Protein AF-0000000070957950 (afdb_homodimer)

Sequence (858 aa):
MSWVAISLVLAASLSGAARGATPWVSVTVSPLLTTTPKRQLVVSWAHAQPQAGDWVGLFASDPSNAAGGRSLSGLALARVEVAPGEAEGRALSGVEAARDAEEVTQCAAYVRAADAHPRGEERVLAVACARMYPDWMGDLAASIGGLRLKEVLLPGTHDSGAYRRYSPLVPQTIVEKYSITQEEDIGTQLRLGVRYLDIRVGHYPSTSARWWVNHGVVRLHPLQDVVDDVKDFIRNHPNEVVIFDVQEFPVGFGEDLSVHRALVAFLSEELAELAAPKALGWDATLARVWAQRGRVVLAYDRADVIASLPTAPLWPAVRQLWGDVRTLDALRDYLHRVIGSGASSQPSAHAAMAELTPNAWDVVLDQLGGLRKMADAVNAEMTELLRDEWAANTNAFAVDFVRGTDVVRVAVDFNRHRGERARAGRSRAMSWVAISLVLAASLSGAARGATPWVSVTVSPLLTTTPKRQLVVSWAHAQPQAGDWVGLFASDPSNAAGGRSLSGLALARVEVAPGEAEGRALSGVEAARDAEEVTQCAAYVRAADAHPRGEERVLAVACARMYPDWMGDLAASIGGLRLKEVLLPGTHDSGAYRRYSPLVPQTIVEKYSITQEEDIGTQLRLGVRYLDIRVGHYPSTSARWWVNHGVVRLHPLQDVVDDVKDFIRNHPNEVVIFDVQEFPVGFGEDLSVHRALVAFLSEELAELAAPKALGWDATLARVWAQRGRVVLAYDRADVIASLPTAPLWPAVRQLWGDVRTLDALRDYLHRVIGSGASSQPSAHAAMAELTPNAWDVVLDQLGGLRKMADAVNAEMTELLRDEWAANTNAFAVDFVRGTDVVRVAVDFNRHRGERARAGRSRA

InterPro domains:
  IPR000909 Phosphatidylinositol-specific phospholipase C, X domain [SM00148] (143-301)
  IPR017946 PLC-like phosphodiesterase, TIM beta/alpha-barrel domain superfamily [G3DSA:3.20.20.190] (128-416)
  IPR017946 PLC-like phosphodiesterase, TIM beta/alpha-barrel domain superfamily [SSF51695] (133-415)
  IPR051057 Phosphoinositide phospholipase C domain-containing protein [PTHR13593] (124-417)

Foldseek 3Di:
DDDPPPPPPPPLDPPPLPDPDQKDKDKFWALDADPQPGTWIKIKIASDQDDPPKKKFKAQADCQVVPDPDAPVVRGQFIGDDDGPCRIDMDTRSDHQDPPPQARHIKMFIWHAQVVPPVRGIHTRDMDTDHWDLALCVVLCLQQQQPFLLQAEFEAADLQQQEDADDPVDDDDLCNQAWRQAHDHLLVCNRNQGAEYEFEWEADPVDPLRIATGRAVRGDGRVVSNLVSVVVSCVVHVLGAHEAFYDDHRYDCPDDCVVVLVVLVVCCVRCVQQEFAQVCARRHGSNVSSPDRHRYAAEYDDPVNCVVCVPGRYHHGAAEQDQQAADQVSLVVSCVVCLPVQPSVDRHAHEYEFFYHDDPVCSVVVVQVGRSSRLSRHQEVVQVCCLPPRVSRHSYYHGGHPSRHPNSVSSSVVSSVVSNVVVVVVVVD/DDDPPPDPPDPLDPPPLPDPDQKDKDKFWALDADPQPGTWIKIKIASDQDDPPKKKFKAQADCQVVPDPDAPVVRGQFIGDDDGSCRIDMDTRSDHQDPPPQARHIKMFIWHAQVVPPVRGIHTRDMDTDHWDLALCVVLCLQQQQPFLLQAEFEAADLQQQEDADDPVDDDDLCNQAWRQAHDHLLVCNRNQGAEYEFEWEADPVDPLRIATGRAVDGDGRPVSNLVSVVVSCVVHVLGAHEAFYDDHRYDCPDDCVVVLVVLVVCCVSCVQQEFAQVCARRHGSNVSSVDRHRYAAEYDDPVNCVVCVPGRYHHGAAEQDQQAAAQVSLVVSCVVCLPVQPSVDRHAHEYEFFYHDDPVCSVVVVQVGRSSRLSRHQEVVQVCCLPPRVSRHSYYHGGHPSRHPNSVSSSVVSSVVSNVVVVVVVVD

Nearest PDB structures (foldseek):
  4s3g-assembly1_A  TM=7.451E-01  e=1.187E-11  Staphylococcus aureus subsp. aureus str. Newman
  6s2a-assembly3_C  TM=6.944E-01  e=1.636E-10  Bacillus cereus
  2ptd-assembly1_A  TM=6.991E-01  e=1.849E-10  Bacillus cereus
  6ptd-assembly1_A  TM=6.783E-01  e=5.215E-10  Bacillus cereus
  1t6m-assembly1_B  TM=6.825E-01  e=1.020E-09  Bacillus thuringiensis

Secondary structure (DSSP, 8-state):
------------------TTPPPEEEEEE--S--SSSSSEEEEEEES----TT-EEEEESS-GGG--SS--HHHHEEEEEE--TT--SEEEEEEEEPPSS-TT---EEEEEE-GGGSTTS--EEEEEEE----TTHHHHTHHHHTTSBGGGS-EEEETTTT-B----TTSPPPHHHHHH--BSS-HHHHHHHT--EEEEEEEEETTSSSEEEEEETTEEEEEHHHHHHHHHHHHHH-TT--EEEEEEEEEES--SSSHHHHHHHHHHHHHHGGGBPPGGG-TTSBHHHHHTSS--EEEEES-HHHHHH-TTS-PEEPPEEEE---SSHHHHHHHHHHHHHTTGGGSSS-EEEEE-----HHHHHHTTT-HHHHHHHHHHHHHHHHIIIIIGGG-SEEEESSGGGS-HHHHHHHHHHHHHHHHHHHHHH-/------------------TTPPPEEEEEE--S--SSSSSEEEEEEES----TT-EEEEESS-GGG--SS--HHHHEEEEEE--TT--SEEEEEEEEPPSS-TT---EEEEEE-GGGSTTS--EEEEEEE----TTHHHHTHHHHTTSBGGGS-EEEETTTT-B----TTSPPPHHHHHH--BSS-HHHHHHHT--EEEEEEEEETTSSSEEEEEETTEEEEEHHHHHHHHHHHHHH-TT--EEEEEEEEEES--SSSHHHHHHHHHHHHHHGGGBPPGGG-TTSBHHHHHTSS--EEEEES-HHHHHH-TTS-PEEPPEEEE---SSHHHHHHHHHHHHHTTGGGSSS-EEEEE-----HHHHHHTTT-HHHHHHHHHHHHHHHHIIIIIGGG-SEEEESSGGG--HHHHHHHHHHHHHHHHHHHHHH-

Solvent-accessible surface area (backbone atoms only — not comparable to full-atom values): 45524 Å² total; per-residue (Å²): 136,82,82,80,77,79,76,77,81,74,80,77,74,80,72,82,71,69,92,79,60,70,38,48,41,36,50,28,33,44,55,51,86,40,88,81,44,53,39,25,25,29,40,34,40,31,69,38,81,45,43,81,70,16,29,40,31,35,22,68,41,77,64,83,71,64,73,82,79,69,53,68,74,77,57,35,77,26,78,42,81,34,51,64,79,47,29,53,52,74,44,78,50,76,41,57,53,76,73,88,46,80,74,39,49,42,13,18,31,34,34,41,29,19,89,82,30,95,85,58,49,68,41,72,64,28,69,22,57,37,68,60,33,56,49,53,53,48,74,36,35,89,36,35,28,77,38,27,51,51,69,40,42,30,22,23,30,43,48,34,59,22,42,50,70,87,50,94,88,51,83,79,47,66,51,54,38,68,45,41,33,23,49,50,51,58,49,53,39,36,34,48,32,39,30,34,37,31,35,27,44,24,50,38,81,92,46,92,70,28,40,25,22,25,45,66,84,45,76,72,39,52,37,63,59,51,53,49,29,50,51,54,46,42,73,76,27,75,62,40,61,36,37,46,29,38,40,88,49,63,34,67,41,82,93,58,63,63,50,54,53,50,50,50,52,52,50,42,73,74,37,49,80,40,30,27,64,45,85,55,53,48,74,29,27,40,46,61,45,67,72,43,87,12,40,29,43,37,19,36,67,41,70,68,58,48,67,72,38,76,85,54,58,54,30,77,35,63,46,70,50,69,68,75,31,78,45,63,67,54,43,52,53,44,50,54,51,52,43,66,70,44,51,64,74,42,83,53,45,38,27,45,43,63,60,68,42,76,46,36,66,34,59,55,66,47,70,58,63,36,42,41,46,40,29,60,69,35,34,59,60,54,38,50,43,33,65,74,70,41,49,91,47,33,26,22,44,19,29,46,33,58,58,38,35,60,44,40,60,45,24,52,53,49,38,46,53,52,16,47,50,54,48,54,56,58,74,74,104,137,82,83,81,78,77,78,78,82,76,82,80,76,82,70,86,72,69,95,82,59,70,39,46,41,36,49,28,34,45,56,50,86,39,88,81,44,52,38,25,25,27,40,36,40,32,67,38,82,44,43,81,70,16,29,38,30,35,21,69,43,76,65,81,71,65,73,83,80,67,52,69,76,76,57,35,78,25,78,41,79,34,52,63,79,49,28,53,52,73,44,79,49,76,41,58,52,76,73,88,47,79,72,42,47,42,14,16,32,35,33,40,31,20,90,83,29,95,85,58,50,67,40,72,65,28,71,24,59,36,68,60,32,57,50,54,53,48,75,35,36,89,35,36,28,78,38,28,51,53,67,39,43,31,21,22,30,41,48,32,60,21,44,50,69,87,50,95,86,51,82,79,47,66,51,53,38,69,44,42,33,23,48,50,51,58,50,54,39,36,33,47,33,40,30,32,37,32,35,26,44,24,50,38,78,92,44,94,71,29,41,27,21,25,45,65,86,45,78,73,38,53,37,63,59,52,52,50,28,51,51,54,46,43,73,74,28,76,63,40,61,38,38,44,29,38,39,87,48,62,35,66,42,82,91,59,62,64,52,54,53,50,50,50,50,51,49,43,73,7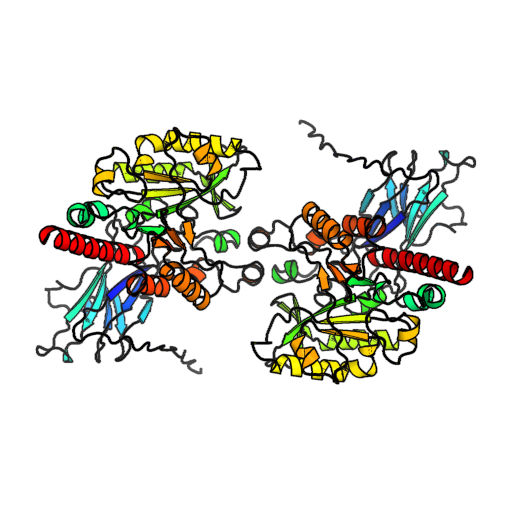4,38,49,79,40,29,26,65,46,87,56,54,47,74,29,27,40,47,60,45,65,71,42,87,12,42,30,42,37,18,37,68,43,70,68,59,49,67,72,38,76,84,54,59,55,29,77,35,61,45,70,51,68,67,76,28,78,44,62,67,55,42,49,54,44,50,54,50,52,44,66,70,44,52,63,74,44,83,53,44,38,27,44,44,62,59,68,42,76,48,34,67,33,58,52,65,46,70,57,63,36,42,39,45,38,28,61,69,35,34,59,62,53,40,50,44,31,65,74,68,40,48,91,47,32,25,24,44,20,28,44,33,58,59,37,35,60,47,40,60,45,24,53,54,48,37,47,52,52,17,48,51,54,50,54,57,58,74,74,104

Organism: NCBI:txid2509291

Structure (mmCIF, N/CA/C/O backbone):
data_AF-0000000070957950-model_v1
#
loop_
_entity.id
_entity.type
_entity.pdbx_description
1 polymer 'Phosphatidylinositol-specific phospholipase C X domain-containing protein'
#
loop_
_atom_site.group_PDB
_atom_site.id
_atom_site.type_symbol
_atom_site.label_atom_id
_atom_site.label_alt_id
_atom_site.label_comp_id
_atom_site.label_asym_id
_atom_site.label_entity_id
_atom_site.label_seq_id
_atom_site.pdbx_PDB_ins_code
_atom_site.Cartn_x
_atom_site.Cartn_y
_atom_site.Cartn_z
_atom_site.occupancy
_atom_site.B_iso_or_equiv
_atom_site.auth_seq_id
_atom_site.auth_comp_id
_atom_site.auth_asym_id
_atom_site.auth_atom_id
_atom_site.pdbx_PDB_model_num
ATOM 1 N N . MET A 1 1 ? -37.969 -15.523 14.062 1 25.08 1 MET A N 1
ATOM 2 C CA . MET A 1 1 ? -36.688 -16.172 13.945 1 25.08 1 MET A CA 1
ATOM 3 C C . MET A 1 1 ? -36.25 -16.234 12.484 1 25.08 1 MET A C 1
ATOM 5 O O . MET A 1 1 ? -36.656 -17.109 11.734 1 25.08 1 MET A O 1
ATOM 9 N N . SER A 1 2 ? -36.281 -15.148 11.602 1 26.06 2 SER A N 1
ATOM 10 C CA . SER A 1 2 ? -36.688 -15.039 10.203 1 26.06 2 SER A CA 1
ATOM 11 C C . SER A 1 2 ? -35.531 -15.422 9.266 1 26.06 2 SER A C 1
ATOM 13 O O . SER A 1 2 ? -34.375 -15.047 9.492 1 26.06 2 SER A O 1
ATOM 15 N N . TRP A 1 3 ? -35.656 -16.547 8.445 1 23.62 3 TRP A N 1
ATOM 16 C CA . TRP A 1 3 ? -34.781 -17.375 7.633 1 23.62 3 TRP A CA 1
ATOM 17 C C . TRP A 1 3 ? -34.188 -16.562 6.484 1 23.62 3 TRP A C 1
ATOM 19 O O . TRP A 1 3 ? -34.906 -15.984 5.68 1 23.62 3 TRP A O 1
ATOM 29 N N . VAL A 1 4 ? -33.094 -15.789 6.699 1 22.92 4 VAL A N 1
ATOM 30 C CA . VAL A 1 4 ? -32.531 -14.953 5.645 1 22.92 4 VAL A CA 1
ATOM 31 C C . VAL A 1 4 ? -31.969 -15.828 4.535 1 22.92 4 VAL A C 1
ATOM 33 O O . VAL A 1 4 ? -31.031 -16.594 4.762 1 22.92 4 VAL A O 1
ATOM 36 N N . ALA A 1 5 ? -32.781 -16.25 3.5 1 22.2 5 ALA A N 1
ATOM 37 C CA . ALA A 1 5 ? -32.5 -17.078 2.332 1 22.2 5 ALA A CA 1
ATOM 38 C C . ALA A 1 5 ? -31.453 -16.406 1.436 1 22.2 5 ALA A C 1
ATOM 40 O O . ALA A 1 5 ? -31.672 -15.289 0.953 1 22.2 5 ALA A O 1
ATOM 41 N N . ILE A 1 6 ? -30.203 -16.609 1.715 1 23.83 6 ILE A N 1
ATOM 42 C CA . ILE A 1 6 ? -29.062 -16.094 0.963 1 23.83 6 ILE A CA 1
ATOM 43 C C . ILE A 1 6 ? -29.141 -16.578 -0.487 1 23.83 6 ILE A C 1
ATOM 45 O O . ILE A 1 6 ? -29.172 -17.781 -0.753 1 23.83 6 ILE A O 1
ATOM 49 N N . SER A 1 7 ? -29.781 -15.836 -1.32 1 23.53 7 SER A N 1
ATOM 50 C CA . SER A 1 7 ? -30.047 -16.141 -2.723 1 23.53 7 SER A CA 1
ATOM 51 C C . SER A 1 7 ? -28.75 -16.312 -3.506 1 23.53 7 SER A C 1
ATOM 53 O O . SER A 1 7 ? -27.906 -15.414 -3.506 1 23.53 7 SER A O 1
ATOM 55 N N . LEU A 1 8 ? -28.297 -17.531 -3.656 1 24.27 8 LEU A N 1
ATOM 56 C CA . LEU A 1 8 ? -27.234 -18.047 -4.527 1 24.27 8 LEU A CA 1
ATOM 57 C C . LEU A 1 8 ? -27.422 -17.531 -5.957 1 24.27 8 LEU A C 1
ATOM 59 O O . LEU A 1 8 ? -28.469 -17.766 -6.57 1 24.27 8 LEU A O 1
ATOM 63 N N . VAL A 1 9 ? -26.984 -16.359 -6.234 1 25.41 9 VAL A N 1
ATOM 64 C CA . VAL A 1 9 ? -27.078 -15.852 -7.598 1 25.41 9 VAL A CA 1
ATOM 65 C C . VAL A 1 9 ? -26.312 -16.75 -8.555 1 25.41 9 VAL A C 1
ATOM 67 O O . VAL A 1 9 ? -25.078 -16.859 -8.461 1 25.41 9 VAL A O 1
ATOM 70 N N . LEU A 1 10 ? -26.938 -17.844 -9.062 1 25.22 10 LEU A N 1
ATOM 71 C CA . LEU A 1 10 ? -26.531 -18.781 -10.094 1 25.22 10 LEU A CA 1
ATOM 72 C C . LEU A 1 10 ? -26.359 -18.094 -11.438 1 25.22 10 LEU A C 1
ATOM 74 O O . LEU A 1 10 ? -27.328 -17.609 -12.023 1 25.22 10 LEU A O 1
ATOM 78 N N . ALA A 1 11 ? -25.312 -17.359 -11.695 1 25.27 11 ALA A N 1
ATOM 79 C CA . ALA A 1 11 ? -25.125 -16.922 -13.078 1 25.27 11 ALA A CA 1
ATOM 80 C C . ALA A 1 11 ? -24.906 -18.109 -14.008 1 25.27 11 ALA A C 1
ATOM 82 O O . ALA A 1 11 ? -23.922 -18.828 -13.875 1 25.27 11 ALA A O 1
ATOM 83 N N . ALA A 1 12 ? -25.969 -18.672 -14.617 1 29.61 12 ALA A N 1
ATOM 84 C CA . ALA A 1 12 ? -26.016 -19.672 -15.672 1 29.61 12 ALA A CA 1
ATOM 85 C C . ALA A 1 12 ? -25.328 -19.172 -16.938 1 29.61 12 ALA A C 1
ATOM 87 O O . ALA A 1 12 ? -25.844 -18.281 -17.625 1 29.61 12 ALA A O 1
ATOM 88 N N . SER A 1 13 ? -24.094 -18.953 -16.969 1 28.12 13 SER A N 1
ATOM 89 C CA . SER A 1 13 ? -23.5 -18.672 -18.266 1 28.12 13 SER A CA 1
ATOM 90 C C . SER A 1 13 ? -23.797 -19.797 -19.25 1 28.12 13 SER A C 1
ATOM 92 O O . SER A 1 13 ? -23.797 -20.984 -18.875 1 28.12 13 SER A O 1
ATOM 94 N N . LEU A 1 14 ? -24.453 -19.547 -20.422 1 28.03 14 LEU A N 1
ATOM 95 C CA . LEU A 1 14 ? -24.984 -20.25 -21.594 1 28.03 14 LEU A CA 1
ATOM 96 C C . LEU A 1 14 ? -23.875 -20.969 -22.344 1 28.03 14 LEU A C 1
ATOM 98 O O . LEU A 1 14 ? -23.438 -20.516 -23.406 1 28.03 14 LEU A O 1
ATOM 102 N N . SER A 1 15 ? -22.734 -21.188 -21.828 1 30.53 15 SER A N 1
ATOM 103 C CA . SER A 1 15 ? -21.859 -21.906 -22.75 1 30.53 15 SER A CA 1
ATOM 104 C C . SER A 1 15 ? -22.453 -23.25 -23.141 1 30.53 15 SER A C 1
ATOM 106 O O . SER A 1 15 ? -22.922 -24.016 -22.281 1 30.53 15 SER A O 1
ATOM 108 N N . GLY A 1 16 ? -23.062 -23.344 -24.359 1 30.86 16 GLY A N 1
ATOM 109 C CA . GLY A 1 16 ? -23.547 -24.562 -25.016 1 30.86 16 GLY A CA 1
ATOM 110 C C . GLY A 1 16 ? -22.625 -25.75 -24.812 1 30.86 16 GLY A C 1
ATOM 111 O O . GLY A 1 16 ? -21.562 -25.844 -25.438 1 30.86 16 GLY A O 1
ATOM 112 N N . ALA A 1 17 ? -22.641 -26.344 -23.703 1 37.12 17 ALA A N 1
ATOM 113 C CA . ALA A 1 17 ? -21.984 -27.625 -23.531 1 37.12 17 ALA A CA 1
ATOM 114 C C . ALA A 1 17 ? -22.484 -28.641 -24.562 1 37.12 17 ALA A C 1
ATOM 116 O O . ALA A 1 17 ? -23.703 -28.875 -24.656 1 37.12 17 ALA A O 1
ATOM 117 N N . ALA A 1 18 ? -21.734 -29.078 -25.578 1 34.97 18 ALA A N 1
ATOM 118 C CA . ALA A 1 18 ? -22.094 -30.203 -26.453 1 34.97 18 ALA A CA 1
ATOM 119 C C . ALA A 1 18 ? -22.641 -31.375 -25.641 1 34.97 18 ALA A C 1
ATOM 121 O O . ALA A 1 18 ? -22.141 -31.672 -24.547 1 34.97 18 ALA A O 1
ATOM 122 N N . ARG A 1 19 ? -23.5 -32.125 -25.938 1 40.59 19 ARG A N 1
ATOM 123 C CA . ARG A 1 19 ? -24.141 -33.375 -25.641 1 40.59 19 ARG A CA 1
ATOM 124 C C . ARG A 1 19 ? -23.141 -34.531 -25.75 1 40.59 19 ARG A C 1
ATOM 126 O O . ARG A 1 19 ? -22.562 -34.75 -26.828 1 40.59 19 ARG A O 1
ATOM 133 N N . GLY A 1 20 ? -22.422 -34.812 -24.578 1 49.22 20 GLY A N 1
ATOM 134 C CA . GLY A 1 20 ? -21.578 -36 -24.422 1 49.22 20 GLY A CA 1
ATOM 135 C C . GLY A 1 20 ? -20.219 -35.688 -23.828 1 49.22 20 GLY A C 1
ATOM 136 O O . GLY A 1 20 ? -19.312 -36.5 -23.844 1 49.22 20 GLY A O 1
ATOM 137 N N . ALA A 1 21 ? -19.922 -34.5 -23.484 1 63.91 21 ALA A N 1
ATOM 138 C CA . ALA A 1 21 ? -18.578 -34.125 -23.109 1 63.91 21 ALA A CA 1
ATOM 139 C C . ALA A 1 21 ? -18.25 -34.562 -21.688 1 63.91 21 ALA A C 1
ATOM 141 O O . ALA A 1 21 ? -19.094 -34.5 -20.797 1 63.91 21 ALA A O 1
ATOM 142 N N . THR A 1 22 ? -17.156 -35.406 -21.438 1 86 22 THR A N 1
ATOM 143 C CA . THR A 1 22 ? -16.609 -35.875 -20.172 1 86 22 THR A CA 1
ATOM 144 C C . THR A 1 22 ? -16.312 -34.688 -19.234 1 86 22 THR A C 1
ATOM 146 O O . THR A 1 22 ? -15.656 -33.719 -19.641 1 86 22 THR A O 1
ATOM 149 N N . PRO A 1 23 ? -17 -34.781 -18 1 94.44 23 PRO A N 1
ATOM 150 C CA . PRO A 1 23 ? -16.734 -33.688 -17.047 1 94.44 23 PRO A CA 1
ATOM 151 C C . PRO A 1 23 ? -15.266 -33.594 -16.672 1 94.44 23 PRO A C 1
ATOM 153 O O . PRO A 1 23 ? -14.523 -34.562 -16.75 1 94.44 23 PRO A O 1
ATOM 156 N N . TRP A 1 24 ? -14.859 -32.406 -16.438 1 95.31 24 TRP A N 1
ATOM 157 C CA . TRP A 1 24 ? -13.547 -32.188 -15.844 1 95.31 24 TRP A CA 1
ATOM 158 C C . TRP A 1 24 ? -13.617 -32.281 -14.32 1 95.31 24 TRP A C 1
ATOM 160 O O . TRP A 1 24 ? -14.453 -31.625 -13.688 1 95.31 24 TRP A O 1
ATOM 170 N N . VAL A 1 25 ? -12.836 -33.156 -13.711 1 96 25 VAL A N 1
ATOM 171 C CA . VAL A 1 25 ? -12.773 -33.281 -12.266 1 96 25 VAL A CA 1
ATOM 172 C C . VAL A 1 25 ? -11.344 -33 -11.789 1 96 25 VAL A C 1
ATOM 174 O O . VAL A 1 25 ? -10.383 -33.25 -12.508 1 96 25 VAL A O 1
ATOM 177 N N . SER A 1 26 ? -11.25 -32.375 -10.617 1 95.38 26 SER A N 1
ATOM 178 C CA . SER A 1 26 ? -9.922 -32.062 -10.102 1 95.38 26 SER A CA 1
ATOM 179 C C . SER A 1 26 ? -9.859 -32.25 -8.586 1 95.38 26 SER A C 1
ATOM 181 O O . SER A 1 26 ? -10.891 -32.219 -7.91 1 95.38 26 SER A O 1
ATOM 183 N N . VAL A 1 27 ? -8.711 -32.531 -8.117 1 94.56 27 VAL A N 1
ATOM 184 C CA . VAL A 1 27 ? -8.398 -32.562 -6.695 1 94.56 27 VAL A CA 1
ATOM 185 C C . VAL A 1 27 ? -7.207 -31.672 -6.402 1 94.56 27 VAL A C 1
ATOM 187 O O . VAL A 1 27 ? -6.148 -31.812 -7.02 1 94.56 27 VAL A O 1
ATOM 190 N N . THR A 1 28 ? -7.359 -30.719 -5.543 1 94.25 28 THR A N 1
ATOM 191 C CA . THR A 1 28 ? -6.316 -29.766 -5.18 1 94.25 28 THR A CA 1
ATOM 192 C C . THR A 1 28 ? -6.219 -29.625 -3.664 1 94.25 28 THR A C 1
ATOM 194 O O . THR A 1 28 ? -7 -30.219 -2.926 1 94.25 28 THR A O 1
ATOM 197 N N . VAL A 1 29 ? -5.223 -28.891 -3.213 1 92.38 29 VAL A N 1
ATOM 198 C CA . VAL A 1 29 ? -5.02 -28.641 -1.79 1 92.38 29 VAL A CA 1
ATOM 199 C C . VAL A 1 29 ? -5.418 -27.203 -1.456 1 92.38 29 VAL A C 1
ATOM 201 O O . VAL A 1 29 ? -4.863 -26.25 -2.016 1 92.38 29 VAL A O 1
ATOM 204 N N . SER A 1 30 ? -6.352 -27.078 -0.54 1 93.38 30 SER A N 1
ATOM 205 C CA . SER A 1 30 ? -6.77 -25.75 -0.133 1 93.38 30 SER A CA 1
ATOM 206 C C . SER A 1 30 ? -5.609 -24.969 0.473 1 93.38 30 SER A C 1
ATOM 208 O O . SER A 1 30 ? -4.887 -25.469 1.328 1 93.38 30 SER A O 1
ATOM 210 N N . PRO A 1 31 ? -5.461 -23.703 0.019 1 93.88 31 PRO A N 1
ATOM 211 C CA . PRO A 1 31 ? -4.41 -22.906 0.666 1 93.88 31 PRO A CA 1
ATOM 212 C C . PRO A 1 31 ? -4.809 -22.422 2.055 1 93.88 31 PRO A C 1
ATOM 214 O O . PRO A 1 31 ? -3.965 -21.922 2.807 1 93.88 31 PRO A O 1
ATOM 217 N N . LEU A 1 32 ? -6.023 -22.516 2.439 1 92.06 32 LEU A N 1
ATOM 218 C CA . LEU A 1 32 ? -6.512 -22 3.713 1 92.06 32 LEU A CA 1
ATOM 219 C C . LEU A 1 32 ? -5.949 -22.812 4.879 1 92.06 32 LEU A C 1
ATOM 221 O O . LEU A 1 32 ? -5.828 -24.031 4.789 1 92.06 32 LEU A O 1
ATOM 225 N N . LEU A 1 33 ? -5.648 -22.047 5.922 1 83.75 33 LEU A N 1
ATOM 226 C CA . LEU A 1 33 ? -5.141 -22.672 7.133 1 83.75 33 LEU A CA 1
ATOM 227 C C . LEU A 1 33 ? -6.285 -23.078 8.062 1 83.75 33 LEU A C 1
ATOM 229 O O . LEU A 1 33 ? -7.113 -22.234 8.422 1 83.75 33 LEU A O 1
ATOM 233 N N . THR A 1 34 ? -6.43 -24.266 8.18 1 78.69 34 THR A N 1
ATOM 234 C CA . THR A 1 34 ? -7.395 -24.812 9.133 1 78.69 34 THR A CA 1
ATOM 235 C C . THR A 1 34 ? -6.699 -25.672 10.18 1 78.69 34 THR A C 1
ATOM 237 O O . THR A 1 34 ? -5.598 -26.172 9.945 1 78.69 34 THR A O 1
ATOM 240 N N . THR A 1 35 ? -7.195 -25.672 11.367 1 72.88 35 THR A N 1
ATOM 241 C CA . THR A 1 35 ? -6.609 -26.469 12.438 1 72.88 35 THR A CA 1
ATOM 242 C C . THR A 1 35 ? -6.793 -27.969 12.164 1 72.88 35 THR A C 1
ATOM 244 O O . THR A 1 35 ? -5.879 -28.75 12.383 1 72.88 35 THR A O 1
ATOM 247 N N . THR A 1 36 ? -7.863 -28.375 11.781 1 73.25 36 THR A N 1
ATOM 248 C CA . THR A 1 36 ? -8.148 -29.766 11.445 1 73.25 36 THR A CA 1
ATOM 249 C C . THR A 1 36 ? -9.203 -29.859 10.344 1 73.25 36 THR A C 1
ATOM 251 O O . THR A 1 36 ? -10.336 -29.406 10.523 1 73.25 36 THR A O 1
ATOM 254 N N . PRO A 1 37 ? -8.695 -30.438 9.211 1 72.44 37 PRO A N 1
ATOM 255 C CA . PRO A 1 37 ? -7.344 -30.797 8.781 1 72.44 37 PRO A CA 1
ATOM 256 C C . PRO A 1 37 ? -6.52 -29.594 8.336 1 72.44 37 PRO A C 1
ATOM 258 O O . PRO A 1 37 ? -7.082 -28.594 7.871 1 72.44 37 PRO A O 1
ATOM 261 N N . LYS A 1 38 ? -5.145 -29.703 8.375 1 76.56 38 LYS A N 1
ATOM 262 C CA . LYS A 1 38 ? -4.223 -28.625 8.047 1 76.56 38 LYS A CA 1
ATOM 263 C C . LYS A 1 38 ? -4.188 -28.359 6.547 1 76.56 38 LYS A C 1
ATOM 265 O O . LYS A 1 38 ? -4.203 -27.203 6.109 1 76.56 38 LYS A O 1
ATOM 270 N N . ARG A 1 39 ? -4.148 -29.359 5.777 1 86.38 39 ARG A N 1
ATOM 271 C CA . ARG A 1 39 ? -4.094 -29.312 4.32 1 86.38 39 ARG A CA 1
ATOM 272 C C . ARG A 1 39 ? -5.266 -30.078 3.703 1 86.38 39 ARG A C 1
ATOM 274 O O . ARG A 1 39 ? -5.109 -31.219 3.252 1 86.38 39 ARG A O 1
ATOM 281 N N . GLN A 1 40 ? -6.285 -29.328 3.549 1 90.56 40 GLN A N 1
ATOM 282 C CA . GLN A 1 40 ? -7.516 -30 3.127 1 90.56 40 GLN A CA 1
ATOM 283 C C . GLN A 1 40 ? -7.586 -30.109 1.606 1 90.56 40 GLN A C 1
ATOM 285 O O . GLN A 1 40 ? -7.238 -29.156 0.894 1 90.56 40 GLN A O 1
ATOM 290 N N . LEU A 1 41 ? -8.023 -31.328 1.23 1 93.12 41 LEU A N 1
ATOM 291 C CA . LEU A 1 41 ? -8.227 -31.531 -0.2 1 93.12 41 LEU A CA 1
ATOM 292 C C . LEU A 1 41 ? -9.539 -30.906 -0.656 1 93.12 41 LEU A C 1
ATOM 294 O O . LEU A 1 41 ? -10.531 -30.922 0.076 1 93.12 41 LEU A O 1
ATOM 298 N N . VAL A 1 42 ? -9.492 -30.391 -1.853 1 95.12 42 VAL A N 1
ATOM 299 C CA . VAL A 1 42 ? -10.664 -29.797 -2.494 1 95.12 42 VAL A CA 1
ATOM 300 C C . VAL A 1 42 ? -10.992 -30.578 -3.768 1 95.12 42 VAL A C 1
ATOM 302 O O . VAL A 1 42 ? -10.109 -30.859 -4.578 1 95.12 42 VAL A O 1
ATOM 305 N N . VAL A 1 43 ? -12.25 -31 -3.91 1 96.56 43 VAL A N 1
ATOM 306 C CA . VAL A 1 43 ? -12.711 -31.609 -5.156 1 96.56 43 VAL A CA 1
ATOM 307 C C . VAL A 1 43 ? -13.508 -30.594 -5.969 1 96.56 43 VAL A C 1
ATOM 309 O O . VAL A 1 43 ? -14.266 -29.781 -5.41 1 96.56 43 VAL A O 1
ATOM 312 N N . SER A 1 44 ? -13.258 -30.609 -7.262 1 96.62 44 SER A N 1
ATOM 313 C CA . SER A 1 44 ? -13.984 -29.703 -8.148 1 96.62 44 SER A CA 1
ATOM 314 C C . SER A 1 44 ? -14.383 -30.391 -9.445 1 96.62 44 SER A C 1
ATOM 316 O O . SER A 1 44 ? -13.812 -31.422 -9.805 1 96.62 44 SER A O 1
ATOM 318 N N . TRP A 1 45 ? -15.5 -29.906 -10.047 1 96.5 45 TRP A N 1
ATOM 319 C CA . TRP A 1 45 ? -15.953 -30.406 -11.344 1 96.5 45 TRP A CA 1
ATOM 320 C C . TRP A 1 45 ? -16.391 -29.266 -12.25 1 96.5 45 TRP A C 1
ATOM 322 O O . TRP A 1 45 ? -16.719 -28.172 -11.773 1 96.5 45 TRP A O 1
ATOM 332 N N . ALA A 1 46 ? -16.281 -29.5 -13.508 1 95.38 46 ALA A N 1
ATOM 333 C CA . ALA A 1 46 ? -16.688 -28.547 -14.523 1 95.38 46 ALA A CA 1
ATOM 334 C C . ALA A 1 46 ? -17.172 -29.25 -15.789 1 95.38 46 ALA A C 1
ATOM 336 O O . ALA A 1 46 ? -16.875 -30.438 -15.992 1 95.38 46 ALA A O 1
ATOM 337 N N . HIS A 1 47 ? -18 -28.547 -16.578 1 94.56 47 HIS A N 1
ATOM 338 C CA . HIS A 1 47 ? -18.531 -29.047 -17.844 1 94.56 47 HIS A CA 1
ATOM 339 C C . HIS A 1 47 ? -19.344 -30.328 -17.641 1 94.56 47 HIS A C 1
ATOM 341 O O . HIS A 1 47 ? -19.281 -31.234 -18.469 1 94.56 47 HIS A O 1
ATOM 347 N N . ALA A 1 48 ? -19.969 -30.438 -16.453 1 94.19 48 ALA A N 1
ATOM 348 C CA . ALA A 1 48 ? -20.781 -31.609 -16.156 1 94.19 48 ALA A CA 1
ATOM 349 C C . ALA A 1 48 ? -22.219 -31.422 -16.656 1 94.19 48 ALA A C 1
ATOM 351 O O . ALA A 1 48 ? -22.656 -30.297 -16.891 1 94.19 48 ALA A O 1
ATOM 352 N N . GLN A 1 49 ? -22.812 -32.469 -16.938 1 93.38 49 GLN A N 1
ATOM 353 C CA . GLN A 1 49 ? -24.25 -32.562 -17.172 1 93.38 49 GLN A CA 1
ATOM 354 C C . GLN A 1 49 ? -24.922 -33.406 -16.109 1 93.38 49 GLN A C 1
ATOM 356 O O . GLN A 1 49 ? -25.344 -34.531 -16.375 1 93.38 49 GLN A O 1
ATOM 361 N N . PRO A 1 50 ? -25.094 -32.781 -15 1 93.62 50 PRO A N 1
ATOM 362 C CA . PRO A 1 50 ? -25.484 -33.562 -13.828 1 93.62 50 PRO A CA 1
ATOM 363 C C . PRO A 1 50 ? -26.906 -34.094 -13.938 1 93.62 50 PRO A C 1
ATOM 365 O O . PRO A 1 50 ? -27.797 -33.438 -14.445 1 93.62 50 PRO A O 1
ATOM 368 N N . GLN A 1 51 ? -27.125 -35.312 -13.531 1 91.81 51 GLN A N 1
ATOM 369 C CA . GLN A 1 51 ? -28.422 -35.938 -13.336 1 91.81 51 GLN A CA 1
ATOM 370 C C . GLN A 1 51 ? -28.703 -36.188 -11.859 1 91.81 51 GLN A C 1
ATOM 372 O O . GLN A 1 51 ? -27.797 -36.031 -11.016 1 91.81 51 GLN A O 1
ATOM 377 N N . ALA A 1 52 ? -29.969 -36.438 -11.617 1 91.88 52 ALA A N 1
ATOM 378 C CA . ALA A 1 52 ? -30.344 -36.688 -10.227 1 91.88 52 ALA A CA 1
ATOM 379 C C . ALA A 1 52 ? -29.547 -37.844 -9.625 1 91.88 52 ALA A C 1
ATOM 381 O O . ALA A 1 52 ? -29.453 -38.906 -10.227 1 91.88 52 ALA A O 1
ATOM 382 N N . GLY A 1 53 ? -28.922 -37.562 -8.531 1 91.75 53 GLY A N 1
ATOM 383 C CA . GLY A 1 53 ? -28.188 -38.594 -7.809 1 91.75 53 GLY A CA 1
ATOM 384 C C . GLY A 1 53 ? -26.703 -38.594 -8.094 1 91.75 53 GLY A C 1
ATOM 385 O O . GLY A 1 53 ? -25.938 -39.281 -7.422 1 91.75 53 GLY A O 1
ATOM 386 N N . ASP A 1 54 ? -26.234 -37.844 -9.062 1 94.56 54 ASP A N 1
ATOM 387 C CA . ASP A 1 54 ? -24.812 -37.75 -9.367 1 94.56 54 ASP A CA 1
ATOM 388 C C . ASP A 1 54 ? -24.047 -37.156 -8.18 1 94.56 54 ASP A C 1
ATOM 390 O O . ASP A 1 54 ? -24.609 -36.469 -7.344 1 94.56 54 ASP A O 1
ATOM 394 N N . TRP A 1 55 ? -22.844 -37.531 -8.07 1 95.62 55 TRP A N 1
ATOM 395 C CA . TRP A 1 55 ? -22 -37 -6.992 1 95.62 55 TRP A CA 1
ATOM 396 C C . TRP A 1 55 ? -20.531 -37.031 -7.383 1 95.62 55 TRP A C 1
ATOM 398 O O . TRP A 1 55 ? -20.156 -37.719 -8.344 1 95.62 55 TRP A O 1
ATOM 408 N N . VAL A 1 56 ? -19.766 -36.281 -6.801 1 97.06 56 VAL A N 1
ATOM 409 C CA . VAL A 1 56 ? -18.312 -36.281 -6.914 1 97.06 56 VAL A CA 1
ATOM 410 C C . VAL A 1 56 ? -17.703 -36.781 -5.613 1 97.06 56 VAL A C 1
ATOM 412 O O . VAL A 1 56 ? -18.094 -36.344 -4.523 1 97.06 56 VAL A O 1
ATOM 415 N N . GLY A 1 57 ? -16.781 -37.719 -5.766 1 96.38 57 GLY A N 1
ATOM 416 C CA . GLY A 1 57 ? -16.172 -38.312 -4.582 1 96.38 57 GLY A CA 1
ATOM 417 C C . GLY A 1 57 ? -14.656 -38.188 -4.566 1 96.38 57 GLY A C 1
ATOM 418 O O . GLY A 1 57 ? -14.031 -38 -5.613 1 96.38 57 GLY A O 1
ATOM 419 N N . LEU A 1 58 ? -14.156 -38.188 -3.359 1 96.12 58 LEU A N 1
ATOM 420 C CA . LEU A 1 58 ? -12.727 -38.375 -3.129 1 96.12 58 LEU A CA 1
ATOM 421 C C . LEU A 1 58 ? -12.422 -39.812 -2.738 1 96.12 58 LEU A C 1
ATOM 423 O O . LEU A 1 58 ? -13.117 -40.375 -1.897 1 96.12 58 LEU A O 1
ATOM 427 N N . PHE A 1 59 ? -11.461 -40.312 -3.342 1 93.62 59 PHE A N 1
ATOM 428 C CA . PHE A 1 59 ? -11.086 -41.719 -3.143 1 93.62 59 PHE A CA 1
ATOM 429 C C . PHE A 1 59 ? -9.602 -41.844 -2.811 1 93.62 59 PHE A C 1
ATOM 431 O O . PHE A 1 59 ? -8.805 -40.969 -3.166 1 93.62 59 PHE A O 1
ATOM 438 N N . ALA A 1 60 ? -9.266 -42.906 -2.168 1 89.44 60 ALA A N 1
ATOM 439 C CA . ALA A 1 60 ? -7.871 -43.156 -1.812 1 89.44 60 ALA A CA 1
ATOM 440 C C . ALA A 1 60 ? -7.043 -43.531 -3.047 1 89.44 60 ALA A C 1
ATOM 442 O O . ALA A 1 60 ? -5.828 -43.312 -3.064 1 89.44 60 ALA A O 1
ATOM 443 N N . SER A 1 61 ? -7.734 -44.062 -4.023 1 89.56 61 SER A N 1
ATOM 444 C CA . SER A 1 61 ? -7.137 -44.406 -5.309 1 89.56 61 SER A CA 1
ATOM 445 C C . SER A 1 61 ? -8.164 -44.344 -6.434 1 89.56 61 SER A C 1
ATOM 447 O O . SER A 1 61 ? -9.344 -44.062 -6.188 1 89.56 61 SER A O 1
ATOM 449 N N . ASP A 1 62 ? -7.707 -44.562 -7.633 1 91.5 62 ASP A N 1
ATOM 450 C CA . ASP A 1 62 ? -8.586 -44.5 -8.797 1 91.5 62 ASP A CA 1
ATOM 451 C C . ASP A 1 62 ? -9.711 -45.531 -8.664 1 91.5 62 ASP A C 1
ATOM 453 O O . ASP A 1 62 ? -9.453 -46.75 -8.641 1 91.5 62 ASP A O 1
ATOM 457 N N . PRO A 1 63 ? -10.906 -45.094 -8.633 1 91.12 63 PRO A N 1
ATOM 458 C CA . PRO A 1 63 ? -12.008 -46.031 -8.406 1 91.12 63 PRO A CA 1
ATOM 459 C C . PRO A 1 63 ? -12.5 -46.688 -9.695 1 91.12 63 PRO A C 1
ATOM 461 O O . PRO A 1 63 ? -13.406 -47.531 -9.656 1 91.12 63 PRO A O 1
ATOM 464 N N . SER A 1 64 ? -12.016 -46.344 -10.836 1 86.5 64 SER A N 1
ATOM 465 C CA . SER A 1 64 ? -12.508 -46.844 -12.117 1 86.5 64 SER A CA 1
ATOM 466 C C . SER A 1 64 ? -12.375 -48.375 -12.203 1 86.5 64 SER A C 1
ATOM 468 O O . SER A 1 64 ? -13.156 -49.031 -12.891 1 86.5 64 SER A O 1
ATOM 470 N N . ASN A 1 65 ? -11.344 -48.938 -11.57 1 74.88 65 ASN A N 1
ATOM 471 C CA . ASN A 1 65 ? -11.141 -50.375 -11.68 1 74.88 65 ASN A CA 1
ATOM 472 C C . ASN A 1 65 ? -11.625 -51.125 -10.43 1 74.88 65 ASN A C 1
ATOM 474 O O . ASN A 1 65 ? -11.18 -52.219 -10.141 1 74.88 65 ASN A O 1
ATOM 478 N N . ALA A 1 66 ? -12.391 -50.406 -9.75 1 68.56 66 ALA A N 1
ATOM 479 C CA . ALA A 1 66 ? -12.805 -51.031 -8.508 1 68.56 66 ALA A CA 1
ATOM 480 C C . ALA A 1 66 ? -13.703 -52.25 -8.789 1 68.56 66 ALA A C 1
ATOM 482 O O . ALA A 1 66 ? -14.75 -52.125 -9.43 1 68.56 66 ALA A O 1
ATOM 483 N N . ALA A 1 67 ? -13.102 -53.406 -9.203 1 57.09 67 ALA A N 1
ATOM 484 C CA . ALA A 1 67 ? -13.727 -54.688 -9.594 1 57.09 67 ALA A CA 1
ATOM 485 C C . ALA A 1 67 ? -14.508 -55.281 -8.438 1 57.09 67 ALA A C 1
ATOM 487 O O . ALA A 1 67 ? -15.398 -56.094 -8.648 1 57.09 67 ALA A O 1
ATOM 488 N N . GLY A 1 68 ? -14.086 -55.094 -7.164 1 53.34 68 GLY A N 1
ATOM 489 C CA . GLY A 1 68 ? -14.281 -56.125 -6.156 1 53.34 68 GLY A CA 1
ATOM 490 C C . GLY A 1 68 ? -15.594 -55.969 -5.402 1 53.34 68 GLY A C 1
ATOM 491 O O . GLY A 1 68 ? -15.719 -56.438 -4.27 1 53.34 68 GLY A O 1
ATOM 492 N N . GLY A 1 69 ? -16.75 -55.594 -5.953 1 61 69 GLY A N 1
ATOM 493 C CA . GLY A 1 69 ? -18.031 -55.75 -5.301 1 61 69 GLY A CA 1
ATOM 494 C C . GLY A 1 69 ? -18.422 -54.594 -4.426 1 61 69 GLY A C 1
ATOM 495 O O . GLY A 1 69 ? -19.547 -54.531 -3.936 1 61 69 GLY A O 1
ATOM 496 N N . ARG A 1 70 ? -17.469 -53.812 -3.99 1 72.62 70 ARG A N 1
ATOM 497 C CA . ARG A 1 70 ? -17.891 -52.688 -3.141 1 72.62 70 ARG A CA 1
ATOM 498 C C . ARG A 1 70 ? -18.438 -51.531 -3.979 1 72.62 70 ARG A C 1
ATOM 500 O O . ARG A 1 70 ? -17.953 -51.281 -5.09 1 72.62 70 ARG A O 1
ATOM 507 N N . SER A 1 71 ? -19.422 -50.969 -3.332 1 82.69 71 SER A N 1
ATOM 508 C CA . SER A 1 71 ? -20.031 -49.812 -3.965 1 82.69 71 SER A CA 1
ATOM 509 C C . SER A 1 71 ? -19.078 -48.625 -3.967 1 82.69 71 SER A C 1
ATOM 511 O O . SER A 1 71 ? -18.203 -48.5 -3.098 1 82.69 71 SER A O 1
ATOM 513 N N . LEU A 1 72 ? -19.094 -47.812 -4.973 1 90.06 72 LEU A N 1
ATOM 514 C CA . LEU A 1 72 ? -18.297 -46.594 -5.051 1 90.06 72 LEU A CA 1
ATOM 515 C C . LEU A 1 72 ? -18.516 -45.719 -3.816 1 90.06 72 LEU A C 1
ATOM 517 O O . LEU A 1 72 ? -17.562 -45.125 -3.305 1 90.06 72 LEU A O 1
ATOM 521 N N . SER A 1 73 ? -19.734 -45.719 -3.371 1 87.88 73 SER A N 1
ATOM 522 C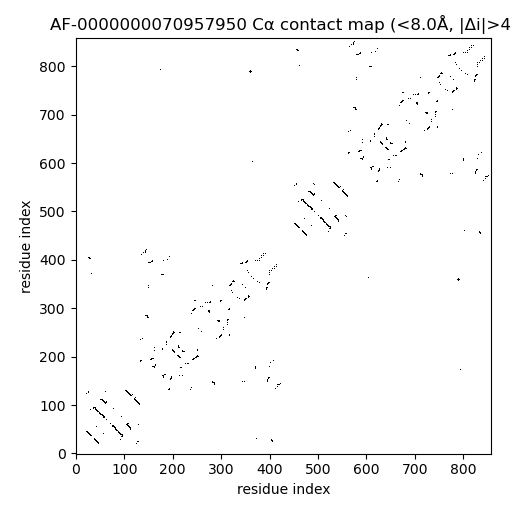 CA . SER A 1 73 ? -20.047 -44.938 -2.172 1 87.88 73 SER A CA 1
ATOM 523 C C . SER A 1 73 ? -19.281 -45.469 -0.958 1 87.88 73 SER A C 1
ATOM 525 O O . SER A 1 73 ? -18.875 -44.719 -0.088 1 87.88 73 SER A O 1
ATOM 527 N N . GLY A 1 74 ? -19.219 -46.688 -0.904 1 88.06 74 GLY A N 1
ATOM 528 C CA . GLY A 1 74 ? -18.5 -47.312 0.203 1 88.06 74 GLY A CA 1
ATOM 529 C C . GLY A 1 74 ? -17 -47.062 0.163 1 88.06 74 GLY A C 1
ATOM 530 O O . GLY A 1 74 ? -16.328 -47.094 1.195 1 88.06 74 GLY A O 1
ATOM 531 N N . LEU A 1 75 ? -16.484 -46.812 -1.031 1 91.75 75 LEU A N 1
ATOM 532 C CA . LEU A 1 75 ? -15.055 -46.625 -1.221 1 91.75 75 LEU A CA 1
ATOM 533 C C . LEU A 1 75 ? -14.688 -45.156 -1.042 1 91.75 75 LEU A C 1
ATOM 535 O O . LEU A 1 75 ? -13.508 -44.812 -0.879 1 91.75 75 LEU A O 1
ATOM 539 N N . ALA A 1 76 ? -15.617 -44.312 -1.081 1 94.38 76 ALA A N 1
ATOM 540 C CA . ALA A 1 76 ? -15.359 -42.875 -1.094 1 94.38 76 ALA A CA 1
ATOM 541 C C . ALA A 1 76 ? -14.93 -42.375 0.286 1 94.38 76 ALA A C 1
ATOM 543 O O . ALA A 1 76 ? -15.516 -42.781 1.3 1 94.38 76 ALA A O 1
ATOM 544 N N . LEU A 1 77 ? -13.875 -41.656 0.332 1 94 77 LEU A N 1
ATOM 545 C CA . LEU A 1 77 ? -13.438 -41 1.554 1 94 77 LEU A CA 1
ATOM 546 C C . LEU A 1 77 ? -14.344 -39.812 1.887 1 94 77 LEU A C 1
ATOM 548 O O . LEU A 1 77 ? -14.508 -39.469 3.059 1 94 77 LEU A O 1
ATOM 552 N N . ALA A 1 78 ? -14.797 -39.156 0.857 1 95.31 78 ALA A N 1
ATOM 553 C CA . ALA A 1 78 ? -15.734 -38.031 0.941 1 95.31 78 ALA A CA 1
ATOM 554 C C . ALA A 1 78 ? -16.641 -37.969 -0.288 1 95.31 78 ALA A C 1
ATOM 556 O O . ALA A 1 78 ? -16.25 -38.406 -1.374 1 95.31 78 ALA A O 1
ATOM 557 N N . ARG A 1 79 ? -17.781 -37.469 -0.082 1 95.19 79 ARG A N 1
ATOM 558 C CA . ARG A 1 79 ? -18.781 -37.438 -1.145 1 95.19 79 ARG A CA 1
ATOM 559 C C . ARG A 1 79 ? -19.5 -36.094 -1.168 1 95.19 79 ARG A C 1
ATOM 561 O O . ARG A 1 79 ? -19.844 -35.562 -0.117 1 95.19 79 ARG A O 1
ATOM 568 N N . VAL A 1 80 ? -19.641 -35.562 -2.359 1 96.19 80 VAL A N 1
ATOM 569 C CA . VAL A 1 80 ? -20.375 -34.312 -2.568 1 96.19 80 VAL A CA 1
ATOM 570 C C . VAL A 1 80 ? -21.484 -34.531 -3.6 1 96.19 80 VAL A C 1
ATOM 572 O O . VAL A 1 80 ? -21.203 -34.906 -4.742 1 96.19 80 VAL A O 1
ATOM 575 N N . GLU A 1 81 ? -22.688 -34.25 -3.205 1 95.5 81 GLU A N 1
ATOM 576 C CA . GLU A 1 81 ? -23.812 -34.375 -4.141 1 95.5 81 GLU A CA 1
ATOM 577 C C . GLU A 1 81 ? -23.797 -33.25 -5.168 1 95.5 81 GLU A C 1
ATOM 579 O O . GLU A 1 81 ? -23.5 -32.094 -4.836 1 95.5 81 GLU A O 1
ATOM 584 N N . VAL A 1 82 ? -24.094 -33.688 -6.391 1 95.94 82 VAL A N 1
ATOM 585 C CA . VAL A 1 82 ? -24.156 -32.688 -7.461 1 95.94 82 VAL A CA 1
ATOM 586 C C . VAL A 1 82 ? -25.609 -32.562 -7.934 1 95.94 82 VAL A C 1
ATOM 588 O O . VAL A 1 82 ? -26.172 -33.5 -8.508 1 95.94 82 VAL A O 1
ATOM 591 N N . ALA A 1 83 ? -26.172 -31.406 -7.676 1 94.62 83 ALA A N 1
ATOM 592 C CA . ALA A 1 83 ? -27.562 -31.172 -8.078 1 94.62 83 ALA A CA 1
ATOM 593 C C . ALA A 1 83 ? -27.672 -30.969 -9.586 1 94.62 83 ALA A C 1
ATOM 595 O O . ALA A 1 83 ? -26.719 -30.5 -10.227 1 94.62 83 ALA A O 1
ATOM 596 N N . PRO A 1 84 ? -28.906 -31.359 -10.047 1 92.06 84 PRO A N 1
ATOM 597 C CA . PRO A 1 84 ? -29.109 -31.047 -11.461 1 92.06 84 PRO A CA 1
ATOM 598 C C . PRO A 1 84 ? -28.938 -29.562 -11.781 1 92.06 84 PRO A C 1
ATOM 600 O O . PRO A 1 84 ? -29.391 -28.719 -11.016 1 92.06 84 PRO A O 1
ATOM 603 N N . GLY A 1 85 ? -28.219 -29.219 -12.727 1 92.12 85 GLY A N 1
ATOM 604 C CA . GLY A 1 85 ? -27.984 -27.828 -13.102 1 92.12 85 GLY A CA 1
ATOM 605 C C . GLY A 1 85 ? -26.641 -27.312 -12.656 1 92.12 85 GLY A C 1
ATOM 606 O O . GLY A 1 85 ? -26.172 -26.266 -13.125 1 92.12 85 GLY A O 1
ATOM 607 N N . GLU A 1 86 ? -25.984 -28 -11.719 1 94.94 86 GLU A N 1
ATOM 608 C CA . GLU A 1 86 ? -24.672 -27.594 -11.211 1 94.94 86 GLU A CA 1
ATOM 609 C C . GLU A 1 86 ? -23.547 -28.141 -12.086 1 94.94 86 GLU A C 1
ATOM 611 O O . GLU A 1 86 ? -22.812 -29.031 -11.664 1 94.94 86 GLU A O 1
ATOM 616 N N . ALA A 1 87 ? -23.453 -27.516 -13.18 1 95.12 87 ALA A N 1
ATOM 617 C CA . ALA A 1 87 ? -22.484 -27.969 -14.172 1 95.12 87 ALA A CA 1
ATOM 618 C C . ALA A 1 87 ? -21.062 -27.797 -13.656 1 95.12 87 ALA A C 1
ATOM 620 O O . ALA A 1 87 ? -20.125 -28.422 -14.18 1 95.12 87 ALA A O 1
ATOM 621 N N . GLU A 1 88 ? -20.875 -26.906 -12.695 1 95.69 88 GLU A N 1
ATOM 622 C CA . GLU A 1 88 ? -19.578 -26.672 -12.078 1 95.69 88 GLU A CA 1
ATOM 623 C C . GLU A 1 88 ? -19.703 -26.5 -10.57 1 95.69 88 GLU A C 1
ATOM 625 O O . GLU A 1 88 ? -20.766 -26.141 -10.062 1 95.69 88 GLU A O 1
ATOM 630 N N . GLY A 1 89 ? -18.672 -26.828 -9.914 1 95.38 89 GLY A N 1
ATOM 631 C CA . GLY A 1 89 ? -18.672 -26.672 -8.469 1 95.38 89 GLY A CA 1
ATOM 632 C C . GLY A 1 89 ? -17.344 -27.016 -7.824 1 95.38 89 GLY A C 1
ATOM 633 O O . GLY A 1 89 ? -16.438 -27.5 -8.5 1 95.38 89 GLY A O 1
ATOM 634 N N . ARG A 1 90 ? -17.219 -26.672 -6.605 1 95.75 90 ARG A N 1
ATOM 635 C CA . ARG A 1 90 ? -16.047 -26.922 -5.762 1 95.75 90 ARG A CA 1
ATOM 636 C C . ARG A 1 90 ? -16.469 -27.172 -4.316 1 95.75 90 ARG A C 1
ATOM 638 O O . ARG A 1 90 ? -17.391 -26.531 -3.812 1 95.75 90 ARG A O 1
ATOM 645 N N . ALA A 1 91 ? -15.781 -28.156 -3.668 1 95.31 91 ALA A N 1
ATOM 646 C CA . ALA A 1 91 ? -16.141 -28.453 -2.283 1 95.31 91 ALA A CA 1
ATOM 647 C C . ALA A 1 91 ? -14.914 -28.922 -1.493 1 95.31 91 ALA A C 1
ATOM 649 O O . ALA A 1 91 ? -14.07 -29.656 -2.012 1 95.31 91 ALA A O 1
ATOM 650 N N . LEU A 1 92 ? -14.875 -28.484 -0.293 1 93.56 92 LEU A N 1
ATOM 651 C CA . LEU A 1 92 ? -13.898 -29.031 0.641 1 93.56 92 LEU A CA 1
ATOM 652 C C . LEU A 1 92 ? -14.242 -30.469 1.005 1 93.56 92 LEU A C 1
ATOM 654 O O . LEU A 1 92 ? -15.406 -30.797 1.249 1 93.56 92 LEU A O 1
ATOM 658 N N . SER A 1 93 ? -13.258 -31.328 1.057 1 91.88 93 SER A N 1
ATOM 659 C CA . SER A 1 93 ? -13.516 -32.75 1.262 1 91.88 93 SER A CA 1
ATOM 660 C C . SER A 1 93 ? -13.492 -33.094 2.744 1 91.88 93 SER A C 1
ATOM 662 O O . SER A 1 93 ? -13.992 -34.156 3.143 1 91.88 93 SER A O 1
ATOM 664 N N . GLY A 1 94 ? -12.789 -32.281 3.52 1 90.88 94 GLY A N 1
ATOM 665 C CA . GLY A 1 94 ? -12.555 -32.625 4.914 1 90.88 94 GLY A CA 1
ATOM 666 C C . GLY A 1 94 ? -11.422 -33.625 5.098 1 90.88 94 GLY A C 1
ATOM 667 O O . GLY A 1 94 ? -11.117 -34 6.227 1 90.88 94 GLY A O 1
ATOM 668 N N . VAL A 1 95 ? -10.883 -34 3.959 1 90.56 95 VAL A N 1
ATOM 669 C CA . VAL A 1 95 ? -9.789 -34.969 3.994 1 90.56 95 VAL A CA 1
ATOM 670 C C . VAL A 1 95 ? -8.453 -34.219 3.846 1 90.56 95 VAL A C 1
ATOM 672 O O . VAL A 1 95 ? -8.32 -33.312 3.021 1 90.56 95 VAL A O 1
ATOM 675 N N . GLU A 1 96 ? -7.473 -34.656 4.715 1 88.62 96 GLU A N 1
ATOM 676 C CA . GLU A 1 96 ? -6.145 -34.031 4.672 1 88.62 96 GLU A CA 1
ATOM 677 C C . GLU A 1 96 ? -5.32 -34.594 3.514 1 88.62 96 GLU A C 1
ATOM 679 O O . GLU A 1 96 ? -5.352 -35.812 3.248 1 88.62 96 GLU A O 1
ATOM 684 N N . ALA A 1 97 ? -4.707 -33.688 2.926 1 86.94 97 ALA A N 1
ATOM 685 C CA . ALA A 1 97 ? -3.809 -34.125 1.856 1 86.94 97 ALA A CA 1
ATOM 686 C C . ALA A 1 97 ? -2.621 -34.906 2.414 1 86.94 97 ALA A C 1
ATOM 688 O O . ALA A 1 97 ? -2.082 -34.562 3.467 1 86.94 97 ALA A O 1
ATOM 689 N N . ALA A 1 98 ? -2.355 -36 1.769 1 74.38 98 ALA A N 1
ATOM 690 C CA . ALA A 1 98 ? -1.188 -36.781 2.166 1 74.38 98 ALA A CA 1
ATOM 691 C C . ALA A 1 98 ? 0.1 -36 1.945 1 74.38 98 ALA A C 1
ATOM 693 O O . ALA A 1 98 ? 0.212 -35.219 0.982 1 74.38 98 ALA A O 1
ATOM 694 N N . ARG A 1 99 ? 0.821 -35.875 3.115 1 62.97 99 ARG A N 1
ATOM 695 C CA . ARG A 1 99 ? 2.078 -35.156 3.041 1 62.97 99 ARG A CA 1
ATOM 696 C C . ARG A 1 99 ? 3.125 -35.938 2.25 1 62.97 99 ARG A C 1
ATOM 698 O O . ARG A 1 99 ? 3.17 -37.156 2.314 1 62.97 99 ARG A O 1
ATOM 705 N N . ASP A 1 100 ? 4.07 -35.312 1.523 1 55.84 100 ASP A N 1
ATOM 706 C CA . ASP A 1 100 ? 5.375 -35.781 1.076 1 55.84 100 ASP A CA 1
ATOM 707 C C . ASP A 1 100 ? 5.227 -36.969 0.12 1 55.84 100 ASP A C 1
ATOM 709 O O . ASP A 1 100 ? 6.195 -37.688 -0.148 1 55.84 100 ASP A O 1
ATOM 713 N N . ALA A 1 101 ? 3.975 -37.406 -0.146 1 51.66 101 ALA A N 1
ATOM 714 C CA . ALA A 1 101 ? 4.047 -38.625 -0.923 1 51.66 101 ALA A CA 1
ATOM 715 C C . ALA A 1 101 ? 4.332 -38.344 -2.393 1 51.66 101 ALA A C 1
ATOM 717 O O . ALA A 1 101 ? 3.678 -37.469 -3 1 51.66 101 ALA A O 1
ATOM 718 N N . GLU A 1 102 ? 5.484 -38.438 -2.725 1 52.78 102 GLU A N 1
ATOM 719 C CA . GLU A 1 102 ? 5.84 -38.531 -4.141 1 52.78 102 GLU A CA 1
ATOM 720 C C . GLU A 1 102 ? 4.742 -39.219 -4.945 1 52.78 102 GLU A C 1
ATOM 722 O O . GLU A 1 102 ? 4.512 -38.875 -6.105 1 52.78 102 GLU A O 1
ATOM 727 N N . GLU A 1 103 ? 4.074 -40.219 -4.262 1 53.56 103 GLU A N 1
ATOM 728 C CA . GLU A 1 103 ? 3.098 -41.062 -4.949 1 53.56 103 GLU A CA 1
ATOM 729 C C . GLU A 1 103 ? 1.688 -40.812 -4.426 1 53.56 103 GLU A C 1
ATOM 731 O O . GLU A 1 103 ? 1.141 -41.625 -3.68 1 53.56 103 GLU A O 1
ATOM 736 N N . VAL A 1 104 ? 1.423 -39.688 -3.857 1 58.19 104 VAL A N 1
ATOM 737 C CA . VAL A 1 104 ? 0.105 -39.625 -3.232 1 58.19 104 VAL A CA 1
ATOM 738 C C . VAL A 1 104 ? -0.978 -39.812 -4.297 1 58.19 104 VAL A C 1
ATOM 740 O O . VAL A 1 104 ? -0.99 -39.094 -5.297 1 58.19 104 VAL A O 1
ATOM 743 N N . THR A 1 105 ? -1.732 -40.969 -4.344 1 68.44 105 THR A N 1
ATOM 744 C CA . THR A 1 105 ? -2.785 -41.438 -5.238 1 68.44 105 THR A CA 1
ATOM 745 C C . THR A 1 105 ? -4.164 -41.188 -4.637 1 68.44 105 THR A C 1
ATOM 747 O O . THR A 1 105 ? -4.613 -41.938 -3.764 1 68.44 105 THR A O 1
ATOM 750 N N . GLN A 1 106 ? -4.57 -39.938 -4.184 1 87.62 106 GLN A N 1
ATOM 751 C CA . GLN A 1 106 ? -5.941 -39.5 -3.914 1 87.62 106 GLN A CA 1
ATOM 752 C C . GLN A 1 106 ? -6.605 -38.969 -5.172 1 87.62 106 GLN A C 1
ATOM 754 O O . GLN A 1 106 ? -6.059 -38.062 -5.828 1 87.62 106 GLN A O 1
ATOM 759 N N . CYS A 1 107 ? -7.719 -39.594 -5.41 1 93.81 107 CYS A N 1
ATOM 760 C CA . CYS A 1 107 ? -8.352 -39.312 -6.691 1 93.81 107 CYS A CA 1
ATOM 761 C C . CYS A 1 107 ? -9.758 -38.75 -6.496 1 93.81 107 CYS A C 1
ATOM 763 O O . CYS A 1 107 ? -10.484 -39.188 -5.609 1 93.81 107 CYS A O 1
ATOM 765 N N . ALA A 1 108 ? -10.078 -37.812 -7.273 1 95.88 108 ALA A N 1
ATOM 766 C CA . ALA A 1 108 ? -11.461 -37.375 -7.402 1 95.88 108 ALA A CA 1
ATOM 767 C C . ALA A 1 108 ? -12.148 -38.031 -8.594 1 95.88 108 ALA A C 1
ATOM 769 O O . ALA A 1 108 ? -11.523 -38.25 -9.633 1 95.88 108 ALA A O 1
ATOM 770 N N . ALA A 1 109 ? -13.406 -38.344 -8.406 1 96.06 109 ALA A N 1
ATOM 771 C CA . ALA A 1 109 ? -14.156 -38.938 -9.508 1 96.06 109 ALA A CA 1
ATOM 772 C C . ALA A 1 109 ? -15.586 -38.406 -9.562 1 96.06 109 ALA A C 1
ATOM 774 O O . ALA A 1 109 ? -16.219 -38.188 -8.523 1 96.06 109 ALA A O 1
ATOM 775 N N . TYR A 1 110 ? -16.016 -38.156 -10.734 1 96.44 110 TYR A N 1
ATOM 776 C CA . TYR A 1 110 ? -17.438 -37.875 -10.961 1 96.44 110 TYR A CA 1
ATOM 777 C C . TYR A 1 110 ? -18.203 -39.188 -11.172 1 96.44 110 TYR A C 1
ATOM 779 O O . TYR A 1 110 ? -17.906 -39.938 -12.086 1 96.44 110 TYR A O 1
ATOM 787 N N . VAL A 1 111 ? -19.25 -39.375 -10.406 1 94.19 111 VAL A N 1
ATOM 788 C CA . VAL A 1 111 ? -19.969 -40.656 -10.43 1 94.19 111 VAL A CA 1
ATOM 789 C C . VAL A 1 111 ? -21.406 -40.406 -10.875 1 94.19 111 VAL A C 1
ATOM 791 O O . VAL A 1 111 ? -22.125 -39.594 -10.281 1 94.19 111 VAL A O 1
ATOM 794 N N . ARG A 1 112 ? -21.766 -41.094 -11.922 1 92.38 112 ARG A N 1
ATOM 795 C CA . ARG A 1 112 ? -23.156 -41.125 -12.367 1 92.38 112 ARG A CA 1
ATOM 796 C C . ARG A 1 112 ? -23.969 -42.094 -11.531 1 92.38 112 ARG A C 1
ATOM 798 O O . ARG A 1 112 ? -23.547 -43.219 -11.273 1 92.38 112 ARG A O 1
ATOM 805 N N . ALA A 1 113 ? -25.094 -41.625 -11.133 1 87.19 113 ALA A N 1
ATOM 806 C CA . ALA A 1 113 ? -25.953 -42.438 -10.297 1 87.19 113 ALA A CA 1
ATOM 807 C C . ALA A 1 113 ? -26.484 -43.656 -11.078 1 87.19 113 ALA A C 1
ATOM 809 O O . ALA A 1 113 ? -26.578 -43.594 -12.305 1 87.19 113 ALA A O 1
ATOM 810 N N . ALA A 1 114 ? -26.812 -44.75 -10.344 1 74.25 114 ALA A N 1
ATOM 811 C CA . ALA A 1 114 ? -27.266 -46.031 -10.883 1 74.25 114 ALA A CA 1
ATOM 812 C C . ALA A 1 114 ? -28.562 -45.875 -11.68 1 74.25 114 ALA A C 1
ATOM 814 O O . ALA A 1 114 ? -28.719 -46.469 -12.742 1 74.25 114 ALA A O 1
ATOM 815 N N . ASP A 1 115 ? -29.562 -45.219 -11.125 1 61.62 115 ASP A N 1
ATOM 816 C CA . ASP A 1 115 ? -30.844 -45.156 -11.805 1 61.62 115 ASP A CA 1
ATOM 817 C C . ASP A 1 115 ? -30.688 -44.562 -13.211 1 61.62 115 ASP A C 1
ATOM 819 O O . ASP A 1 115 ? -31.5 -44.875 -14.102 1 61.62 115 ASP A O 1
ATOM 823 N N . ALA A 1 116 ? -29.609 -43.844 -13.461 1 56.47 116 ALA A N 1
ATOM 824 C CA . ALA A 1 116 ? -29.422 -43.281 -14.789 1 56.47 116 ALA A CA 1
ATOM 825 C C . ALA A 1 116 ? -28.812 -44.281 -15.75 1 56.47 116 ALA A C 1
ATOM 827 O O . ALA A 1 116 ? -28.734 -44.031 -16.953 1 56.47 116 ALA A O 1
ATOM 828 N N . HIS A 1 117 ? -28.359 -45.469 -15.047 1 55.94 117 HIS A N 1
ATOM 829 C CA . HIS A 1 117 ? -27.766 -46.5 -15.891 1 55.94 117 HIS A CA 1
ATOM 830 C C . HIS A 1 117 ? -28.719 -47.688 -16.016 1 55.94 117 HIS A C 1
ATOM 832 O O . HIS A 1 117 ? -29.375 -48.094 -15.055 1 55.94 117 HIS A O 1
ATOM 838 N N . PRO A 1 118 ? -29.031 -48.188 -17.234 1 55.06 118 PRO A N 1
ATOM 839 C CA . PRO A 1 118 ? -29.922 -49.312 -17.469 1 55.06 118 PRO A CA 1
ATOM 840 C C . PRO A 1 118 ? -29.609 -50.5 -16.578 1 55.06 118 PRO A C 1
ATOM 842 O O . PRO A 1 118 ? -30.5 -51.312 -16.266 1 55.06 118 PRO A O 1
ATOM 845 N N . ARG A 1 119 ? -28.438 -50.75 -16.375 1 57.75 119 ARG A N 1
ATOM 846 C CA . ARG A 1 119 ? -28.109 -51.938 -15.617 1 57.75 119 ARG A CA 1
ATOM 847 C C . ARG A 1 119 ? -28.078 -51.656 -14.117 1 57.75 119 ARG A C 1
ATOM 849 O O . ARG A 1 119 ? -27.75 -52.531 -13.32 1 57.75 119 ARG A O 1
ATOM 856 N N . GLY A 1 120 ? -28.438 -50.438 -13.57 1 63.09 120 GLY A N 1
ATOM 857 C CA . GLY A 1 120 ? -28.625 -50.156 -12.156 1 63.09 120 GLY A CA 1
ATOM 858 C C . GLY A 1 120 ? -27.328 -49.969 -11.414 1 63.09 120 GLY A C 1
ATOM 859 O O . GLY A 1 120 ? -27.25 -50.156 -10.195 1 63.09 120 GLY A O 1
ATOM 860 N N . GLU A 1 121 ? -26.078 -49.75 -12.047 1 76.44 121 GLU A N 1
ATOM 861 C CA . GLU A 1 121 ? -24.812 -49.594 -11.328 1 76.44 121 GLU A CA 1
ATOM 862 C C . GLU A 1 121 ? -24.25 -48.188 -11.484 1 76.44 121 GLU A C 1
ATOM 864 O O . GLU A 1 121 ? -24.5 -47.5 -12.484 1 76.44 121 GLU A O 1
ATOM 869 N N . GLU A 1 122 ? -23.656 -47.656 -10.477 1 86 122 GLU A N 1
ATOM 870 C CA . GLU A 1 122 ? -22.922 -46.375 -10.523 1 86 122 GLU A CA 1
ATOM 871 C C . GLU A 1 122 ? -21.75 -46.469 -11.484 1 86 122 GLU A C 1
ATOM 873 O O . GLU A 1 122 ? -21.109 -47.531 -11.609 1 86 122 GLU A O 1
ATOM 878 N N . ARG A 1 123 ? -21.516 -45.406 -12.25 1 87.31 123 ARG A N 1
ATOM 879 C CA . ARG A 1 123 ? -20.422 -45.375 -13.219 1 87.31 123 ARG A CA 1
ATOM 880 C C . ARG A 1 123 ? -19.547 -44.125 -13.023 1 87.31 123 ARG A C 1
ATOM 882 O O . ARG A 1 123 ? -20.062 -43.031 -12.773 1 87.31 123 ARG A O 1
ATOM 889 N N . VAL A 1 124 ? -18.25 -44.406 -13.07 1 93.06 124 VAL A N 1
ATOM 890 C CA . VAL A 1 124 ? -17.312 -43.281 -13.039 1 93.06 124 VAL A CA 1
ATOM 891 C C . VAL A 1 124 ? -17.25 -42.625 -14.414 1 93.06 124 VAL A C 1
ATOM 893 O O . VAL A 1 124 ? -16.969 -43.281 -15.414 1 93.06 124 VAL A O 1
ATOM 896 N N . LEU A 1 125 ? -17.531 -41.344 -14.5 1 93.12 125 LEU A N 1
ATOM 897 C CA . LEU A 1 125 ? -17.5 -40.625 -15.766 1 93.12 125 LEU A CA 1
ATOM 898 C C . LEU A 1 125 ? -16.125 -40 -16 1 93.12 125 LEU A C 1
ATOM 900 O O . LEU A 1 125 ? -15.703 -39.812 -17.141 1 93.12 125 LEU A O 1
ATOM 904 N N . ALA A 1 126 ? -15.492 -39.562 -14.969 1 95.38 126 ALA A N 1
ATOM 905 C CA . ALA A 1 126 ? -14.195 -38.906 -15.031 1 95.38 126 ALA A CA 1
ATOM 906 C C . ALA A 1 126 ? -13.422 -39.094 -13.727 1 95.38 126 ALA A C 1
ATOM 908 O O . ALA A 1 126 ? -14.016 -39.188 -12.656 1 95.38 126 ALA A O 1
ATOM 909 N N . VAL A 1 127 ? -12.188 -39.156 -13.812 1 94.81 127 VAL A N 1
ATOM 910 C CA . VAL A 1 127 ? -11.328 -39.281 -12.648 1 94.81 127 VAL A CA 1
ATOM 911 C C . VAL A 1 127 ? -10.094 -38.406 -12.805 1 94.81 127 VAL A C 1
ATOM 913 O O . VAL A 1 127 ? -9.609 -38.188 -13.914 1 94.81 127 VAL A O 1
ATOM 916 N N . ALA A 1 128 ? -9.688 -37.844 -11.758 1 93.75 128 ALA A N 1
ATOM 917 C CA . ALA A 1 128 ? -8.406 -37.156 -11.664 1 93.75 128 ALA A CA 1
ATOM 918 C C . ALA A 1 128 ? -7.719 -37.438 -10.336 1 93.75 128 ALA A C 1
ATOM 920 O O . ALA A 1 128 ? -8.344 -37.344 -9.273 1 93.75 128 ALA A O 1
ATOM 921 N N . CYS A 1 129 ? -6.535 -37.781 -10.398 1 91.12 129 CYS A N 1
ATOM 922 C CA . CYS A 1 129 ? -5.785 -38.125 -9.195 1 91.12 129 CYS A CA 1
ATOM 923 C C . CYS A 1 129 ? -4.695 -37.094 -8.93 1 91.12 129 CYS A C 1
ATOM 925 O O . CYS A 1 129 ? -4.141 -36.5 -9.867 1 91.12 129 CYS A O 1
ATOM 927 N N . ALA A 1 130 ? -4.484 -36.875 -7.645 1 88.56 130 ALA A N 1
ATOM 928 C CA . ALA A 1 130 ? -3.332 -36.062 -7.266 1 88.56 130 ALA A CA 1
ATOM 929 C C . ALA A 1 130 ? -2.027 -36.75 -7.672 1 88.56 130 ALA A C 1
ATOM 931 O O . ALA A 1 130 ? -1.796 -37.906 -7.344 1 88.56 130 ALA A O 1
ATOM 932 N N . ARG A 1 131 ? -1.291 -36 -8.445 1 87.5 131 ARG A N 1
ATOM 933 C CA . ARG A 1 131 ? -0.015 -36.562 -8.867 1 87.5 131 ARG A CA 1
ATOM 934 C C . ARG A 1 131 ? 1.005 -35.469 -9.148 1 87.5 131 ARG A C 1
ATOM 936 O O . ARG A 1 131 ? 0.646 -34.312 -9.273 1 87.5 131 ARG A O 1
ATOM 943 N N . MET A 1 132 ? 2.275 -35.906 -9.164 1 91.62 132 MET A N 1
ATOM 944 C CA . MET A 1 132 ? 3.371 -35.031 -9.609 1 91.62 132 MET A CA 1
ATOM 945 C C . MET A 1 132 ? 3.627 -35.219 -11.102 1 91.62 132 MET A C 1
ATOM 947 O O . MET A 1 132 ? 3.225 -36.219 -11.695 1 91.62 132 MET A O 1
ATOM 951 N N . TYR A 1 133 ? 4.164 -34.188 -11.68 1 93.69 133 TYR A N 1
ATOM 952 C CA . TYR A 1 133 ? 4.48 -34.188 -13.102 1 93.69 133 TYR A CA 1
ATOM 953 C C . TYR A 1 133 ? 5.938 -33.812 -13.344 1 93.69 133 TYR A C 1
ATOM 955 O O . TYR A 1 133 ? 6.23 -32.938 -14.141 1 93.69 133 TYR A O 1
ATOM 963 N N . PRO A 1 134 ? 6.875 -34.562 -12.766 1 96.31 134 PRO A N 1
ATOM 964 C CA . PRO A 1 134 ? 8.273 -34.156 -12.859 1 96.31 134 PRO A CA 1
ATOM 965 C C . PRO A 1 134 ? 8.844 -34.312 -14.273 1 96.31 134 PRO A C 1
ATOM 967 O O . PRO A 1 134 ? 9.836 -33.656 -14.617 1 96.31 134 PRO A O 1
ATOM 970 N N . ASP A 1 135 ? 8.172 -35.219 -15.156 1 98.06 135 ASP A N 1
ATOM 971 C CA . ASP A 1 135 ? 8.75 -35.5 -16.469 1 98.06 135 ASP A CA 1
ATOM 972 C C . ASP A 1 135 ? 7.734 -35.219 -17.578 1 98.06 135 ASP A C 1
ATOM 974 O O . ASP A 1 135 ? 7.738 -35.906 -18.609 1 98.06 135 ASP A O 1
ATOM 978 N N . TRP A 1 136 ? 6.848 -34.281 -17.359 1 98 136 TRP A N 1
ATOM 979 C CA . TRP A 1 136 ? 5.734 -34.188 -18.297 1 98 136 TRP A CA 1
ATOM 980 C C . TRP A 1 136 ? 6.223 -33.719 -19.672 1 98 136 TRP A C 1
ATOM 982 O O . TRP A 1 136 ? 5.648 -34.094 -20.703 1 98 136 TRP A O 1
ATOM 992 N N . MET A 1 137 ? 7.262 -32.906 -19.812 1 98.5 137 MET A N 1
ATOM 993 C CA . MET A 1 137 ? 7.781 -32.531 -21.125 1 98.5 137 MET A CA 1
ATOM 994 C C . MET A 1 137 ? 8.422 -33.75 -21.812 1 98.5 137 MET A C 1
ATOM 996 O O . MET A 1 137 ? 8.219 -33.938 -23.016 1 98.5 137 MET A O 1
ATOM 1000 N N . GLY A 1 138 ? 9.203 -34.469 -21.047 1 98 138 GLY A N 1
ATOM 1001 C CA . GLY A 1 138 ? 9.773 -35.688 -21.594 1 98 138 GLY A CA 1
ATOM 1002 C C . GLY A 1 138 ? 8.727 -36.688 -22.016 1 98 138 GLY A C 1
ATOM 1003 O O . GLY A 1 138 ? 8.844 -37.312 -23.078 1 98 138 GLY A O 1
ATOM 1004 N N . ASP A 1 139 ? 7.746 -36.875 -21.188 1 97.75 139 ASP A N 1
ATOM 1005 C CA . ASP A 1 139 ? 6.672 -37.812 -21.484 1 97.75 139 ASP A CA 1
ATOM 1006 C C . ASP A 1 139 ? 5.926 -37.438 -22.75 1 97.75 139 ASP A C 1
ATOM 1008 O O . ASP A 1 139 ? 5.43 -38.281 -23.469 1 97.75 139 ASP A O 1
ATOM 1012 N N . LEU A 1 140 ? 5.902 -36.125 -23.047 1 98 140 LEU A N 1
ATOM 1013 C CA . LEU A 1 140 ? 5.16 -35.625 -24.203 1 98 140 LEU A CA 1
ATOM 1014 C C . LEU A 1 140 ? 6.102 -35.281 -25.344 1 98 140 LEU A C 1
ATOM 1016 O O . LEU A 1 140 ? 5.707 -34.594 -26.297 1 98 140 LEU A O 1
ATOM 1020 N N . ALA A 1 141 ? 7.281 -35.656 -25.312 1 97.25 141 ALA A N 1
ATOM 1021 C CA . ALA A 1 141 ? 8.312 -35.219 -26.25 1 97.25 141 ALA A CA 1
ATOM 1022 C C . ALA A 1 141 ? 7.895 -35.469 -27.688 1 97.25 141 ALA A C 1
ATOM 1024 O O . ALA A 1 141 ? 8.086 -34.594 -28.547 1 97.25 141 ALA A O 1
ATOM 1025 N N . ALA A 1 142 ? 7.301 -36.562 -27.969 1 95.88 142 ALA A N 1
ATOM 1026 C CA . ALA A 1 142 ? 6.895 -36.906 -29.328 1 95.88 142 ALA A CA 1
ATOM 1027 C C . ALA A 1 142 ? 5.836 -35.938 -29.844 1 95.88 142 ALA A C 1
ATOM 1029 O O . ALA A 1 142 ? 5.801 -35.625 -31.047 1 95.88 142 ALA A O 1
ATOM 1030 N N . SER A 1 143 ? 5.086 -35.5 -28.938 1 96.12 143 SER A N 1
ATOM 1031 C CA . SER A 1 143 ? 3.979 -34.625 -29.344 1 96.12 143 SER A CA 1
ATOM 1032 C C . SER A 1 143 ? 4.395 -33.156 -29.359 1 96.12 143 SER A C 1
ATOM 1034 O O . SER A 1 143 ? 4 -32.406 -30.25 1 96.12 143 SER A O 1
ATOM 1036 N N . ILE A 1 144 ? 5.258 -32.75 -28.406 1 97.88 144 ILE A N 1
ATOM 1037 C CA . ILE A 1 144 ? 5.406 -31.312 -28.219 1 97.88 144 ILE A CA 1
ATOM 1038 C C . ILE A 1 144 ? 6.781 -30.859 -28.719 1 97.88 144 ILE A C 1
ATOM 1040 O O . ILE A 1 144 ? 7.102 -29.672 -28.688 1 97.88 144 ILE A O 1
ATOM 1044 N N . GLY A 1 145 ? 7.582 -31.688 -29.234 1 96.88 145 GLY A N 1
ATOM 1045 C CA . GLY A 1 145 ? 8.922 -31.359 -29.703 1 96.88 145 GLY A CA 1
ATOM 1046 C C . GLY A 1 145 ? 8.938 -30.312 -30.797 1 96.88 145 GLY A C 1
ATOM 1047 O O . GLY A 1 145 ? 9.898 -29.547 -30.906 1 96.88 145 GLY A O 1
ATOM 1048 N N . GLY A 1 146 ? 7.906 -30.281 -31.547 1 96.38 146 GLY A N 1
ATOM 1049 C CA . GLY A 1 146 ? 7.84 -29.359 -32.656 1 96.38 146 GLY A CA 1
ATOM 1050 C C . GLY A 1 146 ? 7.297 -27.984 -32.281 1 96.38 146 GLY A C 1
ATOM 1051 O O . GLY A 1 146 ? 7.359 -27.047 -33.062 1 96.38 146 GLY A O 1
ATOM 1052 N N . LEU A 1 147 ? 6.805 -27.859 -31.062 1 96.5 147 LEU A N 1
ATOM 1053 C CA . LEU A 1 147 ? 6.293 -26.578 -30.609 1 96.5 147 LEU A CA 1
ATOM 1054 C C . LEU A 1 147 ? 7.441 -25.625 -30.266 1 96.5 147 LEU A C 1
ATOM 1056 O O . LEU A 1 147 ? 8.461 -26.047 -29.734 1 96.5 147 LEU A O 1
ATOM 1060 N N . ARG A 1 148 ? 7.254 -24.344 -30.688 1 94.81 148 ARG A N 1
ATOM 1061 C CA . ARG A 1 148 ? 8.18 -23.312 -30.234 1 94.81 148 ARG A CA 1
ATOM 1062 C C . ARG A 1 148 ? 8.031 -23.078 -28.734 1 94.81 148 ARG A C 1
ATOM 1064 O O . ARG A 1 148 ? 6.945 -23.266 -28.172 1 94.81 148 ARG A O 1
ATOM 1071 N N . LEU A 1 149 ? 9.07 -22.703 -28.109 1 94.06 149 LEU A N 1
ATOM 1072 C CA . LEU A 1 149 ? 9.055 -22.438 -26.672 1 94.06 149 LEU A CA 1
ATOM 1073 C C . LEU A 1 149 ? 7.93 -21.484 -26.297 1 94.06 149 LEU A C 1
ATOM 1075 O O . LEU A 1 149 ? 7.25 -21.672 -25.297 1 94.06 149 LEU A O 1
ATOM 1079 N N . LYS A 1 150 ? 7.695 -20.469 -27.062 1 91.81 150 LYS A N 1
ATOM 1080 C CA . LYS A 1 150 ? 6.684 -19.469 -26.75 1 91.81 150 LYS A CA 1
ATOM 1081 C C . LYS A 1 150 ? 5.277 -20 -27.016 1 91.81 150 LYS A C 1
ATOM 1083 O O . LYS A 1 150 ? 4.285 -19.312 -26.734 1 91.81 150 LYS A O 1
ATOM 1088 N N . GLU A 1 151 ? 5.18 -21.203 -27.609 1 93.44 151 GLU A N 1
ATOM 1089 C CA . GLU A 1 151 ? 3.879 -21.828 -27.875 1 93.44 151 GLU A CA 1
ATOM 1090 C C . GLU A 1 151 ? 3.504 -22.812 -26.766 1 93.44 151 GLU A C 1
ATOM 1092 O O . GLU A 1 151 ? 2.352 -23.234 -26.672 1 93.44 151 GLU A O 1
ATOM 1097 N N . VAL A 1 152 ? 4.453 -23.156 -26.031 1 96.88 152 VAL A N 1
ATOM 1098 C CA . VAL A 1 152 ? 4.211 -24.062 -24.922 1 96.88 152 VAL A CA 1
ATOM 1099 C C . VAL A 1 152 ? 3.594 -23.297 -23.75 1 96.88 152 VAL A C 1
ATOM 1101 O O . VAL A 1 152 ? 4.051 -22.203 -23.406 1 96.88 152 VAL A O 1
ATOM 1104 N N . LEU A 1 153 ? 2.486 -23.781 -23.219 1 98.19 153 LEU A N 1
ATOM 1105 C CA . LEU A 1 153 ? 1.932 -23.219 -21.984 1 98.19 153 LEU A CA 1
ATOM 1106 C C . LEU A 1 153 ? 2.697 -23.719 -20.766 1 98.19 153 LEU A C 1
ATOM 1108 O O . LEU A 1 153 ? 2.664 -24.922 -20.453 1 98.19 153 LEU A O 1
ATOM 1112 N N . LEU A 1 154 ? 3.354 -22.828 -20.109 1 98.69 154 LEU A N 1
ATOM 1113 C CA . LEU A 1 154 ? 4.191 -23.203 -18.969 1 98.69 154 LEU A CA 1
ATOM 1114 C C . LEU A 1 154 ? 3.49 -22.875 -17.656 1 98.69 154 LEU A C 1
ATOM 1116 O O . LEU A 1 154 ? 3.199 -21.719 -17.375 1 98.69 154 LEU A O 1
ATOM 1120 N N . PRO A 1 155 ? 3.15 -23.922 -16.859 1 98.88 155 PRO A N 1
ATOM 1121 C CA . PRO A 1 155 ? 2.689 -23.609 -15.508 1 98.88 155 PRO A CA 1
ATOM 1122 C C . PRO A 1 155 ? 3.775 -22.969 -14.648 1 98.88 155 PRO A C 1
ATOM 1124 O O . PRO A 1 155 ? 4.938 -23.375 -14.711 1 98.88 155 PRO A O 1
ATOM 1127 N N . GLY A 1 156 ? 3.412 -21.922 -13.922 1 98.88 156 GLY A N 1
ATOM 1128 C CA . GLY A 1 156 ? 4.398 -21.188 -13.148 1 98.88 156 GLY A CA 1
ATOM 1129 C C . GLY A 1 156 ? 3.883 -20.734 -11.789 1 98.88 156 GLY A C 1
ATOM 1130 O O . GLY A 1 156 ? 2.721 -20.984 -11.453 1 98.88 156 GLY A O 1
ATOM 1131 N N . THR A 1 157 ? 4.812 -20.234 -10.992 1 98.88 157 THR A N 1
ATOM 1132 C CA . THR A 1 157 ? 4.473 -19.688 -9.68 1 98.88 157 THR A CA 1
ATOM 1133 C C . THR A 1 157 ? 4.957 -18.25 -9.539 1 98.88 157 THR A C 1
ATOM 1135 O O . THR A 1 157 ? 6 -17.891 -10.094 1 98.88 157 THR A O 1
ATOM 1138 N N . HIS A 1 158 ? 4.117 -17.438 -8.93 1 98.56 158 HIS A N 1
ATOM 1139 C CA . HIS A 1 158 ? 4.469 -16.078 -8.57 1 98.56 158 HIS A CA 1
ATOM 1140 C C . HIS A 1 158 ? 5.352 -16.047 -7.324 1 98.56 158 HIS A C 1
ATOM 1142 O O . HIS A 1 158 ? 5.105 -16.781 -6.363 1 98.56 158 HIS A O 1
ATOM 1148 N N . ASP A 1 159 ? 6.449 -15.234 -7.402 1 98.56 159 ASP A N 1
ATOM 1149 C CA . ASP A 1 159 ? 7.352 -15.195 -6.254 1 98.56 159 ASP A CA 1
ATOM 1150 C C . ASP A 1 159 ? 7.68 -16.609 -5.77 1 98.56 159 ASP A C 1
ATOM 1152 O O . ASP A 1 159 ? 7.508 -16.922 -4.59 1 98.56 159 ASP A O 1
ATOM 1156 N N . SER A 1 160 ? 8.266 -17.328 -6.613 1 98.88 160 SER A N 1
ATOM 1157 C CA . SER A 1 160 ? 8.422 -18.766 -6.422 1 98.88 160 SER A CA 1
ATOM 1158 C C . SER A 1 160 ? 9.242 -19.078 -5.172 1 98.88 160 SER A C 1
ATOM 1160 O O . SER A 1 160 ? 9.031 -20.094 -4.512 1 98.88 160 SER A O 1
ATOM 1162 N N . GLY A 1 161 ? 10.164 -18.234 -4.93 1 98.56 161 GLY A N 1
ATOM 1163 C CA . GLY A 1 161 ? 11.078 -18.484 -3.816 1 98.56 161 GLY A CA 1
ATOM 1164 C C . GLY A 1 161 ? 10.492 -18.078 -2.475 1 98.56 161 GLY A C 1
ATOM 1165 O O . GLY A 1 161 ? 11.102 -18.312 -1.431 1 98.56 161 GLY A O 1
ATOM 1166 N N . ALA A 1 162 ? 9.352 -17.484 -2.453 1 98.56 162 ALA A N 1
ATOM 1167 C CA . ALA A 1 162 ? 8.719 -17.062 -1.207 1 98.56 162 ALA A CA 1
ATOM 1168 C C . ALA A 1 162 ? 7.855 -18.188 -0.631 1 98.56 162 ALA A C 1
ATOM 1170 O O . ALA A 1 162 ? 6.637 -18.047 -0.521 1 98.56 162 ALA A O 1
ATOM 1171 N N . TYR A 1 163 ? 8.539 -19.203 -0.157 1 97.81 163 TYR A N 1
ATOM 1172 C CA . TYR A 1 163 ? 7.832 -20.375 0.35 1 97.81 163 TYR A CA 1
ATOM 1173 C C . TYR A 1 163 ? 8.102 -20.578 1.838 1 97.81 163 TYR A C 1
ATOM 1175 O O . TYR A 1 163 ? 9.125 -20.125 2.355 1 97.81 163 TYR A O 1
ATOM 1183 N N . ARG A 1 164 ? 7.121 -21.125 2.471 1 94.69 164 ARG A N 1
ATOM 1184 C CA . ARG A 1 164 ? 7.207 -21.609 3.85 1 94.69 164 ARG A CA 1
ATOM 1185 C C . ARG A 1 164 ? 6.141 -22.656 4.129 1 94.69 164 ARG A C 1
ATOM 1187 O O . ARG A 1 164 ? 4.961 -22.453 3.844 1 94.69 164 ARG A O 1
ATOM 1194 N N . ARG A 1 165 ? 6.609 -23.75 4.711 1 87.94 165 ARG A N 1
ATOM 1195 C CA . ARG A 1 165 ? 5.648 -24.781 5.082 1 87.94 165 ARG A CA 1
ATOM 1196 C C . ARG A 1 165 ? 4.805 -24.344 6.277 1 87.94 165 ARG A C 1
ATOM 1198 O O . ARG A 1 165 ? 5.332 -23.766 7.238 1 87.94 165 ARG A O 1
ATOM 1205 N N . TYR A 1 166 ? 3.576 -24.547 6.129 1 80.44 166 TYR A N 1
ATOM 1206 C CA . TYR A 1 166 ? 2.678 -24.172 7.215 1 80.44 166 TYR A CA 1
ATOM 1207 C C . TYR A 1 166 ? 2.889 -25.078 8.43 1 80.44 166 TYR A C 1
ATOM 1209 O O . TYR A 1 166 ? 3.064 -26.281 8.289 1 80.44 166 TYR A O 1
ATOM 1217 N N . SER A 1 167 ? 2.943 -24.453 9.586 1 78.94 167 SER A N 1
ATOM 1218 C CA . SER A 1 167 ? 2.904 -25.141 10.867 1 78.94 167 SER A CA 1
ATOM 1219 C C . SER A 1 167 ? 1.782 -24.594 11.75 1 78.94 167 SER A C 1
ATOM 1221 O O . SER A 1 167 ? 1.757 -23.406 12.078 1 78.94 167 SER A O 1
ATOM 1223 N N . PRO A 1 168 ? 0.823 -25.516 12.125 1 75.81 168 PRO A N 1
ATOM 1224 C CA . PRO A 1 168 ? -0.267 -25.062 12.984 1 75.81 168 PRO A CA 1
ATOM 1225 C C . PRO A 1 168 ? 0.211 -24.672 14.383 1 75.81 168 PRO A C 1
ATOM 1227 O O . PRO A 1 168 ? -0.531 -24.031 15.141 1 75.81 168 PRO A O 1
ATOM 1230 N N . LEU A 1 169 ? 1.43 -25.031 14.727 1 76.31 169 LEU A N 1
ATOM 1231 C CA . LEU A 1 169 ? 1.948 -24.812 16.078 1 76.31 169 LEU A CA 1
ATOM 1232 C C . LEU A 1 169 ? 2.484 -23.391 16.219 1 76.31 169 LEU A C 1
ATOM 1234 O O . LEU A 1 169 ? 2.674 -22.906 17.328 1 76.31 169 LEU A O 1
ATOM 1238 N N . VAL A 1 170 ? 2.686 -22.75 15.109 1 78.56 170 VAL A N 1
ATOM 1239 C CA . VAL A 1 170 ? 3.273 -21.422 15.148 1 78.56 170 VAL A CA 1
ATOM 1240 C C . VAL A 1 170 ? 2.305 -20.406 14.531 1 78.56 170 VAL A C 1
ATOM 1242 O O . VAL A 1 170 ? 1.945 -20.516 13.359 1 78.56 170 VAL A O 1
ATOM 1245 N N . PRO A 1 171 ? 1.862 -19.516 15.391 1 82.44 171 PRO A N 1
ATOM 1246 C CA . PRO A 1 171 ? 0.971 -18.5 14.812 1 82.44 171 PRO A CA 1
ATOM 1247 C C . PRO A 1 171 ? 1.622 -17.719 13.68 1 82.44 171 PRO A C 1
ATOM 1249 O O . PRO A 1 171 ? 2.82 -17.438 13.727 1 82.44 171 PRO A O 1
ATOM 1252 N N . GLN A 1 172 ? 0.849 -17.453 12.711 1 87.31 172 GLN A N 1
ATOM 1253 C CA . GLN A 1 172 ? 1.34 -16.703 11.562 1 87.31 172 GLN A CA 1
ATOM 1254 C C . GLN A 1 172 ? 1.51 -15.227 11.898 1 87.31 172 GLN A C 1
ATOM 1256 O O . GLN A 1 172 ? 0.602 -14.602 12.453 1 87.31 172 GLN A O 1
ATOM 1261 N N . THR A 1 173 ? 2.695 -14.711 11.633 1 91.5 173 THR A N 1
ATOM 1262 C CA . THR A 1 173 ? 2.912 -13.281 11.781 1 91.5 173 THR A CA 1
ATOM 1263 C C . THR A 1 173 ? 2.299 -12.516 10.609 1 91.5 173 THR A C 1
ATOM 1265 O O . THR A 1 173 ? 2 -13.109 9.57 1 91.5 173 THR A O 1
ATOM 1268 N N . ILE A 1 174 ? 2.121 -11.227 10.734 1 92.19 174 ILE A N 1
ATOM 1269 C CA . ILE A 1 174 ? 1.619 -10.398 9.641 1 92.19 174 ILE A CA 1
ATOM 1270 C C . ILE A 1 174 ? 2.592 -10.453 8.469 1 92.19 174 ILE A C 1
ATOM 1272 O O . ILE A 1 174 ? 2.172 -10.422 7.305 1 92.19 174 ILE A O 1
ATOM 1276 N N . VAL A 1 175 ? 3.885 -10.539 8.75 1 94.25 175 VAL A N 1
ATOM 1277 C CA . VAL A 1 175 ? 4.895 -10.609 7.699 1 94.25 175 VAL A CA 1
ATOM 1278 C C . VAL A 1 175 ? 4.703 -11.883 6.883 1 94.25 175 VAL A C 1
ATOM 1280 O O . VAL A 1 175 ? 4.645 -11.836 5.652 1 94.25 175 VAL A O 1
ATOM 1283 N N . GLU A 1 176 ? 4.578 -12.977 7.578 1 94.06 176 GLU A N 1
ATOM 1284 C CA . GLU A 1 176 ? 4.363 -14.242 6.879 1 94.06 176 GLU A CA 1
ATOM 1285 C C . GLU A 1 176 ? 3.055 -14.227 6.098 1 94.06 176 GLU A C 1
ATOM 1287 O O . GLU A 1 176 ? 2.998 -14.703 4.961 1 94.06 176 GLU A O 1
ATOM 1292 N N . LYS A 1 177 ? 2.027 -13.695 6.73 1 94.62 177 LYS A N 1
ATOM 1293 C CA . LYS A 1 177 ? 0.682 -13.656 6.164 1 94.62 177 LYS A CA 1
ATOM 1294 C C . LYS A 1 177 ? 0.672 -12.938 4.816 1 94.62 177 LYS A C 1
ATOM 1296 O O . LYS A 1 177 ? -0.091 -13.305 3.92 1 94.62 177 LYS A O 1
ATOM 1301 N N . TYR A 1 178 ? 1.57 -11.992 4.637 1 96.94 178 TYR A N 1
ATOM 1302 C CA . TYR A 1 178 ? 1.5 -11.164 3.439 1 96.94 178 TYR A CA 1
ATOM 1303 C C . TYR A 1 178 ? 2.777 -11.281 2.617 1 96.94 178 TYR A C 1
ATOM 1305 O O . TYR A 1 178 ? 2.965 -10.547 1.643 1 96.94 178 TYR A O 1
ATOM 1313 N N . SER A 1 179 ? 3.699 -12.25 2.896 1 97.38 179 SER A N 1
ATOM 1314 C CA . SER A 1 179 ? 4.926 -12.375 2.115 1 97.38 179 SER A CA 1
ATOM 1315 C C . SER A 1 179 ? 5.062 -13.766 1.518 1 97.38 179 SER A C 1
ATOM 1317 O O . SER A 1 179 ? 5.781 -13.961 0.534 1 97.38 179 SER A O 1
ATOM 1319 N N . ILE A 1 180 ? 4.402 -14.727 2.105 1 97.75 180 ILE A N 1
ATOM 1320 C CA . ILE A 1 180 ? 4.566 -16.094 1.648 1 97.75 180 ILE A CA 1
ATOM 1321 C C . ILE A 1 180 ? 3.555 -16.391 0.543 1 97.75 180 ILE A C 1
ATOM 1323 O O . ILE A 1 180 ? 2.344 -16.297 0.753 1 97.75 180 ILE A O 1
ATOM 1327 N N . THR A 1 181 ? 4.059 -16.781 -0.565 1 98.38 181 THR A N 1
ATOM 1328 C CA . THR A 1 181 ? 3.207 -16.984 -1.731 1 98.38 181 THR A CA 1
ATOM 1329 C C . THR A 1 181 ? 3.148 -18.453 -2.111 1 98.38 181 THR A C 1
ATOM 1331 O O . THR A 1 181 ? 2.338 -18.859 -2.949 1 98.38 181 THR A O 1
ATOM 1334 N N . GLN A 1 182 ? 3.971 -19.281 -1.534 1 97.94 182 GLN A N 1
ATOM 1335 C CA . GLN A 1 182 ? 4.012 -20.719 -1.811 1 97.94 182 GLN A CA 1
ATOM 1336 C C . GLN A 1 182 ? 4.227 -21.516 -0.529 1 97.94 182 GLN A C 1
ATOM 1338 O O . GLN A 1 182 ? 4.867 -21.031 0.409 1 97.94 182 GLN A O 1
ATOM 1343 N N . GLU A 1 183 ? 3.697 -22.734 -0.515 1 93.25 183 GLU A N 1
ATOM 1344 C CA . GLU A 1 183 ? 3.998 -23.656 0.573 1 93.25 183 GLU A CA 1
ATOM 1345 C C . GLU A 1 183 ? 5.207 -24.531 0.238 1 93.25 183 GLU A C 1
ATOM 1347 O O . GLU A 1 183 ? 6.043 -24.797 1.102 1 93.25 183 GLU A O 1
ATOM 1352 N N . GLU A 1 184 ? 5.285 -24.906 -0.984 1 94.25 184 GLU A N 1
ATOM 1353 C CA . GLU A 1 184 ? 6.297 -25.844 -1.434 1 94.25 184 GLU A CA 1
ATOM 1354 C C . GLU A 1 184 ? 7.594 -25.141 -1.814 1 94.25 184 GLU A C 1
ATOM 1356 O O . GLU A 1 184 ? 7.562 -24.062 -2.402 1 94.25 184 GLU A O 1
ATOM 1361 N N . ASP A 1 185 ? 8.719 -25.828 -1.472 1 96.5 185 ASP A N 1
ATOM 1362 C CA . ASP A 1 185 ? 10 -25.297 -1.93 1 96.5 185 ASP A CA 1
ATOM 1363 C C . ASP A 1 185 ? 10.156 -25.469 -3.439 1 96.5 185 ASP A C 1
ATOM 1365 O O . ASP A 1 185 ? 9.273 -26.031 -4.102 1 96.5 185 ASP A O 1
ATOM 1369 N N . ILE A 1 186 ? 11.258 -25 -3.971 1 98.56 186 ILE A N 1
ATOM 1370 C CA . ILE A 1 186 ? 11.445 -24.938 -5.418 1 98.56 186 ILE A CA 1
ATOM 1371 C C . ILE A 1 186 ? 11.516 -26.359 -5.984 1 98.56 186 ILE A C 1
ATOM 1373 O O . ILE A 1 186 ? 10.922 -26.641 -7.027 1 98.56 186 ILE A O 1
ATOM 1377 N N . GLY A 1 187 ? 12.227 -27.234 -5.359 1 97.5 187 GLY A N 1
ATOM 1378 C CA . GLY A 1 187 ? 12.289 -28.609 -5.832 1 97.5 187 GLY A CA 1
ATOM 1379 C C . GLY A 1 187 ? 10.922 -29.266 -5.945 1 97.5 187 GLY A C 1
ATOM 1380 O O . GLY A 1 187 ? 10.625 -29.906 -6.945 1 97.5 187 GLY A O 1
ATOM 1381 N N . THR A 1 188 ? 10.133 -29.047 -4.945 1 95.25 188 THR A N 1
ATOM 1382 C CA . THR A 1 188 ? 8.797 -29.625 -4.941 1 95.25 188 THR A CA 1
ATOM 1383 C C . THR A 1 188 ? 7.926 -28.969 -6.016 1 95.25 188 THR A C 1
ATOM 1385 O O . THR A 1 188 ? 7.156 -29.641 -6.699 1 95.25 188 THR A O 1
ATOM 1388 N N . GLN A 1 189 ? 8.047 -27.656 -6.18 1 97.5 189 GLN A N 1
ATOM 1389 C CA . GLN A 1 189 ? 7.305 -26.984 -7.23 1 97.5 189 GLN A CA 1
ATOM 1390 C C . GLN A 1 189 ? 7.629 -27.562 -8.602 1 97.5 189 GLN A C 1
ATOM 1392 O O . GLN A 1 189 ? 6.727 -27.812 -9.406 1 97.5 189 GLN A O 1
ATOM 1397 N N . LEU A 1 190 ? 8.859 -27.797 -8.82 1 98.44 190 LEU A N 1
ATOM 1398 C CA . LEU A 1 190 ? 9.289 -28.359 -10.102 1 98.44 190 LEU A CA 1
ATOM 1399 C C . LEU A 1 190 ? 8.766 -29.781 -10.281 1 98.44 190 LEU A C 1
ATOM 1401 O O . LEU A 1 190 ? 8.328 -30.156 -11.367 1 98.44 190 LEU A O 1
ATOM 1405 N N . ARG A 1 191 ? 8.75 -30.547 -9.234 1 96.25 191 ARG A N 1
ATOM 1406 C CA . ARG A 1 191 ? 8.234 -31.922 -9.32 1 96.25 191 ARG A CA 1
ATOM 1407 C C . ARG A 1 191 ? 6.727 -31.922 -9.523 1 96.25 191 ARG A C 1
ATOM 1409 O O . ARG A 1 191 ? 6.18 -32.812 -10.164 1 96.25 191 ARG A O 1
ATOM 1416 N N . LEU A 1 192 ? 6.102 -30.922 -9.008 1 95.25 192 LEU A N 1
ATOM 1417 C CA . LEU A 1 192 ? 4.664 -30.766 -9.219 1 95.25 192 LEU A CA 1
ATOM 1418 C C . LEU A 1 192 ? 4.359 -30.469 -10.68 1 95.25 192 LEU A C 1
ATOM 1420 O O . LEU A 1 192 ? 3.234 -30.688 -11.141 1 95.25 192 LEU A O 1
ATOM 1424 N N . GLY A 1 193 ? 5.309 -29.953 -11.375 1 97.62 193 GLY A N 1
ATOM 1425 C CA . GLY A 1 193 ? 5.141 -29.719 -12.805 1 97.62 193 GLY A CA 1
ATOM 1426 C C . GLY A 1 193 ? 5.395 -28.281 -13.195 1 97.62 193 GLY A C 1
ATOM 1427 O O . GLY A 1 193 ? 5.363 -27.938 -14.383 1 97.62 193 GLY A O 1
ATOM 1428 N N . VAL A 1 194 ? 5.734 -27.438 -12.234 1 98.75 194 VAL A N 1
ATOM 1429 C CA . VAL A 1 194 ? 6.027 -26.031 -12.5 1 98.75 194 VAL A CA 1
ATOM 1430 C C . VAL A 1 194 ? 7.27 -25.922 -13.375 1 98.75 194 VAL A C 1
ATOM 1432 O O . VAL A 1 194 ? 8.25 -26.641 -13.172 1 98.75 194 VAL A O 1
ATOM 1435 N N . ARG A 1 195 ? 7.188 -24.969 -14.359 1 98.94 195 ARG A N 1
ATOM 1436 C CA . ARG A 1 195 ? 8.328 -24.812 -15.25 1 98.94 195 ARG A CA 1
ATOM 1437 C C . ARG A 1 195 ? 8.68 -23.344 -15.422 1 98.94 195 ARG A C 1
ATOM 1439 O O . ARG A 1 195 ? 9.664 -23 -16.094 1 98.94 195 ARG A O 1
ATOM 1446 N N . TYR A 1 196 ? 7.918 -22.422 -14.906 1 98.88 196 TYR A N 1
ATOM 1447 C CA . TYR A 1 196 ? 8.234 -21 -14.836 1 98.88 196 TYR A CA 1
ATOM 1448 C C . TYR A 1 196 ? 8.43 -20.562 -13.383 1 98.88 196 TYR A C 1
ATOM 1450 O O . TYR A 1 196 ? 7.5 -20.641 -12.578 1 98.88 196 TYR A O 1
ATOM 1458 N N . LEU A 1 197 ? 9.617 -20.094 -13.094 1 98.94 197 LEU A N 1
ATOM 1459 C CA . LEU A 1 197 ? 9.953 -19.625 -11.758 1 98.94 197 LEU A CA 1
ATOM 1460 C C . LEU A 1 197 ? 10.195 -18.125 -11.75 1 98.94 197 LEU A C 1
ATOM 1462 O O . LEU A 1 197 ? 11.086 -17.625 -12.445 1 98.94 197 LEU A O 1
ATOM 1466 N N . ASP A 1 198 ? 9.398 -17.438 -11 1 98.88 198 ASP A N 1
ATOM 1467 C CA . ASP A 1 198 ? 9.578 -16.016 -10.719 1 98.88 198 ASP A CA 1
ATOM 1468 C C . ASP A 1 198 ? 10.477 -15.805 -9.5 1 98.88 198 ASP A C 1
ATOM 1470 O O . ASP A 1 198 ? 10.047 -15.984 -8.359 1 98.88 198 ASP A O 1
ATOM 1474 N N . ILE A 1 199 ? 11.711 -15.414 -9.766 1 98.88 199 ILE A N 1
ATOM 1475 C CA . ILE A 1 199 ? 12.695 -15.297 -8.695 1 98.88 199 ILE A CA 1
ATOM 1476 C C . ILE A 1 199 ? 13.062 -13.828 -8.492 1 98.88 199 ILE A C 1
ATOM 1478 O O . ILE A 1 199 ? 13.43 -13.133 -9.445 1 98.88 199 ILE A O 1
ATOM 1482 N N . ARG A 1 200 ? 12.922 -13.391 -7.293 1 98.69 200 ARG A N 1
ATOM 1483 C CA . ARG A 1 200 ? 13.305 -12.031 -6.93 1 98.69 200 ARG A CA 1
ATOM 1484 C C . ARG A 1 200 ? 14.469 -12.039 -5.941 1 98.69 200 ARG A C 1
ATOM 1486 O O . ARG A 1 200 ? 14.367 -12.617 -4.859 1 98.69 200 ARG A O 1
ATOM 1493 N N . VAL A 1 201 ? 15.531 -11.344 -6.34 1 98.69 201 VAL A N 1
ATOM 1494 C CA . VAL A 1 201 ? 16.781 -11.484 -5.605 1 98.69 201 VAL A CA 1
ATOM 1495 C C . VAL A 1 201 ? 17.109 -10.172 -4.891 1 98.69 201 VAL A C 1
ATOM 1497 O O . VAL A 1 201 ? 16.906 -9.086 -5.441 1 98.69 201 VAL A O 1
ATOM 1500 N N . GLY A 1 202 ? 17.578 -10.352 -3.658 1 98.5 202 GLY A N 1
ATOM 1501 C CA . GLY A 1 202 ? 18.156 -9.25 -2.898 1 98.5 202 GLY A CA 1
ATOM 1502 C C . GLY A 1 202 ? 19.625 -9.461 -2.572 1 98.5 202 GLY A C 1
ATOM 1503 O O . GLY A 1 202 ? 20.094 -10.602 -2.49 1 98.5 202 GLY A O 1
ATOM 1504 N N . HIS A 1 203 ? 20.328 -8.336 -2.436 1 98.56 203 HIS A N 1
ATOM 1505 C CA . HIS A 1 203 ? 21.75 -8.344 -2.094 1 98.56 203 HIS A CA 1
ATOM 1506 C C . HIS A 1 203 ? 21.969 -7.902 -0.652 1 98.56 203 HIS A C 1
ATOM 1508 O O . HIS A 1 203 ? 21.625 -6.773 -0.286 1 98.56 203 HIS A O 1
ATOM 1514 N N . TYR A 1 204 ? 22.484 -8.797 0.15 1 97.56 204 TYR A N 1
ATOM 1515 C CA . TYR A 1 204 ? 22.781 -8.555 1.558 1 97.56 204 TYR A CA 1
ATOM 1516 C C . TYR A 1 204 ? 24.234 -8.852 1.866 1 97.56 204 TYR A C 1
ATOM 1518 O O . TYR A 1 204 ? 24.562 -9.898 2.436 1 97.56 204 TYR A O 1
ATOM 1526 N N . PRO A 1 205 ? 25.094 -7.891 1.663 1 95.62 205 PRO A N 1
ATOM 1527 C CA . PRO A 1 205 ? 26.531 -8.133 1.729 1 95.62 205 PRO A CA 1
ATOM 1528 C C . PRO A 1 205 ? 27.016 -8.453 3.143 1 95.62 205 PRO A C 1
ATOM 1530 O O . PRO A 1 205 ? 28.094 -9.023 3.318 1 95.62 205 PRO A O 1
ATOM 1533 N N . SER A 1 206 ? 26.281 -8.078 4.156 1 95.69 206 SER A N 1
ATOM 1534 C CA . SER A 1 206 ? 26.688 -8.305 5.535 1 95.69 206 SER A CA 1
ATOM 1535 C C . SER A 1 206 ? 26.375 -9.734 5.977 1 95.69 206 SER A C 1
ATOM 1537 O O . SER A 1 206 ? 26.766 -10.148 7.07 1 95.69 206 SER A O 1
ATOM 1539 N N . THR A 1 207 ? 25.594 -10.422 5.133 1 95.19 207 THR A N 1
ATOM 1540 C CA . THR A 1 207 ? 25.266 -11.805 5.449 1 95.19 207 THR A CA 1
ATOM 1541 C C . THR A 1 207 ? 26.234 -12.758 4.754 1 95.19 207 THR A C 1
ATOM 1543 O O . THR A 1 207 ? 26.875 -12.391 3.756 1 95.19 207 THR A O 1
ATOM 1546 N N . SER A 1 208 ? 26.359 -14.016 5.199 1 94.31 208 SER A N 1
ATOM 1547 C CA . SER A 1 208 ? 27.25 -15.016 4.609 1 94.31 208 SER A CA 1
ATOM 1548 C C . SER A 1 208 ? 26.812 -15.367 3.193 1 94.31 208 SER A C 1
ATOM 1550 O O . SER A 1 208 ? 27.641 -15.5 2.295 1 94.31 208 SER A O 1
ATOM 1552 N N . ALA A 1 209 ? 25.547 -15.555 2.881 1 93.75 209 ALA A N 1
ATOM 1553 C CA . ALA A 1 209 ? 25.047 -15.977 1.572 1 93.75 209 ALA A CA 1
ATOM 1554 C C . ALA A 1 209 ? 25.078 -14.82 0.576 1 93.75 209 ALA A C 1
ATOM 1556 O O . ALA A 1 209 ? 25.156 -15.039 -0.635 1 93.75 209 ALA A O 1
ATOM 1557 N N . ARG A 1 210 ? 25.031 -13.555 1.068 1 96.62 210 ARG A N 1
ATOM 1558 C CA . ARG A 1 210 ? 25.047 -12.312 0.304 1 96.62 210 ARG A CA 1
ATOM 1559 C C . ARG A 1 210 ? 23.797 -12.188 -0.552 1 96.62 210 ARG A C 1
ATOM 1561 O O . ARG A 1 210 ? 23.219 -11.109 -0.661 1 96.62 210 ARG A O 1
ATOM 1568 N N . TRP A 1 211 ? 23.453 -13.328 -1.396 1 98.62 211 TRP A N 1
ATOM 1569 C CA . TRP A 1 211 ? 22.281 -13.336 -2.273 1 98.62 211 TRP A CA 1
ATOM 1570 C C . TRP A 1 211 ? 21.125 -14.102 -1.635 1 98.62 211 TRP A C 1
ATOM 1572 O O . TRP A 1 211 ? 21.297 -15.258 -1.226 1 98.62 211 TRP A O 1
ATOM 1582 N N . TRP A 1 212 ? 19.984 -13.422 -1.561 1 98.69 212 TRP A N 1
ATOM 1583 C CA . TRP A 1 212 ? 18.797 -14 -0.952 1 98.69 212 TRP A CA 1
ATOM 1584 C C . TRP A 1 212 ? 17.594 -13.852 -1.868 1 98.69 212 TRP A C 1
ATOM 1586 O O . TRP A 1 212 ? 17.531 -12.93 -2.688 1 98.69 212 TRP A O 1
ATOM 1596 N N . VAL A 1 213 ? 16.672 -14.805 -1.771 1 98.56 213 VAL A N 1
ATOM 1597 C CA . VAL A 1 213 ? 15.359 -14.633 -2.377 1 98.56 213 VAL A CA 1
ATOM 1598 C C . VAL A 1 213 ? 14.516 -13.672 -1.538 1 98.56 213 VAL A C 1
ATOM 1600 O O . VAL A 1 213 ? 14.5 -13.766 -0.309 1 98.56 213 VAL A O 1
ATOM 1603 N N . ASN A 1 214 ? 13.93 -12.734 -2.244 1 98.06 214 ASN A N 1
ATOM 1604 C CA . ASN A 1 214 ? 13.078 -11.758 -1.583 1 98.06 214 ASN A CA 1
ATOM 1605 C C . ASN A 1 214 ? 11.656 -11.797 -2.131 1 98.06 214 ASN A C 1
ATOM 1607 O O . ASN A 1 214 ? 11.43 -12.25 -3.254 1 98.06 214 ASN A O 1
ATOM 1611 N N . HIS A 1 215 ? 10.703 -11.461 -1.374 1 98 215 HIS A N 1
ATOM 1612 C CA . HIS A 1 215 ? 9.414 -10.922 -1.774 1 98 215 HIS A CA 1
ATOM 1613 C C . HIS A 1 215 ? 9.25 -9.477 -1.319 1 98 215 HIS A C 1
ATOM 1615 O O . HIS A 1 215 ? 9.062 -9.211 -0.131 1 98 215 HIS A O 1
ATOM 1621 N N . GLY A 1 216 ? 9.273 -8.648 -2.309 1 95.69 216 GLY A N 1
ATOM 1622 C CA . GLY A 1 216 ? 9.477 -7.273 -1.884 1 95.69 216 GLY A CA 1
ATOM 1623 C C . GLY A 1 216 ? 10.711 -7.09 -1.021 1 95.69 216 GLY A C 1
ATOM 1624 O O . GLY A 1 216 ? 11.797 -7.555 -1.376 1 95.69 216 GLY A O 1
ATOM 1625 N N . VAL A 1 217 ? 10.594 -6.406 0.113 1 95.56 217 VAL A N 1
ATOM 1626 C CA . VAL A 1 217 ? 11.742 -6.105 0.959 1 95.56 217 VAL A CA 1
ATOM 1627 C C . VAL A 1 217 ? 11.93 -7.211 1.995 1 95.56 217 VAL A C 1
ATOM 1629 O O . VAL A 1 217 ? 12.844 -7.148 2.824 1 95.56 217 VAL A O 1
ATOM 1632 N N . VAL A 1 218 ? 11.125 -8.25 1.981 1 96.75 218 VAL A N 1
ATOM 1633 C CA . VAL A 1 218 ? 11.227 -9.352 2.938 1 96.75 218 VAL A CA 1
ATOM 1634 C C . VAL A 1 218 ? 12.25 -10.367 2.441 1 96.75 218 VAL A C 1
ATOM 1636 O O . VAL A 1 218 ? 12.109 -10.914 1.345 1 96.75 218 VAL A O 1
ATOM 1639 N N . ARG A 1 219 ? 13.25 -10.578 3.242 1 97.31 219 ARG A N 1
ATOM 1640 C CA . ARG A 1 219 ? 14.266 -11.586 2.977 1 97.31 219 ARG A CA 1
ATOM 1641 C C . ARG A 1 219 ? 13.797 -12.969 3.418 1 97.31 219 ARG A C 1
ATOM 1643 O O . ARG A 1 219 ? 13.352 -13.141 4.555 1 97.31 219 ARG A O 1
ATOM 1650 N N . LEU A 1 220 ? 13.922 -13.984 2.602 1 97.62 220 LEU A N 1
ATOM 1651 C CA . LEU A 1 220 ? 13.328 -15.281 2.902 1 97.62 220 LEU A CA 1
ATOM 1652 C C . LEU A 1 220 ? 14.398 -16.375 2.93 1 97.62 220 LEU A C 1
ATOM 1654 O O . LEU A 1 220 ? 14.992 -16.641 3.975 1 97.62 220 LEU A O 1
ATOM 1658 N N . HIS A 1 221 ? 14.867 -16.875 1.735 1 97.75 221 HIS A N 1
ATOM 1659 C CA . HIS A 1 221 ? 15.812 -17.984 1.655 1 97.75 221 HIS A CA 1
ATOM 1660 C C . HIS A 1 221 ? 17.078 -17.562 0.906 1 97.75 221 HIS A C 1
ATOM 1662 O O . HIS A 1 221 ? 17.031 -16.703 0.03 1 97.75 221 HIS A O 1
ATOM 1668 N N . PRO A 1 222 ? 18.234 -18.25 1.316 1 98.44 222 PRO A N 1
ATOM 1669 C CA . PRO A 1 222 ? 19.391 -18.047 0.441 1 98.44 222 PRO A CA 1
ATOM 1670 C C . PRO A 1 222 ? 19.109 -18.438 -1.009 1 98.44 222 PRO A C 1
ATOM 1672 O O . PRO A 1 222 ? 18.469 -19.453 -1.266 1 98.44 222 PRO A O 1
ATOM 1675 N N . LEU A 1 223 ? 19.562 -17.594 -1.918 1 98.75 223 LEU A N 1
ATOM 1676 C CA . LEU A 1 223 ? 19.391 -17.891 -3.338 1 98.75 223 LEU A CA 1
ATOM 1677 C C . LEU A 1 223 ? 20 -19.234 -3.699 1 98.75 223 LEU A C 1
ATOM 1679 O O . LEU A 1 223 ? 19.5 -19.938 -4.574 1 98.75 223 LEU A O 1
ATOM 1683 N N . GLN A 1 224 ? 21.047 -19.609 -2.99 1 98.69 224 GLN A N 1
ATOM 1684 C CA . GLN A 1 224 ? 21.75 -20.859 -3.248 1 98.69 224 GLN A CA 1
ATOM 1685 C C . GLN A 1 224 ? 20.797 -22.047 -3.145 1 98.69 224 GLN A C 1
ATOM 1687 O O . GLN A 1 224 ? 20.938 -23.031 -3.883 1 98.69 224 GLN A O 1
ATOM 1692 N N . ASP A 1 225 ? 19.859 -21.984 -2.244 1 98.5 225 ASP A N 1
ATOM 1693 C CA . ASP A 1 225 ? 18.906 -23.078 -2.09 1 98.5 225 ASP A CA 1
ATOM 1694 C C . ASP A 1 225 ? 18.094 -23.266 -3.363 1 98.5 225 ASP A C 1
ATOM 1696 O O . ASP A 1 225 ? 17.844 -24.391 -3.789 1 98.5 225 ASP A O 1
ATOM 1700 N N . VAL A 1 226 ? 17.672 -22.188 -3.938 1 98.69 226 VAL A N 1
ATOM 1701 C CA . VAL A 1 226 ? 16.875 -22.219 -5.152 1 98.69 226 VAL A CA 1
ATOM 1702 C C . VAL A 1 226 ? 17.703 -22.766 -6.312 1 98.69 226 VAL A C 1
ATOM 1704 O O . VAL A 1 226 ? 17.25 -23.625 -7.066 1 98.69 226 VAL A O 1
ATOM 1707 N N . VAL A 1 227 ? 18.906 -22.234 -6.414 1 98.75 227 VAL A N 1
ATOM 1708 C CA . VAL A 1 227 ? 19.812 -22.641 -7.484 1 98.75 227 VAL A CA 1
ATOM 1709 C C . VAL A 1 227 ? 20.109 -24.141 -7.375 1 98.75 227 VAL A C 1
ATOM 1711 O O . VAL A 1 227 ? 20.078 -24.859 -8.375 1 98.75 227 VAL A O 1
ATOM 1714 N N . ASP A 1 228 ? 20.344 -24.594 -6.184 1 98.81 228 ASP A N 1
ATOM 1715 C CA . ASP A 1 228 ? 20.625 -26.016 -5.973 1 98.81 228 ASP A CA 1
ATOM 1716 C C . ASP A 1 228 ? 19.422 -26.875 -6.352 1 98.81 228 ASP A C 1
ATOM 1718 O O . ASP A 1 228 ? 19.578 -27.938 -6.961 1 98.81 228 ASP A O 1
ATOM 1722 N N . ASP A 1 229 ? 18.266 -26.438 -5.992 1 98.75 229 ASP A N 1
ATOM 1723 C CA . ASP A 1 229 ? 17.062 -27.188 -6.328 1 98.75 229 ASP A CA 1
ATOM 1724 C C . ASP A 1 229 ? 16.891 -27.281 -7.84 1 98.75 229 ASP A C 1
ATOM 1726 O O . ASP A 1 229 ? 16.531 -28.344 -8.359 1 98.75 229 ASP A O 1
ATOM 1730 N N . VAL A 1 230 ? 17.141 -26.219 -8.516 1 98.81 230 VAL A N 1
ATOM 1731 C CA . VAL A 1 230 ? 17 -26.219 -9.969 1 98.81 230 VAL A CA 1
ATOM 1732 C C . VAL A 1 230 ? 18.047 -27.125 -10.602 1 98.81 230 VAL A C 1
ATOM 1734 O O . VAL A 1 230 ? 17.734 -27.922 -11.484 1 98.81 230 VAL A O 1
ATOM 1737 N N . LYS A 1 231 ? 19.312 -27.047 -10.133 1 98.62 231 LYS A N 1
ATOM 1738 C CA . LYS A 1 231 ? 20.375 -27.906 -10.641 1 98.62 231 LYS A CA 1
ATOM 1739 C C . LYS A 1 231 ? 20.031 -29.391 -10.453 1 98.62 231 LYS A C 1
ATOM 1741 O O . LYS A 1 231 ? 20.141 -30.172 -11.391 1 98.62 231 LYS A O 1
ATOM 1746 N N . ASP A 1 232 ? 19.625 -29.656 -9.258 1 98.5 232 ASP A N 1
ATOM 1747 C CA . ASP A 1 232 ? 19.281 -31.047 -8.945 1 98.5 232 ASP A CA 1
ATOM 1748 C C . ASP A 1 232 ? 18.141 -31.531 -9.836 1 98.5 232 ASP A C 1
ATOM 1750 O O . ASP A 1 232 ? 18.188 -32.656 -10.344 1 98.5 232 ASP A O 1
ATOM 1754 N N . PHE A 1 233 ? 17.219 -30.766 -10.039 1 98.56 233 PHE A N 1
ATOM 1755 C CA . PHE A 1 233 ? 16.062 -31.156 -10.836 1 98.56 233 PHE A CA 1
ATOM 1756 C C . PHE A 1 233 ? 16.469 -31.422 -12.281 1 98.56 233 PHE A C 1
ATOM 1758 O O . PHE A 1 233 ? 16.125 -32.438 -12.859 1 98.56 233 PHE A O 1
ATOM 1765 N N . ILE A 1 234 ? 17.172 -30.469 -12.883 1 98.19 234 ILE A N 1
ATOM 1766 C CA . ILE A 1 234 ? 17.547 -30.547 -14.289 1 98.19 234 ILE A CA 1
ATOM 1767 C C . ILE A 1 234 ? 18.438 -31.766 -14.523 1 98.19 234 ILE A C 1
ATOM 1769 O O . ILE A 1 234 ? 18.312 -32.438 -15.547 1 98.19 234 ILE A O 1
ATOM 1773 N N . ARG A 1 235 ? 19.25 -32.094 -13.617 1 97.19 235 ARG A N 1
ATOM 1774 C CA . ARG A 1 235 ? 20.141 -33.25 -13.742 1 97.19 235 ARG A CA 1
ATOM 1775 C C . ARG A 1 235 ? 19.344 -34.562 -13.711 1 97.19 235 ARG A C 1
ATOM 1777 O O . ARG A 1 235 ? 19.703 -35.531 -14.391 1 97.19 235 ARG A O 1
ATOM 1784 N N . ASN A 1 236 ? 18.25 -34.5 -13 1 97.44 236 ASN A N 1
ATOM 1785 C CA . ASN A 1 236 ? 17.469 -35.719 -12.828 1 97.44 236 ASN A CA 1
ATOM 1786 C C . ASN A 1 236 ? 16.328 -35.812 -13.828 1 97.44 236 ASN A C 1
ATOM 1788 O O . ASN A 1 236 ? 15.711 -36.875 -13.984 1 97.44 236 ASN A O 1
ATOM 1792 N N . HIS A 1 237 ? 16.078 -34.812 -14.477 1 97.56 237 HIS A N 1
ATOM 1793 C CA . HIS A 1 237 ? 15.008 -34.719 -15.461 1 97.56 237 HIS A CA 1
ATOM 1794 C C . HIS A 1 237 ? 15.477 -34.031 -16.734 1 97.56 237 HIS A C 1
ATOM 1796 O O . HIS A 1 237 ? 15.008 -32.938 -17.047 1 97.56 237 HIS A O 1
ATOM 1802 N N . PRO A 1 238 ? 16.234 -34.656 -17.547 1 94.62 238 PRO A N 1
ATOM 1803 C CA . PRO A 1 238 ? 17.031 -34 -18.594 1 94.62 238 PRO A CA 1
ATOM 1804 C C . PRO A 1 238 ? 16.188 -33.469 -19.75 1 94.62 238 PRO A C 1
ATOM 1806 O O . PRO A 1 238 ? 16.672 -32.688 -20.562 1 94.62 238 PRO A O 1
ATOM 1809 N N . ASN A 1 239 ? 14.953 -33.906 -19.891 1 96.12 239 ASN A N 1
ATOM 1810 C CA . ASN A 1 239 ? 14.133 -33.406 -20.984 1 96.12 239 ASN A CA 1
ATOM 1811 C C . ASN A 1 239 ? 13.266 -32.219 -20.547 1 96.12 239 ASN A C 1
ATOM 1813 O O . ASN A 1 239 ? 12.508 -31.656 -21.344 1 96.12 239 ASN A O 1
ATOM 1817 N N . GLU A 1 240 ? 13.359 -31.859 -19.25 1 98.56 240 GLU A N 1
ATOM 1818 C CA . GLU A 1 240 ? 12.555 -30.75 -18.766 1 98.56 240 GLU A CA 1
ATOM 1819 C C . GLU A 1 240 ? 13.281 -29.422 -18.922 1 98.56 240 GLU A C 1
ATOM 1821 O O . GLU A 1 240 ? 14.5 -29.344 -18.734 1 98.56 240 GLU A O 1
ATOM 1826 N N . VAL A 1 241 ? 12.539 -28.406 -19.359 1 98.56 241 VAL A N 1
ATOM 1827 C CA . VAL A 1 241 ? 13.039 -27.047 -19.5 1 98.56 241 VAL A CA 1
ATOM 1828 C C . VAL A 1 241 ? 12.477 -26.172 -18.391 1 98.56 241 VAL A C 1
ATOM 1830 O O . VAL A 1 241 ? 11.273 -26.188 -18.125 1 98.56 241 VAL A O 1
ATOM 1833 N N . VAL A 1 242 ? 13.344 -25.469 -17.703 1 98.81 242 VAL A N 1
ATOM 1834 C CA . VAL A 1 242 ? 12.93 -24.609 -16.594 1 98.81 242 VAL A CA 1
ATOM 1835 C C . VAL A 1 242 ? 13.273 -23.156 -16.922 1 98.81 242 VAL A C 1
ATOM 1837 O O . VAL A 1 242 ? 14.391 -22.844 -17.344 1 98.81 242 VAL A O 1
ATOM 1840 N N . ILE A 1 243 ? 12.266 -22.297 -16.844 1 98.75 243 ILE A N 1
ATOM 1841 C CA . ILE A 1 243 ? 12.5 -20.859 -16.953 1 98.75 243 ILE A CA 1
ATOM 1842 C C . ILE A 1 243 ? 12.836 -20.281 -15.586 1 98.75 243 ILE A C 1
ATOM 1844 O O . ILE A 1 243 ? 12 -20.281 -14.68 1 98.75 243 ILE A O 1
ATOM 1848 N N . PHE A 1 244 ? 14.047 -19.922 -15.406 1 98.81 244 PHE A N 1
ATOM 1849 C CA . PHE A 1 244 ? 14.547 -19.203 -14.242 1 98.81 244 PHE A CA 1
ATOM 1850 C C . PHE A 1 244 ? 14.539 -17.688 -14.484 1 98.81 244 PHE A C 1
ATOM 1852 O O . PHE A 1 244 ? 15.508 -17.141 -15.023 1 98.81 244 PHE A O 1
ATOM 1859 N N . ASP A 1 245 ? 13.453 -17.016 -14.055 1 98.62 245 ASP A N 1
ATOM 1860 C CA . ASP A 1 245 ? 13.211 -15.625 -14.414 1 98.62 245 ASP A CA 1
ATOM 1861 C C . ASP A 1 245 ? 13.539 -14.695 -13.242 1 98.62 245 ASP A C 1
ATOM 1863 O O . ASP A 1 245 ? 12.75 -14.57 -12.305 1 98.62 245 ASP A O 1
ATOM 1867 N N . VAL A 1 246 ? 14.648 -14.008 -13.305 1 98.69 246 VAL A N 1
ATOM 1868 C CA . VAL A 1 246 ? 15.062 -13.102 -12.242 1 98.69 246 VAL A CA 1
ATOM 1869 C C . VAL A 1 246 ? 14.477 -11.719 -12.484 1 98.69 246 VAL A C 1
ATOM 1871 O O . VAL A 1 246 ? 14.773 -11.078 -13.5 1 98.69 246 VAL A O 1
ATOM 1874 N N . GLN A 1 247 ? 13.633 -11.32 -11.523 1 96.62 247 GLN A N 1
ATOM 1875 C CA . GLN A 1 247 ? 12.797 -10.133 -11.688 1 96.62 247 GLN A CA 1
ATOM 1876 C C . GLN A 1 247 ? 12.969 -9.172 -10.516 1 96.62 247 GLN A C 1
ATOM 1878 O O . GLN A 1 247 ? 13.43 -9.57 -9.445 1 96.62 247 GLN A O 1
ATOM 1883 N N . GLU A 1 248 ? 12.672 -7.797 -10.625 1 93.25 248 GLU A N 1
ATOM 1884 C CA . GLU A 1 248 ? 12.344 -6.727 -9.688 1 93.25 248 GLU A CA 1
ATOM 1885 C C . GLU A 1 248 ? 13.562 -6.289 -8.891 1 93.25 248 GLU A C 1
ATOM 1887 O O . GLU A 1 248 ? 13.742 -5.102 -8.609 1 93.25 248 GLU A O 1
ATOM 1892 N N . PHE A 1 249 ? 14.461 -7.121 -8.445 1 97.75 249 PHE A N 1
ATOM 1893 C CA . PHE A 1 249 ? 15.664 -6.836 -7.668 1 97.75 249 PHE A CA 1
ATOM 1894 C C . PHE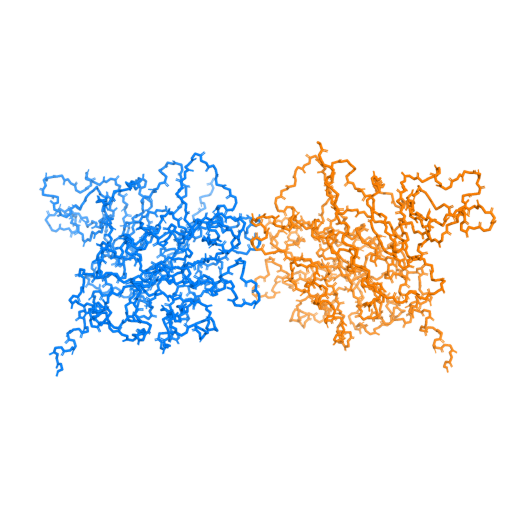 A 1 249 ? 15.352 -5.871 -6.531 1 97.75 249 PHE A C 1
ATOM 1896 O O . PHE A 1 249 ? 15.914 -4.773 -6.473 1 97.75 249 PHE A O 1
ATOM 1903 N N . PRO A 1 250 ? 14.633 -6.188 -5.52 1 95.62 250 PRO A N 1
ATOM 1904 C CA . PRO A 1 250 ? 13.984 -5.277 -4.574 1 95.62 250 PRO A CA 1
ATOM 1905 C C . PRO A 1 250 ? 14.969 -4.648 -3.592 1 95.62 250 PRO A C 1
ATOM 1907 O O . PRO A 1 250 ? 14.719 -3.555 -3.078 1 95.62 250 PRO A O 1
ATOM 1910 N N . VAL A 1 251 ? 16.094 -5.293 -3.324 1 96.81 251 VAL A N 1
ATOM 1911 C CA . VAL A 1 251 ? 16.953 -4.801 -2.258 1 96.81 251 VAL A CA 1
ATOM 1912 C C . VAL A 1 251 ? 18.406 -4.871 -2.703 1 96.81 251 VAL A C 1
ATOM 1914 O O . VAL A 1 251 ? 18.859 -5.887 -3.244 1 96.81 251 VAL A O 1
ATOM 1917 N N . GLY A 1 252 ? 19.141 -3.781 -2.551 1 96.69 252 GLY A N 1
ATOM 1918 C CA . GLY A 1 252 ? 20.594 -3.836 -2.549 1 96.69 252 GLY A CA 1
ATOM 1919 C C . GLY A 1 252 ? 21.203 -3.527 -3.904 1 96.69 252 GLY A C 1
ATOM 1920 O O . GLY A 1 252 ? 22.422 -3.656 -4.09 1 96.69 252 GLY A O 1
ATOM 1921 N N . PHE A 1 253 ? 20.562 -3.16 -5.016 1 95.88 253 PHE A N 1
ATOM 1922 C CA . PHE A 1 253 ? 21.125 -3.031 -6.359 1 95.88 253 PHE A CA 1
ATOM 1923 C C . PHE A 1 253 ? 21.438 -1.574 -6.68 1 95.88 253 PHE A C 1
ATOM 1925 O O . PHE A 1 253 ? 22.172 -1.285 -7.625 1 95.88 253 PHE A O 1
ATOM 1932 N N . GLY A 1 254 ? 21.156 -0.67 -5.84 1 86.62 254 GLY A N 1
ATOM 1933 C CA . GLY A 1 254 ? 21.531 0.726 -5.992 1 86.62 254 GLY A CA 1
ATOM 1934 C C . GLY A 1 254 ? 21.297 1.261 -7.391 1 86.62 254 GLY A C 1
ATOM 1935 O O . GLY A 1 254 ? 20.422 0.769 -8.109 1 86.62 254 GLY A O 1
ATOM 1936 N N . GLU A 1 255 ? 22.156 2.289 -7.867 1 87.06 255 GLU A N 1
ATOM 1937 C CA . GLU A 1 255 ? 21.969 2.982 -9.141 1 87.06 255 GLU A CA 1
ATOM 1938 C C . GLU A 1 255 ? 22.938 2.459 -10.195 1 87.06 255 GLU A C 1
ATOM 1940 O O . GLU A 1 255 ? 22.672 2.562 -11.398 1 87.06 255 GLU A O 1
ATOM 1945 N N . ASP A 1 256 ? 23.984 1.896 -9.797 1 88.81 256 ASP A N 1
ATOM 1946 C CA . ASP A 1 256 ? 24.938 1.427 -10.797 1 88.81 256 ASP A CA 1
ATOM 1947 C C . ASP A 1 256 ? 24.766 -0.065 -11.062 1 88.81 256 ASP A C 1
ATOM 1949 O O . ASP A 1 256 ? 23.906 -0.713 -10.469 1 88.81 256 ASP A O 1
ATOM 1953 N N . LEU A 1 257 ? 25.641 -0.609 -12.023 1 95.69 257 LEU A N 1
ATOM 1954 C CA . LEU A 1 257 ? 25.438 -1.97 -12.508 1 95.69 257 LEU A CA 1
ATOM 1955 C C . LEU A 1 257 ? 26.344 -2.949 -11.781 1 95.69 257 LEU A C 1
ATOM 1957 O O . LEU A 1 257 ? 26.328 -4.148 -12.062 1 95.69 257 LEU A O 1
ATOM 1961 N N . SER A 1 258 ? 27.047 -2.467 -10.781 1 96.31 258 SER A N 1
ATOM 1962 C CA . SER A 1 258 ? 28.062 -3.307 -10.156 1 96.31 258 SER A CA 1
ATOM 1963 C C . SER A 1 258 ? 27.438 -4.5 -9.445 1 96.31 258 SER A C 1
ATOM 1965 O O . SER A 1 258 ? 27.922 -5.629 -9.578 1 96.31 258 SER A O 1
ATOM 1967 N N . VAL A 1 259 ? 26.391 -4.25 -8.727 1 97.94 259 VAL A N 1
ATOM 1968 C CA . VAL A 1 259 ? 25.734 -5.328 -7.984 1 97.94 259 VAL A CA 1
ATOM 1969 C C . VAL A 1 259 ? 25.078 -6.297 -8.961 1 97.94 259 VAL A C 1
ATOM 1971 O O . VAL A 1 259 ? 25.109 -7.512 -8.758 1 97.94 259 VAL A O 1
ATOM 1974 N N . HIS A 1 260 ? 24.531 -5.793 -10.008 1 98.25 260 HIS A N 1
ATOM 1975 C CA . HIS A 1 260 ? 23.969 -6.641 -11.047 1 98.25 260 HIS A CA 1
ATOM 1976 C C . HIS A 1 260 ? 25.016 -7.535 -11.68 1 98.25 260 HIS A C 1
ATOM 1978 O O . HIS A 1 260 ? 24.781 -8.727 -11.898 1 98.25 260 HIS A O 1
ATOM 1984 N N . ARG A 1 261 ? 26.188 -6.953 -11.992 1 97.75 261 ARG A N 1
ATOM 1985 C CA . ARG A 1 261 ? 27.266 -7.73 -12.586 1 97.75 261 ARG A CA 1
ATOM 1986 C C . ARG A 1 261 ? 27.719 -8.844 -11.648 1 97.75 261 ARG A C 1
ATOM 1988 O O . ARG A 1 261 ? 28.016 -9.953 -12.094 1 97.75 261 ARG A O 1
ATOM 1995 N N . ALA A 1 262 ? 27.688 -8.516 -10.383 1 97.75 262 ALA A N 1
ATOM 1996 C CA . ALA A 1 262 ? 28.062 -9.523 -9.391 1 97.75 262 ALA A CA 1
ATOM 1997 C C . ALA A 1 262 ? 27.031 -10.656 -9.344 1 97.75 262 ALA A C 1
ATOM 1999 O O . ALA A 1 262 ? 27.406 -11.828 -9.219 1 97.75 262 ALA A O 1
ATOM 2000 N N . LEU A 1 263 ? 25.781 -10.305 -9.406 1 98.56 263 LEU A N 1
ATOM 2001 C CA . LEU A 1 263 ? 24.734 -11.32 -9.398 1 98.56 263 LEU A CA 1
ATOM 2002 C C . LEU A 1 263 ? 24.844 -12.211 -10.633 1 98.56 263 LEU A C 1
ATOM 2004 O O . LEU A 1 263 ? 24.719 -13.438 -10.531 1 98.56 263 LEU A O 1
ATOM 2008 N N . VAL A 1 264 ? 25.109 -11.625 -11.789 1 98.44 264 VAL A N 1
ATOM 2009 C CA . VAL A 1 264 ? 25.219 -12.375 -13.031 1 98.44 264 VAL A CA 1
ATOM 2010 C C . VAL A 1 264 ? 26.422 -13.312 -12.961 1 98.44 264 VAL A C 1
ATOM 2012 O O . VAL A 1 264 ? 26.359 -14.453 -13.43 1 98.44 264 VAL A O 1
ATOM 2015 N N . ALA A 1 265 ? 27.484 -12.82 -12.406 1 98 265 ALA A N 1
ATOM 2016 C CA . ALA A 1 265 ? 28.656 -13.672 -12.227 1 98 265 ALA A CA 1
ATOM 2017 C C . ALA A 1 265 ? 28.312 -14.898 -11.391 1 98 265 ALA A C 1
ATOM 2019 O O . ALA A 1 265 ? 28.703 -16.016 -11.727 1 98 265 ALA A O 1
ATOM 2020 N N . PHE A 1 266 ? 27.609 -14.68 -10.32 1 98.19 266 PHE A N 1
ATOM 2021 C CA . PHE A 1 266 ? 27.188 -15.766 -9.445 1 98.19 266 PHE A CA 1
ATOM 2022 C C . PHE A 1 266 ? 26.297 -16.75 -10.203 1 98.19 266 PHE A C 1
ATOM 2024 O O . PHE A 1 266 ? 26.547 -17.969 -10.164 1 98.19 266 PHE A O 1
ATOM 2031 N N . LEU A 1 267 ? 25.281 -16.297 -10.891 1 98.62 267 LEU A N 1
ATOM 2032 C CA . LEU A 1 267 ? 24.344 -17.141 -11.617 1 98.62 267 LEU A CA 1
ATOM 2033 C C . LEU A 1 267 ? 25.047 -17.906 -12.727 1 98.62 267 LEU A C 1
ATOM 2035 O O . LEU A 1 267 ? 24.734 -19.078 -12.977 1 98.62 267 LEU A O 1
ATOM 2039 N N . SER A 1 268 ? 25.969 -17.234 -13.398 1 97.75 268 SER A N 1
ATOM 2040 C CA . SER A 1 268 ? 26.734 -17.891 -14.461 1 97.75 268 SER A CA 1
ATOM 2041 C C . SER A 1 268 ? 27.594 -19.016 -13.914 1 97.75 268 SER A C 1
ATOM 2043 O O . SER A 1 268 ? 27.656 -20.094 -14.5 1 97.75 268 SER A O 1
ATOM 2045 N N . GLU A 1 269 ? 28.219 -18.719 -12.875 1 97.5 269 GLU A N 1
ATOM 2046 C CA . GLU A 1 269 ? 29.031 -19.75 -12.242 1 97.5 269 GLU A CA 1
ATOM 2047 C C . GLU A 1 269 ? 28.188 -20.969 -11.875 1 97.5 269 GLU A C 1
ATOM 2049 O O . GLU A 1 269 ? 28.625 -22.109 -12.047 1 97.5 269 GLU A O 1
ATOM 2054 N N . GLU A 1 270 ? 27.031 -20.719 -11.406 1 97.94 270 GLU A N 1
ATOM 2055 C CA . GLU A 1 270 ? 26.203 -21.781 -10.867 1 97.94 270 GLU A CA 1
ATOM 2056 C C . GLU A 1 270 ? 25.438 -22.5 -11.977 1 97.94 270 GLU A C 1
ATOM 2058 O O . GLU A 1 270 ? 25.219 -23.719 -11.914 1 97.94 270 GLU A O 1
ATOM 2063 N N . LEU A 1 271 ? 25.031 -21.766 -13.055 1 97.81 271 LEU A N 1
ATOM 2064 C CA . LEU A 1 271 ? 24 -22.328 -13.93 1 97.81 271 LEU A CA 1
ATOM 2065 C C . LEU A 1 271 ? 24.469 -22.344 -15.375 1 97.81 271 LEU A C 1
ATOM 2067 O O . LEU A 1 271 ? 23.781 -22.859 -16.25 1 97.81 271 LEU A O 1
ATOM 2071 N N . ALA A 1 272 ? 25.641 -21.859 -15.672 1 94.94 272 ALA A N 1
ATOM 2072 C CA . ALA A 1 272 ? 26.078 -21.703 -17.062 1 94.94 272 ALA A CA 1
ATOM 2073 C C . ALA A 1 272 ? 26.078 -23.047 -17.781 1 94.94 272 ALA A C 1
ATOM 2075 O O . ALA A 1 272 ? 25.688 -23.141 -18.953 1 94.94 272 ALA A O 1
ATOM 2076 N N . GLU A 1 273 ? 26.516 -24.062 -17.156 1 95.81 273 GLU A N 1
ATOM 2077 C CA . GLU A 1 273 ? 26.609 -25.391 -17.781 1 95.81 273 GLU A CA 1
ATOM 2078 C C . GLU A 1 273 ? 25.234 -25.953 -18.078 1 95.81 273 GLU A C 1
ATOM 2080 O O . GLU A 1 273 ? 25.078 -26.812 -18.953 1 95.81 273 GLU A O 1
ATOM 2085 N N . LEU A 1 274 ? 24.266 -25.5 -17.359 1 97.75 274 LEU A N 1
ATOM 2086 C CA . LEU A 1 274 ? 22.906 -26.016 -17.5 1 97.75 274 LEU A CA 1
ATOM 2087 C C . LEU A 1 274 ? 22.031 -25.031 -18.266 1 97.75 274 LEU A C 1
ATOM 2089 O O . LEU A 1 274 ? 20.859 -25.297 -18.531 1 97.75 274 LEU A O 1
ATOM 2093 N N . ALA A 1 275 ? 22.625 -23.922 -18.672 1 98 275 ALA A N 1
ATOM 2094 C CA . ALA A 1 275 ? 21.828 -22.859 -19.312 1 98 275 ALA A CA 1
ATOM 2095 C C . ALA A 1 275 ? 21.656 -23.125 -20.797 1 98 275 ALA A C 1
ATOM 2097 O O . ALA A 1 275 ? 22.594 -23.578 -21.469 1 98 275 ALA A O 1
ATOM 2098 N N . ALA A 1 276 ? 20.453 -22.891 -21.297 1 97.38 276 ALA A N 1
ATOM 2099 C CA . ALA A 1 276 ? 20.203 -22.891 -22.734 1 97.38 276 ALA A CA 1
ATOM 2100 C C . ALA A 1 276 ? 20.797 -21.641 -23.375 1 97.38 276 ALA A C 1
ATOM 2102 O O . ALA A 1 276 ? 20.688 -20.547 -22.828 1 97.38 276 ALA A O 1
ATOM 2103 N N . PRO A 1 277 ? 21.375 -21.828 -24.562 1 96.12 277 PRO A N 1
ATOM 2104 C CA . PRO A 1 277 ? 21.953 -20.656 -25.234 1 96.12 277 PRO A CA 1
ATOM 2105 C C . PRO A 1 277 ? 20.891 -19.609 -25.578 1 96.12 277 PRO A C 1
ATOM 2107 O O . PRO A 1 277 ? 19.828 -19.938 -26.109 1 96.12 277 PRO A O 1
ATOM 2110 N N . LYS A 1 278 ? 21.312 -18.391 -25.234 1 93.56 278 LYS A N 1
ATOM 2111 C CA . LYS A 1 278 ? 20.391 -17.297 -25.469 1 93.56 278 LYS A CA 1
ATOM 2112 C C . LYS A 1 278 ? 20.109 -17.125 -26.969 1 93.56 278 LYS A C 1
ATOM 2114 O O . LYS A 1 278 ? 19.062 -16.578 -27.344 1 93.56 278 LYS A O 1
ATOM 2119 N N . ALA A 1 279 ? 20.922 -17.594 -27.844 1 93.69 279 ALA A N 1
ATOM 2120 C CA . ALA A 1 279 ? 20.766 -17.453 -29.297 1 93.69 279 ALA A CA 1
ATOM 2121 C C . ALA A 1 279 ? 19.562 -18.234 -29.797 1 93.69 279 ALA A C 1
ATOM 2123 O O . ALA A 1 279 ? 19.031 -17.938 -30.875 1 93.69 279 ALA A O 1
ATOM 2124 N N . LEU A 1 280 ? 19.109 -19.188 -29.062 1 94.5 280 LEU A N 1
ATOM 2125 C CA . LEU A 1 280 ? 17.922 -19.953 -29.438 1 94.5 280 LEU A CA 1
ATOM 2126 C C . LEU A 1 280 ? 16.703 -19.062 -29.531 1 94.5 280 LEU A C 1
ATOM 2128 O O . LEU A 1 280 ? 15.953 -19.109 -30.5 1 94.5 280 LEU A O 1
ATOM 2132 N N . GLY A 1 281 ? 16.578 -18.234 -28.469 1 92.81 281 GLY A N 1
ATOM 2133 C CA . GLY A 1 281 ? 15.422 -17.359 -28.406 1 92.81 281 GLY A CA 1
ATOM 2134 C C . GLY A 1 281 ? 14.125 -18.094 -28.125 1 92.81 281 GLY A C 1
ATOM 2135 O O . GLY A 1 281 ? 14.109 -19.328 -28.062 1 92.81 281 GLY A O 1
ATOM 2136 N N . TRP A 1 282 ? 13.039 -17.406 -28.047 1 92.88 282 TRP A N 1
ATOM 2137 C CA . TRP A 1 282 ? 11.75 -17.953 -27.656 1 92.88 282 TRP A CA 1
ATOM 2138 C C . TRP A 1 282 ? 11.062 -18.609 -28.844 1 92.88 282 TRP A C 1
ATOM 2140 O O . TRP A 1 282 ? 10.07 -19.328 -28.688 1 92.88 282 TRP A O 1
ATOM 2150 N N . ASP A 1 283 ? 11.656 -18.5 -30.062 1 92.75 283 ASP A N 1
ATOM 2151 C CA . ASP A 1 283 ? 11.086 -19.094 -31.266 1 92.75 283 ASP A CA 1
ATOM 2152 C C . ASP A 1 283 ? 11.695 -20.469 -31.547 1 92.75 283 ASP A C 1
ATOM 2154 O O . ASP A 1 283 ? 11.25 -21.188 -32.438 1 92.75 283 ASP A O 1
ATOM 2158 N N . ALA A 1 284 ? 12.602 -20.812 -30.75 1 95.12 284 ALA A N 1
ATOM 2159 C CA . ALA A 1 284 ? 13.18 -22.156 -30.906 1 95.12 284 ALA A CA 1
ATOM 2160 C C . ALA A 1 284 ? 12.172 -23.234 -30.516 1 95.12 284 ALA A C 1
ATOM 2162 O O . ALA A 1 284 ? 11.43 -23.062 -29.547 1 95.12 284 ALA A O 1
ATOM 2163 N N . THR A 1 285 ? 12.211 -24.297 -31.266 1 96.56 285 THR A N 1
ATOM 2164 C CA . THR A 1 285 ? 11.367 -25.422 -30.906 1 96.56 285 THR A CA 1
ATOM 2165 C C . THR A 1 285 ? 11.93 -26.156 -29.688 1 96.56 285 THR A C 1
ATOM 2167 O O . THR A 1 285 ? 13.117 -26.031 -29.375 1 96.56 285 THR A O 1
ATOM 2170 N N . LEU A 1 286 ? 11.086 -26.938 -29.047 1 97.31 286 LEU A N 1
ATOM 2171 C CA . LEU A 1 286 ? 11.539 -27.734 -27.906 1 97.31 286 LEU A CA 1
ATOM 2172 C C . LEU A 1 286 ? 12.602 -28.75 -28.328 1 97.31 286 LEU A C 1
ATOM 2174 O O . LEU A 1 286 ? 13.562 -28.984 -27.594 1 97.31 286 LEU A O 1
ATOM 2178 N N . ALA A 1 287 ? 12.43 -29.266 -29.484 1 97 287 ALA A N 1
ATOM 2179 C CA . ALA A 1 287 ? 13.422 -30.203 -30 1 97 287 ALA A CA 1
ATOM 2180 C C . ALA A 1 287 ? 14.797 -29.562 -30.125 1 97 287 ALA A C 1
ATOM 2182 O O . ALA A 1 287 ? 15.812 -30.172 -29.812 1 97 287 ALA A O 1
ATOM 2183 N N . ARG A 1 288 ? 14.82 -28.359 -30.594 1 97.19 288 ARG A N 1
ATOM 2184 C CA . ARG A 1 288 ? 16.078 -27.641 -30.719 1 97.19 288 ARG A CA 1
ATOM 2185 C C . ARG A 1 288 ? 16.672 -27.359 -29.344 1 97.19 288 ARG A C 1
ATOM 2187 O O . ARG A 1 288 ? 17.906 -27.422 -29.172 1 97.19 288 ARG A O 1
ATOM 2194 N N . VAL A 1 289 ? 15.852 -27.062 -28.391 1 97.12 289 VAL A N 1
ATOM 2195 C CA . VAL A 1 289 ? 16.328 -26.844 -27.031 1 97.12 289 VAL A CA 1
ATOM 2196 C C . VAL A 1 289 ? 16.906 -28.14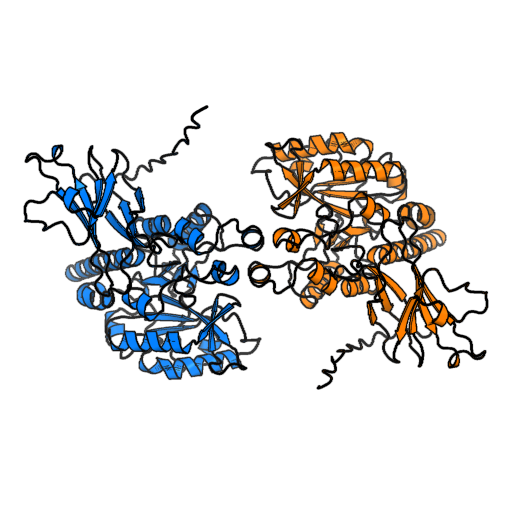1 -26.469 1 97.12 289 VAL A C 1
ATOM 2198 O O . VAL A 1 289 ? 17.984 -28.156 -25.875 1 97.12 289 VAL A O 1
ATOM 2201 N N . TRP A 1 290 ? 16.203 -29.25 -26.734 1 96.81 290 TRP A N 1
ATOM 2202 C CA . TRP A 1 290 ? 16.609 -30.562 -26.219 1 96.81 290 TRP A CA 1
ATOM 2203 C C . TRP A 1 290 ? 17.938 -31 -26.859 1 96.81 290 TRP A C 1
ATOM 2205 O O . TRP A 1 290 ? 18.625 -31.859 -26.312 1 96.81 290 TRP A O 1
ATOM 2215 N N . ALA A 1 291 ? 18.219 -30.391 -27.953 1 96.44 291 ALA A N 1
ATOM 2216 C CA . ALA A 1 291 ? 19.469 -30.719 -28.641 1 96.44 291 ALA A CA 1
ATOM 2217 C C . ALA A 1 291 ? 20.656 -29.984 -28.031 1 96.44 291 ALA A C 1
ATOM 2219 O O . ALA A 1 291 ? 21.812 -30.297 -28.328 1 96.44 291 ALA A O 1
ATOM 2220 N N . GLN A 1 292 ? 20.328 -29.078 -27.203 1 95.06 292 GLN A N 1
ATOM 2221 C CA . GLN A 1 292 ? 21.391 -28.344 -26.5 1 95.06 292 GLN A CA 1
ATOM 2222 C C . GLN A 1 292 ? 21.812 -29.078 -25.234 1 95.06 292 GLN A C 1
ATOM 2224 O O . GLN A 1 292 ? 21.125 -30 -24.781 1 95.06 292 GLN A O 1
ATOM 2229 N N . ARG A 1 293 ? 22.891 -28.656 -24.688 1 91.44 293 ARG A N 1
ATOM 2230 C CA . ARG A 1 293 ? 23.359 -29.219 -23.422 1 91.44 293 ARG A CA 1
ATOM 2231 C C . ARG A 1 293 ? 22.531 -28.703 -22.25 1 91.44 293 ARG A C 1
ATOM 2233 O O . ARG A 1 293 ? 22.172 -29.469 -21.359 1 91.44 293 ARG A O 1
ATOM 2240 N N . GLY A 1 294 ? 22.188 -27.469 -22.281 1 95.12 294 GLY A N 1
ATOM 2241 C CA . GLY A 1 294 ? 21.5 -26.844 -21.172 1 95.12 294 GLY A CA 1
ATOM 2242 C C . GLY A 1 294 ? 20 -26.719 -21.391 1 95.12 294 GLY A C 1
ATOM 2243 O O . GLY A 1 294 ? 19.531 -26.609 -22.516 1 95.12 294 GLY A O 1
ATOM 2244 N N . ARG A 1 295 ? 19.281 -26.734 -20.219 1 96.62 295 ARG A N 1
ATOM 2245 C CA . ARG A 1 295 ? 17.828 -26.75 -20.234 1 96.62 295 ARG A CA 1
ATOM 2246 C C . ARG A 1 295 ? 17.266 -25.625 -19.375 1 96.62 295 ARG A C 1
ATOM 2248 O O . ARG A 1 295 ? 16.047 -25.516 -19.203 1 96.62 295 ARG A O 1
ATOM 2255 N N . VAL A 1 296 ? 18.094 -24.781 -18.797 1 98.56 296 VAL A N 1
ATOM 2256 C CA . VAL A 1 296 ? 17.656 -23.672 -17.969 1 98.56 296 VAL A CA 1
ATOM 2257 C C . VAL A 1 296 ? 17.672 -22.375 -18.781 1 98.56 296 VAL A C 1
ATOM 2259 O O . VAL A 1 296 ? 18.719 -21.969 -19.281 1 98.56 296 VAL A O 1
ATOM 2262 N N . VAL A 1 297 ? 16.516 -21.797 -19.031 1 98 297 VAL A N 1
ATOM 2263 C CA . VAL A 1 297 ? 16.453 -20.453 -19.594 1 98 297 VAL A CA 1
ATOM 2264 C C . VAL A 1 297 ? 16.672 -19.422 -18.5 1 98 297 VAL A C 1
ATOM 2266 O O . VAL A 1 297 ? 15.781 -19.188 -17.672 1 98 297 VAL A O 1
ATOM 2269 N N . LEU A 1 298 ? 17.828 -18.906 -18.453 1 98.12 298 LEU A N 1
ATOM 2270 C CA . LEU A 1 298 ? 18.188 -17.906 -17.438 1 98.12 298 LEU A CA 1
ATOM 2271 C C . LEU A 1 298 ? 17.797 -16.516 -17.906 1 98.12 298 LEU A C 1
ATOM 2273 O O . LEU A 1 298 ? 18.547 -15.867 -18.641 1 98.12 298 LEU A O 1
ATOM 2277 N N . ALA A 1 299 ? 16.641 -16.031 -17.469 1 97.44 299 ALA A N 1
ATOM 2278 C CA . ALA A 1 299 ? 16.109 -14.742 -17.891 1 97.44 299 ALA A CA 1
ATOM 2279 C C . ALA A 1 299 ? 16.391 -13.672 -16.828 1 97.44 299 ALA A C 1
ATOM 2281 O O . ALA A 1 299 ? 16.422 -13.961 -15.633 1 97.44 299 ALA A O 1
ATOM 2282 N N . TYR A 1 300 ? 16.641 -12.438 -17.281 1 97.81 300 TYR A N 1
ATOM 2283 C CA . TYR A 1 300 ? 17.078 -11.359 -16.406 1 97.81 300 TYR A CA 1
ATOM 2284 C C . TYR A 1 300 ? 16.391 -10.047 -16.781 1 97.81 300 TYR A C 1
ATOM 2286 O O . TYR A 1 300 ? 16.469 -9.602 -17.922 1 97.81 300 TYR A O 1
ATOM 2294 N N . ASP A 1 301 ? 15.773 -9.391 -15.789 1 97 301 ASP A N 1
ATOM 2295 C CA . ASP A 1 301 ? 14.898 -8.258 -16.078 1 97 301 ASP A CA 1
ATOM 2296 C C . ASP A 1 301 ? 15.672 -6.941 -16 1 97 301 ASP A C 1
ATOM 2298 O O . ASP A 1 301 ? 15.273 -6.016 -15.297 1 97 301 ASP A O 1
ATOM 2302 N N . ARG A 1 302 ? 16.766 -6.891 -16.672 1 96.94 302 ARG A N 1
ATOM 2303 C CA . ARG A 1 302 ? 17.562 -5.684 -16.875 1 96.94 302 ARG A CA 1
ATOM 2304 C C . ARG A 1 302 ? 18.281 -5.707 -18.219 1 96.94 302 ARG A C 1
ATOM 2306 O O . ARG A 1 302 ? 19.375 -6.258 -18.344 1 96.94 302 ARG A O 1
ATOM 2313 N N . ALA A 1 303 ? 17.703 -5.004 -19.219 1 94.62 303 ALA A N 1
ATOM 2314 C CA . ALA A 1 303 ? 18.219 -5.016 -20.594 1 94.62 303 ALA A CA 1
ATOM 2315 C C . ALA A 1 303 ? 19.625 -4.43 -20.656 1 94.62 303 ALA A C 1
ATOM 2317 O O . ALA A 1 303 ? 20.469 -4.891 -21.438 1 94.62 303 ALA A O 1
ATOM 2318 N N . ASP A 1 304 ? 19.875 -3.402 -19.844 1 95.88 304 ASP A N 1
ATOM 2319 C CA . ASP A 1 304 ? 21.188 -2.766 -19.844 1 95.88 304 ASP A CA 1
ATOM 2320 C C . ASP A 1 304 ? 22.266 -3.705 -19.297 1 95.88 304 ASP A C 1
ATOM 2322 O O . ASP A 1 304 ? 23.406 -3.697 -19.766 1 95.88 304 ASP A O 1
ATOM 2326 N N . VAL A 1 305 ? 21.875 -4.52 -18.312 1 97 305 VAL A N 1
ATOM 2327 C CA . VAL A 1 305 ? 22.797 -5.508 -17.766 1 97 305 VAL A CA 1
ATOM 2328 C C . VAL A 1 305 ? 23.078 -6.582 -18.828 1 97 305 VAL A C 1
ATOM 2330 O O . VAL A 1 305 ? 24.234 -6.934 -19.062 1 97 305 VAL A O 1
ATOM 2333 N N . ILE A 1 306 ? 22.078 -7.09 -19.5 1 96.12 306 ILE A N 1
ATOM 2334 C CA . ILE A 1 306 ? 22.234 -8.102 -20.547 1 96.12 306 ILE A CA 1
ATOM 2335 C C . ILE A 1 306 ? 23.172 -7.574 -21.641 1 96.12 306 ILE A C 1
ATOM 2337 O O . ILE A 1 306 ? 24.094 -8.273 -22.078 1 96.12 306 ILE A O 1
ATOM 2341 N N . ALA A 1 307 ? 22.953 -6.328 -22.047 1 95.94 307 ALA A N 1
ATOM 2342 C CA . ALA A 1 307 ? 23.734 -5.711 -23.109 1 95.94 307 ALA A CA 1
ATOM 2343 C C . ALA A 1 307 ? 25.188 -5.551 -22.672 1 95.94 307 ALA A C 1
ATOM 2345 O O . ALA A 1 307 ? 26.109 -5.664 -23.5 1 95.94 307 ALA A O 1
ATOM 2346 N N . SER A 1 308 ? 25.375 -5.336 -21.422 1 96.06 308 SER A N 1
ATOM 2347 C CA . SER A 1 308 ? 26.719 -5.07 -20.922 1 96.06 308 SER A CA 1
ATOM 2348 C C . SER A 1 308 ? 27.516 -6.363 -20.734 1 96.06 308 SER A C 1
ATOM 2350 O O . SER A 1 308 ? 28.734 -6.336 -20.609 1 96.06 308 SER A O 1
ATOM 2352 N N . LEU A 1 309 ? 26.859 -7.461 -20.766 1 96.44 309 LEU A N 1
ATOM 2353 C CA . LEU A 1 309 ? 27.5 -8.75 -20.562 1 96.44 309 LEU A CA 1
ATOM 2354 C C . LEU A 1 309 ? 27.156 -9.711 -21.703 1 96.44 309 LEU A C 1
ATOM 2356 O O . LEU A 1 309 ? 26.531 -10.75 -21.469 1 96.44 309 LEU A O 1
ATOM 2360 N N . PRO A 1 310 ? 27.703 -9.555 -22.859 1 93.5 310 PRO A N 1
ATOM 2361 C CA . PRO A 1 310 ? 27.297 -10.312 -24.047 1 93.5 310 PRO A CA 1
ATOM 2362 C C . PRO A 1 310 ? 27.672 -11.789 -23.953 1 93.5 310 PRO A C 1
ATOM 2364 O O . PRO A 1 310 ? 27.047 -12.633 -24.609 1 93.5 310 PRO A O 1
ATOM 2367 N N . THR A 1 311 ? 28.578 -12.18 -23.156 1 94.38 311 THR A N 1
ATOM 2368 C CA . THR A 1 311 ? 29.031 -13.57 -23.078 1 94.38 311 THR A CA 1
ATOM 2369 C C . THR A 1 311 ? 28.234 -14.344 -22.031 1 94.38 311 THR A C 1
ATOM 2371 O O . THR A 1 311 ? 28.312 -15.57 -21.969 1 94.38 311 THR A O 1
ATOM 2374 N N . ALA A 1 312 ? 27.484 -13.594 -21.172 1 95.94 312 ALA A N 1
ATOM 2375 C CA . ALA A 1 312 ? 26.656 -14.266 -20.188 1 95.94 312 ALA A CA 1
ATOM 2376 C C . ALA A 1 312 ? 25.453 -14.93 -20.828 1 95.94 312 ALA A C 1
ATOM 2378 O O . ALA A 1 312 ? 24.922 -14.422 -21.828 1 95.94 312 ALA A O 1
ATOM 2379 N N . PRO A 1 313 ? 25.062 -16.094 -20.297 1 96 313 PRO A N 1
ATOM 2380 C CA . PRO A 1 313 ? 23.922 -16.797 -20.906 1 96 313 PRO A CA 1
ATOM 2381 C C . PRO A 1 313 ? 22.578 -16.25 -20.453 1 96 313 PRO A C 1
ATOM 2383 O O . PRO A 1 313 ? 21.703 -17.016 -20.016 1 96 313 PRO A O 1
ATOM 2386 N N . LEU A 1 314 ? 22.375 -14.961 -20.594 1 97.06 314 LEU A N 1
ATOM 2387 C CA . LEU A 1 314 ? 21.172 -14.312 -20.094 1 97.06 314 LEU A CA 1
ATOM 2388 C C . LEU A 1 314 ? 20.172 -14.086 -21.219 1 97.06 314 LEU A C 1
ATOM 2390 O O . LEU A 1 314 ? 20.531 -13.578 -22.281 1 97.06 314 LEU A O 1
ATOM 2394 N N . TRP A 1 315 ? 18.984 -14.547 -20.984 1 96.12 315 TRP A N 1
ATOM 2395 C CA . TRP A 1 315 ? 17.859 -14.242 -21.844 1 96.12 315 TRP A CA 1
ATOM 2396 C C . TRP A 1 315 ? 17.125 -12.984 -21.375 1 96.12 315 TRP A C 1
ATOM 2398 O O . TRP A 1 315 ? 17.219 -12.609 -20.203 1 96.12 315 TRP A O 1
ATOM 2408 N N . PRO A 1 316 ? 16.469 -12.273 -22.375 1 94.81 316 PRO A N 1
ATOM 2409 C CA . PRO A 1 316 ? 15.539 -11.25 -21.891 1 94.81 316 PRO A CA 1
ATOM 2410 C C . PRO A 1 316 ? 14.461 -11.836 -20.984 1 94.81 316 PRO A C 1
ATOM 2412 O O . PRO A 1 316 ? 13.984 -12.945 -21.203 1 94.81 316 PRO A O 1
ATOM 2415 N N . ALA A 1 317 ? 14.109 -11.062 -19.984 1 95.5 317 ALA A N 1
ATOM 2416 C CA . ALA A 1 317 ? 13.133 -11.531 -19 1 95.5 317 ALA A CA 1
ATOM 2417 C C . ALA A 1 317 ? 11.773 -11.766 -19.656 1 95.5 317 ALA A C 1
ATOM 2419 O O . ALA A 1 317 ? 11.461 -11.18 -20.703 1 95.5 317 ALA A O 1
ATOM 2420 N N . VAL A 1 318 ? 11.023 -12.68 -19.062 1 96.12 318 VAL A N 1
ATOM 2421 C CA . VAL A 1 318 ? 9.625 -12.891 -19.406 1 96.12 318 VAL A CA 1
ATOM 2422 C C . VAL A 1 318 ? 8.797 -11.68 -19 1 96.12 318 VAL A C 1
ATOM 2424 O O . VAL A 1 318 ? 8.922 -11.188 -17.875 1 96.12 318 VAL A O 1
ATOM 2427 N N . ARG A 1 319 ? 8.023 -11.125 -19.938 1 95.75 319 ARG A N 1
ATOM 2428 C CA . ARG A 1 319 ? 7.168 -9.992 -19.609 1 95.75 319 ARG A CA 1
ATOM 2429 C C . ARG A 1 319 ? 6.051 -10.406 -18.656 1 95.75 319 ARG A C 1
ATOM 2431 O O . ARG A 1 319 ? 5.203 -11.227 -19.016 1 95.75 319 ARG A O 1
ATOM 2438 N N . GLN A 1 320 ? 6.02 -9.891 -17.5 1 97.06 320 GLN A N 1
ATOM 2439 C CA . GLN A 1 320 ? 4.988 -10.242 -16.531 1 97.06 320 GLN A CA 1
ATOM 2440 C C . GLN A 1 320 ? 3.752 -9.359 -16.703 1 97.06 320 GLN A C 1
ATOM 2442 O O . GLN A 1 320 ? 3.832 -8.141 -16.594 1 97.06 320 GLN A O 1
ATOM 2447 N N . LEU A 1 321 ? 2.629 -9.992 -17 1 97.25 321 LEU A N 1
ATOM 2448 C CA . LEU A 1 321 ? 1.335 -9.32 -17.062 1 97.25 321 LEU A CA 1
ATOM 2449 C C . LEU A 1 321 ? 0.682 -9.266 -15.688 1 97.25 321 LEU A C 1
ATOM 2451 O O . LEU A 1 321 ? -0.106 -10.148 -15.336 1 97.25 321 LEU A O 1
ATOM 2455 N N . TRP A 1 322 ? 0.975 -8.227 -14.969 1 97.5 322 TRP A N 1
ATOM 2456 C CA . TRP A 1 322 ? 0.565 -8.055 -13.578 1 97.5 322 TRP A CA 1
ATOM 2457 C C . TRP A 1 322 ? -0.511 -6.98 -13.461 1 97.5 322 TRP A C 1
ATOM 2459 O O . TRP A 1 322 ? -0.29 -5.824 -13.836 1 97.5 322 TRP A O 1
ATOM 2469 N N . GLY A 1 323 ? -1.622 -7.312 -12.906 1 97.62 323 GLY A N 1
ATOM 2470 C CA . GLY A 1 323 ? -2.762 -6.41 -12.867 1 97.62 323 GLY A CA 1
ATOM 2471 C C . GLY A 1 323 ? -2.719 -5.449 -11.695 1 97.62 323 GLY A C 1
ATOM 2472 O O . GLY A 1 323 ? -3.297 -4.363 -11.758 1 97.62 323 GLY A O 1
ATOM 2473 N N . ASP A 1 324 ? -2.068 -5.848 -10.625 1 97.38 324 ASP A N 1
ATOM 2474 C CA . ASP A 1 324 ? -2.057 -5.051 -9.406 1 97.38 324 ASP A CA 1
ATOM 2475 C C . ASP A 1 324 ? -3.477 -4.668 -8.984 1 97.38 324 ASP A C 1
ATOM 2477 O O . ASP A 1 324 ? -3.777 -3.488 -8.797 1 97.38 324 ASP A O 1
ATOM 2481 N N . VAL A 1 325 ? -4.34 -5.539 -8.812 1 98.25 325 VAL A N 1
ATOM 2482 C CA . VAL A 1 325 ? -5.746 -5.348 -8.484 1 98.25 325 VAL A CA 1
ATOM 2483 C C . VAL A 1 325 ? -6.082 -6.098 -7.195 1 98.25 325 VAL A C 1
ATOM 2485 O O . VAL A 1 325 ? -5.293 -6.922 -6.723 1 98.25 325 VAL A O 1
ATOM 2488 N N . ARG A 1 326 ? -7.297 -5.867 -6.637 1 97.19 326 ARG A N 1
ATOM 2489 C CA . ARG A 1 326 ? -7.621 -6.375 -5.305 1 97.19 326 ARG A CA 1
ATOM 2490 C C . ARG A 1 326 ? -8.898 -7.199 -5.332 1 97.19 326 ARG A C 1
ATOM 2492 O O . ARG A 1 326 ? -9.352 -7.688 -4.293 1 97.19 326 ARG A O 1
ATOM 2499 N N . THR A 1 327 ? -9.5 -7.383 -6.496 1 97.5 327 THR A N 1
ATOM 2500 C CA . THR A 1 327 ? -10.734 -8.156 -6.598 1 97.5 327 THR A CA 1
ATOM 2501 C C . THR A 1 327 ? -10.648 -9.156 -7.742 1 97.5 327 THR A C 1
ATOM 2503 O O . THR A 1 327 ? -9.93 -8.938 -8.719 1 97.5 327 THR A O 1
ATOM 2506 N N . LEU A 1 328 ? -11.414 -10.219 -7.613 1 98.06 328 LEU A N 1
ATOM 2507 C CA . LEU A 1 328 ? -11.477 -11.25 -8.633 1 98.06 328 LEU A CA 1
ATOM 2508 C C . LEU A 1 328 ? -11.961 -10.68 -9.961 1 98.06 328 LEU A C 1
ATOM 2510 O O . LEU A 1 328 ? -11.398 -10.977 -11.016 1 98.06 328 LEU A O 1
ATOM 2514 N N . ASP A 1 329 ? -12.961 -9.82 -9.914 1 98.06 329 ASP A N 1
ATOM 2515 C CA . ASP A 1 329 ? -13.523 -9.242 -11.133 1 98.06 329 ASP A CA 1
ATOM 2516 C C . ASP A 1 329 ? -12.492 -8.383 -11.859 1 98.06 329 ASP A C 1
ATOM 2518 O O . ASP A 1 329 ? -12.344 -8.484 -13.078 1 98.06 329 ASP A O 1
ATOM 2522 N N . ALA A 1 330 ? -11.812 -7.621 -11.094 1 98.25 330 ALA A N 1
ATOM 2523 C CA . ALA A 1 330 ? -10.797 -6.762 -11.703 1 98.25 330 ALA A CA 1
ATOM 2524 C C . ALA A 1 330 ? -9.656 -7.59 -12.297 1 98.25 330 ALA A C 1
ATOM 2526 O O . ALA A 1 330 ? -9.125 -7.254 -13.352 1 98.25 330 ALA A O 1
ATOM 2527 N N . LEU A 1 331 ? -9.289 -8.633 -11.617 1 98.69 331 LEU A N 1
ATOM 2528 C CA . LEU A 1 331 ? -8.234 -9.516 -12.109 1 98.69 331 LEU A CA 1
ATOM 2529 C C . LEU A 1 331 ? -8.664 -10.195 -13.406 1 98.69 331 LEU A C 1
ATOM 2531 O O . LEU A 1 331 ? -7.902 -10.219 -14.383 1 98.69 331 LEU A O 1
ATOM 2535 N N . ARG A 1 332 ? -9.852 -10.68 -13.438 1 98.25 332 ARG A N 1
ATOM 2536 C CA . ARG A 1 332 ? -10.414 -11.312 -14.633 1 98.25 332 ARG A CA 1
ATOM 2537 C C . ARG A 1 332 ? -10.406 -10.344 -15.812 1 98.25 332 ARG A C 1
ATOM 2539 O O . ARG A 1 332 ? -9.945 -10.695 -16.906 1 98.25 332 ARG A O 1
ATOM 2546 N N . ASP A 1 333 ? -10.914 -9.133 -15.547 1 97.94 333 ASP A N 1
ATOM 2547 C CA . ASP A 1 333 ? -11 -8.141 -16.609 1 97.94 333 ASP A CA 1
ATOM 2548 C C . ASP A 1 333 ? -9.609 -7.789 -17.156 1 97.94 333 ASP A C 1
ATOM 2550 O O . ASP A 1 333 ? -9.422 -7.668 -18.359 1 97.94 333 ASP A O 1
ATOM 2554 N N . TYR A 1 334 ? -8.734 -7.66 -16.219 1 98.12 334 TYR A N 1
ATOM 2555 C CA . TYR A 1 334 ? -7.383 -7.305 -16.625 1 98.12 334 TYR A CA 1
ATOM 2556 C C . TYR A 1 334 ? -6.766 -8.398 -17.484 1 98.12 334 TYR A C 1
ATOM 2558 O O . TYR A 1 334 ? -6.27 -8.117 -18.578 1 98.12 334 TYR A O 1
ATOM 2566 N N . LEU A 1 335 ? -6.742 -9.641 -17.031 1 98.12 335 LEU A N 1
ATOM 2567 C CA . LEU A 1 335 ? -6.098 -10.742 -17.75 1 98.12 335 LEU A CA 1
ATOM 2568 C C . LEU A 1 335 ? -6.801 -11.023 -19.062 1 98.12 335 LEU A C 1
ATOM 2570 O O . LEU A 1 335 ? -6.152 -11.344 -20.062 1 98.12 335 LEU A O 1
ATOM 2574 N N . HIS A 1 336 ? -8.125 -10.891 -19.094 1 96.81 336 HIS A N 1
ATOM 2575 C CA . HIS A 1 336 ? -8.844 -11.039 -20.359 1 96.81 336 HIS A CA 1
ATOM 2576 C C . HIS A 1 336 ? -8.336 -10.047 -21.391 1 96.81 336 HIS A C 1
ATOM 2578 O O . HIS A 1 336 ? -8.133 -10.406 -22.562 1 96.81 336 HIS A O 1
ATOM 2584 N N . ARG A 1 337 ? -8.156 -8.859 -20.906 1 96.38 337 ARG A N 1
ATOM 2585 C CA . ARG A 1 337 ? -7.723 -7.805 -21.812 1 96.38 337 ARG A CA 1
ATOM 2586 C C . ARG A 1 337 ? -6.305 -8.062 -22.312 1 96.38 337 ARG A C 1
ATOM 2588 O O . ARG A 1 337 ? -6.039 -8 -23.516 1 96.38 337 ARG A O 1
ATOM 2595 N N . VAL A 1 338 ? -5.43 -8.438 -21.484 1 95.06 338 VAL A N 1
ATOM 2596 C CA . VAL A 1 338 ? -4.02 -8.438 -21.844 1 95.06 338 VAL A CA 1
ATOM 2597 C C . VAL A 1 338 ? -3.664 -9.75 -22.547 1 95.06 338 VAL A C 1
ATOM 2599 O O . VAL A 1 338 ? -2.754 -9.789 -23.375 1 95.06 338 VAL A O 1
ATOM 2602 N N . ILE A 1 339 ? -4.297 -10.828 -22.219 1 93.5 339 ILE A N 1
ATOM 2603 C CA . ILE A 1 339 ? -4.047 -12.102 -22.891 1 93.5 339 ILE A CA 1
ATOM 2604 C C . ILE A 1 339 ? -4.645 -12.078 -24.281 1 93.5 339 ILE A C 1
ATOM 2606 O O . ILE A 1 339 ? -4.051 -12.602 -25.234 1 93.5 339 ILE A O 1
ATOM 2610 N N . GLY A 1 340 ? -5.754 -11.375 -24.422 1 84.19 340 GLY A N 1
ATOM 2611 C CA . GLY A 1 340 ? -6.434 -11.297 -25.719 1 84.19 340 GLY A CA 1
ATOM 2612 C C . GLY A 1 340 ? -5.773 -10.32 -26.672 1 84.19 340 GLY A C 1
ATOM 2613 O O . GLY A 1 340 ? -5.945 -10.43 -27.891 1 84.19 340 GLY A O 1
ATOM 2614 N N . SER A 1 341 ? -5.184 -9.281 -26.188 1 78.31 341 SER A N 1
ATOM 2615 C CA . SER A 1 341 ? -4.656 -8.211 -27.031 1 78.31 341 SER A CA 1
ATOM 2616 C C . SER A 1 341 ? -3.375 -8.648 -27.734 1 78.31 341 SER A C 1
ATOM 2618 O O . SER A 1 341 ? -2.668 -7.816 -28.312 1 78.31 341 SER A O 1
ATOM 2620 N N . GLY A 1 342 ? -3.152 -9.828 -27.797 1 66.56 342 GLY A N 1
ATOM 2621 C CA . GLY A 1 342 ? -2.051 -10.297 -28.625 1 66.56 342 GLY A CA 1
ATOM 2622 C C . GLY A 1 342 ? -0.716 -10.281 -27.906 1 66.56 342 GLY A C 1
ATOM 2623 O O . GLY A 1 342 ? 0.327 -10.055 -28.516 1 66.56 342 GLY A O 1
ATOM 2624 N N . ALA A 1 343 ? -0.671 -10.312 -26.688 1 62.72 343 ALA A N 1
ATOM 2625 C CA . ALA A 1 343 ? 0.594 -10.398 -25.953 1 62.72 343 ALA A CA 1
ATOM 2626 C C . ALA A 1 343 ? 1.494 -11.477 -26.562 1 62.72 343 ALA A C 1
ATOM 2628 O O . ALA A 1 343 ? 2.717 -11.32 -26.594 1 62.72 343 ALA A O 1
ATOM 2629 N N . SER A 1 344 ? 0.915 -12.344 -27.172 1 64.62 344 SER A N 1
ATOM 2630 C CA . SER A 1 344 ? 1.653 -13.484 -27.703 1 64.62 344 SER A CA 1
ATOM 2631 C C . SER A 1 344 ? 2.309 -13.148 -29.031 1 64.62 344 SER A C 1
ATOM 2633 O O . SER A 1 344 ? 3.191 -13.867 -29.5 1 64.62 344 SER A O 1
ATOM 2635 N N . SER A 1 345 ? 1.96 -12.016 -29.484 1 64.62 345 SER A N 1
ATOM 2636 C CA . SER A 1 345 ? 2.537 -11.641 -30.766 1 64.62 345 SER A CA 1
ATOM 2637 C C . SER A 1 345 ? 3.871 -10.922 -30.594 1 64.62 345 SER A C 1
ATOM 2639 O O . SER A 1 345 ? 4.605 -10.719 -31.562 1 64.62 345 SER A O 1
ATOM 2641 N N . GLN A 1 346 ? 4.176 -10.805 -29.359 1 69.88 346 GLN A N 1
ATOM 2642 C CA . GLN A 1 346 ? 5.438 -10.133 -29.062 1 69.88 346 GLN A CA 1
ATOM 2643 C C . GLN A 1 346 ? 6.609 -11.109 -29.109 1 69.88 346 GLN A C 1
ATOM 2645 O O . GLN A 1 346 ? 6.426 -12.312 -28.922 1 69.88 346 GLN A O 1
ATOM 2650 N N . PRO A 1 347 ? 7.695 -10.617 -29.438 1 72.5 347 PRO A N 1
ATOM 2651 C CA . PRO A 1 347 ? 8.859 -11.5 -29.531 1 72.5 347 PRO A CA 1
ATOM 2652 C C . PRO A 1 347 ? 9.219 -12.148 -28.188 1 72.5 347 PRO A C 1
ATOM 2654 O O . PRO A 1 347 ? 9.711 -13.273 -28.156 1 72.5 347 PRO A O 1
ATOM 2657 N N . SER A 1 348 ? 8.875 -11.422 -27.203 1 81.81 348 SER A N 1
ATOM 2658 C CA . SER A 1 348 ? 9.211 -11.969 -25.906 1 81.81 348 SER A CA 1
ATOM 2659 C C . SER A 1 348 ? 8.039 -12.742 -25.297 1 81.81 348 SER A C 1
ATOM 2661 O O . SER A 1 348 ? 6.887 -12.5 -25.656 1 81.81 348 SER A O 1
ATOM 2663 N N . ALA A 1 349 ? 8.359 -13.758 -24.531 1 93.06 349 ALA A N 1
ATOM 2664 C CA . ALA A 1 349 ? 7.34 -14.523 -23.812 1 93.06 349 ALA A CA 1
ATOM 2665 C C . ALA A 1 349 ? 6.734 -13.695 -22.672 1 93.06 349 ALA A C 1
ATOM 2667 O O . ALA A 1 349 ? 7.332 -12.711 -22.234 1 93.06 349 ALA A O 1
ATOM 2668 N N . HIS A 1 350 ? 5.516 -14.062 -22.359 1 96.44 350 HIS A N 1
ATOM 2669 C CA . HIS A 1 350 ? 4.875 -13.383 -21.234 1 96.44 350 HIS A CA 1
ATOM 2670 C C . HIS A 1 350 ? 4.395 -14.383 -20.188 1 96.44 350 HIS A C 1
ATOM 2672 O O . HIS A 1 350 ? 4.262 -15.578 -20.484 1 96.44 350 HIS A O 1
ATOM 2678 N N . ALA A 1 351 ? 4.262 -13.906 -19.031 1 97.44 351 ALA A N 1
ATOM 2679 C CA . ALA A 1 351 ? 3.664 -14.672 -17.938 1 97.44 351 ALA A CA 1
ATOM 2680 C C . ALA A 1 351 ? 2.438 -13.953 -17.375 1 97.44 351 ALA A C 1
ATOM 2682 O O . ALA A 1 351 ? 2.535 -12.812 -16.906 1 97.44 351 ALA A O 1
ATOM 2683 N N . ALA A 1 352 ? 1.269 -14.562 -17.5 1 98.25 352 ALA A N 1
ATOM 2684 C CA . ALA A 1 352 ? 0.078 -14.047 -16.828 1 98.25 352 ALA A CA 1
ATOM 2685 C C . ALA A 1 352 ? 0.171 -14.266 -15.312 1 98.25 352 ALA A C 1
ATOM 2687 O O . ALA A 1 352 ? 0.231 -15.398 -14.844 1 98.25 352 ALA A O 1
ATOM 2688 N N . MET A 1 353 ? 0.226 -13.156 -14.625 1 98.69 353 MET A N 1
ATOM 2689 C CA . MET A 1 353 ? 0.334 -13.227 -13.164 1 98.69 353 MET A CA 1
ATOM 2690 C C . MET A 1 353 ? -1.046 -13.258 -12.523 1 98.69 353 MET A C 1
ATOM 2692 O O . MET A 1 353 ? -1.675 -12.211 -12.344 1 98.69 353 MET A O 1
ATOM 2696 N N . ALA A 1 354 ? -1.504 -14.414 -12.078 1 98.75 354 ALA A N 1
ATOM 2697 C CA . ALA A 1 354 ? -2.863 -14.625 -11.586 1 98.75 354 ALA A CA 1
ATOM 2698 C C . ALA A 1 354 ? -2.924 -14.477 -10.07 1 98.75 354 ALA A C 1
ATOM 2700 O O . ALA A 1 354 ? -3.184 -15.453 -9.352 1 98.75 354 ALA A O 1
ATOM 2701 N N . GLU A 1 355 ? -2.738 -13.266 -9.594 1 98.62 355 GLU A N 1
ATOM 2702 C CA . GLU A 1 355 ? -2.721 -13 -8.156 1 98.62 355 GLU A CA 1
ATOM 2703 C C . GLU A 1 355 ? -3.377 -11.656 -7.844 1 98.62 355 GLU A C 1
ATOM 2705 O O . GLU A 1 355 ? -3.4 -10.758 -8.688 1 98.62 355 GLU A O 1
ATOM 2710 N N . LEU A 1 356 ? -3.955 -11.602 -6.641 1 98.5 356 LEU A N 1
ATOM 2711 C CA . LEU A 1 356 ? -4.359 -10.312 -6.086 1 98.5 356 LEU A CA 1
ATOM 2712 C C . LEU A 1 356 ? -3.195 -9.633 -5.379 1 98.5 356 LEU A C 1
ATOM 2714 O O . LEU A 1 356 ? -2.221 -10.297 -5.004 1 98.5 356 LEU A O 1
ATOM 2718 N N . THR A 1 357 ? -3.234 -8.32 -5.301 1 97.69 357 THR A N 1
ATOM 2719 C CA . THR A 1 357 ? -2.188 -7.535 -4.656 1 97.69 357 THR A CA 1
ATOM 2720 C C . THR A 1 357 ? -2.787 -6.562 -3.645 1 97.69 357 THR A C 1
ATOM 2722 O O . THR A 1 357 ? -3.447 -5.594 -4.02 1 97.69 357 THR A O 1
ATOM 2725 N N . PRO A 1 358 ? -2.539 -6.781 -2.338 1 96.88 358 PRO A N 1
ATOM 2726 C CA . PRO A 1 358 ? -3.109 -5.883 -1.33 1 96.88 358 PRO A CA 1
ATOM 2727 C C . PRO A 1 358 ? -2.424 -4.52 -1.3 1 96.88 358 PRO A C 1
ATOM 2729 O O . PRO A 1 358 ? -1.232 -4.414 -1.605 1 96.88 358 PRO A O 1
ATOM 2732 N N . ASN A 1 359 ? -3.17 -3.449 -0.97 1 95.5 359 ASN A N 1
ATOM 2733 C CA . ASN A 1 359 ? -2.588 -2.143 -0.682 1 95.5 359 ASN A CA 1
ATOM 2734 C C . ASN A 1 359 ? -2.43 -1.918 0.819 1 95.5 359 ASN A C 1
ATOM 2736 O O . ASN A 1 359 ? -2.648 -2.832 1.614 1 95.5 359 ASN A O 1
ATOM 2740 N N . ALA A 1 360 ? -2.012 -0.703 1.213 1 94.38 360 ALA A N 1
ATOM 2741 C CA . ALA A 1 360 ? -1.726 -0.411 2.615 1 94.38 360 ALA A CA 1
ATOM 2742 C C . ALA A 1 360 ? -2.965 -0.616 3.482 1 94.38 360 ALA A C 1
ATOM 2744 O O . ALA A 1 360 ? -2.881 -1.192 4.57 1 94.38 360 ALA A O 1
ATOM 2745 N N . TRP A 1 361 ? -4.133 -0.127 3.051 1 94.5 361 TRP A N 1
ATOM 2746 C CA . TRP A 1 361 ? -5.355 -0.241 3.838 1 94.5 361 TRP A CA 1
ATOM 2747 C C . TRP A 1 361 ? -5.781 -1.698 3.973 1 94.5 361 TRP A C 1
ATOM 2749 O O . TRP A 1 361 ? -6.301 -2.107 5.016 1 94.5 361 TRP A O 1
ATOM 2759 N N . ASP A 1 362 ? -5.543 -2.5 2.891 1 95.5 362 ASP A N 1
ATOM 2760 C CA . ASP A 1 362 ? -5.867 -3.924 2.947 1 95.5 362 ASP A CA 1
ATOM 2761 C C . ASP A 1 362 ? -5.07 -4.621 4.047 1 95.5 362 ASP A C 1
ATOM 2763 O O . ASP A 1 362 ? -5.582 -5.523 4.715 1 95.5 362 ASP A O 1
ATOM 2767 N N . VAL A 1 363 ? -3.859 -4.227 4.156 1 94.75 363 VAL A N 1
ATOM 2768 C CA . VAL A 1 363 ? -3 -4.824 5.172 1 94.75 363 VAL A CA 1
ATOM 2769 C C . VAL A 1 363 ? -3.416 -4.332 6.559 1 94.75 363 VAL A C 1
ATOM 2771 O O . VAL A 1 363 ? -3.58 -5.125 7.484 1 94.75 363 VAL A O 1
ATOM 2774 N N . VAL A 1 364 ? -3.637 -2.99 6.672 1 92.19 364 VAL A N 1
ATOM 2775 C CA . VAL A 1 364 ? -3.98 -2.367 7.945 1 92.19 364 VAL A CA 1
ATOM 2776 C C . VAL A 1 364 ? -5.25 -3.004 8.508 1 92.19 364 VAL A C 1
ATOM 2778 O O . VAL A 1 364 ? -5.332 -3.293 9.703 1 92.19 364 VAL A O 1
ATOM 2781 N N . LEU A 1 365 ? -6.18 -3.258 7.68 1 94 365 LEU A N 1
ATOM 2782 C CA . LEU A 1 365 ? -7.488 -3.727 8.125 1 94 365 LEU A CA 1
ATOM 2783 C C . LEU A 1 365 ? -7.613 -5.234 7.949 1 94 365 LEU A C 1
ATOM 2785 O O . LEU A 1 365 ? -8.625 -5.828 8.328 1 94 365 LEU A O 1
ATOM 2789 N N . ASP A 1 366 ? -6.555 -5.883 7.332 1 94.38 366 ASP A N 1
ATOM 2790 C CA . ASP A 1 366 ? -6.566 -7.297 6.984 1 94.38 366 ASP A CA 1
ATOM 2791 C C . ASP A 1 366 ? -7.82 -7.66 6.195 1 94.38 366 ASP A C 1
ATOM 2793 O O . ASP A 1 366 ? -8.43 -8.703 6.434 1 94.38 366 ASP A O 1
ATOM 2797 N N . GLN A 1 367 ? -8.18 -6.727 5.312 1 90 367 GLN A N 1
ATOM 2798 C CA . GLN A 1 367 ? -9.445 -6.836 4.59 1 90 367 GLN A CA 1
ATOM 2799 C C . GLN A 1 367 ? -9.453 -8.062 3.686 1 90 367 GLN A C 1
ATOM 2801 O O . GLN A 1 367 ? -10.492 -8.711 3.525 1 90 367 GLN A O 1
ATOM 2806 N N . LEU A 1 368 ? -8.312 -8.469 3.156 1 92.44 368 LEU A N 1
ATOM 2807 C CA . LEU A 1 368 ? -8.266 -9.547 2.178 1 92.44 368 LEU A CA 1
ATOM 2808 C C . LEU A 1 368 ? -7.816 -10.852 2.832 1 92.44 368 LEU A C 1
ATOM 2810 O O . LEU A 1 368 ? -7.727 -11.891 2.166 1 92.44 368 LEU A O 1
ATOM 2814 N N . GLY A 1 369 ? -7.496 -10.844 4.047 1 94 369 GLY A N 1
ATOM 2815 C CA . GLY A 1 369 ? -7.281 -12.023 4.867 1 94 369 GLY A CA 1
ATOM 2816 C C . GLY A 1 369 ? -5.934 -12.68 4.621 1 94 369 GLY A C 1
ATOM 2817 O O . GLY A 1 369 ? -5.715 -13.828 5.02 1 94 369 GLY A O 1
ATOM 2818 N N . GLY A 1 370 ? -5.062 -11.984 3.85 1 95.81 370 GLY A N 1
ATOM 2819 C CA . GLY A 1 370 ? -3.746 -12.555 3.59 1 95.81 370 GLY A CA 1
ATOM 2820 C C . GLY A 1 370 ? -3.652 -13.25 2.248 1 95.81 370 GLY A C 1
ATOM 2821 O O . GLY A 1 370 ? -4.66 -13.414 1.557 1 95.81 370 GLY A O 1
ATOM 2822 N N . LEU A 1 371 ? -2.432 -13.664 1.928 1 97.5 371 LEU A N 1
ATOM 2823 C CA . LEU A 1 371 ? -2.164 -14.164 0.585 1 97.5 371 LEU A CA 1
ATOM 2824 C C . LEU A 1 371 ? -2.807 -15.531 0.378 1 97.5 371 LEU A C 1
ATOM 2826 O O . LEU A 1 371 ? -3.232 -15.859 -0.732 1 97.5 371 LEU A O 1
ATOM 2830 N N . ARG A 1 372 ? -2.912 -16.344 1.435 1 96.38 372 ARG A N 1
ATOM 2831 C CA . ARG A 1 372 ? -3.568 -17.641 1.307 1 96.38 372 ARG A CA 1
ATOM 2832 C C . ARG A 1 372 ? -5.043 -17.469 0.949 1 96.38 372 ARG A C 1
ATOM 2834 O O . ARG A 1 372 ? -5.539 -18.125 0.026 1 96.38 372 ARG A O 1
ATOM 2841 N N . LYS A 1 373 ? -5.723 -16.609 1.679 1 96.81 373 LYS A N 1
ATOM 2842 C CA . LYS A 1 373 ? -7.133 -16.359 1.4 1 96.81 373 LYS A CA 1
ATOM 2843 C C . LYS A 1 373 ? -7.324 -15.734 0.025 1 96.81 373 LYS A C 1
ATOM 2845 O O . LYS A 1 373 ? -8.273 -16.062 -0.692 1 96.81 373 LYS A O 1
ATOM 2850 N N . MET A 1 374 ? -6.449 -14.828 -0.272 1 98.31 374 MET A N 1
ATOM 2851 C CA . MET A 1 374 ? -6.5 -14.195 -1.588 1 98.31 374 MET A CA 1
ATOM 2852 C C . MET A 1 374 ? -6.316 -15.234 -2.693 1 98.31 374 MET A C 1
ATOM 2854 O O . MET A 1 374 ? -7.016 -15.195 -3.707 1 98.31 374 MET A O 1
ATOM 2858 N N . ALA A 1 375 ? -5.371 -16.109 -2.537 1 98.38 375 ALA A N 1
ATOM 2859 C CA . ALA A 1 375 ? -5.164 -17.172 -3.508 1 98.38 375 ALA A CA 1
ATOM 2860 C C . ALA A 1 375 ? -6.406 -18.062 -3.627 1 98.38 375 ALA A C 1
ATOM 2862 O O . ALA A 1 375 ? -6.824 -18.406 -4.734 1 98.38 375 ALA A O 1
ATOM 2863 N N . ASP A 1 376 ? -6.949 -18.406 -2.488 1 96.5 376 ASP A N 1
ATOM 2864 C CA . ASP A 1 376 ? -8.156 -19.234 -2.48 1 96.5 376 ASP A CA 1
ATOM 2865 C C . ASP A 1 376 ? -9.281 -18.562 -3.258 1 96.5 376 ASP A C 1
ATOM 2867 O O . ASP A 1 376 ? -10.086 -19.25 -3.904 1 96.5 376 ASP A O 1
ATOM 2871 N N . ALA A 1 377 ? -9.312 -17.281 -3.227 1 96.25 377 ALA A N 1
ATOM 2872 C CA . ALA A 1 377 ? -10.391 -16.516 -3.838 1 96.25 377 ALA A CA 1
ATOM 2873 C C . ALA A 1 377 ? -10.273 -16.516 -5.359 1 96.25 377 ALA A C 1
ATOM 2875 O O . ALA A 1 377 ? -11.266 -16.359 -6.066 1 96.25 377 ALA A O 1
ATOM 2876 N N . VAL A 1 378 ? -9.039 -16.766 -5.891 1 97.5 378 VAL A N 1
ATOM 2877 C CA . VAL A 1 378 ? -8.938 -16.5 -7.32 1 97.5 378 VAL A CA 1
ATOM 2878 C C . VAL A 1 378 ? -8.469 -17.766 -8.039 1 97.5 378 VAL A C 1
ATOM 2880 O O . VAL A 1 378 ? -8.68 -17.922 -9.242 1 97.5 378 VAL A O 1
ATOM 2883 N N . ASN A 1 379 ? -7.84 -18.703 -7.391 1 97.81 379 ASN A N 1
ATOM 2884 C CA . ASN A 1 379 ? -7.152 -19.812 -8.031 1 97.81 379 ASN A CA 1
ATOM 2885 C C . ASN A 1 379 ? -8.102 -20.641 -8.898 1 97.81 379 ASN A C 1
ATOM 2887 O O . ASN A 1 379 ? -7.781 -20.969 -10.039 1 97.81 379 ASN A O 1
ATOM 2891 N N . ALA A 1 380 ? -9.25 -20.922 -8.336 1 95.75 380 ALA A N 1
ATOM 2892 C CA . ALA A 1 380 ? -10.188 -21.797 -9.047 1 95.75 380 ALA A CA 1
ATOM 2893 C C . ALA A 1 380 ? -10.656 -21.141 -10.352 1 95.75 380 ALA A C 1
ATOM 2895 O O . ALA A 1 380 ? -10.516 -21.734 -11.422 1 95.75 380 ALA A O 1
ATOM 2896 N N . GLU A 1 381 ? -11.117 -19.953 -10.281 1 96.56 381 GLU A N 1
ATOM 2897 C CA . GLU A 1 381 ? -11.656 -19.281 -11.461 1 96.56 381 GLU A CA 1
ATOM 2898 C C . GLU A 1 381 ? -10.555 -18.969 -12.469 1 96.56 381 GLU A C 1
ATOM 2900 O O . GLU A 1 381 ? -10.75 -19.109 -13.68 1 96.56 381 GLU A O 1
ATOM 2905 N N . MET A 1 382 ? -9.414 -18.562 -12 1 98 382 MET A N 1
ATOM 2906 C CA . MET A 1 382 ? -8.312 -18.25 -12.906 1 98 382 MET A CA 1
ATOM 2907 C C . MET A 1 382 ? -7.883 -19.5 -13.68 1 98 382 MET A C 1
ATOM 2909 O O . MET A 1 382 ? -7.594 -19.438 -14.875 1 98 382 MET A O 1
ATOM 2913 N N . THR A 1 383 ? -7.832 -20.594 -13 1 97.5 383 THR A N 1
ATOM 2914 C CA . THR A 1 383 ? -7.441 -21.828 -13.648 1 97.5 383 THR A CA 1
ATOM 2915 C C . THR A 1 383 ? -8.508 -22.281 -14.656 1 97.5 383 THR A C 1
ATOM 2917 O O . THR A 1 383 ? -8.18 -22.766 -15.734 1 97.5 383 THR A O 1
ATOM 2920 N N . GLU A 1 384 ? -9.742 -22.109 -14.312 1 96.25 384 GLU A N 1
ATOM 2921 C CA . GLU A 1 384 ? -10.828 -22.422 -15.227 1 96.25 384 GLU A CA 1
ATOM 2922 C C . GLU A 1 384 ? -10.75 -21.562 -16.484 1 96.25 384 GLU A C 1
ATOM 2924 O O . GLU A 1 384 ? -10.922 -22.078 -17.594 1 96.25 384 GLU A O 1
ATOM 2929 N N . LEU A 1 385 ? -10.5 -20.344 -16.297 1 97.56 385 LEU A N 1
ATOM 2930 C CA . LEU A 1 385 ? -10.398 -19.438 -17.438 1 97.56 385 LEU A CA 1
ATOM 2931 C C . LEU A 1 385 ? -9.18 -19.766 -18.297 1 97.56 385 LEU A C 1
ATOM 2933 O O . LEU A 1 385 ? -9.227 -19.656 -19.516 1 97.56 385 LEU A O 1
ATOM 2937 N N . LEU A 1 386 ? -8.133 -20.188 -17.641 1 98.12 386 LEU A N 1
ATOM 2938 C CA . LEU A 1 386 ? -6.977 -20.656 -18.406 1 98.12 386 LEU A CA 1
ATOM 2939 C C . LEU A 1 386 ? -7.348 -21.859 -19.266 1 98.12 386 LEU A C 1
ATOM 2941 O O . LEU A 1 386 ? -7.051 -21.891 -20.469 1 98.12 386 LEU A O 1
ATOM 2945 N N . ARG A 1 387 ? -7.973 -22.781 -18.703 1 96.5 387 ARG A N 1
ATOM 2946 C CA . ARG A 1 387 ? -8.336 -24.031 -19.375 1 96.5 387 ARG A CA 1
ATOM 2947 C C . ARG A 1 387 ? -9.266 -23.766 -20.547 1 96.5 387 ARG A C 1
ATOM 2949 O O . ARG A 1 387 ? -9.07 -24.328 -21.641 1 96.5 387 ARG A O 1
ATOM 2956 N N . ASP A 1 388 ? -10.148 -22.875 -20.359 1 95.56 388 ASP A N 1
ATOM 2957 C CA . ASP A 1 388 ? -11.281 -22.797 -21.281 1 95.56 388 ASP A CA 1
ATOM 2958 C C . ASP A 1 388 ? -11.086 -21.656 -22.281 1 95.56 388 ASP A C 1
ATOM 2960 O O . ASP A 1 388 ? -11.656 -21.688 -23.375 1 95.56 388 ASP A O 1
ATOM 2964 N N . GLU A 1 389 ? -10.258 -20.688 -21.891 1 95.88 389 GLU A N 1
ATOM 2965 C CA . GLU A 1 389 ? -10.273 -19.5 -22.734 1 95.88 389 GLU A CA 1
ATOM 2966 C C . GLU A 1 389 ? -8.859 -19.031 -23.062 1 95.88 389 GLU A C 1
ATOM 2968 O O . GLU A 1 389 ? -8.578 -18.594 -24.188 1 95.88 389 GLU A O 1
ATOM 2973 N N . TRP A 1 390 ? -7.957 -19.109 -22.141 1 96.94 390 TRP A N 1
ATOM 2974 C CA . TRP A 1 390 ? -6.754 -18.281 -22.266 1 96.94 390 TRP A CA 1
ATOM 2975 C C . TRP A 1 390 ? -5.562 -19.125 -22.703 1 96.94 390 TRP A C 1
ATOM 2977 O O . TRP A 1 390 ? -4.535 -18.594 -23.125 1 96.94 390 TRP A O 1
ATOM 2987 N N . ALA A 1 391 ? -5.625 -20.438 -22.703 1 96.31 391 ALA A N 1
ATOM 2988 C CA . ALA A 1 391 ? -4.477 -21.344 -22.828 1 96.31 391 ALA A CA 1
ATOM 2989 C C . ALA A 1 391 ? -3.732 -21.094 -24.141 1 96.31 391 ALA A C 1
ATOM 2991 O O . ALA A 1 391 ? -2.502 -21.016 -24.156 1 96.31 391 ALA A O 1
ATOM 2992 N N . ALA A 1 392 ? -4.438 -20.906 -25.219 1 93.56 392 ALA A N 1
ATOM 2993 C CA . ALA A 1 392 ? -3.84 -20.797 -26.547 1 93.56 392 ALA A CA 1
ATOM 2994 C C . ALA A 1 392 ? -2.994 -19.547 -26.672 1 93.56 392 ALA A C 1
ATOM 2996 O O . ALA A 1 392 ? -2.086 -19.484 -27.516 1 93.56 392 ALA A O 1
ATOM 2997 N N . ASN A 1 393 ? -3.256 -18.594 -25.812 1 94.25 393 ASN A N 1
ATOM 2998 C CA . ASN A 1 393 ? -2.59 -17.297 -25.953 1 94.25 393 ASN A CA 1
ATOM 2999 C C . ASN A 1 393 ? -1.736 -16.984 -24.734 1 94.25 393 ASN A C 1
ATOM 3001 O O . ASN A 1 393 ? -1.415 -15.812 -24.484 1 94.25 393 ASN A O 1
ATOM 3005 N N . THR A 1 394 ? -1.433 -17.922 -23.953 1 96.38 394 THR A N 1
ATOM 3006 C CA . THR A 1 394 ? -0.641 -17.734 -22.75 1 96.38 394 THR A CA 1
ATOM 3007 C C . THR A 1 394 ? 0.658 -18.531 -22.812 1 96.38 394 THR A C 1
ATOM 3009 O O . THR A 1 394 ? 0.649 -19.703 -23.188 1 96.38 394 THR A O 1
ATOM 3012 N N . ASN A 1 395 ? 1.783 -17.828 -22.562 1 96.38 395 ASN A N 1
ATOM 3013 C CA . ASN A 1 395 ? 3.062 -18.531 -22.531 1 96.38 395 ASN A CA 1
ATOM 3014 C C . ASN A 1 395 ? 3.316 -19.172 -21.172 1 96.38 395 ASN A C 1
ATOM 3016 O O . ASN A 1 395 ? 3.535 -20.375 -21.078 1 96.38 395 ASN A O 1
ATOM 3020 N N . ALA A 1 396 ? 3.275 -18.359 -20.156 1 97.88 396 ALA A N 1
ATOM 3021 C CA . ALA A 1 396 ? 3.359 -18.859 -18.781 1 97.88 396 ALA A CA 1
ATOM 3022 C C . ALA A 1 396 ? 2.191 -18.344 -17.953 1 97.88 396 ALA A C 1
ATOM 3024 O O . ALA A 1 396 ? 1.645 -17.281 -18.219 1 97.88 396 ALA A O 1
ATOM 3025 N N . PHE A 1 397 ? 1.771 -19.125 -17.016 1 98.69 397 PHE A N 1
ATOM 3026 C CA . PHE A 1 397 ? 0.695 -18.781 -16.094 1 98.69 397 PHE A CA 1
ATOM 3027 C C . PHE A 1 397 ? 1.128 -19 -14.648 1 98.69 397 PHE A C 1
ATOM 3029 O O . PHE A 1 397 ? 1.275 -20.141 -14.211 1 98.69 397 PHE A O 1
ATOM 3036 N N . ALA A 1 398 ? 1.326 -17.891 -13.93 1 98.88 398 ALA A N 1
ATOM 3037 C CA . ALA A 1 398 ? 1.891 -17.969 -12.586 1 98.88 398 ALA A CA 1
ATOM 3038 C C . ALA A 1 398 ? 0.816 -17.75 -11.523 1 98.88 398 ALA A C 1
ATOM 3040 O O . ALA A 1 398 ? -0.003 -16.828 -11.641 1 98.88 398 ALA A O 1
ATOM 3041 N N . VAL A 1 399 ? 0.824 -18.594 -10.477 1 98.88 399 VAL A N 1
ATOM 3042 C CA . VAL A 1 399 ? -0.208 -18.547 -9.445 1 98.88 399 VAL A CA 1
ATOM 3043 C C . VAL A 1 399 ? 0.441 -18.547 -8.062 1 98.88 399 VAL A C 1
ATOM 3045 O O . VAL A 1 399 ? 1.633 -18.844 -7.934 1 98.88 399 VAL A O 1
ATOM 3048 N N . ASP A 1 400 ? -0.332 -18.172 -7.051 1 98.75 400 ASP A N 1
ATOM 3049 C CA . ASP A 1 400 ? 0.027 -18.375 -5.648 1 98.75 400 ASP A CA 1
ATOM 3050 C C . ASP A 1 400 ? -0.511 -19.703 -5.133 1 98.75 400 ASP A C 1
ATOM 3052 O O . ASP A 1 400 ? -1.625 -20.109 -5.477 1 98.75 400 ASP A O 1
ATOM 3056 N N . PHE A 1 401 ? 0.378 -20.406 -4.324 1 97.69 401 PHE A N 1
ATOM 3057 C CA . PHE A 1 401 ? -0.013 -21.672 -3.715 1 97.69 401 PHE A CA 1
ATOM 3058 C C . PHE A 1 401 ? -0.506 -22.641 -4.773 1 97.69 401 PHE A C 1
ATOM 3060 O O . PHE A 1 401 ? -1.669 -23.062 -4.754 1 97.69 401 PHE A O 1
ATOM 3067 N N . VAL A 1 402 ? 0.43 -23.094 -5.527 1 97.56 402 VAL A N 1
ATOM 3068 C CA . VAL A 1 402 ? 0.188 -23.797 -6.781 1 97.56 402 VAL A CA 1
ATOM 3069 C C . VAL A 1 402 ? -0.564 -25.094 -6.512 1 97.56 402 VAL A C 1
ATOM 3071 O O . VAL A 1 402 ? -1.376 -25.531 -7.328 1 97.56 402 VAL A O 1
ATOM 3074 N N . ARG A 1 403 ? -0.437 -25.688 -5.363 1 93.81 403 ARG A N 1
ATOM 3075 C CA . ARG A 1 403 ? -1.144 -26.922 -5.055 1 93.81 403 ARG A CA 1
ATOM 3076 C C . ARG A 1 403 ? -2.648 -26.688 -4.961 1 93.81 403 ARG A C 1
ATOM 3078 O O . ARG A 1 403 ? -3.436 -27.641 -5.02 1 93.81 403 ARG A O 1
ATOM 3085 N N . GLY A 1 404 ? -2.936 -25.469 -4.77 1 95.12 404 GLY A N 1
ATOM 3086 C CA . GLY A 1 404 ? -4.344 -25.125 -4.699 1 95.12 404 GLY A CA 1
ATOM 3087 C C . GLY A 1 404 ? -4.977 -24.922 -6.062 1 95.12 404 GLY A C 1
ATOM 3088 O O . GLY A 1 404 ? -6.117 -24.453 -6.16 1 95.12 404 GLY A O 1
ATOM 3089 N N . THR A 1 405 ? -4.262 -25.234 -7.102 1 96.94 405 THR A N 1
ATOM 3090 C CA . THR A 1 405 ? -4.734 -25.062 -8.469 1 96.94 405 THR A CA 1
ATOM 3091 C C . THR A 1 405 ? -4.5 -26.328 -9.289 1 96.94 405 THR A C 1
ATOM 3093 O O . THR A 1 405 ? -3.717 -27.188 -8.891 1 96.94 405 THR A O 1
ATOM 3096 N N . ASP A 1 406 ? -5.219 -26.391 -10.406 1 95.88 406 ASP A N 1
ATOM 3097 C CA . ASP A 1 406 ? -5.023 -27.453 -11.391 1 95.88 406 ASP A CA 1
ATOM 3098 C C . ASP A 1 406 ? -4.238 -26.938 -12.594 1 95.88 406 ASP A C 1
ATOM 3100 O O . ASP A 1 406 ? -4.355 -27.484 -13.695 1 95.88 406 ASP A O 1
ATOM 3104 N N . VAL A 1 407 ? -3.416 -25.969 -12.391 1 98.38 407 VAL A N 1
ATOM 3105 C CA . VAL A 1 407 ? -2.779 -25.266 -13.492 1 98.38 407 VAL A CA 1
ATOM 3106 C C . VAL A 1 407 ? -1.817 -26.188 -14.227 1 98.38 407 VAL A C 1
ATOM 3108 O O . VAL A 1 407 ? -1.681 -26.125 -15.445 1 98.38 407 VAL A O 1
ATOM 3111 N N . VAL A 1 408 ? -1.188 -27.094 -13.508 1 97.88 408 VAL A N 1
ATOM 3112 C CA . VAL A 1 408 ? -0.217 -27.984 -14.133 1 97.88 408 VAL A CA 1
ATOM 3113 C C . VAL A 1 408 ? -0.936 -28.969 -15.055 1 97.88 408 VAL A C 1
ATOM 3115 O O . VAL A 1 408 ? -0.544 -29.141 -16.203 1 97.88 408 VAL A O 1
ATOM 3118 N N . ARG A 1 409 ? -1.947 -29.562 -14.57 1 96.56 409 ARG A N 1
ATOM 3119 C CA . ARG A 1 409 ? -2.693 -30.516 -15.398 1 96.56 409 ARG A CA 1
ATOM 3120 C C . ARG A 1 409 ? -3.287 -29.828 -16.625 1 96.56 409 ARG A C 1
ATOM 3122 O O . ARG A 1 409 ? -3.27 -30.375 -17.719 1 96.56 409 ARG A O 1
ATOM 3129 N N . VAL A 1 410 ? -3.805 -28.625 -16.391 1 97.75 410 VAL A N 1
ATOM 3130 C CA . VAL A 1 410 ? -4.355 -27.859 -17.5 1 97.75 410 VAL A CA 1
ATOM 3131 C C . VAL A 1 410 ? -3.275 -27.609 -18.547 1 97.75 410 VAL A C 1
ATOM 3133 O O . VAL A 1 410 ? -3.504 -27.812 -19.75 1 97.75 410 VAL A O 1
ATOM 3136 N N . ALA A 1 411 ? -2.125 -27.281 -18.141 1 98.75 411 ALA A N 1
ATOM 3137 C CA . ALA A 1 411 ? -1.026 -26.984 -19.062 1 98.75 411 ALA A CA 1
ATOM 3138 C C . ALA A 1 411 ? -0.579 -28.25 -19.797 1 98.75 411 ALA A C 1
ATOM 3140 O O . ALA A 1 411 ? -0.379 -28.219 -21.016 1 98.75 411 ALA A O 1
ATOM 3141 N N . VAL A 1 412 ? -0.424 -29.281 -19.062 1 98.06 412 VAL A N 1
ATOM 3142 C CA . VAL A 1 412 ? 0.03 -30.547 -19.656 1 98.06 412 VAL A CA 1
ATOM 3143 C C . VAL A 1 412 ? -0.969 -31.016 -20.703 1 98.06 412 VAL A C 1
ATOM 3145 O O . VAL A 1 412 ? -0.581 -31.375 -21.828 1 98.06 412 VAL A O 1
ATOM 3148 N N . ASP A 1 413 ? -2.223 -31 -20.375 1 96.56 413 ASP A N 1
ATOM 3149 C CA . ASP A 1 413 ? -3.27 -31.438 -21.297 1 96.56 413 ASP A CA 1
ATOM 3150 C C . ASP A 1 413 ? -3.311 -30.531 -22.531 1 96.56 413 ASP A C 1
ATOM 3152 O O . ASP A 1 413 ? -3.42 -31.031 -23.656 1 96.56 413 ASP A O 1
ATOM 3156 N N . PHE A 1 414 ? -3.254 -29.312 -22.312 1 97.88 414 PHE A N 1
ATOM 3157 C CA . PHE A 1 414 ? -3.27 -28.359 -23.422 1 97.88 414 PHE A CA 1
ATOM 3158 C C . PHE A 1 414 ? -2.1 -28.594 -24.359 1 97.88 414 PHE A C 1
ATOM 3160 O O . PHE A 1 414 ? -2.275 -28.641 -25.578 1 97.88 414 PHE A O 1
ATOM 3167 N N . ASN A 1 415 ? -0.897 -28.672 -23.797 1 98.44 415 ASN A N 1
ATOM 3168 C CA . ASN A 1 415 ? 0.302 -28.875 -24.609 1 98.44 415 ASN A CA 1
ATOM 3169 C C . ASN A 1 415 ? 0.231 -30.188 -25.391 1 98.44 415 ASN A C 1
ATOM 3171 O O . ASN A 1 415 ? 0.654 -30.234 -26.547 1 98.44 415 ASN A O 1
ATOM 3175 N N . ARG A 1 416 ? -0.277 -31.219 -24.766 1 97.44 416 ARG A N 1
ATOM 3176 C CA . ARG A 1 416 ? -0.447 -32.469 -25.469 1 97.44 416 ARG A CA 1
ATOM 3177 C C . ARG A 1 416 ? -1.315 -32.312 -26.719 1 97.44 416 ARG A C 1
ATOM 3179 O O . ARG A 1 416 ? -0.93 -32.719 -27.812 1 97.44 416 ARG A O 1
ATOM 3186 N N . HIS A 1 417 ? -2.406 -31.703 -26.562 1 96.38 417 HIS A N 1
ATOM 3187 C CA . HIS A 1 417 ? -3.346 -31.531 -27.656 1 96.38 417 HIS A CA 1
ATOM 3188 C C . HIS A 1 417 ? -2.768 -30.609 -28.734 1 96.38 417 HIS A C 1
ATOM 3190 O O . HIS A 1 417 ? -2.895 -30.891 -29.938 1 96.38 417 HIS A O 1
ATOM 3196 N N . ARG A 1 418 ? -2.139 -29.609 -28.281 1 96.12 418 ARG A N 1
ATOM 3197 C CA . ARG A 1 418 ? -1.528 -28.688 -29.234 1 96.12 418 ARG A CA 1
ATOM 3198 C C . ARG A 1 418 ? -0.425 -29.375 -30.031 1 96.12 418 ARG A C 1
ATOM 3200 O O . ARG A 1 418 ? -0.303 -29.172 -31.25 1 96.12 418 ARG A O 1
ATOM 3207 N N . GLY A 1 419 ? 0.357 -30.125 -29.328 1 95.69 419 GLY A N 1
ATOM 3208 C CA . GLY A 1 419 ? 1.415 -30.875 -29.984 1 95.69 419 GLY A CA 1
ATOM 3209 C C . GLY A 1 419 ? 0.895 -31.875 -31 1 95.69 419 GLY A C 1
ATOM 3210 O O . GLY A 1 419 ? 1.441 -32 -32.094 1 95.69 419 GLY A O 1
ATOM 3211 N N . GLU A 1 420 ? -0.186 -32.531 -30.672 1 94.75 420 GLU A N 1
ATOM 3212 C CA . GLU A 1 420 ? -0.787 -33.531 -31.547 1 94.75 420 GLU A CA 1
ATOM 3213 C C . GLU A 1 420 ? -1.404 -32.875 -32.781 1 94.75 420 GLU A C 1
ATOM 3215 O O . GLU A 1 420 ? -1.288 -33.406 -33.875 1 94.75 420 GLU A O 1
ATOM 3220 N N . ARG A 1 421 ? -1.936 -31.797 -32.594 1 91.88 421 ARG A N 1
ATOM 3221 C CA . ARG A 1 421 ? -2.516 -31.078 -33.719 1 91.88 421 ARG A CA 1
ATOM 3222 C C . ARG A 1 421 ? -1.429 -30.562 -34.656 1 91.88 421 ARG A C 1
ATOM 3224 O O . ARG A 1 421 ? -1.588 -30.609 -35.875 1 91.88 421 ARG A O 1
ATOM 3231 N N . ALA A 1 422 ? -0.384 -30.094 -34.094 1 89.5 422 ALA A N 1
ATOM 3232 C CA . ALA A 1 422 ? 0.728 -29.594 -34.906 1 89.5 422 ALA A CA 1
ATOM 3233 C C . ALA A 1 422 ? 1.379 -30.703 -35.719 1 89.5 422 ALA A C 1
ATOM 3235 O O . ALA A 1 422 ? 1.77 -30.5 -36.875 1 89.5 422 ALA A O 1
ATOM 3236 N N . ARG A 1 423 ? 1.421 -31.797 -35.188 1 86.81 423 ARG A N 1
ATOM 3237 C CA . ARG A 1 423 ? 2 -32.969 -35.875 1 86.81 423 ARG A CA 1
ATOM 3238 C C . ARG A 1 423 ? 1.097 -33.438 -37 1 86.81 423 ARG A C 1
ATOM 3240 O O . ARG A 1 423 ? 1.577 -33.781 -38.094 1 86.81 423 ARG A O 1
ATOM 3247 N N . ALA A 1 424 ? -0.13 -33.438 -36.688 1 85.75 424 ALA A N 1
ATOM 3248 C CA . ALA A 1 424 ? -1.091 -33.844 -37.688 1 85.75 424 ALA A CA 1
ATOM 3249 C C . ALA A 1 424 ? -1.096 -32.875 -38.875 1 85.75 424 ALA A C 1
ATOM 3251 O O . ALA A 1 424 ? -1.25 -33.281 -40.031 1 85.75 424 ALA A O 1
ATOM 3252 N N . GLY A 1 425 ? -0.955 -31.672 -38.562 1 73.88 425 GLY A N 1
ATOM 3253 C CA . GLY A 1 425 ? -0.887 -30.688 -39.625 1 73.88 425 GLY A CA 1
ATOM 3254 C C . GLY A 1 425 ? 0.365 -30.812 -40.469 1 73.88 425 GLY A C 1
ATOM 3255 O O . GLY A 1 425 ? 0.322 -30.609 -41.688 1 73.88 425 GLY A O 1
ATOM 3256 N N . ARG A 1 426 ? 1.438 -31.297 -40 1 71.19 426 ARG A N 1
ATOM 3257 C CA . ARG A 1 426 ? 2.693 -31.469 -40.75 1 71.19 426 ARG A CA 1
ATOM 3258 C C . ARG A 1 426 ? 2.68 -32.75 -41.562 1 71.19 426 ARG A C 1
ATOM 3260 O O . ARG A 1 426 ? 3.293 -32.812 -42.625 1 71.19 426 ARG A O 1
ATOM 3267 N N . SER A 1 427 ? 2 -33.75 -41.062 1 67.94 427 SER A N 1
ATOM 3268 C CA . SER A 1 427 ? 1.902 -35 -41.812 1 67.94 427 SER A CA 1
ATOM 3269 C C . SER A 1 427 ? 0.999 -34.844 -43.031 1 67.94 427 SER A C 1
ATOM 3271 O O . SER A 1 427 ? 1.155 -35.594 -44 1 67.94 427 SER A O 1
ATOM 3273 N N . ARG A 1 428 ? 0.158 -33.844 -43.188 1 60.38 428 ARG A N 1
ATOM 3274 C CA . ARG A 1 428 ? -0.733 -33.625 -44.312 1 60.38 428 ARG A CA 1
ATOM 3275 C C . ARG A 1 428 ? -0.085 -32.688 -45.344 1 60.38 428 ARG A C 1
ATOM 3277 O O . ARG A 1 428 ? -0.518 -32.625 -46.5 1 60.38 428 ARG A O 1
ATOM 3284 N N . ALA A 1 429 ? 0.943 -32.062 -44.969 1 49.34 429 ALA A N 1
ATOM 3285 C CA . ALA A 1 429 ? 1.609 -31.203 -45.938 1 49.34 429 ALA A CA 1
ATOM 3286 C C . ALA A 1 429 ? 2.756 -31.953 -46.625 1 49.34 429 ALA A C 1
ATOM 3288 O O . ALA A 1 429 ? 3.012 -31.75 -47.812 1 49.34 429 ALA A O 1
ATOM 3289 N N . MET B 1 1 ? 31.578 -1.668 29.203 1 24.73 1 MET B N 1
ATOM 3290 C CA . MET B 1 1 ? 30.281 -0.996 29.297 1 24.73 1 MET B CA 1
ATOM 3291 C C . MET B 1 1 ? 30.156 0.083 28.234 1 24.73 1 MET B C 1
ATOM 3293 O O . MET B 1 1 ? 30.484 1.244 28.469 1 24.73 1 MET B O 1
ATOM 3297 N N . SER B 1 2 ? 30.469 -0.057 26.844 1 25.7 2 SER B N 1
ATOM 3298 C CA . SER B 1 2 ? 31.156 0.846 25.922 1 25.7 2 SER B CA 1
ATOM 3299 C C . SER B 1 2 ? 30.188 1.866 25.328 1 25.7 2 SER B C 1
ATOM 3301 O O . SER B 1 2 ? 29.031 1.542 25.047 1 25.7 2 SER B O 1
ATOM 3303 N N . TRP B 1 3 ? 30.406 3.248 25.516 1 23.78 3 TRP B N 1
ATOM 3304 C CA . TRP B 1 3 ? 29.656 4.488 25.328 1 23.78 3 TRP B CA 1
ATOM 3305 C C . TRP B 1 3 ? 29.328 4.711 23.859 1 23.78 3 TRP B C 1
ATOM 3307 O O . TRP B 1 3 ? 30.234 4.727 23.016 1 23.78 3 TRP B O 1
ATOM 3317 N N . VAL B 1 4 ? 28.203 4.215 23.312 1 23 4 VAL B N 1
ATOM 3318 C CA . VAL B 1 4 ? 27.844 4.316 21.891 1 23 4 VAL B CA 1
ATOM 3319 C C . VAL B 1 4 ? 27.547 5.77 21.547 1 23 4 VAL B C 1
ATOM 3321 O O . VAL B 1 4 ? 26.594 6.355 22.047 1 23 4 VAL B O 1
ATOM 3324 N N . ALA B 1 5 ? 28.578 6.648 21.188 1 23.59 5 ALA B N 1
ATOM 3325 C CA . ALA B 1 5 ? 28.516 8.062 20.812 1 23.59 5 ALA B CA 1
ATOM 3326 C C . ALA B 1 5 ? 27.703 8.258 19.547 1 23.59 5 ALA B C 1
ATOM 3328 O O . ALA B 1 5 ? 28.031 7.695 18.5 1 23.59 5 ALA B O 1
ATOM 3329 N N . ILE B 1 6 ? 26.406 8.492 19.672 1 24.7 6 ILE B N 1
ATOM 3330 C CA . ILE B 1 6 ? 25.453 8.734 18.609 1 24.7 6 ILE B CA 1
ATOM 3331 C C . ILE B 1 6 ? 25.844 9.977 17.812 1 24.7 6 ILE B C 1
ATOM 3333 O O . ILE B 1 6 ? 25.984 11.062 18.391 1 24.7 6 ILE B O 1
ATOM 3337 N N . SER B 1 7 ? 26.516 9.805 16.719 1 24.98 7 SER B N 1
ATOM 3338 C CA . SER B 1 7 ? 27.078 10.82 15.844 1 24.98 7 SER B CA 1
ATOM 3339 C C . SER B 1 7 ? 25.984 11.688 15.234 1 24.98 7 SER B C 1
ATOM 3341 O O . SER B 1 7 ? 25.062 11.18 14.602 1 24.98 7 SER B O 1
ATOM 3343 N N . LEU B 1 8 ? 25.719 12.844 15.82 1 25.2 8 LEU B N 1
ATOM 3344 C CA . LEU B 1 8 ? 24.906 13.969 15.398 1 25.2 8 LEU B CA 1
ATOM 3345 C C . LEU B 1 8 ? 25.297 14.43 14 1 25.2 8 LEU B C 1
ATOM 3347 O O . LEU B 1 8 ? 26.453 14.766 13.75 1 25.2 8 LEU B O 1
ATOM 3351 N N . VAL B 1 9 ? 24.75 13.844 12.977 1 26.25 9 VAL B N 1
ATOM 3352 C CA . VAL B 1 9 ? 25.047 14.289 11.617 1 26.25 9 VAL B CA 1
ATOM 3353 C C . VAL B 1 9 ? 24.578 15.727 11.422 1 26.25 9 VAL B C 1
ATOM 3355 O O . VAL B 1 9 ? 23.375 16 11.484 1 26.25 9 VAL B O 1
ATOM 3358 N N . LEU B 1 10 ? 25.438 16.75 11.68 1 25.47 10 LEU B N 1
ATOM 3359 C CA . LEU B 1 10 ? 25.312 18.188 11.555 1 25.47 10 LEU B CA 1
ATOM 3360 C C . LEU B 1 10 ? 25.297 18.609 10.086 1 25.47 10 LEU B C 1
ATOM 3362 O O . LEU B 1 10 ? 26.281 18.438 9.367 1 25.47 10 LEU B O 1
ATOM 3366 N N . ALA B 1 11 ? 24.219 18.516 9.312 1 25.88 11 ALA B N 1
ATOM 3367 C CA . ALA B 1 11 ? 24.25 19.156 8 1 25.88 11 ALA B CA 1
ATOM 3368 C C . ALA B 1 11 ? 24.266 20.672 8.141 1 25.88 11 ALA B C 1
ATOM 3370 O O . ALA B 1 11 ? 23.281 21.266 8.609 1 25.88 11 ALA B O 1
ATOM 3371 N N . ALA B 1 12 ? 25.422 21.344 8.133 1 29.36 12 ALA B N 1
ATOM 3372 C CA . ALA B 1 12 ? 25.688 22.781 8.141 1 29.36 12 ALA B CA 1
ATOM 3373 C C . ALA B 1 12 ? 25.234 23.422 6.836 1 29.36 12 ALA B C 1
ATOM 3375 O O . ALA B 1 12 ? 25.859 23.219 5.789 1 29.36 12 ALA B O 1
ATOM 3376 N N . SER B 1 13 ? 24.016 23.484 6.453 1 28.02 13 SER B N 1
ATOM 3377 C CA . SER B 1 13 ? 23.719 24.312 5.281 1 28.02 13 SER B CA 1
ATOM 3378 C C . SER B 1 13 ? 24.125 25.766 5.508 1 28.02 13 SER B C 1
ATOM 3380 O O . SER B 1 13 ? 23.984 26.281 6.617 1 28.02 13 SER B O 1
ATOM 3382 N N . LEU B 1 14 ? 24.984 26.391 4.66 1 27.92 14 LEU B N 1
ATOM 3383 C CA . LEU B 1 14 ? 25.672 27.672 4.531 1 27.92 14 LEU B CA 1
ATOM 3384 C C . LEU B 1 14 ? 24.672 28.797 4.316 1 27.92 14 LEU B C 1
ATOM 3386 O O . LEU B 1 14 ? 24.438 29.219 3.182 1 27.92 14 LEU B O 1
ATOM 3390 N N . SER B 1 15 ? 23.438 28.75 4.629 1 30.8 15 SER B N 1
ATOM 3391 C CA . SER B 1 15 ? 22.703 29.969 4.344 1 30.8 15 SER B CA 1
ATOM 3392 C C . SER B 1 15 ? 23.281 31.156 5.113 1 30.8 15 SER B C 1
ATOM 3394 O O . SER B 1 15 ? 23.625 31.031 6.289 1 30.8 15 SER B O 1
ATOM 3396 N N . GLY B 1 16 ? 23.953 32.125 4.43 1 30.91 16 GLY B N 1
ATOM 3397 C CA . GLY B 1 16 ? 24.484 33.406 4.914 1 30.91 16 GLY B CA 1
ATOM 3398 C C . GLY B 1 16 ? 23.531 34.125 5.859 1 30.91 16 GLY B C 1
ATOM 3399 O O . GLY B 1 16 ? 22.516 34.688 5.43 1 30.91 16 GLY B O 1
ATOM 3400 N N . ALA B 1 17 ? 23.406 33.719 7.066 1 37.41 17 ALA B N 1
ATOM 3401 C CA . ALA B 1 17 ? 22.719 34.469 8.117 1 37.41 17 ALA B CA 1
ATOM 3402 C C . ALA B 1 17 ? 23.25 35.906 8.211 1 37.41 17 ALA B C 1
ATOM 3404 O O . ALA B 1 17 ? 24.453 36.094 8.398 1 37.41 17 ALA B O 1
ATOM 3405 N N . ALA B 1 18 ? 22.531 37 7.82 1 36.56 18 ALA B N 1
ATOM 3406 C CA . ALA B 1 18 ? 22.875 38.375 8.109 1 36.56 18 ALA B CA 1
ATOM 3407 C C . ALA B 1 18 ? 23.266 38.562 9.578 1 36.56 18 ALA B C 1
ATOM 3409 O O . ALA B 1 18 ? 22.688 37.938 10.461 1 36.56 18 ALA B O 1
ATOM 3410 N N . ARG B 1 19 ? 24.188 39.344 10.008 1 40.16 19 ARG B N 1
ATOM 3411 C CA . ARG B 1 19 ? 24.734 39.938 11.227 1 40.16 19 ARG B CA 1
ATOM 3412 C C . ARG B 1 19 ? 23.672 40.75 11.938 1 40.16 19 ARG B C 1
ATOM 3414 O O . ARG B 1 19 ? 23.125 41.688 11.367 1 40.16 19 ARG B O 1
ATOM 3421 N N . GLY B 1 20 ? 22.922 40.125 12.922 1 48.75 20 GLY B N 1
ATOM 3422 C CA . GLY B 1 20 ? 22.031 40.781 13.859 1 48.75 20 GLY B CA 1
ATOM 3423 C C . GLY B 1 20 ? 20.641 40.156 13.898 1 48.75 20 GLY B C 1
ATOM 3424 O O . GLY B 1 20 ? 19.719 40.719 14.469 1 48.75 20 GLY B O 1
ATOM 3425 N N . ALA B 1 21 ? 20.438 39.094 13.148 1 63.56 21 ALA B N 1
ATOM 3426 C CA . ALA B 1 21 ? 19.062 38.594 13.008 1 63.56 21 ALA B CA 1
ATOM 3427 C C . ALA B 1 21 ? 18.641 37.812 14.234 1 63.56 21 ALA B C 1
ATOM 3429 O O . ALA B 1 21 ? 19.438 37.031 14.789 1 63.56 21 ALA B O 1
ATOM 3430 N N . THR B 1 22 ? 17.547 38.125 14.992 1 86.25 22 THR B N 1
ATOM 3431 C CA . THR B 1 22 ? 16.906 37.469 16.125 1 86.25 22 THR B CA 1
ATOM 3432 C C . THR B 1 22 ? 16.562 36 15.773 1 86.25 22 THR B C 1
ATOM 3434 O O . THR B 1 22 ? 15.969 35.75 14.734 1 86.25 22 THR B O 1
ATOM 3437 N N . PRO B 1 23 ? 17.156 35.062 16.641 1 94.38 23 PRO B N 1
ATOM 3438 C CA . PRO B 1 23 ? 16.875 33.656 16.375 1 94.38 23 PRO B CA 1
ATOM 3439 C C . PRO B 1 23 ? 15.383 33.344 16.453 1 94.38 23 PRO B C 1
ATOM 3441 O O . PRO B 1 23 ? 14.625 34.062 17.109 1 94.38 23 PRO B O 1
ATOM 3444 N N . TRP B 1 24 ? 15 32.438 15.656 1 95.19 24 TRP B N 1
ATOM 3445 C CA . TRP B 1 24 ? 13.664 31.859 15.781 1 95.19 24 TRP B CA 1
ATOM 3446 C C . TRP B 1 24 ? 13.648 30.734 16.812 1 95.19 24 TRP B C 1
ATOM 3448 O O . TRP B 1 24 ? 14.477 29.828 16.766 1 95.19 24 TRP B O 1
ATOM 3458 N N . VAL B 1 25 ? 12.805 30.828 17.828 1 95.94 25 VAL B N 1
ATOM 3459 C CA . VAL B 1 25 ? 12.648 29.781 18.828 1 95.94 25 VAL B CA 1
ATOM 3460 C C . VAL B 1 25 ? 11.211 29.266 18.828 1 95.94 25 VAL B C 1
ATOM 3462 O O . VAL B 1 25 ? 10.281 30.016 18.516 1 95.94 25 VAL B O 1
ATOM 3465 N N . SER B 1 26 ? 11.062 27.984 19.062 1 95.31 26 SER B N 1
ATOM 3466 C CA . SER B 1 26 ? 9.719 27.422 19.062 1 95.31 26 SER B CA 1
ATOM 3467 C C . SER B 1 26 ? 9.562 26.359 20.156 1 95.31 26 SER B C 1
ATOM 3469 O O . SER B 1 26 ? 10.547 25.781 20.609 1 95.31 26 SER B O 1
ATOM 3471 N N . VAL B 1 27 ? 8.375 26.203 20.609 1 94.56 27 VAL B N 1
ATOM 3472 C CA . VAL B 1 27 ? 7.977 25.141 21.516 1 94.56 27 VAL B CA 1
ATOM 3473 C C . VAL B 1 27 ? 6.789 24.375 20.922 1 94.56 27 VAL B C 1
ATOM 3475 O O . VAL B 1 27 ? 5.77 24.969 20.578 1 94.56 27 VAL B O 1
ATOM 3478 N N . THR B 1 28 ? 6.93 23.094 20.719 1 94.25 28 THR B N 1
ATOM 3479 C CA . THR B 1 28 ? 5.895 22.25 20.141 1 94.25 28 THR B CA 1
ATOM 3480 C C . THR B 1 28 ? 5.707 20.984 20.969 1 94.25 28 THR B C 1
ATOM 3482 O O . THR B 1 28 ? 6.426 20.766 21.953 1 94.25 28 THR B O 1
ATOM 3485 N N . VAL B 1 29 ? 4.707 20.203 20.641 1 92.38 29 VAL B N 1
ATOM 3486 C CA . VAL B 1 29 ? 4.426 18.938 21.328 1 92.38 29 VAL B CA 1
ATOM 3487 C C . VAL B 1 29 ? 4.836 17.766 20.438 1 92.38 29 VAL B C 1
ATOM 3489 O O . VAL B 1 29 ? 4.34 17.625 19.312 1 92.38 29 VAL B O 1
ATOM 3492 N N . SER B 1 30 ? 5.719 16.969 20.969 1 93.44 30 SER B N 1
ATOM 3493 C CA . SER B 1 30 ? 6.148 15.797 20.203 1 93.44 30 SER B CA 1
ATOM 3494 C C . SER B 1 30 ? 4.977 14.867 19.906 1 93.44 30 SER B C 1
ATOM 3496 O O . SER B 1 30 ? 4.191 14.547 20.812 1 93.44 30 SER B O 1
ATOM 3498 N N . PRO B 1 31 ? 4.883 14.43 18.641 1 93.81 31 PRO B N 1
ATOM 3499 C CA . PRO B 1 31 ? 3.818 13.461 18.359 1 93.81 31 PRO B CA 1
ATOM 3500 C C . PRO B 1 31 ? 4.148 12.062 18.875 1 93.81 31 PRO B C 1
ATOM 3502 O O . PRO B 1 31 ? 3.277 11.188 18.906 1 93.81 31 PRO B O 1
ATOM 3505 N N . LEU B 1 32 ? 5.332 11.797 19.266 1 92 32 LEU B N 1
ATOM 3506 C CA . LEU B 1 32 ? 5.758 10.469 19.688 1 92 32 LEU B CA 1
ATOM 3507 C C . LEU B 1 32 ? 5.109 10.086 21.016 1 92 32 LEU B C 1
ATOM 3509 O O . LEU B 1 32 ? 4.957 10.93 21.906 1 92 32 LEU B O 1
ATOM 3513 N N . LEU B 1 33 ? 4.777 8.797 21.047 1 83.56 33 LEU B N 1
ATOM 3514 C CA . LEU B 1 33 ? 4.184 8.273 22.281 1 83.56 33 LEU B CA 1
ATOM 3515 C C . LEU B 1 33 ? 5.262 7.77 23.234 1 83.56 33 LEU B C 1
ATOM 3517 O O . LEU B 1 33 ? 6.09 6.938 22.859 1 83.56 33 LEU B O 1
ATOM 3521 N N . THR B 1 34 ? 5.371 8.43 24.234 1 78.69 34 THR B N 1
ATOM 3522 C CA . THR B 1 34 ? 6.262 7.996 25.312 1 78.69 34 THR B CA 1
ATOM 3523 C C . THR B 1 34 ? 5.48 7.746 26.594 1 78.69 34 THR B C 1
ATOM 3525 O O . THR B 1 34 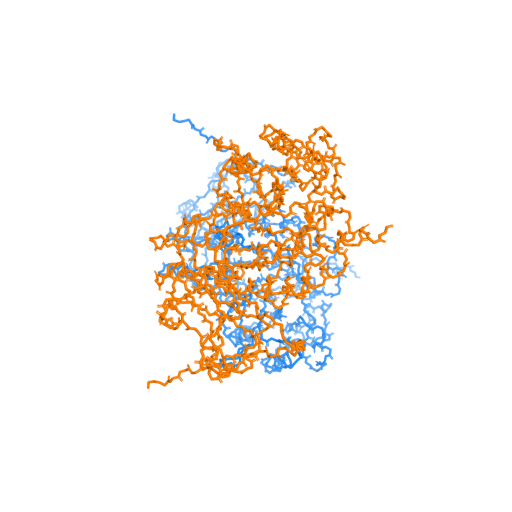? 4.383 8.281 26.781 1 78.69 34 THR B O 1
ATOM 3528 N N . THR B 1 35 ? 5.891 6.793 27.375 1 72.75 35 THR B N 1
ATOM 3529 C CA . THR B 1 35 ? 5.215 6.484 28.625 1 72.75 35 THR B CA 1
ATOM 3530 C C . THR B 1 35 ? 5.383 7.621 29.625 1 72.75 35 THR B C 1
ATOM 3532 O O . THR B 1 35 ? 4.438 7.984 30.328 1 72.75 35 THR B O 1
ATOM 3535 N N . THR B 1 36 ? 6.477 8.156 29.781 1 73.44 36 THR B N 1
ATOM 3536 C CA . THR B 1 36 ? 6.754 9.273 30.672 1 73.44 36 THR B CA 1
ATOM 3537 C C . THR B 1 36 ? 7.867 10.148 30.109 1 73.44 36 THR B C 1
ATOM 3539 O O . THR B 1 36 ? 9 9.695 29.938 1 73.44 36 THR B O 1
ATOM 3542 N N . PRO B 1 37 ? 7.41 11.414 29.812 1 73.06 37 PRO B N 1
ATOM 3543 C CA . PRO B 1 37 ? 6.074 12.016 29.75 1 73.06 37 PRO B CA 1
ATOM 3544 C C . PRO B 1 37 ? 5.312 11.625 28.484 1 73.06 37 PRO B C 1
ATOM 3546 O O . PRO B 1 37 ? 5.93 11.344 27.453 1 73.06 37 PRO B O 1
ATOM 3549 N N . LYS B 1 38 ? 3.928 11.703 28.516 1 76.56 38 LYS B N 1
ATOM 3550 C CA . LYS B 1 38 ? 3.059 11.305 27.422 1 76.56 38 LYS B CA 1
ATOM 3551 C C . LYS B 1 38 ? 3.117 12.312 26.281 1 76.56 38 LYS B C 1
ATOM 3553 O O . LYS B 1 38 ? 3.182 11.938 25.109 1 76.56 38 LYS B O 1
ATOM 3558 N N . ARG B 1 39 ? 3.102 13.539 26.578 1 86.31 39 ARG B N 1
ATOM 3559 C CA . ARG B 1 39 ? 3.131 14.648 25.625 1 86.31 39 ARG B CA 1
ATOM 3560 C C . ARG B 1 39 ? 4.316 15.57 25.891 1 86.31 39 ARG B C 1
ATOM 3562 O O . ARG B 1 39 ? 4.156 16.641 26.5 1 86.31 39 ARG B O 1
ATOM 3569 N N . GLN B 1 40 ? 5.363 15.203 25.281 1 90.56 40 GLN B N 1
ATOM 3570 C CA . GLN B 1 40 ? 6.598 15.906 25.594 1 90.56 40 GLN B CA 1
ATOM 3571 C C . GLN B 1 40 ? 6.758 17.156 24.734 1 90.56 40 GLN B C 1
ATOM 3573 O O . GLN B 1 40 ? 6.473 17.125 23.531 1 90.56 40 GLN B O 1
ATOM 3578 N N . LEU B 1 41 ? 7.18 18.203 25.469 1 93.12 41 LEU B N 1
ATOM 3579 C CA . LEU B 1 41 ? 7.461 19.438 24.75 1 93.12 41 LEU B CA 1
ATOM 3580 C C . LEU B 1 41 ? 8.812 19.359 24.047 1 93.12 41 LEU B C 1
ATOM 3582 O O . LEU B 1 41 ? 9.758 18.781 24.578 1 93.12 41 LEU B O 1
ATOM 3586 N N . VAL B 1 42 ? 8.844 19.969 22.891 1 95.06 42 VAL B N 1
ATOM 3587 C CA . VAL B 1 42 ? 10.07 20.062 22.109 1 95.06 42 VAL B CA 1
ATOM 3588 C C . VAL B 1 42 ? 10.461 21.531 21.938 1 95.06 42 VAL B C 1
ATOM 3590 O O . VAL B 1 42 ? 9.617 22.359 21.594 1 95.06 42 VAL B O 1
ATOM 3593 N N . VAL B 1 43 ? 11.711 21.859 22.234 1 96.5 43 VAL B N 1
ATOM 3594 C CA . VAL B 1 43 ? 12.219 23.203 21.969 1 96.5 43 VAL B CA 1
ATOM 3595 C C . VAL B 1 43 ? 13.086 23.172 20.703 1 96.5 43 VAL B C 1
ATOM 3597 O O . VAL B 1 43 ? 13.836 22.219 20.484 1 96.5 43 VAL B O 1
ATOM 3600 N N . SER B 1 44 ? 12.914 24.203 19.906 1 96.56 44 SER B N 1
ATOM 3601 C CA . SER B 1 44 ? 13.711 24.297 18.688 1 96.56 44 SER B CA 1
ATOM 3602 C C . SER B 1 44 ? 14.172 25.734 18.438 1 96.56 44 SER B C 1
ATOM 3604 O O . SER B 1 44 ? 13.586 26.688 18.984 1 96.56 44 SER B O 1
ATOM 3606 N N . TRP B 1 45 ? 15.344 25.875 17.75 1 96.5 45 TRP B N 1
ATOM 3607 C CA . TRP B 1 45 ? 15.852 27.172 17.359 1 96.5 45 TRP B CA 1
ATOM 3608 C C . TRP B 1 45 ? 16.375 27.156 15.922 1 96.5 45 TRP B C 1
ATOM 3610 O O . TRP B 1 45 ? 16.703 26.094 15.391 1 96.5 45 TRP B O 1
ATOM 3620 N N . ALA B 1 46 ? 16.328 28.281 15.312 1 95.38 46 ALA B N 1
ATOM 3621 C CA . ALA B 1 46 ? 16.828 28.469 13.953 1 95.38 46 ALA B CA 1
ATOM 3622 C C . ALA B 1 46 ? 17.359 29.891 13.75 1 95.38 46 ALA B C 1
ATOM 3624 O O . ALA B 1 46 ? 17.047 30.797 14.523 1 95.38 46 ALA B O 1
ATOM 3625 N N . HIS B 1 47 ? 18.25 30.031 12.758 1 94.5 47 HIS B N 1
ATOM 3626 C CA . HIS B 1 47 ? 18.844 31.312 12.383 1 94.5 47 HIS B CA 1
ATOM 3627 C C . HIS B 1 47 ? 19.609 31.922 13.539 1 94.5 47 HIS B C 1
ATOM 3629 O O . HIS B 1 47 ? 19.578 33.156 13.742 1 94.5 47 HIS B O 1
ATOM 3635 N N . ALA B 1 48 ? 20.156 31.047 14.414 1 94.25 48 ALA B N 1
ATOM 3636 C CA . ALA B 1 48 ? 20.922 31.547 15.555 1 94.25 48 ALA B CA 1
ATOM 3637 C C . ALA B 1 48 ? 22.391 31.766 15.18 1 94.25 48 ALA B C 1
ATOM 3639 O O . ALA B 1 48 ? 22.859 31.219 14.18 1 94.25 48 ALA B O 1
ATOM 3640 N N . GLN B 1 49 ? 22.969 32.625 15.852 1 93.31 49 GLN B N 1
ATOM 3641 C CA . GLN B 1 49 ? 24.406 32.812 15.852 1 93.31 49 GLN B CA 1
ATOM 3642 C C . GLN B 1 49 ? 25 32.5 17.219 1 93.31 49 GLN B C 1
ATOM 3644 O O . GLN B 1 49 ? 25.422 33.406 17.938 1 93.31 49 GLN B O 1
ATOM 3649 N N . PRO B 1 50 ? 25.125 31.234 17.438 1 93.62 50 PRO B N 1
ATOM 3650 C CA . PRO B 1 50 ? 25.438 30.797 18.797 1 93.62 50 PRO B CA 1
ATOM 3651 C C . PRO B 1 50 ? 26.844 31.188 19.234 1 93.62 50 PRO B C 1
ATOM 3653 O O . PRO B 1 50 ? 27.781 31.125 18.438 1 93.62 50 PRO B O 1
ATOM 3656 N N . GLN B 1 51 ? 27 31.625 20.422 1 91.81 51 GLN B N 1
ATOM 3657 C CA . GLN B 1 51 ? 28.266 31.828 21.125 1 91.81 51 GLN B CA 1
ATOM 3658 C C . GLN B 1 51 ? 28.453 30.812 22.25 1 91.81 51 GLN B C 1
ATOM 3660 O O . GLN B 1 51 ? 27.5 30.109 22.625 1 91.81 51 GLN B O 1
ATOM 3665 N N . ALA B 1 52 ? 29.688 30.75 22.672 1 91.88 52 ALA B N 1
ATOM 3666 C CA . ALA B 1 52 ? 29.984 29.812 23.75 1 91.88 52 ALA B CA 1
ATOM 3667 C C . ALA B 1 52 ? 29.109 30.094 24.984 1 91.88 52 ALA B C 1
ATOM 3669 O O . ALA B 1 52 ? 29.031 31.234 25.438 1 91.88 52 ALA B O 1
ATOM 3670 N N . GLY B 1 53 ? 28.438 29.078 25.406 1 91.69 53 GLY B N 1
ATOM 3671 C CA . GLY B 1 53 ? 27.641 29.188 26.625 1 91.69 53 GLY B CA 1
ATOM 3672 C C . GLY B 1 53 ? 26.172 29.453 26.359 1 91.69 53 GLY B C 1
ATOM 3673 O O . GLY B 1 53 ? 25.344 29.391 27.281 1 91.69 53 GLY B O 1
ATOM 3674 N N . ASP B 1 54 ? 25.781 29.75 25.141 1 94.56 54 ASP B N 1
ATOM 3675 C CA . ASP B 1 54 ? 24.391 29.969 24.797 1 94.56 54 ASP B CA 1
ATOM 3676 C C . ASP B 1 54 ? 23.562 28.719 25.047 1 94.56 54 ASP B C 1
ATOM 3678 O O . ASP B 1 54 ? 24.094 27.609 25.047 1 94.56 54 ASP B O 1
ATOM 3682 N N . TRP B 1 55 ? 22.344 28.891 25.344 1 95.56 55 TRP B N 1
ATOM 3683 C CA . TRP B 1 55 ? 21.453 27.75 25.562 1 95.56 55 TRP B CA 1
ATOM 3684 C C . TRP B 1 55 ? 20.016 28.125 25.266 1 95.56 55 TRP B C 1
ATOM 3686 O O . TRP B 1 55 ? 19.672 29.297 25.156 1 95.56 55 TRP B O 1
ATOM 3696 N N . VAL B 1 56 ? 19.234 27.203 24.969 1 97.06 56 VAL B N 1
ATOM 3697 C CA . VAL B 1 56 ? 17.797 27.328 24.812 1 97.06 56 VAL B CA 1
ATOM 3698 C C . VAL B 1 56 ? 17.078 26.656 25.984 1 97.06 56 VAL B C 1
ATOM 3700 O O . VAL B 1 56 ? 17.422 25.531 26.359 1 97.06 56 VAL B O 1
ATOM 3703 N N . GLY B 1 57 ? 16.141 27.406 26.578 1 96.38 57 GLY B N 1
ATOM 3704 C CA . GLY B 1 57 ? 15.453 26.859 27.734 1 96.38 57 GLY B CA 1
ATOM 3705 C C . GLY B 1 57 ? 13.945 26.828 27.562 1 96.38 57 GLY B C 1
ATOM 3706 O O . GLY B 1 57 ? 13.398 27.516 26.719 1 96.38 57 GLY B O 1
ATOM 3707 N N . LEU B 1 58 ? 13.383 25.875 28.281 1 96.12 58 LEU B N 1
ATOM 3708 C CA . LEU B 1 58 ? 11.938 25.859 28.484 1 96.12 58 LEU B CA 1
ATOM 3709 C C . LEU B 1 58 ? 11.57 26.469 29.828 1 96.12 58 LEU B C 1
ATOM 3711 O O . LEU B 1 58 ? 12.203 26.172 30.844 1 96.12 58 LEU B O 1
ATOM 3715 N N . PHE B 1 59 ? 10.633 27.312 29.812 1 93.56 59 PHE B N 1
ATOM 3716 C CA . PHE B 1 59 ? 10.211 28.047 31 1 93.56 59 PHE B CA 1
ATOM 3717 C C . PHE B 1 59 ? 8.711 27.906 31.219 1 93.56 59 PHE B C 1
ATOM 3719 O O . PHE B 1 59 ? 7.957 27.656 30.266 1 93.56 59 PHE B O 1
ATOM 3726 N N . ALA B 1 60 ? 8.297 28.078 32.438 1 89.38 60 ALA B N 1
ATOM 3727 C CA . ALA B 1 60 ? 6.879 28 32.75 1 89.38 60 ALA B CA 1
ATOM 3728 C C . ALA B 1 60 ? 6.121 29.203 32.219 1 89.38 60 ALA B C 1
ATOM 3730 O O . ALA B 1 60 ? 4.914 29.125 31.984 1 89.38 60 ALA B O 1
ATOM 3731 N N . SER B 1 61 ? 6.852 30.281 32.094 1 89.56 61 SER B N 1
ATOM 3732 C CA . SER B 1 61 ? 6.324 31.516 31.516 1 89.56 61 SER B CA 1
ATOM 3733 C C . SER B 1 61 ? 7.422 32.312 30.812 1 89.56 61 SER B C 1
ATOM 3735 O O . SER B 1 61 ? 8.586 31.922 30.812 1 89.56 61 SER B O 1
ATOM 3737 N N . ASP B 1 62 ? 7.031 33.406 30.188 1 91.56 62 ASP B N 1
ATOM 3738 C CA . ASP B 1 62 ? 7.977 34.25 29.484 1 91.56 62 ASP B CA 1
ATOM 3739 C C . ASP B 1 62 ? 9.062 34.781 30.422 1 91.56 62 ASP B C 1
ATOM 3741 O O . ASP B 1 62 ? 8.773 35.531 31.359 1 91.56 62 ASP B O 1
ATOM 3745 N N . PRO B 1 63 ? 10.266 34.438 30.172 1 91.06 63 PRO B N 1
ATOM 3746 C CA . PRO B 1 63 ? 11.328 34.812 31.109 1 91.06 63 PRO B CA 1
ATOM 3747 C C . PRO B 1 63 ? 11.875 36.219 30.844 1 91.06 63 PRO B C 1
ATOM 3749 O O . PRO B 1 63 ? 12.766 36.688 31.562 1 91.06 63 PRO B O 1
ATOM 3752 N N . SER B 1 64 ? 11.461 36.906 29.812 1 86.5 64 SER B N 1
ATOM 3753 C CA . SER B 1 64 ? 12.016 38.188 29.422 1 86.5 64 SER B CA 1
ATOM 3754 C C . SER B 1 64 ? 11.852 39.219 30.547 1 86.5 64 SER B C 1
ATOM 3756 O O . SER B 1 64 ? 12.664 40.125 30.672 1 86.5 64 SER B O 1
ATOM 3758 N N . ASN B 1 65 ? 10.781 39.125 31.344 1 75 65 ASN B N 1
ATOM 3759 C CA . ASN B 1 65 ? 10.562 40.125 32.375 1 75 65 ASN B CA 1
ATOM 3760 C C . ASN B 1 65 ? 10.953 39.594 33.75 1 75 65 ASN B C 1
ATOM 3762 O O . ASN B 1 65 ? 10.461 40.062 34.781 1 75 65 ASN B O 1
ATOM 3766 N N . ALA B 1 66 ? 11.68 38.594 33.656 1 68.19 66 ALA B N 1
ATOM 3767 C CA . ALA B 1 66 ? 12.008 38 34.969 1 68.19 66 ALA B CA 1
ATOM 3768 C C . ALA B 1 66 ? 12.891 38.969 35.781 1 68.19 66 ALA B C 1
ATOM 3770 O O . ALA B 1 66 ? 13.977 39.344 35.344 1 68.19 66 ALA B O 1
ATOM 3771 N N . ALA B 1 67 ? 12.289 40.062 36.375 1 56.25 67 ALA B N 1
ATOM 3772 C CA . ALA B 1 67 ? 12.891 41.156 37.125 1 56.25 67 ALA B CA 1
ATOM 3773 C C . ALA B 1 67 ? 13.602 40.625 38.375 1 56.25 67 ALA B C 1
ATOM 3775 O O . ALA B 1 67 ? 14.492 41.281 38.906 1 56.25 67 ALA B O 1
ATOM 3776 N N . GLY B 1 68 ? 13.117 39.531 39 1 52.78 68 GLY B N 1
ATOM 3777 C CA . GLY B 1 68 ? 13.234 39.406 40.469 1 52.78 68 GLY B CA 1
ATOM 3778 C C . GLY B 1 68 ? 14.484 38.688 40.906 1 52.78 68 GLY B C 1
ATOM 3779 O O . GLY B 1 68 ? 14.531 38.094 41.969 1 52.78 68 GLY B O 1
ATOM 3780 N N . GLY B 1 69 ? 15.68 38.781 40.312 1 60.69 69 GLY B N 1
ATOM 3781 C CA . GLY B 1 69 ? 16.922 38.344 40.938 1 60.69 69 GLY B CA 1
ATOM 3782 C C . GLY B 1 69 ? 17.266 36.906 40.594 1 60.69 69 GLY B C 1
ATOM 3783 O O . GLY B 1 69 ? 18.359 36.438 40.938 1 60.69 69 GLY B O 1
ATOM 3784 N N . ARG B 1 70 ? 16.328 36.125 40.188 1 72.19 70 ARG B N 1
ATOM 3785 C CA . ARG B 1 70 ? 16.719 34.75 39.875 1 72.19 70 ARG B CA 1
ATOM 3786 C C . ARG B 1 70 ? 17.344 34.656 38.5 1 72.19 70 ARG B C 1
ATOM 3788 O O . ARG B 1 70 ? 16.938 35.375 37.594 1 72.19 70 ARG B O 1
ATOM 3795 N N . SER B 1 71 ? 18.297 33.75 38.531 1 82.5 71 SER B N 1
ATOM 3796 C CA . SER B 1 71 ? 18.984 33.5 37.25 1 82.5 71 SER B CA 1
ATOM 3797 C C . SER B 1 71 ? 18.062 32.781 36.281 1 82.5 71 SER B C 1
ATOM 3799 O O . SER B 1 71 ? 17.156 32.062 36.688 1 82.5 71 SER B O 1
ATOM 3801 N N . LEU B 1 72 ? 18.156 33.062 35.031 1 90 72 LEU B N 1
ATOM 3802 C CA . LEU B 1 72 ? 17.406 32.375 34 1 90 72 LEU B CA 1
ATOM 3803 C C . LEU B 1 72 ? 17.578 30.859 34.094 1 90 72 LEU B C 1
ATOM 3805 O O . LEU B 1 72 ? 16.609 30.109 33.906 1 90 72 LEU B O 1
ATOM 3809 N N . SER B 1 73 ? 18.75 30.469 34.438 1 87.88 73 SER B N 1
ATOM 3810 C CA . SER B 1 73 ? 19.016 29.031 34.594 1 87.88 73 SER B CA 1
ATOM 3811 C C . SER B 1 73 ? 18.172 28.453 35.75 1 87.88 73 SER B C 1
ATOM 3813 O O . SER B 1 73 ? 17.734 27.297 35.656 1 87.88 73 SER B O 1
ATOM 3815 N N . GLY B 1 74 ? 18.078 29.188 36.719 1 88 74 GLY B N 1
ATOM 3816 C CA . GLY B 1 74 ? 17.281 28.734 37.844 1 88 74 GLY B CA 1
ATOM 3817 C C . GLY B 1 74 ? 15.797 28.641 37.531 1 88 74 GLY B C 1
ATOM 3818 O O . GLY B 1 74 ? 15.07 27.875 38.188 1 88 74 GLY B O 1
ATOM 3819 N N . LEU B 1 75 ? 15.344 29.438 36.594 1 91.75 75 LEU B N 1
ATOM 3820 C CA . LEU B 1 75 ? 13.93 29.5 36.219 1 91.75 75 LEU B CA 1
ATOM 3821 C C . LEU B 1 75 ? 13.594 28.453 35.188 1 91.75 75 LEU B C 1
ATOM 3823 O O . LEU B 1 75 ? 12.422 28.141 34.938 1 91.75 75 LEU B O 1
ATOM 3827 N N . ALA B 1 76 ? 14.555 27.922 34.562 1 94.38 76 ALA B N 1
ATOM 3828 C CA . ALA B 1 76 ? 14.336 27.047 33.406 1 94.38 76 ALA B CA 1
ATOM 3829 C C . ALA B 1 76 ? 13.836 25.672 33.875 1 94.38 76 ALA B C 1
ATOM 3831 O O . ALA B 1 76 ? 14.352 25.109 34.844 1 94.38 76 ALA B O 1
ATOM 3832 N N . LEU B 1 77 ? 12.812 25.219 33.281 1 93.94 77 LEU B N 1
ATOM 3833 C CA . LEU B 1 77 ? 12.32 23.859 33.5 1 93.94 77 LEU B CA 1
ATOM 3834 C C . LEU B 1 77 ? 13.234 22.828 32.844 1 93.94 77 LEU B C 1
ATOM 3836 O O . LEU B 1 77 ? 13.344 21.688 33.312 1 93.94 77 LEU B O 1
ATOM 3840 N N . ALA B 1 78 ? 13.766 23.203 31.719 1 95.19 78 ALA B N 1
ATOM 3841 C CA . ALA B 1 78 ? 14.719 22.406 30.938 1 95.19 78 ALA B CA 1
ATOM 3842 C C . ALA B 1 78 ? 15.688 23.312 30.172 1 95.19 78 ALA B C 1
ATOM 3844 O O . ALA B 1 78 ? 15.344 24.438 29.812 1 95.19 78 ALA B O 1
ATOM 3845 N N . ARG B 1 79 ? 16.844 22.797 30 1 95.12 79 ARG B N 1
ATOM 3846 C CA . ARG B 1 79 ? 17.906 23.578 29.359 1 95.12 79 ARG B CA 1
ATOM 3847 C C . ARG B 1 79 ? 18.656 22.719 28.328 1 95.12 79 ARG B C 1
ATOM 3849 O O . ARG B 1 79 ? 18.953 21.562 28.594 1 95.12 79 ARG B O 1
ATOM 3856 N N . VAL B 1 80 ? 18.859 23.312 27.172 1 96.19 80 VAL B N 1
ATOM 3857 C CA . VAL B 1 80 ? 19.641 22.672 26.125 1 96.19 80 VAL B CA 1
ATOM 3858 C C . VAL B 1 80 ? 20.797 23.578 25.719 1 96.19 80 VAL B C 1
ATOM 3860 O O . VAL B 1 80 ? 20.594 24.719 25.266 1 96.19 80 VAL B O 1
ATOM 3863 N N . GLU B 1 81 ? 22 23.062 25.812 1 95.5 81 GLU B N 1
ATOM 3864 C CA . GLU B 1 81 ? 23.156 23.828 25.391 1 95.5 81 GLU B CA 1
ATOM 3865 C C . GLU B 1 81 ? 23.25 23.922 23.875 1 95.5 81 GLU B C 1
ATOM 3867 O O . GLU B 1 81 ? 22.953 22.953 23.172 1 95.5 81 GLU B O 1
ATOM 3872 N N . VAL B 1 82 ? 23.594 25.141 23.453 1 95.94 82 VAL B N 1
ATOM 3873 C CA . VAL B 1 82 ? 23.75 25.344 22.016 1 95.94 82 VAL B CA 1
ATOM 3874 C C . VAL B 1 82 ? 25.219 25.578 21.688 1 95.94 82 VAL B C 1
ATOM 3876 O O . VAL B 1 82 ? 25.797 26.594 22.094 1 95.94 82 VAL B O 1
ATOM 3879 N N . ALA B 1 83 ? 25.797 24.625 21 1 94.69 83 ALA B N 1
ATOM 3880 C CA . ALA B 1 83 ? 27.219 24.75 20.641 1 94.69 83 ALA B CA 1
ATOM 3881 C C . ALA B 1 83 ? 27.406 25.797 19.547 1 94.69 83 ALA B C 1
ATOM 3883 O O . ALA B 1 83 ? 26.516 26.031 18.734 1 94.69 83 ALA B O 1
ATOM 3884 N N . PRO B 1 84 ? 28.656 26.359 19.641 1 92 84 PRO B N 1
ATOM 3885 C CA . PRO B 1 84 ? 28.953 27.281 18.531 1 92 84 PRO B CA 1
ATOM 3886 C C . PRO B 1 84 ? 28.844 26.594 17.172 1 92 84 PRO B C 1
ATOM 3888 O O . PRO B 1 84 ? 29.281 25.453 17.016 1 92 84 PRO B O 1
ATOM 3891 N N . GLY B 1 85 ? 28.188 27.141 16.25 1 92.12 85 GLY B N 1
ATOM 3892 C CA . GLY B 1 85 ? 28.016 26.578 14.93 1 92.12 85 GLY B CA 1
ATOM 3893 C C . GLY B 1 85 ? 26.656 25.938 14.727 1 92.12 85 GLY B C 1
ATOM 3894 O O . GLY B 1 85 ? 26.25 25.656 13.594 1 92.12 85 GLY B O 1
ATOM 3895 N N . GLU B 1 86 ? 25.938 25.672 15.812 1 94.88 86 GLU B N 1
ATOM 3896 C CA . GLU B 1 86 ? 24.609 25.062 15.734 1 94.88 86 GLU B CA 1
ATOM 3897 C C . GLU B 1 86 ? 23.531 26.109 15.555 1 94.88 86 GLU B C 1
ATOM 3899 O O . GLU B 1 86 ? 22.75 26.375 16.469 1 94.88 86 GLU B O 1
ATOM 3904 N N . ALA B 1 87 ? 23.516 26.562 14.367 1 95.12 87 ALA B N 1
ATOM 3905 C CA . ALA B 1 87 ? 22.594 27.656 14.055 1 95.12 87 ALA B CA 1
ATOM 3906 C C . ALA B 1 87 ? 21.141 27.203 14.164 1 95.12 87 ALA B C 1
ATOM 3908 O O . ALA B 1 87 ? 20.234 28.016 14.273 1 95.12 87 ALA B O 1
ATOM 3909 N N . GLU B 1 88 ? 20.922 25.891 14.07 1 95.69 88 GLU B N 1
ATOM 3910 C CA . GLU B 1 88 ? 19.594 25.297 14.195 1 95.69 88 GLU B CA 1
ATOM 3911 C C . GLU B 1 88 ? 19.641 24.016 15 1 95.69 88 GLU B C 1
ATOM 3913 O O . GLU B 1 88 ? 20.688 23.359 15.086 1 95.69 88 GLU B O 1
ATOM 3918 N N . GLY B 1 89 ? 18.562 23.75 15.625 1 95.38 89 GLY B N 1
ATOM 3919 C CA . GLY B 1 89 ? 18.484 22.516 16.406 1 95.38 89 GLY B CA 1
ATOM 3920 C C . GLY B 1 89 ? 17.109 22.266 17 1 95.38 89 GLY B C 1
ATOM 3921 O O . GLY B 1 89 ? 16.219 23.125 16.891 1 95.38 89 GLY B O 1
ATOM 3922 N N . ARG B 1 90 ? 16.922 21.109 17.469 1 95.69 90 ARG B N 1
ATOM 3923 C CA . ARG B 1 90 ? 15.703 20.641 18.125 1 95.69 90 ARG B CA 1
ATOM 3924 C C . ARG B 1 90 ? 16.031 19.656 19.25 1 95.69 90 ARG B C 1
ATOM 3926 O O . ARG B 1 90 ? 16.938 18.844 19.109 1 95.69 90 ARG B O 1
ATOM 3933 N N . ALA B 1 91 ? 15.289 19.797 20.375 1 95.25 91 ALA B N 1
ATOM 3934 C CA . ALA B 1 91 ? 15.555 18.891 21.5 1 95.25 91 ALA B CA 1
ATOM 3935 C C . ALA B 1 91 ? 14.273 18.609 22.281 1 95.25 91 ALA B C 1
ATOM 3937 O O . ALA B 1 91 ? 13.453 19.5 22.5 1 95.25 91 ALA B O 1
ATOM 3938 N N . LEU B 1 92 ? 14.172 17.406 22.688 1 93.56 92 LEU B N 1
ATOM 3939 C CA . LEU B 1 92 ? 13.125 17.047 23.656 1 93.56 92 LEU B CA 1
ATOM 3940 C C . LEU B 1 92 ? 13.414 17.656 25.016 1 93.5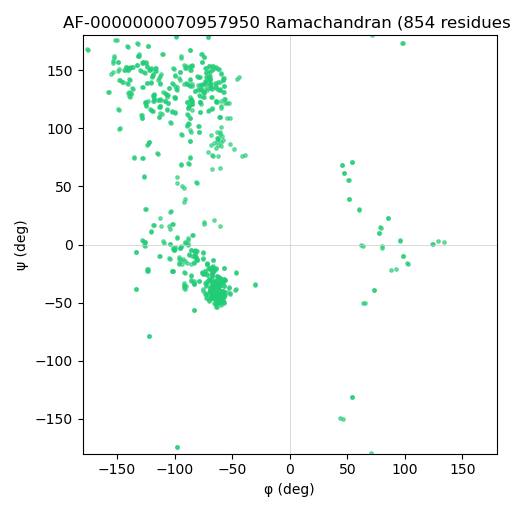6 92 LEU B C 1
ATOM 3942 O O . LEU B 1 92 ? 14.555 17.641 25.484 1 93.56 92 LEU B O 1
ATOM 3946 N N . SER B 1 93 ? 12.414 18.172 25.656 1 91.81 93 SER B N 1
ATOM 3947 C CA . SER B 1 93 ? 12.617 18.906 26.906 1 91.81 93 SER B CA 1
ATOM 3948 C C . SER B 1 93 ? 12.5 17.984 28.109 1 91.81 93 SER B C 1
ATOM 3950 O O . SER B 1 93 ? 12.953 18.328 29.203 1 91.81 93 SER B O 1
ATOM 3952 N N . GLY B 1 94 ? 11.781 16.875 27.922 1 90.81 94 GLY B N 1
ATOM 3953 C CA . GLY B 1 94 ? 11.453 16.031 29.047 1 90.81 94 GLY B CA 1
ATOM 3954 C C . GLY B 1 94 ? 10.281 16.531 29.859 1 90.81 94 GLY B C 1
ATOM 3955 O O . GLY B 1 94 ? 9.898 15.922 30.859 1 90.81 94 GLY B O 1
ATOM 3956 N N . VAL B 1 95 ? 9.805 17.688 29.438 1 90.56 95 VAL B N 1
ATOM 3957 C CA . VAL B 1 95 ? 8.68 18.297 30.141 1 90.56 95 VAL B CA 1
ATOM 3958 C C . VAL B 1 95 ? 7.379 17.984 29.406 1 90.56 95 VAL B C 1
ATOM 3960 O O . VAL B 1 95 ? 7.324 18.062 28.172 1 90.56 95 VAL B O 1
ATOM 3963 N N . GLU B 1 96 ? 6.34 17.594 30.219 1 88.62 96 GLU B N 1
ATOM 3964 C CA . GLU B 1 96 ? 5.035 17.281 29.641 1 88.62 96 GLU B CA 1
ATOM 3965 C C . GLU B 1 96 ? 4.266 18.562 29.297 1 88.62 96 GLU B C 1
ATOM 3967 O O . GLU B 1 96 ? 4.281 19.516 30.062 1 88.62 96 GLU B O 1
ATOM 3972 N N . ALA B 1 97 ? 3.707 18.453 28.188 1 86.88 97 ALA B N 1
ATOM 3973 C CA . ALA B 1 97 ? 2.861 19.578 27.797 1 86.88 97 ALA B CA 1
ATOM 3974 C C . ALA B 1 97 ? 1.622 19.672 28.688 1 86.88 97 ALA B C 1
ATOM 3976 O O . ALA B 1 97 ? 1.033 18.656 29.047 1 86.88 97 ALA B O 1
ATOM 3977 N N . ALA B 1 98 ? 1.36 20.875 29.109 1 74.19 98 ALA B N 1
ATOM 3978 C CA . ALA B 1 98 ? 0.151 21.094 29.906 1 74.19 98 ALA B CA 1
ATOM 3979 C C . ALA B 1 98 ? -1.102 20.797 29.078 1 74.19 98 ALA B C 1
ATOM 3981 O O . ALA B 1 98 ? -1.137 21.078 27.875 1 74.19 98 ALA B O 1
ATOM 3982 N N . ARG B 1 99 ? -1.893 19.844 29.672 1 62.94 99 ARG B N 1
ATOM 3983 C CA . ARG B 1 99 ? -3.125 19.469 28.984 1 62.94 99 ARG B CA 1
ATOM 3984 C C . ARG B 1 99 ? -4.137 20.609 29.031 1 62.94 99 ARG B C 1
ATOM 3986 O O . ARG B 1 99 ? -4.211 21.344 30.031 1 62.94 99 ARG B O 1
ATOM 3993 N N . ASP B 1 100 ? -5.031 20.797 28.047 1 55.94 100 ASP B N 1
ATOM 3994 C CA . ASP B 1 100 ? -6.316 21.5 28.062 1 55.94 100 ASP B CA 1
ATOM 3995 C C . ASP B 1 100 ? -6.141 22.984 28.391 1 55.94 100 ASP B C 1
ATOM 3997 O O . ASP B 1 100 ? -7.105 23.672 28.734 1 55.94 100 ASP B O 1
ATOM 4001 N N . ALA B 1 101 ? -4.895 23.406 28.625 1 51.56 101 ALA B N 1
ATOM 4002 C CA . ALA B 1 101 ? -4.949 24.797 29.094 1 51.56 101 ALA B CA 1
ATOM 4003 C C . ALA B 1 101 ? -5.148 25.766 27.938 1 51.56 101 ALA B C 1
ATOM 4005 O O . ALA B 1 101 ? -4.441 25.688 26.922 1 51.56 101 ALA B O 1
ATOM 4006 N N . GLU B 1 102 ? -6.281 26.109 27.75 1 52.56 102 GLU B N 1
ATOM 4007 C CA . GLU B 1 102 ? -6.566 27.281 26.922 1 52.56 102 GLU B CA 1
ATOM 4008 C C . GLU B 1 102 ? -5.441 28.312 27.016 1 52.56 102 GLU B C 1
ATOM 4010 O O . GLU B 1 102 ? -5.152 29.016 26.047 1 52.56 102 GLU B O 1
ATOM 4015 N N . GLU B 1 103 ? -4.844 28.391 28.281 1 53.25 103 GLU B N 1
ATOM 4016 C CA . GLU B 1 103 ? -3.871 29.438 28.578 1 53.25 103 GLU B CA 1
ATOM 4017 C C . GLU B 1 103 ? -2.475 28.844 28.766 1 53.25 103 GLU B C 1
ATOM 4019 O O . GLU B 1 103 ? -1.708 29.312 29.609 1 53.25 103 GLU B O 1
ATOM 4024 N N . VAL B 1 104 ? -2.232 27.625 28.344 1 57.44 104 VAL B N 1
ATOM 4025 C CA . VAL B 1 104 ? -0.949 27.094 28.781 1 57.44 104 VAL B CA 1
ATOM 4026 C C . VAL B 1 104 ? 0.185 27.969 28.25 1 57.44 104 VAL B C 1
ATOM 4028 O O . VAL B 1 104 ? 0.267 28.219 27.047 1 57.44 104 VAL B O 1
ATOM 4031 N N . THR B 1 105 ? 0.929 28.781 29.141 1 67.69 105 THR B N 1
ATOM 4032 C CA . THR B 1 105 ? 2.029 29.719 28.906 1 67.69 105 THR B CA 1
ATOM 4033 C C . THR B 1 105 ? 3.371 29.047 29.188 1 67.69 105 THR B C 1
ATOM 4035 O O . THR B 1 105 ? 3.719 28.812 30.359 1 67.69 105 THR B O 1
ATOM 4038 N N . GLN B 1 106 ? 3.838 27.891 28.562 1 87.56 106 GLN B N 1
ATOM 4039 C CA . GLN B 1 106 ? 5.199 27.391 28.484 1 87.56 106 GLN B CA 1
ATOM 4040 C C . GLN B 1 106 ? 5.949 28 27.312 1 87.56 106 GLN B C 1
ATOM 4042 O O . GLN B 1 106 ? 5.465 27.969 26.172 1 87.56 106 GLN B O 1
ATOM 4047 N N . CYS B 1 107 ? 7.047 28.547 27.719 1 93.75 107 CYS B N 1
ATOM 4048 C CA . CYS B 1 107 ? 7.762 29.359 26.734 1 93.75 107 CYS B CA 1
ATOM 4049 C C . CYS B 1 107 ? 9.164 28.812 26.5 1 93.75 107 CYS B C 1
ATOM 4051 O O . CYS B 1 107 ? 9.836 28.375 27.438 1 93.75 107 CYS B O 1
ATOM 4053 N N . ALA B 1 108 ? 9.555 28.812 25.312 1 95.81 108 ALA B N 1
ATOM 4054 C CA . ALA B 1 108 ? 10.953 28.594 24.953 1 95.81 108 ALA B CA 1
ATOM 4055 C C . ALA B 1 108 ? 11.695 29.906 24.766 1 95.81 108 ALA B C 1
ATOM 4057 O O . ALA B 1 108 ? 11.125 30.875 24.234 1 95.81 108 ALA B O 1
ATOM 4058 N N . ALA B 1 109 ? 12.938 29.938 25.203 1 96 109 ALA B N 1
ATOM 4059 C CA . ALA B 1 109 ? 13.734 31.156 25.031 1 96 109 ALA B CA 1
ATOM 4060 C C . ALA B 1 109 ? 15.172 30.812 24.656 1 96 109 ALA B C 1
ATOM 4062 O O . ALA B 1 109 ? 15.75 29.844 25.172 1 96 109 ALA B O 1
ATOM 4063 N N . TYR B 1 110 ? 15.672 31.547 23.75 1 96.38 110 TYR B N 1
ATOM 4064 C CA . TYR B 1 110 ? 17.109 31.516 23.469 1 96.38 110 TYR B CA 1
ATOM 4065 C C . TYR B 1 110 ? 17.859 32.469 24.391 1 96.38 110 TYR B C 1
ATOM 4067 O O . TYR B 1 110 ? 17.594 33.688 24.406 1 96.38 110 TYR B O 1
ATOM 4075 N N . VAL B 1 111 ? 18.844 31.969 25.094 1 94.19 111 VAL B N 1
ATOM 4076 C CA . VAL B 1 111 ? 19.531 32.781 26.094 1 94.19 111 VAL B CA 1
ATOM 4077 C C . VAL B 1 111 ? 21 32.938 25.719 1 94.19 111 VAL B C 1
ATOM 4079 O O . VAL B 1 111 ? 21.703 31.938 25.516 1 94.19 111 VAL B O 1
ATOM 4082 N N . ARG B 1 112 ? 21.391 34.125 25.609 1 92.38 112 ARG B N 1
ATOM 4083 C CA . ARG B 1 112 ? 22.797 34.469 25.438 1 92.38 112 ARG B CA 1
ATOM 4084 C C . ARG B 1 112 ? 23.547 34.406 26.766 1 92.38 112 ARG B C 1
ATOM 4086 O O . ARG B 1 112 ? 23.078 34.906 27.766 1 92.38 112 ARG B O 1
ATOM 4093 N N . ALA B 1 113 ? 24.656 33.781 26.703 1 87.25 113 ALA B N 1
ATOM 4094 C CA . ALA B 1 113 ? 25.453 33.625 27.922 1 87.25 113 ALA B CA 1
ATOM 4095 C C . ALA B 1 113 ? 25.984 34.969 28.391 1 87.25 113 ALA B C 1
ATOM 4097 O O . ALA B 1 113 ? 26.156 35.906 27.594 1 87.25 113 ALA B O 1
ATOM 4098 N N . ALA B 1 114 ? 26.25 35.094 29.734 1 74.25 114 ALA B N 1
ATOM 4099 C CA . ALA B 1 114 ? 26.703 36.312 30.406 1 74.25 114 ALA B CA 1
ATOM 4100 C C . ALA B 1 114 ? 28.047 36.781 29.859 1 74.25 114 ALA B C 1
ATOM 4102 O O . ALA B 1 114 ? 28.25 37.969 29.672 1 74.25 114 ALA B O 1
ATOM 4103 N N . ASP B 1 115 ? 29.031 35.906 29.75 1 62.09 115 ASP B N 1
ATOM 4104 C CA . ASP B 1 115 ? 30.359 36.375 29.344 1 62.09 115 ASP B CA 1
ATOM 4105 C C . ASP B 1 115 ? 30.297 37.094 28 1 62.09 115 ASP B C 1
ATOM 4107 O O . ASP B 1 115 ? 31.141 37.938 27.719 1 62.09 115 ASP B O 1
ATOM 4111 N N . ALA B 1 116 ? 29.234 36.844 27.234 1 56.78 116 ALA B N 1
ATOM 4112 C CA . ALA B 1 116 ? 29.141 37.5 25.938 1 56.78 116 ALA B CA 1
ATOM 4113 C C . ALA B 1 116 ? 28.531 38.906 26.078 1 56.78 116 ALA B C 1
ATOM 4115 O O . ALA B 1 116 ? 28.516 39.688 25.125 1 56.78 116 ALA B O 1
ATOM 4116 N N . HIS B 1 117 ? 28.016 39.094 27.406 1 56.25 117 HIS B N 1
ATOM 4117 C CA . HIS B 1 117 ? 27.438 40.438 27.656 1 56.25 117 HIS B CA 1
ATOM 4118 C C . HIS B 1 117 ? 28.344 41.281 28.531 1 56.25 117 HIS B C 1
ATOM 4120 O O . HIS B 1 117 ? 28.953 40.781 29.469 1 56.25 117 HIS B O 1
ATOM 4126 N N . PRO B 1 118 ? 28.703 42.5 28.125 1 55.25 118 PRO B N 1
ATOM 4127 C CA . PRO B 1 118 ? 29.578 43.406 28.891 1 55.25 118 PRO B CA 1
ATOM 4128 C C . PRO B 1 118 ? 29.188 43.5 30.359 1 55.25 118 PRO B C 1
ATOM 4130 O O . PRO B 1 118 ? 30.047 43.75 31.219 1 55.25 118 PRO B O 1
ATOM 4133 N N . ARG B 1 119 ? 28.016 43.5 30.609 1 57.94 119 ARG B N 1
ATOM 4134 C CA . ARG B 1 119 ? 27.625 43.688 32 1 57.94 119 ARG B CA 1
ATOM 4135 C C . ARG B 1 119 ? 27.547 42.375 32.75 1 57.94 119 ARG B C 1
ATOM 4137 O O . ARG B 1 119 ? 27.156 42.312 33.906 1 57.94 119 ARG B O 1
ATOM 4144 N N . GLY B 1 120 ? 27.906 41.156 32.156 1 63.56 120 GLY B N 1
ATOM 4145 C CA . GLY B 1 120 ? 28.031 39.875 32.844 1 63.56 120 GLY B CA 1
ATOM 4146 C C . GLY B 1 120 ? 26.703 39.188 33.094 1 63.56 120 GLY B C 1
ATOM 4147 O O . GLY B 1 120 ? 26.562 38.406 34.031 1 63.56 120 GLY B O 1
ATOM 4148 N N . GLU B 1 121 ? 25.484 39.562 32.469 1 76.5 121 GLU B N 1
ATOM 4149 C CA . GLU B 1 121 ? 24.188 38.969 32.75 1 76.5 121 GLU B CA 1
ATOM 4150 C C . GLU B 1 121 ? 23.672 38.219 31.531 1 76.5 121 GLU B C 1
ATOM 4152 O O . GLU B 1 121 ? 24 38.562 30.391 1 76.5 121 GLU B O 1
ATOM 4157 N N . GLU B 1 122 ? 23.047 37.094 31.719 1 86.12 122 GLU B N 1
ATOM 4158 C CA . GLU B 1 122 ? 22.344 36.375 30.672 1 86.12 122 GLU B CA 1
ATOM 4159 C C . GLU B 1 122 ? 21.219 37.188 30.062 1 86.12 122 GLU B C 1
ATOM 4161 O O . GLU B 1 122 ? 20.562 37.969 30.766 1 86.12 122 GLU B O 1
ATOM 4166 N N . ARG B 1 123 ? 21.047 37.125 28.734 1 87.38 123 ARG B N 1
ATOM 4167 C CA . ARG B 1 123 ? 20 37.875 28.062 1 87.38 123 ARG B CA 1
ATOM 4168 C C . ARG B 1 123 ? 19.156 37 27.172 1 87.38 123 ARG B C 1
ATOM 4170 O O . ARG B 1 123 ? 19.688 36.094 26.5 1 87.38 123 ARG B O 1
ATOM 4177 N N . VAL B 1 124 ? 17.875 37.219 27.266 1 93 124 VAL B N 1
ATOM 4178 C CA . VAL B 1 124 ? 16.953 36.531 26.375 1 93 124 VAL B CA 1
ATOM 4179 C C . VAL B 1 124 ? 16.984 37.188 24.984 1 93 124 VAL B C 1
ATOM 4181 O O . VAL B 1 124 ? 16.75 38.375 24.859 1 93 124 VAL B O 1
ATOM 4184 N N . LEU B 1 125 ? 17.312 36.438 23.969 1 93.12 125 LEU B N 1
ATOM 4185 C CA . LEU B 1 125 ? 17.375 36.969 22.609 1 93.12 125 LEU B CA 1
ATOM 4186 C C . LEU B 1 125 ? 16.047 36.781 21.891 1 93.12 125 LEU B C 1
ATOM 4188 O O . LEU B 1 125 ? 15.688 37.594 21.016 1 93.12 125 LEU B O 1
ATOM 4192 N N . ALA B 1 126 ? 15.352 35.75 22.172 1 95.38 126 ALA B N 1
ATOM 4193 C CA . ALA B 1 126 ? 14.078 35.406 21.547 1 95.38 126 ALA B CA 1
ATOM 4194 C C . ALA B 1 126 ? 13.227 34.531 22.453 1 95.38 126 ALA B C 1
ATOM 4196 O O . ALA B 1 126 ? 13.758 33.75 23.234 1 95.38 126 ALA B O 1
ATOM 4197 N N . VAL B 1 127 ? 12 34.688 22.375 1 94.75 127 VAL B N 1
ATOM 4198 C CA . VAL B 1 127 ? 11.062 33.906 23.172 1 94.75 127 VAL B CA 1
ATOM 4199 C C . VAL B 1 127 ? 9.867 33.5 22.312 1 94.75 127 VAL B C 1
ATOM 4201 O O . VAL B 1 127 ? 9.453 34.25 21.422 1 94.75 127 VAL B O 1
ATOM 4204 N N . ALA B 1 128 ? 9.414 32.344 22.516 1 93.69 128 ALA B N 1
ATOM 4205 C CA . ALA B 1 128 ? 8.156 31.875 21.953 1 93.69 128 ALA B CA 1
ATOM 4206 C C . ALA B 1 128 ? 7.379 31.031 22.969 1 93.69 128 ALA B C 1
ATOM 4208 O O . ALA B 1 128 ? 7.941 30.125 23.594 1 93.69 128 ALA B O 1
ATOM 4209 N N . CYS B 1 129 ? 6.195 31.344 23.125 1 91.12 129 CYS B N 1
ATOM 4210 C CA . CYS B 1 129 ? 5.367 30.625 24.094 1 91.12 129 CYS B CA 1
ATOM 4211 C C . CYS B 1 129 ? 4.293 29.812 23.391 1 91.12 129 CYS B C 1
ATOM 4213 O O . CYS B 1 129 ? 3.816 30.188 22.328 1 91.12 129 CYS B O 1
ATOM 4215 N N . ALA B 1 130 ? 4.012 28.672 24.031 1 88.62 130 ALA B N 1
ATOM 4216 C CA . ALA B 1 130 ? 2.861 27.906 23.578 1 88.62 130 ALA B CA 1
ATOM 4217 C C . ALA B 1 130 ? 1.564 28.688 23.766 1 88.62 130 ALA B C 1
ATOM 4219 O O . ALA B 1 130 ? 1.287 29.172 24.875 1 88.62 130 ALA B O 1
ATOM 4220 N N . ARG B 1 131 ? 0.898 28.844 22.672 1 87.5 131 ARG B N 1
ATOM 4221 C CA . ARG B 1 131 ? -0.365 29.578 22.781 1 87.5 131 ARG B CA 1
ATOM 4222 C C . ARG B 1 131 ? -1.338 29.141 21.688 1 87.5 131 ARG B C 1
ATOM 4224 O O . ARG B 1 131 ? -0.941 28.484 20.719 1 87.5 131 ARG B O 1
ATOM 4231 N N . MET B 1 132 ? -2.617 29.438 21.938 1 91.62 132 MET B N 1
ATOM 4232 C CA . MET B 1 132 ? -3.662 29.281 20.922 1 91.62 132 MET B CA 1
ATOM 4233 C C . MET B 1 132 ? -3.834 30.562 20.109 1 91.62 132 MET B C 1
ATOM 4235 O O . MET B 1 132 ? -3.42 31.641 20.547 1 91.62 132 MET B O 1
ATOM 4239 N N . TYR B 1 133 ? -4.305 30.375 18.906 1 93.69 133 TYR B N 1
ATOM 4240 C CA . TYR B 1 133 ? -4.531 31.5 18.016 1 93.69 133 TYR B CA 1
ATOM 4241 C C . TYR B 1 133 ? -5.965 31.5 17.484 1 93.69 133 TYR B C 1
ATOM 4243 O O . TYR B 1 133 ? -6.188 31.578 16.281 1 93.69 133 TYR B O 1
ATOM 4251 N N . PRO B 1 134 ? -6.949 31.562 18.391 1 96.25 134 PRO B N 1
ATOM 4252 C CA . PRO B 1 134 ? -8.336 31.406 17.922 1 96.25 134 PRO B CA 1
ATOM 4253 C C . PRO B 1 134 ? -8.82 32.625 17.125 1 96.25 134 PRO B C 1
ATOM 4255 O O . PRO B 1 134 ? -9.766 32.5 16.344 1 96.25 134 PRO B O 1
ATOM 4258 N N . ASP B 1 135 ? -8.125 33.844 17.312 1 98.06 135 ASP B N 1
ATOM 4259 C CA . ASP B 1 135 ? -8.633 35.062 16.688 1 98.06 135 ASP B CA 1
ATOM 4260 C C . ASP B 1 135 ? -7.551 35.75 15.836 1 98.06 135 ASP B C 1
ATOM 4262 O O . ASP B 1 135 ? -7.512 36.969 15.727 1 98.06 135 ASP B O 1
ATOM 4266 N N . TRP B 1 136 ? -6.652 34.938 15.289 1 97.94 136 TRP B N 1
ATOM 4267 C CA . TRP B 1 136 ? -5.484 35.594 14.688 1 97.94 136 TRP B CA 1
ATOM 4268 C C . TRP B 1 136 ? -5.875 36.375 13.445 1 97.94 136 TRP B C 1
ATOM 4270 O O . TRP B 1 136 ? -5.25 37.406 13.125 1 97.94 136 TRP B O 1
ATOM 4280 N N . MET B 1 137 ? -6.883 36 12.664 1 98.5 137 MET B N 1
ATOM 4281 C CA . MET B 1 137 ? -7.316 36.812 11.523 1 98.5 137 MET B CA 1
ATOM 4282 C C . MET B 1 137 ? -7.941 38.125 11.984 1 98.5 137 MET B C 1
ATOM 4284 O O . MET B 1 137 ? -7.68 39.188 11.406 1 98.5 137 MET B O 1
ATOM 4288 N N . GLY B 1 138 ? -8.789 38 12.984 1 98 138 GLY B N 1
ATOM 4289 C CA . GLY B 1 138 ? -9.359 39.219 13.562 1 98 138 GLY B CA 1
ATOM 4290 C C . GLY B 1 138 ? -8.32 40.156 14.148 1 98 138 GLY B C 1
ATOM 4291 O O . GLY B 1 138 ? -8.391 41.344 13.953 1 98 138 GLY B O 1
ATOM 4292 N N . ASP B 1 139 ? -7.383 39.562 14.852 1 97.75 139 ASP B N 1
ATOM 4293 C CA . ASP B 1 139 ? -6.316 40.344 15.469 1 97.75 139 ASP B CA 1
ATOM 4294 C C . ASP B 1 139 ? -5.488 41.094 14.414 1 97.75 139 ASP B C 1
ATOM 4296 O O . ASP B 1 139 ? -4.977 42.188 14.664 1 97.75 139 ASP B O 1
ATOM 4300 N N . LEU B 1 140 ? -5.422 40.5 13.219 1 98 140 LEU B N 1
ATOM 4301 C CA . LEU B 1 140 ? -4.598 41.062 12.156 1 98 140 LEU B CA 1
ATOM 4302 C C . LEU B 1 140 ? -5.461 41.75 11.109 1 98 140 LEU B C 1
ATOM 4304 O O . LEU B 1 140 ? -4.996 42.062 10.008 1 98 140 LEU B O 1
ATOM 4308 N N . ALA B 1 141 ? -6.652 42.031 11.375 1 97.19 141 ALA B N 1
ATOM 4309 C CA . ALA B 1 141 ? -7.617 42.5 10.383 1 97.19 141 ALA B CA 1
ATOM 4310 C C . ALA B 1 141 ? -7.117 43.75 9.688 1 97.19 141 ALA B C 1
ATOM 4312 O O . ALA B 1 141 ? -7.242 43.875 8.469 1 97.19 141 ALA B O 1
ATOM 4313 N N . ALA B 1 142 ? -6.539 44.625 10.414 1 95.88 142 ALA B N 1
ATOM 4314 C CA . ALA B 1 142 ? -6.066 45.906 9.859 1 95.88 142 ALA B CA 1
ATOM 4315 C C . ALA B 1 142 ? -4.953 45.688 8.836 1 95.88 142 ALA B C 1
ATOM 4317 O O . ALA B 1 142 ? -4.84 46.406 7.855 1 95.88 142 ALA B O 1
ATOM 4318 N N . SER B 1 143 ? -4.246 44.656 9.094 1 96.12 143 SER B N 1
ATOM 4319 C CA . SER B 1 143 ? -3.092 44.406 8.242 1 96.12 143 SER B CA 1
ATOM 4320 C C . SER B 1 143 ? -3.463 43.5 7.066 1 96.12 143 SER B C 1
ATOM 4322 O O . SER B 1 143 ? -2.99 43.719 5.949 1 96.12 143 SER B O 1
ATOM 4324 N N . ILE B 1 144 ? -4.367 42.531 7.281 1 97.88 144 ILE B N 1
ATOM 4325 C CA . ILE B 1 144 ? -4.492 41.5 6.27 1 97.88 144 ILE B CA 1
ATOM 4326 C C . ILE B 1 144 ? -5.82 41.625 5.535 1 97.88 144 ILE B C 1
ATOM 4328 O O . ILE B 1 144 ? -6.109 40.875 4.605 1 97.88 144 ILE B O 1
ATOM 4332 N N . GLY B 1 145 ? -6.609 42.594 5.812 1 96.88 145 GLY B N 1
ATOM 4333 C CA . GLY B 1 145 ? -7.914 42.781 5.191 1 96.88 145 GLY B CA 1
ATOM 4334 C C . GLY B 1 145 ? -7.84 42.969 3.689 1 96.88 145 GLY B C 1
ATOM 4335 O O . GLY B 1 145 ? -8.766 42.594 2.965 1 96.88 145 GLY B O 1
ATOM 4336 N N . GLY B 1 146 ? -6.762 43.5 3.244 1 96.38 146 GLY B N 1
ATOM 4337 C CA . GLY B 1 146 ? -6.605 43.812 1.826 1 96.38 146 GLY B CA 1
ATOM 4338 C C . GLY B 1 146 ? -6.051 42.625 1.038 1 96.38 146 GLY B C 1
ATOM 4339 O O . GLY B 1 146 ? -6.043 42.656 -0.195 1 96.38 146 GLY B O 1
ATOM 4340 N N . LEU B 1 147 ? -5.629 41.594 1.729 1 96.5 147 LEU B N 1
ATOM 4341 C CA . LEU B 1 147 ? -5.113 40.406 1.042 1 96.5 147 LEU B CA 1
ATOM 4342 C C . LEU B 1 147 ? -6.25 39.562 0.448 1 96.5 147 LEU B C 1
ATOM 4344 O O . LEU B 1 147 ? -7.316 39.438 1.058 1 96.5 147 LEU B O 1
ATOM 4348 N N . ARG B 1 148 ? -6.008 39.094 -0.804 1 94.81 148 ARG B N 1
ATOM 4349 C CA . ARG B 1 148 ? -6.926 38.125 -1.371 1 94.81 148 ARG B CA 1
ATOM 4350 C C . ARG B 1 148 ? -6.859 36.812 -0.604 1 94.81 148 ARG B C 1
ATOM 4352 O O . ARG B 1 148 ? -5.816 36.438 -0.047 1 94.81 148 ARG B O 1
ATOM 4359 N N . LEU B 1 149 ? -7.93 36.094 -0.57 1 94.06 149 LEU B N 1
ATOM 4360 C CA . LEU B 1 149 ? -7.992 34.812 0.122 1 94.06 149 LEU B CA 1
ATOM 4361 C C . LEU B 1 149 ? -6.859 33.906 -0.327 1 94.06 149 LEU B C 1
ATOM 4363 O O . LEU B 1 149 ? -6.246 33.219 0.495 1 94.06 149 LEU B O 1
ATOM 4367 N N . LYS B 1 150 ? -6.551 33.844 -1.571 1 91.75 150 LYS B N 1
ATOM 4368 C CA . LYS B 1 150 ? -5.531 32.938 -2.1 1 91.75 150 LYS B CA 1
ATOM 4369 C C . LYS B 1 150 ? -4.129 33.438 -1.77 1 91.75 150 LYS B C 1
ATOM 4371 O O . LYS B 1 150 ? -3.137 32.781 -2.053 1 91.75 150 LYS B O 1
ATOM 4376 N N . GLU B 1 151 ? -4.027 34.688 -1.185 1 93.38 151 GLU B N 1
ATOM 4377 C CA . GLU B 1 151 ? -2.732 35.219 -0.792 1 93.38 151 GLU B CA 1
ATOM 4378 C C . GLU B 1 151 ? -2.451 34.969 0.686 1 93.38 151 GLU B C 1
ATOM 4380 O O . GLU B 1 151 ? -1.316 35.125 1.143 1 93.38 151 GLU B O 1
ATOM 4385 N N . VAL B 1 152 ? -3.449 34.656 1.354 1 96.88 152 VAL B N 1
ATOM 4386 C CA . VAL B 1 152 ? -3.297 34.344 2.773 1 96.88 152 VAL B CA 1
ATOM 4387 C C . VAL B 1 152 ? -2.73 32.938 2.943 1 96.88 152 VAL B C 1
ATOM 4389 O O . VAL B 1 152 ? -3.178 32 2.281 1 96.88 152 VAL B O 1
ATOM 4392 N N . LEU B 1 153 ? -1.671 32.781 3.709 1 98.19 153 LEU B N 1
ATOM 4393 C CA . LEU B 1 153 ? -1.174 31.469 4.078 1 98.19 153 LEU B CA 1
ATOM 4394 C C . LEU B 1 153 ? -2.025 30.859 5.184 1 98.19 153 LEU B C 1
ATOM 4396 O O . LEU B 1 153 ? -2.049 31.359 6.309 1 98.19 153 LEU B O 1
ATOM 4400 N N . LEU B 1 154 ? -2.697 29.797 4.867 1 98.69 154 LEU B N 1
ATOM 4401 C CA . LEU B 1 154 ? -3.611 29.172 5.812 1 98.69 154 LEU B CA 1
ATOM 4402 C C . LEU B 1 154 ? -2.984 27.922 6.426 1 98.69 154 LEU B C 1
ATOM 4404 O O . LEU B 1 154 ? -2.688 26.953 5.715 1 98.69 154 LEU B O 1
ATOM 4408 N N . PRO B 1 155 ? -2.715 27.953 7.762 1 98.88 155 PRO B N 1
ATOM 4409 C CA . PRO B 1 155 ? -2.326 26.688 8.391 1 98.88 155 PRO B CA 1
ATOM 4410 C C . PRO B 1 155 ? -3.441 25.641 8.359 1 98.88 155 PRO B C 1
ATOM 4412 O O . PRO B 1 155 ? -4.609 25.984 8.57 1 98.88 155 PRO B O 1
ATOM 4415 N N . GLY B 1 156 ? -3.086 24.422 8.023 1 98.88 156 GLY B N 1
ATOM 4416 C CA . GLY B 1 156 ? -4.094 23.375 7.871 1 98.88 156 GLY B CA 1
ATOM 4417 C C . GLY B 1 156 ? -3.648 22.031 8.406 1 98.88 156 GLY B C 1
ATOM 4418 O O . GLY B 1 156 ? -2.514 21.891 8.867 1 98.88 156 GLY B O 1
ATOM 4419 N N . THR B 1 157 ? -4.613 21.125 8.469 1 98.88 157 THR B N 1
ATOM 4420 C CA . THR B 1 157 ? -4.344 19.75 8.891 1 98.88 157 THR B CA 1
ATOM 4421 C C . THR B 1 157 ? -4.793 18.75 7.828 1 98.88 157 THR B C 1
ATOM 4423 O O . THR B 1 157 ? -5.789 18.984 7.141 1 98.88 157 THR B O 1
ATOM 4426 N N . HIS B 1 158 ? -3.963 17.734 7.633 1 98.56 158 HIS B N 1
ATOM 4427 C CA . HIS B 1 158 ? -4.297 16.609 6.773 1 98.56 158 HIS B CA 1
ATOM 4428 C C . HIS B 1 158 ? -5.254 15.648 7.473 1 98.56 158 HIS B C 1
ATOM 4430 O O . HIS B 1 158 ? -5.086 15.359 8.664 1 98.56 158 HIS B O 1
ATOM 4436 N N . ASP B 1 159 ? -6.316 15.227 6.723 1 98.56 159 ASP B N 1
ATOM 4437 C CA . ASP B 1 159 ? -7.285 14.336 7.359 1 98.56 159 ASP B CA 1
ATOM 4438 C C . ASP B 1 159 ? -7.684 14.852 8.742 1 98.56 159 ASP B C 1
ATOM 4440 O O . ASP B 1 159 ? -7.59 14.125 9.734 1 98.56 159 ASP B O 1
ATOM 4444 N N . SER B 1 160 ? -8.234 15.984 8.734 1 98.88 160 SER B N 1
ATOM 4445 C CA . SER B 1 160 ? -8.445 16.75 9.961 1 98.88 160 SER B CA 1
ATOM 4446 C C . SER B 1 160 ? -9.344 15.984 10.93 1 98.88 160 SER B C 1
ATOM 4448 O O . SER B 1 160 ? -9.203 16.109 12.148 1 98.88 160 SER B O 1
ATOM 4450 N N . GLY B 1 161 ? -10.258 15.297 10.383 1 98.56 161 GLY B N 1
ATOM 4451 C CA . GLY B 1 161 ? -11.234 14.609 11.211 1 98.56 161 GLY B CA 1
ATOM 4452 C C . GLY B 1 161 ? -10.727 13.289 11.773 1 98.56 161 GLY B C 1
ATOM 4453 O O . GLY B 1 161 ? -11.398 12.648 12.578 1 98.56 161 GLY B O 1
ATOM 4454 N N . ALA B 1 162 ? -9.57 12.875 11.391 1 98.56 162 ALA B N 1
ATOM 4455 C CA . ALA B 1 162 ? -8.992 11.625 11.883 1 98.56 162 ALA B CA 1
ATOM 4456 C C . ALA B 1 162 ? -8.211 11.852 13.172 1 98.56 162 ALA B C 1
ATOM 4458 O O . ALA B 1 162 ? -6.992 11.641 13.211 1 98.56 162 ALA B O 1
ATOM 4459 N N . TYR B 1 163 ? -8.938 12.148 14.219 1 97.81 163 TYR B N 1
ATOM 4460 C CA . TYR B 1 163 ? -8.297 12.477 15.492 1 97.81 163 TYR B CA 1
ATOM 4461 C C . TYR B 1 163 ? -8.656 11.445 16.562 1 97.81 163 TYR B C 1
ATOM 4463 O O . TYR B 1 163 ? -9.703 10.789 16.469 1 97.81 163 TYR B O 1
ATOM 4471 N N . ARG B 1 164 ? -7.738 11.266 17.438 1 94.62 164 ARG B N 1
ATOM 4472 C CA . ARG B 1 164 ? -7.914 10.492 18.656 1 94.62 164 ARG B CA 1
ATOM 4473 C C . ARG B 1 164 ? -6.902 10.914 19.719 1 94.62 164 ARG B C 1
ATOM 4475 O O . ARG B 1 164 ? -5.699 10.969 19.453 1 94.62 164 ARG B O 1
ATOM 4482 N N . ARG B 1 165 ? -7.438 11.148 20.906 1 87.94 165 ARG B N 1
ATOM 4483 C CA . ARG B 1 165 ? -6.523 11.484 21.984 1 87.94 165 ARG B CA 1
ATOM 4484 C C . ARG B 1 165 ? -5.742 10.25 22.438 1 87.94 165 ARG B C 1
ATOM 4486 O O . ARG B 1 165 ? -6.305 9.164 22.562 1 87.94 165 ARG B O 1
ATOM 4493 N N . TYR B 1 166 ? -4.508 10.469 22.594 1 80.38 166 TYR B N 1
ATOM 4494 C CA . TYR B 1 166 ? -3.666 9.367 23.031 1 80.38 166 TYR B CA 1
ATOM 4495 C C . TYR B 1 166 ? -3.975 8.984 24.484 1 80.38 166 TYR B C 1
ATOM 4497 O O . TYR B 1 166 ? -4.18 9.859 25.328 1 80.38 166 TYR B O 1
ATOM 4505 N N . SER B 1 167 ? -4.086 7.703 24.719 1 78.94 167 SER B N 1
ATOM 4506 C CA . SER B 1 167 ? -4.145 7.129 26.047 1 78.94 167 SER B CA 1
ATOM 4507 C C . SER B 1 167 ? -3.068 6.07 26.25 1 78.94 167 SER B C 1
ATOM 4509 O O . SER B 1 167 ? -3.035 5.066 25.531 1 78.94 167 SER B O 1
ATOM 4511 N N . PRO B 1 168 ? -2.166 6.332 27.25 1 75.75 168 PRO B N 1
ATOM 4512 C CA . PRO B 1 168 ? -1.12 5.336 27.5 1 75.75 168 PRO B CA 1
ATOM 4513 C C . PRO B 1 168 ? -1.672 4.02 28.047 1 75.75 168 PRO B C 1
ATOM 4515 O O . PRO B 1 168 ? -0.961 3.012 28.062 1 75.75 168 PRO B O 1
ATOM 4518 N N . LEU B 1 169 ? -2.916 4.02 28.469 1 76.38 169 LEU B N 1
ATOM 4519 C CA . LEU B 1 169 ? -3.51 2.85 29.109 1 76.38 169 LEU B CA 1
ATOM 4520 C C . LEU B 1 169 ? -4.016 1.863 28.062 1 76.38 169 LEU B C 1
ATOM 4522 O O . LEU B 1 169 ? -4.258 0.694 28.359 1 76.38 169 LEU B O 1
ATOM 4526 N N . VAL B 1 170 ? -4.137 2.344 26.859 1 78.69 170 VAL B N 1
ATOM 4527 C CA . VAL B 1 170 ? -4.688 1.493 25.812 1 78.69 170 VAL B CA 1
ATOM 4528 C C . VAL B 1 170 ? -3.656 1.305 24.703 1 78.69 170 VAL B C 1
ATOM 4530 O O . VAL B 1 170 ? -3.223 2.275 24.078 1 78.69 170 VAL B O 1
ATOM 4533 N N . PRO B 1 171 ? -3.242 0.057 24.578 1 82.25 171 PRO B N 1
ATOM 4534 C CA . PRO B 1 171 ? -2.289 -0.159 23.484 1 82.25 171 PRO B CA 1
ATOM 4535 C C . PRO B 1 171 ? -2.846 0.255 22.125 1 82.25 171 PRO B C 1
ATOM 4537 O O . PRO B 1 171 ? -4.039 0.074 21.859 1 82.25 171 PRO B O 1
ATOM 4540 N N . GLN B 1 172 ? -2.004 0.81 21.359 1 87.31 172 GLN B N 1
ATOM 4541 C CA . GLN B 1 172 ? -2.4 1.251 20.031 1 87.31 172 GLN B CA 1
ATOM 4542 C C . GLN B 1 172 ? -2.543 0.067 19.078 1 87.31 172 GLN B C 1
ATOM 4544 O O . GLN B 1 172 ? -1.652 -0.781 19 1 87.31 172 GLN B O 1
ATOM 4549 N N . THR B 1 173 ? -3.697 -0.006 18.438 1 91.5 173 THR B N 1
ATOM 4550 C CA . THR B 1 173 ? -3.879 -1.015 17.406 1 91.5 173 THR B CA 1
ATOM 4551 C C . THR B 1 173 ? -3.174 -0.599 16.109 1 91.5 173 THR B C 1
ATOM 4553 O O . THR B 1 173 ? -2.83 0.572 15.945 1 91.5 173 THR B O 1
ATOM 4556 N N . ILE B 1 174 ? -2.967 -1.515 15.203 1 92.19 174 ILE B N 1
ATOM 4557 C CA . ILE B 1 174 ? -2.377 -1.205 13.906 1 92.19 174 ILE B CA 1
ATOM 4558 C C . ILE B 1 174 ? -3.277 -0.23 13.148 1 92.19 174 ILE B C 1
ATOM 4560 O O . ILE B 1 174 ? -2.791 0.642 12.422 1 92.19 174 ILE B O 1
ATOM 4564 N N . VAL B 1 175 ? -4.59 -0.356 13.312 1 94.25 175 VAL B N 1
ATOM 4565 C CA . VAL B 1 175 ? -5.535 0.534 12.648 1 94.25 175 VAL B CA 1
ATOM 4566 C C . VAL B 1 175 ? -5.332 1.965 13.141 1 94.25 175 VAL B C 1
ATOM 4568 O O . VAL B 1 175 ? -5.195 2.891 12.336 1 94.25 175 VAL B O 1
ATOM 4571 N N . GLU B 1 176 ? -5.277 2.115 14.43 1 94.12 176 GLU B N 1
ATOM 4572 C CA . GLU B 1 176 ? -5.059 3.445 14.992 1 94.12 176 GLU B CA 1
ATOM 4573 C C . GLU B 1 176 ? -3.705 4.008 14.57 1 94.12 176 GLU B C 1
ATOM 4575 O O . GLU B 1 176 ? -3.596 5.188 14.227 1 94.12 176 GLU B O 1
ATOM 4580 N N . LYS B 1 177 ? -2.699 3.15 14.609 1 94.62 177 LYS B N 1
ATOM 4581 C CA . LYS B 1 177 ? -1.322 3.527 14.305 1 94.62 177 LYS B CA 1
ATOM 4582 C C . LYS B 1 177 ? -1.214 4.125 12.906 1 94.62 177 LYS B C 1
ATOM 4584 O O . LYS B 1 177 ? -0.407 5.027 12.672 1 94.62 177 LYS B O 1
ATOM 4589 N N . TYR B 1 178 ? -2.074 3.697 12.008 1 96.88 178 TYR B N 1
ATOM 4590 C CA . TYR B 1 178 ? -1.91 4.102 10.617 1 96.88 178 TYR B CA 1
ATOM 4591 C C . TYR B 1 178 ? -3.139 4.855 10.117 1 96.88 178 TYR B C 1
ATOM 4593 O O . TYR B 1 178 ? -3.244 5.168 8.93 1 96.88 178 TYR B O 1
ATOM 4601 N N . SER B 1 179 ? -4.109 5.266 11 1 97.44 179 SER B N 1
ATOM 4602 C CA . SER B 1 179 ? -5.285 5.992 10.539 1 97.44 179 SER B CA 1
ATOM 4603 C C . SER B 1 179 ? -5.422 7.336 11.242 1 97.44 179 SER B C 1
ATOM 4605 O O . SER B 1 179 ? -6.082 8.242 10.734 1 97.44 179 SER B O 1
ATOM 4607 N N . ILE B 1 180 ? -4.824 7.457 12.391 1 97.75 180 ILE B N 1
ATOM 4608 C CA . ILE B 1 180 ? -4.996 8.68 13.164 1 97.75 180 ILE B CA 1
ATOM 4609 C C . ILE B 1 180 ? -3.928 9.695 12.766 1 97.75 180 ILE B C 1
ATOM 4611 O O . ILE B 1 180 ? -2.73 9.43 12.883 1 97.75 180 ILE B O 1
ATOM 4615 N N . THR B 1 181 ? -4.375 10.82 12.344 1 98.44 181 THR B N 1
ATOM 4616 C CA . THR B 1 181 ? -3.463 11.828 11.82 1 98.44 181 THR B CA 1
ATOM 4617 C C . THR B 1 181 ? -3.424 13.055 12.734 1 98.44 181 THR B C 1
ATOM 4619 O O . THR B 1 181 ? -2.576 13.93 12.57 1 98.44 181 THR B O 1
ATOM 4622 N N . GLN B 1 182 ? -4.305 13.141 13.688 1 97.94 182 GLN B N 1
ATOM 4623 C CA . GLN B 1 182 ? -4.371 14.258 14.625 1 97.94 182 GLN B CA 1
ATOM 4624 C C . GLN B 1 182 ? -4.684 13.766 16.031 1 97.94 182 GLN B C 1
ATOM 4626 O O . GLN B 1 182 ? -5.367 12.758 16.219 1 97.94 182 GLN B O 1
ATOM 4631 N N . GLU B 1 183 ? -4.184 14.5 17.016 1 93.25 183 GLU B N 1
ATOM 4632 C CA . GLU B 1 183 ? -4.574 14.242 18.406 1 93.25 183 GLU B CA 1
ATOM 4633 C C . GLU B 1 183 ? -5.785 15.086 18.797 1 93.25 183 GLU B C 1
ATOM 4635 O O . GLU B 1 183 ? -6.68 14.602 19.5 1 93.25 183 GLU B O 1
ATOM 4640 N N . GLU B 1 184 ? -5.809 16.281 18.328 1 94.25 184 GLU B N 1
ATOM 4641 C CA . GLU B 1 184 ? -6.816 17.25 18.719 1 94.25 184 GLU B CA 1
ATOM 4642 C C . GLU B 1 184 ? -8.07 17.141 17.859 1 94.25 184 GLU B C 1
ATOM 4644 O O . GLU B 1 184 ? -7.977 16.906 16.641 1 94.25 184 GLU B O 1
ATOM 4649 N N . ASP B 1 185 ? -9.219 17.328 18.547 1 96.5 185 ASP B N 1
ATOM 4650 C CA . ASP B 1 185 ? -10.461 17.391 17.766 1 96.5 185 ASP B CA 1
ATOM 4651 C C . ASP B 1 185 ? -10.531 18.688 16.953 1 96.5 185 ASP B C 1
ATOM 4653 O O . ASP B 1 185 ? -9.633 19.516 17.016 1 96.5 185 ASP B O 1
ATOM 4657 N N . ILE B 1 186 ? -11.594 18.828 16.188 1 98.56 186 ILE B N 1
ATOM 4658 C CA . ILE B 1 186 ? -11.695 19.906 15.219 1 98.56 186 ILE B CA 1
ATOM 4659 C C . ILE B 1 186 ? -11.766 21.25 15.961 1 98.56 186 ILE B C 1
ATOM 4661 O O . ILE B 1 186 ? -11.133 22.219 15.562 1 98.56 186 ILE B O 1
ATOM 4665 N N . GLY B 1 187 ? -12.531 21.344 17 1 97.5 187 GLY B N 1
ATOM 4666 C CA . GLY B 1 187 ? -12.602 22.578 17.766 1 97.5 187 GLY B CA 1
ATOM 4667 C C . GLY B 1 187 ? -11.25 23.031 18.281 1 97.5 187 GLY B C 1
ATOM 4668 O O . GLY B 1 187 ? -10.914 24.219 18.188 1 97.5 187 GLY B O 1
ATOM 4669 N N . THR B 1 188 ? -10.516 22.094 18.781 1 95.25 188 THR B N 1
ATOM 4670 C CA . THR B 1 188 ? -9.195 22.422 19.312 1 95.25 188 THR B CA 1
ATOM 4671 C C . THR B 1 188 ? -8.25 22.812 18.188 1 95.25 188 THR B C 1
ATOM 4673 O O . THR B 1 188 ? -7.457 23.75 18.328 1 95.25 188 THR B O 1
ATOM 4676 N N . GLN B 1 189 ? -8.328 22.125 17.062 1 97.5 189 GLN B N 1
ATOM 4677 C CA . GLN B 1 189 ? -7.508 22.5 15.914 1 97.5 189 GLN B CA 1
ATOM 4678 C C . GLN B 1 189 ? -7.766 23.938 15.492 1 97.5 189 GLN B C 1
ATOM 4680 O O . GLN B 1 189 ? -6.828 24.703 15.242 1 97.5 189 GLN B O 1
ATOM 4685 N N . LEU B 1 190 ? -8.984 24.297 15.469 1 98.44 190 LEU B N 1
ATOM 4686 C CA . LEU B 1 190 ? -9.352 25.656 15.078 1 98.44 190 LEU B CA 1
ATOM 4687 C C . LEU B 1 190 ? -8.859 26.672 16.109 1 98.44 190 LEU B C 1
ATOM 4689 O O . LEU B 1 190 ? -8.367 27.734 15.742 1 98.44 190 LEU B O 1
ATOM 4693 N N . ARG B 1 191 ? -8.93 26.344 17.359 1 96.19 191 ARG B N 1
ATOM 4694 C CA . ARG B 1 191 ? -8.445 27.25 18.391 1 96.19 191 ARG B CA 1
ATOM 4695 C C . ARG B 1 191 ? -6.926 27.359 18.359 1 96.19 191 ARG B C 1
ATOM 4697 O O . ARG B 1 191 ? -6.367 28.406 18.688 1 96.19 191 ARG B O 1
ATOM 4704 N N . LEU B 1 192 ? -6.305 26.297 17.938 1 95.25 192 LEU B N 1
ATOM 4705 C CA . LEU B 1 192 ? -4.855 26.344 17.781 1 95.25 192 LEU B CA 1
ATOM 4706 C C . LEU B 1 192 ? -4.457 27.281 16.641 1 95.25 192 LEU B C 1
ATOM 4708 O O . LEU B 1 192 ? -3.316 27.75 16.594 1 95.25 192 LEU B O 1
ATOM 4712 N N . GLY B 1 193 ? -5.352 27.531 15.758 1 97.56 193 GLY B N 1
ATOM 4713 C CA . GLY B 1 193 ? -5.094 28.484 14.688 1 97.56 193 GLY B CA 1
ATOM 4714 C C . GLY B 1 193 ? -5.281 27.891 13.305 1 97.56 193 GLY B C 1
ATOM 4715 O O . GLY B 1 193 ? -5.168 28.594 12.305 1 97.56 193 GLY B O 1
ATOM 4716 N N . VAL B 1 194 ? -5.652 26.625 13.234 1 98.75 194 VAL B N 1
ATOM 4717 C CA . VAL B 1 194 ? -5.891 25.953 11.961 1 98.75 194 VAL B CA 1
ATOM 4718 C C . VAL B 1 194 ? -7.078 26.609 11.25 1 98.75 194 VAL B C 1
ATOM 4720 O O . VAL B 1 194 ? -8.086 26.938 11.883 1 98.75 194 VAL B O 1
ATOM 4723 N N . ARG B 1 195 ? -6.906 26.781 9.906 1 98.94 195 ARG B N 1
ATOM 4724 C CA . ARG B 1 195 ? -7.992 27.406 9.148 1 98.94 195 ARG B CA 1
ATOM 4725 C C . ARG B 1 195 ? -8.289 26.625 7.875 1 98.94 195 ARG B C 1
ATOM 4727 O O . ARG B 1 195 ? -9.234 26.953 7.148 1 98.94 195 ARG B O 1
ATOM 4734 N N . TYR B 1 196 ? -7.535 25.625 7.527 1 98.88 196 TYR B N 1
ATOM 4735 C CA . TYR B 1 196 ? -7.816 24.688 6.453 1 98.88 196 TYR B CA 1
ATOM 4736 C C . TYR B 1 196 ? -8.086 23.297 7.004 1 98.88 196 TYR B C 1
ATOM 4738 O O . TYR B 1 196 ? -7.207 22.688 7.625 1 98.88 196 TYR B O 1
ATOM 4746 N N . LEU B 1 197 ? -9.281 22.797 6.746 1 98.94 197 LEU B N 1
ATOM 4747 C CA . LEU B 1 197 ? -9.688 21.469 7.203 1 98.94 197 LEU B CA 1
ATOM 4748 C C . LEU B 1 197 ? -9.883 20.531 6.02 1 98.94 197 LEU B C 1
ATOM 4750 O O . LEU B 1 197 ? -10.719 20.781 5.148 1 98.94 197 LEU B O 1
ATOM 4754 N N . ASP B 1 198 ? -9.109 19.5 6.008 1 98.88 198 ASP B N 1
ATOM 4755 C CA . ASP B 1 198 ? -9.258 18.391 5.066 1 98.88 198 ASP B CA 1
ATOM 4756 C C . ASP B 1 198 ? -10.227 17.344 5.609 1 98.88 198 ASP B C 1
ATOM 4758 O O . ASP B 1 198 ? -9.867 16.547 6.484 1 98.88 198 ASP B O 1
ATOM 4762 N N . ILE B 1 199 ? -11.438 17.344 5.066 1 98.88 199 ILE B N 1
ATOM 4763 C CA . ILE B 1 199 ? -12.484 16.469 5.586 1 98.88 199 ILE B CA 1
ATOM 4764 C C . ILE B 1 199 ? -12.82 15.391 4.551 1 98.88 199 ILE B C 1
ATOM 4766 O O . ILE B 1 199 ? -13.117 15.711 3.396 1 98.88 199 ILE B O 1
ATOM 4770 N N . ARG B 1 200 ? -12.719 14.18 4.973 1 98.69 200 ARG B N 1
ATOM 4771 C CA . ARG B 1 200 ? -13.094 13.055 4.121 1 98.69 200 ARG B CA 1
ATOM 4772 C C . ARG B 1 200 ? -14.312 12.328 4.676 1 98.69 200 ARG B C 1
ATOM 4774 O O . ARG B 1 200 ? -14.289 11.852 5.816 1 98.69 200 ARG B O 1
ATOM 4781 N N . VAL B 1 201 ? -15.336 12.227 3.818 1 98.69 201 VAL B N 1
ATOM 4782 C CA . VAL B 1 201 ? -16.641 11.781 4.312 1 98.69 201 VAL B CA 1
ATOM 4783 C C . VAL B 1 201 ? -16.969 10.414 3.723 1 98.69 201 VAL B C 1
ATOM 4785 O O . VAL B 1 201 ? -16.703 10.156 2.547 1 98.69 201 VAL B O 1
ATOM 4788 N N . GLY B 1 202 ? -17.5 9.578 4.605 1 98.5 202 GLY B N 1
ATOM 4789 C CA . GLY B 1 202 ? -18.094 8.32 4.191 1 98.5 202 GLY B CA 1
ATOM 4790 C C . GLY B 1 202 ? -19.578 8.234 4.469 1 98.5 202 GLY B C 1
ATOM 4791 O O . GLY B 1 202 ? -20.094 8.898 5.379 1 98.5 202 GLY B O 1
ATOM 4792 N N . HIS B 1 203 ? -20.266 7.441 3.633 1 98.56 203 HIS B N 1
ATOM 4793 C CA . HIS B 1 203 ? -21.703 7.223 3.77 1 98.56 203 HIS B CA 1
ATOM 4794 C C . HIS B 1 203 ? -22 5.828 4.312 1 98.56 203 HIS B C 1
ATOM 4796 O O . HIS B 1 203 ? -21.656 4.824 3.684 1 98.56 203 HIS B O 1
ATOM 4802 N N . TYR B 1 204 ? -22.578 5.781 5.484 1 97.5 204 TYR B N 1
ATOM 4803 C CA . TYR B 1 204 ? -22.953 4.543 6.16 1 97.5 204 TYR B CA 1
ATOM 4804 C C . TYR B 1 204 ? -24.438 4.527 6.496 1 97.5 204 TYR B C 1
ATOM 4806 O O . TYR B 1 204 ? -24.812 4.758 7.645 1 97.5 204 TYR B O 1
ATOM 4814 N N . PRO B 1 205 ? -25.25 4.102 5.574 1 95.56 205 PRO B N 1
ATOM 4815 C CA . PRO B 1 205 ? -26.703 4.238 5.719 1 95.56 205 PRO B CA 1
ATOM 4816 C C . PRO B 1 205 ? -27.266 3.35 6.824 1 95.56 205 PRO B C 1
ATOM 4818 O O . PRO B 1 205 ? -28.359 3.602 7.32 1 95.56 205 PRO B O 1
ATOM 4821 N N . SER B 1 206 ? -26.578 2.314 7.199 1 95.62 206 SER B N 1
ATOM 4822 C CA . SER B 1 206 ? -27.062 1.395 8.219 1 95.62 206 SER B CA 1
ATOM 4823 C C . SER B 1 206 ? -26.828 1.938 9.625 1 95.62 206 SER B C 1
ATOM 4825 O O . SER B 1 206 ? -27.297 1.368 10.609 1 95.62 206 SER B O 1
ATOM 4827 N N . THR B 1 207 ? -26.016 2.998 9.688 1 95.12 207 THR B N 1
ATOM 4828 C CA . THR B 1 207 ? -25.766 3.613 10.984 1 95.12 207 THR B CA 1
ATOM 4829 C C . THR B 1 207 ? -26.719 4.777 11.227 1 95.12 207 THR B C 1
ATOM 4831 O O . THR B 1 207 ? -27.281 5.336 10.281 1 95.12 207 THR B O 1
ATOM 4834 N N . SER B 1 208 ? -26.891 5.223 12.477 1 94.19 208 SER B N 1
ATOM 4835 C CA . SER B 1 208 ? -27.766 6.332 12.828 1 94.19 208 SER B CA 1
ATOM 4836 C C . SER B 1 208 ? -27.266 7.648 12.242 1 94.19 208 SER B C 1
ATOM 4838 O O . SER B 1 208 ? -28.047 8.453 11.742 1 94.19 208 SER B O 1
ATOM 4840 N N . ALA B 1 209 ? -25.984 7.969 12.266 1 93.81 209 ALA B N 1
ATOM 4841 C CA . ALA B 1 209 ? -25.422 9.242 11.805 1 93.81 209 ALA B CA 1
ATOM 4842 C C . ALA B 1 209 ? -25.359 9.289 10.281 1 93.81 209 ALA B C 1
ATOM 4844 O O . ALA B 1 209 ? -25.375 10.367 9.688 1 93.81 209 ALA B O 1
ATOM 4845 N N . ARG B 1 210 ? -25.328 8.125 9.609 1 96.62 210 ARG B N 1
ATOM 4846 C CA . ARG B 1 210 ? -25.25 7.934 8.164 1 96.62 210 ARG B CA 1
ATOM 4847 C C . ARG B 1 210 ? -23.938 8.484 7.609 1 96.62 210 ARG B C 1
ATOM 4849 O O . ARG B 1 210 ? -23.328 7.875 6.73 1 96.62 210 ARG B O 1
ATOM 4856 N N . TRP B 1 211 ? -23.578 9.844 7.984 1 98.62 211 TRP B N 1
ATOM 4857 C CA . TRP B 1 211 ? -22.375 10.5 7.512 1 98.62 211 TRP B CA 1
ATOM 4858 C C . TRP B 1 211 ? -21.281 10.453 8.57 1 98.62 211 TRP B C 1
ATOM 4860 O O . TRP B 1 211 ? -21.5 10.859 9.719 1 98.62 211 TRP B O 1
ATOM 4870 N N . TRP B 1 212 ? -20.125 9.93 8.148 1 98.69 212 TRP B N 1
ATOM 4871 C CA . TRP B 1 212 ? -18.984 9.789 9.055 1 98.69 212 TRP B CA 1
ATOM 4872 C C . TRP B 1 212 ? -17.719 10.375 8.438 1 98.69 212 TRP B C 1
ATOM 4874 O O . TRP B 1 212 ? -17.594 10.445 7.211 1 98.69 212 TRP B O 1
ATOM 4884 N N . VAL B 1 213 ? -16.844 10.883 9.297 1 98.56 213 VAL B N 1
ATOM 4885 C CA . VAL B 1 213 ? -15.484 11.211 8.859 1 98.56 213 VAL B CA 1
ATOM 4886 C C . VAL B 1 213 ? -14.672 9.93 8.688 1 98.56 213 VAL B C 1
ATOM 4888 O O . VAL B 1 213 ? -14.719 9.039 9.531 1 98.56 213 VAL B O 1
ATOM 4891 N N . ASN B 1 214 ? -14.023 9.875 7.547 1 98.06 214 ASN B N 1
ATOM 4892 C CA . ASN B 1 214 ? -13.18 8.727 7.25 1 98.06 214 ASN B CA 1
ATOM 4893 C C . ASN B 1 214 ? -11.734 9.141 7.023 1 98.06 214 ASN B C 1
ATOM 4895 O O . ASN B 1 214 ? -11.453 10.289 6.691 1 98.06 214 ASN B O 1
ATOM 4899 N N . HIS B 1 215 ? -10.828 8.305 7.297 1 98 215 HIS B N 1
ATOM 4900 C CA . HIS B 1 215 ? -9.492 8.242 6.703 1 98 215 HIS B CA 1
ATOM 4901 C C . HIS B 1 215 ? -9.32 6.977 5.871 1 98 215 HIS B C 1
ATOM 4903 O O . HIS B 1 215 ? -9.188 5.879 6.418 1 98 215 HIS B O 1
ATOM 4909 N N . GLY B 1 216 ? -9.266 7.234 4.605 1 95.69 216 GLY B N 1
ATOM 4910 C CA . GLY B 1 216 ? -9.461 6.047 3.789 1 95.69 216 GLY B CA 1
ATOM 4911 C C . GLY B 1 216 ? -10.734 5.293 4.121 1 95.69 216 GLY B C 1
ATOM 4912 O O . GLY B 1 216 ? -11.805 5.891 4.203 1 95.69 216 GLY B O 1
ATOM 4913 N N . VAL B 1 217 ? -10.656 3.969 4.301 1 95.44 217 VAL B N 1
ATOM 4914 C CA . VAL B 1 217 ? -11.844 3.15 4.527 1 95.44 217 VAL B CA 1
ATOM 4915 C C . VAL B 1 217 ? -12.125 3.045 6.027 1 95.44 217 VAL B C 1
ATOM 4917 O O . VAL B 1 217 ? -13.078 2.387 6.441 1 95.44 217 VAL B O 1
ATOM 4920 N N . VAL B 1 218 ? -11.344 3.686 6.867 1 96.75 218 VAL B N 1
ATOM 4921 C CA . VAL B 1 218 ? -11.539 3.631 8.312 1 96.75 218 VAL B CA 1
ATOM 4922 C C . VAL B 1 218 ? -12.555 4.688 8.742 1 96.75 218 VAL B C 1
ATOM 4924 O O . VAL B 1 218 ? -12.367 5.879 8.492 1 96.75 218 VAL B O 1
ATOM 4927 N N . ARG B 1 219 ? -13.594 4.227 9.344 1 97.31 219 ARG B N 1
ATOM 4928 C CA . ARG B 1 219 ? -14.625 5.094 9.906 1 97.31 219 ARG B CA 1
ATOM 4929 C C . ARG B 1 219 ? -14.219 5.605 11.281 1 97.31 219 ARG B C 1
ATOM 4931 O O . ARG B 1 219 ? -13.852 4.816 12.156 1 97.31 219 ARG B O 1
ATOM 4938 N N . LEU B 1 220 ? -14.328 6.883 11.555 1 97.62 220 LEU B N 1
ATOM 4939 C CA . LEU B 1 220 ? -13.789 7.449 12.789 1 97.62 220 LEU B CA 1
ATOM 4940 C C . LEU B 1 220 ? -14.883 8.141 13.594 1 97.62 220 LEU B C 1
ATOM 4942 O O . LEU B 1 220 ? -15.555 7.508 14.414 1 97.62 220 LEU B O 1
ATOM 4946 N N . HIS B 1 221 ? -15.297 9.406 13.211 1 97.81 221 HIS B N 1
ATOM 4947 C CA . HIS B 1 221 ? -16.266 10.188 13.961 1 97.81 221 HIS B CA 1
ATOM 4948 C C . HIS B 1 221 ? -17.469 10.547 13.102 1 97.81 221 HIS B C 1
ATOM 4950 O O . HIS B 1 221 ? -17.359 10.68 11.883 1 97.81 221 HIS B O 1
ATOM 4956 N N . PRO B 1 222 ? -18.672 10.695 13.828 1 98.44 222 PRO B N 1
ATOM 4957 C CA . PRO B 1 222 ? -19.766 11.281 13.055 1 98.44 222 PRO B CA 1
ATOM 4958 C C . PRO B 1 222 ? -19.422 12.641 12.469 1 98.44 222 PRO B C 1
ATOM 4960 O O . PRO B 1 222 ? -18.781 13.461 13.133 1 98.44 222 PRO B O 1
ATOM 4963 N N . LEU B 1 223 ? -19.797 12.82 11.211 1 98.75 223 LEU B N 1
ATOM 4964 C CA . LEU B 1 223 ? -19.547 14.102 10.555 1 98.75 223 LEU B CA 1
ATOM 4965 C C . LEU B 1 223 ? -20.172 15.242 11.344 1 98.75 223 LEU B C 1
ATOM 4967 O O . LEU B 1 223 ? -19.641 16.359 11.375 1 98.75 223 LEU B O 1
ATOM 4971 N N . GLN B 1 224 ? -21.266 14.961 12.016 1 98.69 224 GLN B N 1
ATOM 4972 C CA . GLN B 1 224 ? -21.984 15.961 12.797 1 98.69 224 GLN B CA 1
ATOM 4973 C C . GLN B 1 224 ? -21.078 16.609 13.844 1 98.69 224 GLN B C 1
ATOM 4975 O O . GLN B 1 224 ? -21.188 17.797 14.133 1 98.69 224 GLN B O 1
ATOM 4980 N N . ASP B 1 225 ? -20.188 15.836 14.406 1 98.5 225 ASP B N 1
ATOM 4981 C CA . ASP B 1 225 ? -19.281 16.375 15.406 1 98.5 225 ASP B CA 1
ATOM 4982 C C . ASP B 1 225 ? -18.391 17.453 14.805 1 98.5 225 ASP B C 1
ATOM 4984 O O . ASP B 1 225 ? -18.156 18.5 15.438 1 98.5 225 ASP B O 1
ATOM 4988 N N . VAL B 1 226 ? -17.922 17.219 13.641 1 98.69 226 VAL B N 1
ATOM 4989 C CA . VAL B 1 226 ? -17.047 18.156 12.953 1 98.69 226 VAL B CA 1
ATOM 4990 C C . VAL B 1 226 ? -17.828 19.422 12.594 1 98.69 226 VAL B C 1
ATOM 4992 O O . VAL B 1 226 ? -17.344 20.531 12.828 1 98.69 226 VAL B O 1
ATOM 4995 N N . VAL B 1 227 ? -19 19.219 12.055 1 98.75 227 VAL B N 1
ATOM 4996 C CA . VAL B 1 227 ? -19.859 20.328 11.648 1 98.75 227 VAL B CA 1
ATOM 4997 C C . VAL B 1 227 ? -20.203 21.188 12.859 1 98.75 227 VAL B C 1
ATOM 4999 O O . VAL B 1 227 ? -20.125 22.422 12.797 1 98.75 227 VAL B O 1
ATOM 5002 N N . ASP B 1 228 ? -20.5 20.562 13.953 1 98.81 228 ASP B N 1
ATOM 5003 C CA . ASP B 1 228 ? -20.844 21.281 15.172 1 98.81 228 ASP B CA 1
ATOM 5004 C C . ASP B 1 228 ? -19.641 22.094 15.68 1 98.81 228 ASP B C 1
ATOM 5006 O O . ASP B 1 228 ? -19.797 23.234 16.109 1 98.81 228 ASP B O 1
ATOM 5010 N N . ASP B 1 229 ? -18.5 21.5 15.633 1 98.75 229 ASP B N 1
ATOM 5011 C CA . ASP B 1 229 ? -17.297 22.203 16.062 1 98.75 229 ASP B CA 1
ATOM 5012 C C . ASP B 1 229 ? -17.031 23.438 15.219 1 98.75 229 ASP B C 1
ATOM 5014 O O . ASP B 1 229 ? -16.688 24.5 15.742 1 98.75 229 ASP B O 1
ATOM 5018 N N . VAL B 1 230 ? -17.234 23.297 13.953 1 98.81 230 VAL B N 1
ATOM 5019 C CA . VAL B 1 230 ? -17 24.422 13.047 1 98.81 230 VAL B CA 1
ATOM 5020 C C . VAL B 1 230 ? -18.031 25.516 13.297 1 98.81 230 VAL B C 1
ATOM 5022 O O . VAL B 1 230 ? -17.688 26.703 13.383 1 98.81 230 VAL B O 1
ATOM 5025 N N . LYS B 1 231 ? -19.312 25.141 13.453 1 98.62 231 LYS B N 1
ATOM 5026 C CA . LYS B 1 231 ? -20.375 26.109 13.742 1 98.62 231 LYS B CA 1
ATOM 5027 C C . LYS B 1 231 ? -20.078 26.875 15.023 1 98.62 231 LYS B C 1
ATOM 5029 O O . LYS B 1 231 ? -20.156 28.109 15.055 1 98.62 231 LYS B O 1
ATOM 5034 N N . ASP B 1 232 ? -19.75 26.109 16.016 1 98.5 232 ASP B N 1
ATOM 5035 C CA . ASP B 1 232 ? -19.469 26.719 17.312 1 98.5 232 ASP B CA 1
ATOM 5036 C C . ASP B 1 232 ? -18.281 27.688 17.219 1 98.5 232 ASP B C 1
ATOM 5038 O O . ASP B 1 232 ? -18.328 28.781 17.766 1 98.5 232 ASP B O 1
ATOM 5042 N N . PHE B 1 233 ? -17.344 27.328 16.531 1 98.56 233 PHE B N 1
ATOM 5043 C CA . PHE B 1 233 ? -16.156 28.172 16.406 1 98.56 233 PHE B CA 1
ATOM 5044 C C . PHE B 1 233 ? -16.484 29.469 15.68 1 98.56 233 PHE B C 1
ATOM 5046 O O . PHE B 1 233 ? -16.125 30.547 16.141 1 98.56 233 PHE B O 1
ATOM 5053 N N . ILE B 1 234 ? -17.125 29.359 14.531 1 98.19 234 ILE B N 1
ATOM 5054 C CA . ILE B 1 234 ? -17.406 30.516 13.695 1 98.19 234 ILE B CA 1
ATOM 5055 C C . ILE B 1 234 ? -18.312 31.484 14.445 1 98.19 234 ILE B C 1
ATOM 5057 O O . ILE B 1 234 ? -18.156 32.719 14.328 1 98.19 234 ILE B O 1
ATOM 5061 N N . ARG B 1 235 ? -19.188 31.016 15.219 1 97.12 235 ARG B N 1
ATOM 5062 C CA . ARG B 1 235 ? -20.094 31.859 15.992 1 97.12 235 ARG B CA 1
ATOM 5063 C C . ARG B 1 235 ? -19.344 32.625 17.062 1 97.12 235 ARG B C 1
ATOM 5065 O O . ARG B 1 235 ? -19.688 33.781 17.375 1 97.12 235 ARG B O 1
ATOM 5072 N N . ASN B 1 236 ? -18.297 32.031 17.547 1 97.38 236 ASN B N 1
ATOM 5073 C CA . ASN B 1 236 ? -17.562 32.625 18.641 1 97.38 236 ASN B CA 1
ATOM 5074 C C . ASN B 1 236 ? -16.359 33.438 18.141 1 97.38 236 ASN B C 1
ATOM 5076 O O . ASN B 1 236 ? -15.766 34.188 18.906 1 97.38 236 ASN B O 1
ATOM 5080 N N . HIS B 1 237 ? -16.047 33.281 16.969 1 97.5 237 HIS B N 1
ATOM 5081 C CA . HIS B 1 237 ? -14.914 33.969 16.359 1 97.5 237 HIS B CA 1
ATOM 5082 C C . HIS B 1 237 ? -15.289 34.531 14.984 1 97.5 237 HIS B C 1
ATOM 5084 O O . HIS B 1 237 ? -14.773 34.094 13.961 1 97.5 237 HIS B O 1
ATOM 5090 N N . PRO B 1 238 ? -16.016 35.594 14.922 1 94.56 238 PRO B N 1
ATOM 5091 C CA . PRO B 1 238 ? -16.734 36.031 13.719 1 94.56 238 PRO B CA 1
ATOM 5092 C C . PRO B 1 238 ? -15.805 36.562 12.633 1 94.56 238 PRO B C 1
ATOM 5094 O O . PRO B 1 238 ? -16.219 36.719 11.484 1 94.56 238 PRO B O 1
ATOM 5097 N N . ASN B 1 239 ? -14.57 36.906 12.945 1 96.06 239 ASN B N 1
ATOM 5098 C CA . ASN B 1 239 ? -13.672 37.406 11.914 1 96.06 239 ASN B CA 1
ATOM 5099 C C . ASN B 1 239 ? -12.805 36.312 11.328 1 96.06 239 ASN B C 1
ATOM 5101 O O . ASN B 1 239 ? -11.992 36.562 10.43 1 96.06 239 ASN B O 1
ATOM 5105 N N . GLU B 1 240 ? -12.969 35.062 11.844 1 98.56 240 GLU B N 1
ATOM 5106 C CA . GLU B 1 240 ? -12.164 33.969 11.336 1 98.56 240 GLU B CA 1
ATOM 5107 C C . GLU B 1 240 ? -12.852 33.281 10.148 1 98.56 240 GLU B C 1
ATOM 5109 O O . GLU B 1 240 ? -14.07 33.125 10.141 1 98.56 240 GLU B O 1
ATOM 5114 N N . VAL B 1 241 ? -12.055 32.969 9.148 1 98.56 241 VAL B N 1
ATOM 5115 C CA . VAL B 1 241 ? -12.508 32.25 7.973 1 98.56 241 VAL B CA 1
ATOM 5116 C C . VAL B 1 241 ? -11.984 30.812 8.023 1 98.56 241 VAL B C 1
ATOM 5118 O O . VAL B 1 241 ? -10.805 30.578 8.266 1 98.56 241 VAL B O 1
ATOM 5121 N N . VAL B 1 242 ? -12.867 29.859 7.848 1 98.81 242 VAL B N 1
ATOM 5122 C CA . VAL B 1 242 ? -12.5 28.438 7.887 1 98.81 242 VAL B CA 1
ATOM 5123 C C . VAL B 1 242 ? -12.781 27.797 6.527 1 98.81 242 VAL B C 1
ATOM 5125 O O . VAL B 1 242 ? -13.867 27.969 5.965 1 98.81 242 VAL B O 1
ATOM 5128 N N . ILE B 1 243 ? -11.75 27.172 5.969 1 98.75 243 ILE B N 1
ATOM 5129 C CA . ILE B 1 243 ? -11.938 26.375 4.766 1 98.75 243 ILE B CA 1
ATOM 5130 C C . ILE B 1 243 ? -12.344 24.953 5.152 1 98.75 243 ILE B C 1
ATOM 5132 O O . ILE B 1 243 ? -11.562 24.234 5.773 1 98.75 243 ILE B O 1
ATOM 5136 N N . PHE B 1 244 ? -13.555 24.625 4.91 1 98.81 244 PHE B N 1
ATOM 5137 C CA . PHE B 1 244 ? -14.094 23.281 5.055 1 98.81 244 PHE B CA 1
ATOM 5138 C C . PHE B 1 244 ? -14.039 22.531 3.732 1 98.81 244 PHE B C 1
ATOM 5140 O O . PHE B 1 244 ? -14.961 22.625 2.918 1 98.81 244 PHE B O 1
ATOM 5147 N N . ASP B 1 245 ? -12.961 21.734 3.537 1 98.62 245 ASP B N 1
ATOM 5148 C CA . ASP B 1 245 ? -12.664 21.141 2.24 1 98.62 245 ASP B CA 1
ATOM 5149 C C . ASP B 1 245 ? -13.031 19.656 2.229 1 98.62 245 ASP B C 1
ATOM 5151 O O . ASP B 1 245 ? -12.297 18.812 2.758 1 98.62 245 ASP B O 1
ATOM 5155 N N . VAL B 1 246 ? -14.109 19.297 1.587 1 98.69 246 VAL B N 1
ATOM 5156 C CA . VAL B 1 246 ? -14.57 17.922 1.521 1 98.69 246 VAL B CA 1
ATOM 5157 C C . VAL B 1 246 ? -13.922 17.219 0.324 1 98.69 246 VAL B C 1
ATOM 5159 O O . VAL B 1 246 ? -14.141 17.609 -0.824 1 98.69 246 VAL B O 1
ATOM 5162 N N . GLN B 1 247 ? -13.133 16.188 0.671 1 96.5 247 GLN B N 1
ATOM 5163 C CA . GLN B 1 247 ? -12.258 15.555 -0.305 1 96.5 247 GLN B CA 1
ATOM 5164 C C . GLN B 1 247 ? -12.469 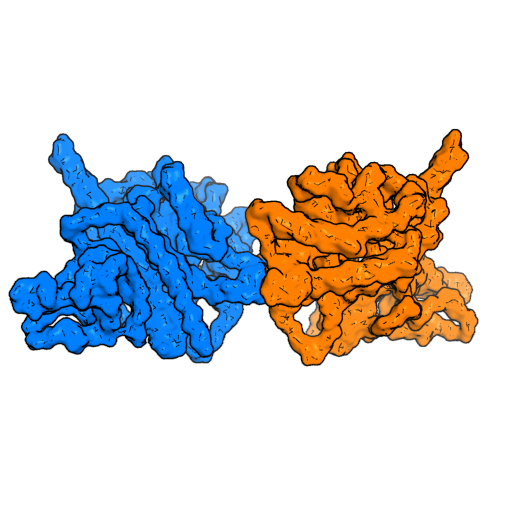14.047 -0.333 1 96.5 247 GLN B C 1
ATOM 5166 O O . GLN B 1 247 ? -13 13.469 0.619 1 96.5 247 GLN B O 1
ATOM 5171 N N . GLU B 1 248 ? -12.125 13.266 -1.458 1 93.12 248 GLU B N 1
ATOM 5172 C CA . GLU B 1 248 ? -11.82 11.852 -1.688 1 93.12 248 GLU B CA 1
ATOM 5173 C C . GLU B 1 248 ? -13.078 10.992 -1.599 1 93.12 248 GLU B C 1
ATOM 5175 O O . GLU B 1 248 ? -13.242 10.047 -2.369 1 93.12 248 GLU B O 1
ATOM 5180 N N . PHE B 1 249 ? -14.023 11.195 -0.724 1 97.75 249 PHE B N 1
ATOM 5181 C CA . PHE B 1 249 ? -15.258 10.438 -0.528 1 97.75 249 PHE B CA 1
ATOM 5182 C C . PHE B 1 249 ? -14.984 8.938 -0.554 1 97.75 249 PHE B C 1
ATOM 5184 O O . PHE B 1 249 ? -15.516 8.227 -1.406 1 97.75 249 PHE B O 1
ATOM 5191 N N . PRO B 1 250 ? -14.328 8.328 0.37 1 95.69 250 PRO B N 1
ATOM 5192 C CA . PRO B 1 250 ? -13.711 7.004 0.29 1 95.69 250 PRO B CA 1
ATOM 5193 C C . PRO B 1 250 ? -14.734 5.875 0.353 1 95.69 250 PRO B C 1
ATOM 5195 O O . PRO B 1 250 ? -14.484 4.781 -0.16 1 95.69 250 PRO B O 1
ATOM 5198 N N . VAL B 1 251 ? -15.883 6.098 0.958 1 96.81 251 VAL B N 1
ATOM 5199 C CA . VAL B 1 251 ? -16.797 4.984 1.189 1 96.81 251 VAL B CA 1
ATOM 5200 C C . VAL B 1 251 ? -18.219 5.414 0.882 1 96.81 251 VAL B C 1
ATOM 5202 O O . VAL B 1 251 ? -18.656 6.488 1.307 1 96.81 251 VAL B O 1
ATOM 5205 N N . GLY B 1 252 ? -18.953 4.633 0.094 1 96.62 252 GLY B N 1
ATOM 5206 C CA . GLY B 1 252 ? -20.406 4.711 0.055 1 96.62 252 GLY B CA 1
ATOM 5207 C C . GLY B 1 252 ? -20.922 5.582 -1.071 1 96.62 252 GLY B C 1
ATOM 5208 O O . GLY B 1 252 ? -22.125 5.832 -1.164 1 96.62 252 GLY B O 1
ATOM 5209 N N . PHE B 1 253 ? -20.219 6.199 -2.018 1 95.81 253 PHE B N 1
ATOM 5210 C CA . PHE B 1 253 ? -20.688 7.176 -2.992 1 95.81 253 PHE B CA 1
ATOM 5211 C C . PHE B 1 253 ? -20.938 6.516 -4.344 1 95.81 253 PHE B C 1
ATOM 5213 O O . PHE B 1 253 ? -21.609 7.09 -5.203 1 95.81 253 PHE B O 1
ATOM 5220 N N . GLY B 1 254 ? -20.672 5.305 -4.508 1 86.44 254 GLY B N 1
ATOM 5221 C CA . GLY B 1 254 ? -21.016 4.555 -5.707 1 86.44 254 GLY B CA 1
ATOM 5222 C C . GLY B 1 254 ? -20.672 5.301 -6.988 1 86.44 254 GLY B C 1
ATOM 5223 O O . GLY B 1 254 ? -19.781 6.145 -7.008 1 86.44 254 GLY B O 1
ATOM 5224 N N . GLU B 1 255 ? -21.484 5.043 -8.141 1 87.12 255 GLU B N 1
ATOM 5225 C CA . GLU B 1 255 ? -21.203 5.59 -9.461 1 87.12 255 GLU B CA 1
ATOM 5226 C C . GLU B 1 255 ? -22.109 6.77 -9.773 1 87.12 255 GLU B C 1
ATOM 5228 O O . GLU B 1 255 ? -21.766 7.629 -10.594 1 87.12 255 GLU B O 1
ATOM 5233 N N . ASP B 1 256 ? -23.203 6.852 -9.148 1 88.75 256 ASP B N 1
ATOM 5234 C CA . ASP B 1 256 ? -24.109 7.949 -9.461 1 88.75 256 ASP B CA 1
ATOM 5235 C C . ASP B 1 256 ? -23.969 9.086 -8.453 1 88.75 256 ASP B C 1
ATOM 5237 O O . ASP B 1 256 ? -23.172 9 -7.52 1 88.75 256 ASP B O 1
ATOM 5241 N N . LEU B 1 257 ? -24.781 10.195 -8.68 1 95.75 257 LEU B N 1
ATOM 5242 C CA . LEU B 1 257 ? -24.594 11.422 -7.91 1 95.75 257 LEU B CA 1
ATOM 5243 C C . LEU B 1 257 ? -25.578 11.492 -6.746 1 95.75 257 LEU B C 1
ATOM 5245 O O . LEU B 1 257 ? -25.578 12.469 -5.988 1 95.75 257 LEU B O 1
ATOM 5249 N N . SER B 1 258 ? -26.328 10.438 -6.551 1 96.31 258 SER B N 1
ATOM 5250 C CA . SER B 1 258 ? -27.391 10.516 -5.566 1 96.31 258 SER B CA 1
ATOM 5251 C C . SER B 1 258 ? -26.844 10.688 -4.156 1 96.31 258 SER B C 1
ATOM 5253 O O . SER B 1 258 ? -27.344 11.508 -3.383 1 96.31 258 SER B O 1
ATOM 5255 N N . VAL B 1 259 ? -25.844 9.938 -3.834 1 97.94 259 VAL B N 1
ATOM 5256 C CA . VAL B 1 259 ? -25.266 10.016 -2.494 1 97.94 259 VAL B CA 1
ATOM 5257 C C . VAL B 1 259 ? -24.578 11.367 -2.311 1 97.94 259 VAL B C 1
ATOM 5259 O O . VAL B 1 259 ? -24.656 11.969 -1.238 1 97.94 259 VAL B O 1
ATOM 5262 N N . HIS B 1 260 ? -23.953 11.844 -3.318 1 98.25 260 HIS B N 1
ATOM 5263 C CA . HIS B 1 260 ? -23.344 13.164 -3.275 1 98.25 260 HIS B CA 1
ATOM 5264 C C . HIS B 1 260 ? -24.391 14.25 -3.035 1 98.25 260 HIS B C 1
ATOM 5266 O O . HIS B 1 260 ? -24.172 15.164 -2.23 1 98.25 260 HIS B O 1
ATOM 5272 N N . ARG B 1 261 ? -25.516 14.172 -3.752 1 97.75 261 ARG B N 1
ATOM 5273 C CA . ARG B 1 261 ? -26.578 15.148 -3.58 1 97.75 261 ARG B CA 1
ATOM 5274 C C . ARG B 1 261 ? -27.125 15.133 -2.152 1 97.75 261 ARG B C 1
ATOM 5276 O O . ARG B 1 261 ? -27.422 16.188 -1.585 1 97.75 261 ARG B O 1
ATOM 5283 N N . ALA B 1 262 ? -27.141 13.938 -1.614 1 97.75 262 ALA B N 1
ATOM 5284 C CA . ALA B 1 262 ? -27.609 13.812 -0.235 1 97.75 262 ALA B CA 1
ATOM 5285 C C . ALA B 1 262 ? -26.609 14.453 0.737 1 97.75 262 ALA B C 1
ATOM 5287 O O . ALA B 1 262 ? -27.016 15.094 1.707 1 97.75 262 ALA B O 1
ATOM 5288 N N . LEU B 1 263 ? -25.359 14.242 0.492 1 98.56 263 LEU B N 1
ATOM 5289 C CA . LEU B 1 263 ? -24.344 14.844 1.354 1 98.56 263 LEU B CA 1
ATOM 5290 C C . LEU B 1 263 ? -24.391 16.359 1.269 1 98.56 263 LEU B C 1
ATOM 5292 O O . LEU B 1 263 ? -24.312 17.047 2.289 1 98.56 263 LEU B O 1
ATOM 5296 N N . VAL B 1 264 ? -24.578 16.906 0.072 1 98.44 264 VAL B N 1
ATOM 5297 C CA . VAL B 1 264 ? -24.625 18.359 -0.125 1 98.44 264 VAL B CA 1
ATOM 5298 C C . VAL B 1 264 ? -25.859 18.922 0.579 1 98.44 264 VAL B C 1
ATOM 5300 O O . VAL B 1 264 ? -25.797 20 1.171 1 98.44 264 VAL B O 1
ATOM 5303 N N . ALA B 1 265 ? -26.938 18.203 0.479 1 98 265 ALA B N 1
ATOM 5304 C CA . ALA B 1 265 ? -28.141 18.641 1.186 1 98 265 ALA B CA 1
ATOM 5305 C C . ALA B 1 265 ? -27.891 18.75 2.686 1 98 265 ALA B C 1
ATOM 5307 O O . ALA B 1 265 ? -28.297 19.719 3.322 1 98 265 ALA B O 1
ATOM 5308 N N . PHE B 1 266 ? -27.25 17.766 3.227 1 98.19 266 PHE B N 1
ATOM 5309 C CA . PHE B 1 266 ? -26.906 17.75 4.641 1 98.19 266 PHE B CA 1
ATOM 5310 C C . PHE B 1 266 ? -26.016 18.938 4.988 1 98.19 266 PHE B C 1
ATOM 5312 O O . PHE B 1 266 ? -26.281 19.672 5.938 1 98.19 266 PHE B O 1
ATOM 5319 N N . LEU B 1 267 ? -24.938 19.141 4.262 1 98.62 267 LEU B N 1
ATOM 5320 C CA . LEU B 1 267 ? -23.984 20.203 4.52 1 98.62 267 LEU B CA 1
ATOM 5321 C C . LEU B 1 267 ? -24.641 21.578 4.383 1 98.62 267 LEU B C 1
ATOM 5323 O O . LEU B 1 267 ? -24.344 22.5 5.148 1 98.62 267 LEU B O 1
ATOM 5327 N N . SER B 1 268 ? -25.5 21.703 3.381 1 97.69 268 SER B N 1
ATOM 5328 C CA . SER B 1 268 ? -26.219 22.969 3.184 1 97.69 268 SER B CA 1
ATOM 5329 C C . SER B 1 268 ? -27.141 23.281 4.363 1 97.69 268 SER B C 1
ATOM 5331 O O . SER B 1 268 ? -27.188 24.422 4.832 1 97.69 268 SER B O 1
ATOM 5333 N N . GLU B 1 269 ? -27.812 22.297 4.742 1 97.5 269 GLU B N 1
ATOM 5334 C CA . GLU B 1 269 ? -28.688 22.484 5.895 1 97.5 269 GLU B CA 1
ATOM 5335 C C . GLU B 1 269 ? -27.906 22.938 7.121 1 97.5 269 GLU B C 1
ATOM 5337 O O . GLU B 1 269 ? -28.359 23.797 7.879 1 97.5 269 GLU B O 1
ATOM 5342 N N . GLU B 1 270 ? -26.781 22.375 7.285 1 97.94 270 GLU B N 1
ATOM 5343 C CA . GLU B 1 270 ? -26 22.594 8.5 1 97.94 270 GLU B CA 1
ATOM 5344 C C . GLU B 1 270 ? -25.188 23.891 8.398 1 97.94 270 GLU B C 1
ATOM 5346 O O . GLU B 1 270 ? -25.016 24.594 9.398 1 97.94 270 GLU B O 1
ATOM 5351 N N . LEU B 1 271 ? -24.703 24.25 7.18 1 97.81 271 LEU B N 1
ATOM 5352 C CA . LEU B 1 271 ? -23.641 25.266 7.137 1 97.81 271 LEU B CA 1
ATOM 5353 C C . LEU B 1 271 ? -24.031 26.406 6.211 1 97.81 271 LEU B C 1
ATOM 5355 O O . LEU B 1 271 ? -23.297 27.406 6.109 1 97.81 271 LEU B O 1
ATOM 5359 N N . ALA B 1 272 ? -25.172 26.375 5.586 1 94.94 272 ALA B N 1
ATOM 5360 C CA . ALA B 1 272 ? -25.516 27.375 4.574 1 94.94 272 ALA B CA 1
ATOM 5361 C C . ALA B 1 272 ? -25.516 28.781 5.168 1 94.94 272 ALA B C 1
ATOM 5363 O O . ALA B 1 272 ? -25.062 29.734 4.535 1 94.94 272 ALA B O 1
ATOM 5364 N N . GLU B 1 273 ? -26.016 28.953 6.34 1 95.81 273 GLU B N 1
ATOM 5365 C CA . GLU B 1 273 ? -26.109 30.266 6.965 1 95.81 273 GLU B CA 1
ATOM 5366 C C . GLU B 1 273 ? -24.719 30.812 7.301 1 95.81 273 GLU B C 1
ATOM 5368 O O . GLU B 1 273 ? -24.547 32.031 7.426 1 95.81 273 GLU B O 1
ATOM 5373 N N . LEU B 1 274 ? -23.781 29.938 7.453 1 97.75 274 LEU B N 1
ATOM 5374 C CA . LEU B 1 274 ? -22.438 30.328 7.836 1 97.75 274 LEU B CA 1
ATOM 5375 C C . LEU B 1 274 ? -21.5 30.281 6.641 1 97.75 274 LEU B C 1
ATOM 5377 O O . LEU B 1 274 ? -20.312 30.625 6.754 1 97.75 274 LEU B O 1
ATOM 5381 N N . ALA B 1 275 ? -22.031 29.922 5.484 1 98 275 ALA B N 1
ATOM 5382 C CA . ALA B 1 275 ? -21.188 29.719 4.312 1 98 275 ALA B CA 1
ATOM 5383 C C . ALA B 1 275 ? -20.922 31.047 3.596 1 98 275 ALA B C 1
ATOM 5385 O O . ALA B 1 275 ? -21.828 31.891 3.477 1 98 275 ALA B O 1
ATOM 5386 N N . ALA B 1 276 ? -19.672 31.25 3.188 1 97.38 276 ALA B N 1
ATOM 5387 C CA . ALA B 1 276 ? -19.359 32.375 2.299 1 97.38 276 ALA B CA 1
ATOM 5388 C C . ALA B 1 276 ? -19.859 32.094 0.885 1 97.38 276 ALA B C 1
ATOM 5390 O O . ALA B 1 276 ? -19.766 30.984 0.381 1 97.38 276 ALA B O 1
ATOM 5391 N N . PRO B 1 277 ? -20.391 33.156 0.264 1 96.06 277 PRO B N 1
ATOM 5392 C CA . PRO B 1 277 ? -20.891 32.969 -1.101 1 96.06 277 PRO B CA 1
ATOM 5393 C C . PRO B 1 277 ? -19.797 32.531 -2.072 1 96.06 277 PRO B C 1
ATOM 5395 O O . PRO B 1 277 ? -18.703 33.125 -2.08 1 96.06 277 PRO B O 1
ATOM 5398 N N . LYS B 1 278 ? -20.188 31.516 -2.84 1 93.44 278 LYS B N 1
ATOM 5399 C CA . LYS B 1 278 ? -19.219 30.984 -3.793 1 93.44 278 LYS B CA 1
ATOM 5400 C C . LYS B 1 278 ? -18.844 32.031 -4.84 1 93.44 278 LYS B C 1
ATOM 5402 O O . LYS B 1 278 ? -17.766 31.969 -5.441 1 93.44 278 LYS B O 1
ATOM 5407 N N . ALA B 1 279 ? -19.625 33.062 -5.066 1 93.62 279 ALA B N 1
ATOM 5408 C CA . ALA B 1 279 ? -19.391 34.094 -6.066 1 93.62 279 ALA B CA 1
ATOM 5409 C C . ALA B 1 279 ? -18.172 34.938 -5.703 1 93.62 279 ALA B C 1
ATOM 5411 O O . ALA B 1 279 ? -17.562 35.562 -6.57 1 93.62 279 ALA B O 1
ATOM 5412 N N . LEU B 1 280 ? -17.797 34.938 -4.477 1 94.44 280 LEU B N 1
ATOM 5413 C CA . LEU B 1 280 ? -16.609 35.688 -4.051 1 94.44 280 LEU B CA 1
ATOM 5414 C C . LEU B 1 280 ? -15.352 35.156 -4.727 1 94.44 280 LEU B C 1
ATOM 5416 O O . LEU B 1 280 ? -14.555 35.906 -5.262 1 94.44 280 LEU B O 1
ATOM 5420 N N . GLY B 1 281 ? -15.266 33.812 -4.695 1 92.75 281 GLY B N 1
ATOM 5421 C CA . GLY B 1 281 ? -14.086 33.156 -5.27 1 92.75 281 GLY B CA 1
ATOM 5422 C C . GLY B 1 281 ? -12.828 33.375 -4.445 1 92.75 281 GLY B C 1
ATOM 5423 O O . GLY B 1 281 ? -12.852 34.094 -3.449 1 92.75 281 GLY B O 1
ATOM 5424 N N . TRP B 1 282 ? -11.742 32.844 -4.883 1 92.81 282 TRP B N 1
ATOM 5425 C CA . TRP B 1 282 ? -10.484 32.875 -4.137 1 92.81 282 TRP B CA 1
ATOM 5426 C C . TRP B 1 282 ? -9.75 34.188 -4.336 1 92.81 282 TRP B C 1
ATOM 5428 O O . TRP B 1 282 ? -8.789 34.469 -3.621 1 92.81 282 TRP B O 1
ATOM 5438 N N . ASP B 1 283 ? -10.273 35.062 -5.207 1 92.75 283 ASP B N 1
ATOM 5439 C CA . ASP B 1 283 ? -9.648 36.375 -5.469 1 92.75 283 ASP B CA 1
ATOM 5440 C C . ASP B 1 283 ? -10.281 37.469 -4.609 1 92.75 283 ASP B C 1
ATOM 5442 O O . ASP B 1 283 ? -9.797 38.594 -4.586 1 92.75 283 ASP B O 1
ATOM 5446 N N . ALA B 1 284 ? -11.242 37.094 -3.887 1 95.06 284 ALA B N 1
ATOM 5447 C CA . ALA B 1 284 ? -11.844 38.062 -2.984 1 95.06 284 ALA B CA 1
ATOM 5448 C C . ALA B 1 284 ? -10.898 38.406 -1.837 1 95.06 284 ALA B C 1
ATOM 5450 O O . ALA B 1 284 ? -10.203 37.531 -1.314 1 95.06 284 ALA B O 1
ATOM 5451 N N . THR B 1 285 ? -10.914 39.656 -1.475 1 96.56 285 THR B N 1
ATOM 5452 C CA . THR B 1 285 ? -10.117 40.062 -0.318 1 96.56 285 THR B CA 1
ATOM 5453 C C . THR B 1 285 ? -10.773 39.594 0.977 1 96.56 285 THR B C 1
ATOM 5455 O O . THR B 1 285 ? -11.977 39.312 1.003 1 96.56 285 THR B O 1
ATOM 5458 N N . LEU B 1 286 ? -9.992 39.562 2.039 1 97.31 286 LEU B N 1
ATOM 5459 C CA . LEU B 1 286 ? -10.531 39.188 3.342 1 97.31 286 LEU B CA 1
ATOM 5460 C C . LEU B 1 286 ? -11.594 40.156 3.799 1 97.31 286 LEU B C 1
ATOM 5462 O O . LEU B 1 286 ? -12.602 39.781 4.395 1 97.31 286 LEU B O 1
ATOM 5466 N N . ALA B 1 287 ? -11.375 41.406 3.49 1 97 287 ALA B N 1
ATOM 5467 C CA . ALA B 1 287 ? -12.359 42.406 3.844 1 97 287 ALA B CA 1
ATOM 5468 C C . ALA B 1 287 ? -13.703 42.125 3.184 1 97 287 ALA B C 1
ATOM 5470 O O . ALA B 1 287 ? -14.75 42.312 3.801 1 97 287 ALA B O 1
ATOM 5471 N N . ARG B 1 288 ? -13.664 41.75 1.961 1 97.12 288 ARG B N 1
ATOM 5472 C CA . ARG B 1 288 ? -14.898 41.438 1.249 1 97.12 288 ARG B CA 1
ATOM 5473 C C . ARG B 1 288 ? -15.57 40.188 1.855 1 97.12 288 ARG B C 1
ATOM 5475 O O . ARG B 1 288 ? -16.797 40.125 1.934 1 97.12 288 ARG B O 1
ATOM 5482 N N . VAL B 1 289 ? -14.789 39.25 2.254 1 97.12 289 VAL B N 1
ATOM 5483 C CA . VAL B 1 289 ? -15.336 38.062 2.91 1 97.12 289 VAL B CA 1
ATOM 5484 C C . VAL B 1 289 ? -15.977 38.469 4.238 1 97.12 289 VAL B C 1
ATOM 5486 O O . VAL B 1 289 ? -17.078 38.031 4.555 1 97.12 289 VAL B O 1
ATOM 5489 N N . TRP B 1 290 ? -15.305 39.344 4.98 1 96.75 290 TRP B N 1
ATOM 5490 C CA . TRP B 1 290 ? -15.773 39.781 6.289 1 96.75 290 TRP B CA 1
ATOM 5491 C C . TRP B 1 290 ? -17.062 40.594 6.164 1 96.75 290 TRP B C 1
ATOM 5493 O O . TRP B 1 290 ? -17.812 40.719 7.133 1 96.75 290 TRP B O 1
ATOM 5503 N N . ALA B 1 291 ? -17.281 41.062 4.98 1 96.44 291 ALA B N 1
ATOM 5504 C CA . ALA B 1 291 ? -18.484 41.844 4.738 1 96.44 291 ALA B CA 1
ATOM 5505 C C . ALA B 1 291 ? -19.688 40.938 4.484 1 96.44 291 ALA B C 1
ATOM 5507 O O . ALA B 1 291 ? -20.828 41.406 4.477 1 96.44 291 ALA B O 1
ATOM 5508 N N . GLN B 1 292 ? -19.406 39.719 4.309 1 95.06 292 GLN B N 1
ATOM 5509 C CA . GLN B 1 292 ? -20.469 38.75 4.113 1 95.06 292 GLN B CA 1
ATOM 5510 C C . GLN B 1 292 ? -21 38.219 5.453 1 95.06 292 GLN B C 1
ATOM 5512 O O . GLN B 1 292 ? -20.391 38.438 6.496 1 95.06 292 GLN B O 1
ATOM 5517 N N . ARG B 1 293 ? -22.094 37.562 5.398 1 91.31 293 ARG B N 1
ATOM 5518 C CA . ARG B 1 293 ? -22.656 36.938 6.594 1 91.31 293 ARG B CA 1
ATOM 5519 C C . ARG B 1 293 ? -21.891 35.688 6.98 1 91.31 293 ARG B C 1
ATOM 5521 O O . ARG B 1 293 ? -21.625 35.469 8.164 1 91.31 293 ARG B O 1
ATOM 5528 N N . GLY B 1 294 ? -21.484 34.938 6.035 1 95 294 GLY B N 1
ATOM 5529 C CA . GLY B 1 294 ? -20.844 33.656 6.281 1 95 294 GLY B CA 1
ATOM 5530 C C . GLY B 1 294 ? -19.344 33.719 6.137 1 95 294 GLY B C 1
ATOM 5531 O O . GLY B 1 294 ? -18.812 34.5 5.355 1 95 294 GLY B O 1
ATOM 5532 N N . ARG B 1 295 ? -18.688 32.781 6.914 1 96.56 295 ARG B N 1
ATOM 5533 C CA . ARG B 1 295 ? -17.219 32.781 6.988 1 96.56 295 ARG B CA 1
ATOM 5534 C C . ARG B 1 295 ? -16.688 31.375 6.684 1 96.56 295 ARG B C 1
ATOM 5536 O O . ARG B 1 295 ? -15.477 31.141 6.777 1 96.56 295 ARG B O 1
ATOM 5543 N N . VAL B 1 296 ? -17.531 30.438 6.34 1 98.56 296 VAL B N 1
ATOM 5544 C CA . VAL B 1 296 ? -17.109 29.078 6.023 1 98.56 296 VAL B CA 1
ATOM 5545 C C . VAL B 1 296 ? -17.047 28.891 4.508 1 98.56 296 VAL B C 1
ATOM 5547 O O . VAL B 1 296 ? -18.047 29.047 3.814 1 98.56 296 VAL B O 1
ATOM 5550 N N . VAL B 1 297 ? -15.859 28.703 3.971 1 98 297 VAL B N 1
ATOM 5551 C CA . VAL B 1 297 ? -15.719 28.281 2.578 1 98 297 VAL B CA 1
ATOM 5552 C C . VAL B 1 297 ? -15.977 26.781 2.457 1 98 297 VAL B C 1
ATOM 5554 O O . VAL B 1 297 ? -15.133 25.969 2.834 1 98 297 VAL B O 1
ATOM 5557 N N . LEU B 1 298 ? -17.125 26.469 2.01 1 98.12 298 LEU B N 1
ATOM 5558 C CA . LEU B 1 298 ? -17.5 25.062 1.842 1 98.12 298 LEU B CA 1
ATOM 5559 C C . LEU B 1 298 ? -17.062 24.547 0.481 1 98.12 298 LEU B C 1
ATOM 5561 O O . LEU B 1 298 ? -17.75 24.734 -0.52 1 98.12 298 LEU B O 1
ATOM 5565 N N . ALA B 1 299 ? -15.914 23.859 0.459 1 97.44 299 ALA B N 1
ATOM 5566 C CA . ALA B 1 299 ? -15.328 23.359 -0.784 1 97.44 299 ALA B CA 1
ATOM 5567 C C . ALA B 1 299 ? -15.641 21.875 -0.974 1 97.44 299 ALA B C 1
ATOM 5569 O O . ALA B 1 299 ? -15.75 21.125 0 1 97.44 299 ALA B O 1
ATOM 5570 N N . TYR B 1 300 ? -15.828 21.469 -2.232 1 97.81 300 TYR B N 1
ATOM 5571 C CA . TYR B 1 300 ? -16.281 20.125 -2.557 1 97.81 300 TYR B CA 1
ATOM 5572 C C . TYR B 1 300 ? -15.539 19.562 -3.766 1 97.81 300 TYR B C 1
ATOM 5574 O O . TYR B 1 300 ? -15.531 20.188 -4.836 1 97.81 300 TYR B O 1
ATOM 5582 N N . ASP B 1 301 ? -14.961 18.375 -3.623 1 96.94 301 ASP B N 1
ATOM 5583 C CA . ASP B 1 301 ? -14.039 17.844 -4.629 1 96.94 301 ASP B CA 1
ATOM 5584 C C . ASP B 1 301 ? -14.773 17 -5.66 1 96.94 301 ASP B C 1
ATOM 5586 O O . ASP B 1 301 ? -14.398 15.859 -5.918 1 96.94 301 ASP B O 1
ATOM 5590 N N . ARG B 1 302 ? -15.844 17.516 -6.184 1 96.94 302 ARG B N 1
ATOM 5591 C CA . ARG B 1 302 ? -16.594 16.938 -7.293 1 96.94 302 ARG B CA 1
ATOM 5592 C C . ARG B 1 302 ? -17.219 18.031 -8.156 1 96.94 302 ARG B C 1
ATOM 5594 O O . ARG B 1 302 ? -18.312 18.5 -7.871 1 96.94 302 ARG B O 1
ATOM 5601 N N . ALA B 1 303 ? -16.578 18.344 -9.289 1 94.56 303 ALA B N 1
ATOM 5602 C CA . ALA B 1 303 ? -17 19.422 -10.172 1 94.56 303 ALA B CA 1
ATOM 5603 C C . ALA B 1 303 ? -18.391 19.156 -10.75 1 94.56 303 ALA B C 1
ATOM 5605 O O . ALA B 1 303 ? -19.188 20.078 -10.93 1 94.56 303 ALA B O 1
ATOM 5606 N N . ASP B 1 304 ? -18.656 17.875 -11.055 1 95.88 304 ASP B N 1
ATOM 5607 C CA . ASP B 1 304 ? -19.938 17.516 -11.633 1 95.88 304 ASP B CA 1
ATOM 5608 C C . ASP B 1 304 ? -21.078 17.719 -10.625 1 95.88 304 ASP B C 1
ATOM 5610 O O . ASP B 1 304 ? -22.188 18.109 -10.984 1 95.88 304 ASP B O 1
ATOM 5614 N N . VAL B 1 305 ? -20.766 17.453 -9.352 1 97 305 VAL B N 1
ATOM 5615 C CA . VAL B 1 305 ? -21.75 17.672 -8.297 1 97 305 VAL B CA 1
ATOM 5616 C C . VAL B 1 305 ? -22 19.172 -8.133 1 97 305 VAL B C 1
ATOM 5618 O O . VAL B 1 305 ? -23.156 19.609 -8.07 1 97 305 VAL B O 1
ATOM 5621 N N . ILE B 1 306 ? -20.984 20 -8.102 1 96.06 306 ILE B N 1
ATOM 5622 C CA . ILE B 1 306 ? -21.109 21.438 -7.973 1 96.06 306 ILE B CA 1
ATOM 5623 C C . ILE B 1 306 ? -21.953 22 -9.117 1 96.06 306 ILE B C 1
ATOM 5625 O O . ILE B 1 306 ? -22.859 22.797 -8.898 1 96.06 306 ILE B O 1
ATOM 5629 N N . ALA B 1 307 ? -21.672 21.516 -10.32 1 95.88 307 ALA B N 1
ATOM 5630 C CA . ALA B 1 307 ? -22.375 21.969 -11.516 1 95.88 307 ALA B CA 1
ATOM 5631 C C . ALA B 1 307 ? -23.859 21.578 -11.461 1 95.88 307 ALA B C 1
ATOM 5633 O O . ALA B 1 307 ? -24.719 22.328 -11.938 1 95.88 307 ALA B O 1
ATOM 5634 N N . SER B 1 308 ? -24.109 20.469 -10.859 1 96.06 308 SER B N 1
ATOM 5635 C CA . SER B 1 308 ? -25.469 19.953 -10.828 1 96.06 308 SER B CA 1
ATOM 5636 C C . SER B 1 308 ? -26.312 20.641 -9.758 1 96.06 308 SER B C 1
ATOM 5638 O O . SER B 1 308 ? -27.547 20.562 -9.773 1 96.06 308 SER B O 1
ATOM 5640 N N . LEU B 1 309 ? -25.703 21.344 -8.875 1 96.44 309 LEU B N 1
ATOM 5641 C CA . LEU B 1 309 ? -26.391 22.016 -7.785 1 96.44 309 LEU B CA 1
ATOM 5642 C C . LEU B 1 309 ? -26 23.484 -7.727 1 96.44 309 LEU B C 1
ATOM 5644 O O . LEU B 1 309 ? -25.422 23.938 -6.738 1 96.44 309 LEU B O 1
ATOM 5648 N N . PRO B 1 310 ? -26.469 24.312 -8.609 1 93.44 310 PRO B N 1
ATOM 5649 C CA . PRO B 1 310 ? -26.016 25.703 -8.734 1 93.44 310 PRO B CA 1
ATOM 5650 C C . PRO B 1 310 ? -26.438 26.578 -7.551 1 93.44 310 PRO B C 1
ATOM 5652 O O . PRO B 1 310 ? -25.797 27.594 -7.27 1 93.44 310 PRO B O 1
ATOM 5655 N N . THR B 1 311 ? -27.406 26.219 -6.789 1 94.38 311 THR B N 1
ATOM 5656 C CA . THR B 1 311 ? -27.891 27.047 -5.691 1 94.38 311 THR B CA 1
ATOM 5657 C C . THR B 1 311 ? -27.188 26.688 -4.391 1 94.38 311 THR B C 1
ATOM 5659 O O . THR B 1 311 ? -27.297 27.422 -3.398 1 94.38 311 THR B O 1
ATOM 5662 N N . ALA B 1 312 ? -26.453 25.531 -4.391 1 95.94 312 ALA B N 1
ATOM 5663 C CA . ALA B 1 312 ? -25.703 25.156 -3.195 1 95.94 312 ALA B CA 1
ATOM 5664 C C . ALA B 1 312 ? -24.469 26.047 -3.016 1 95.94 312 ALA B C 1
ATOM 5666 O O . ALA B 1 312 ? -23.875 26.484 -3.996 1 95.94 312 ALA B O 1
ATOM 5667 N N . PRO B 1 313 ? -24.156 26.344 -1.759 1 95.94 313 PRO B N 1
ATOM 5668 C CA . PRO B 1 313 ? -23.016 27.219 -1.508 1 95.94 313 PRO B CA 1
ATOM 5669 C C . PRO B 1 313 ? -21.688 26.484 -1.577 1 95.94 313 PRO B C 1
ATOM 5671 O O . PRO B 1 313 ? -20.859 26.594 -0.66 1 95.94 313 PRO B O 1
ATOM 5674 N N . LEU B 1 314 ? -21.438 25.781 -2.666 1 97.06 314 LEU B N 1
ATOM 5675 C CA . LEU B 1 314 ? -20.234 24.953 -2.791 1 97.06 314 LEU B CA 1
ATOM 5676 C C . LEU B 1 314 ? -19.172 25.656 -3.619 1 97.06 314 LEU B C 1
ATOM 5678 O O . LEU B 1 314 ? -19.453 26.188 -4.699 1 97.06 314 LEU B O 1
ATOM 5682 N N . TRP B 1 315 ? -18.016 25.734 -3.031 1 96.12 315 TRP B N 1
ATOM 5683 C CA . TRP B 1 315 ? -16.828 26.188 -3.744 1 96.12 315 TRP B CA 1
ATOM 5684 C C . TRP B 1 315 ? -16.094 25.016 -4.391 1 96.12 315 TRP B C 1
ATOM 5686 O O . TRP B 1 315 ? -16.25 23.875 -3.961 1 96.12 315 TRP B O 1
ATOM 5696 N N . PRO B 1 316 ? -15.359 25.328 -5.535 1 94.88 316 PRO B N 1
ATOM 5697 C CA . PRO B 1 316 ? -14.43 24.297 -5.973 1 94.88 316 PRO B CA 1
ATOM 5698 C C . PRO B 1 316 ? -13.422 23.906 -4.891 1 94.88 316 PRO B C 1
ATOM 5700 O O . PRO B 1 316 ? -12.969 24.766 -4.133 1 94.88 316 PRO B O 1
ATOM 5703 N N . ALA B 1 317 ? -13.102 22.656 -4.855 1 95.5 317 ALA B N 1
ATOM 5704 C CA . ALA B 1 317 ? -12.203 22.141 -3.824 1 95.5 317 ALA B CA 1
ATOM 5705 C C . ALA B 1 317 ? -10.812 22.766 -3.963 1 95.5 317 ALA B C 1
ATOM 5707 O O . ALA B 1 317 ? -10.43 23.203 -5.047 1 95.5 317 ALA B O 1
ATOM 5708 N N . VAL B 1 318 ? -10.125 22.844 -2.83 1 96.06 318 VAL B N 1
ATOM 5709 C CA . VAL B 1 318 ? -8.711 23.203 -2.803 1 96.06 318 VAL B CA 1
ATOM 5710 C C . VAL B 1 318 ? -7.875 22.094 -3.439 1 96.06 318 VAL B C 1
ATOM 5712 O O . VAL B 1 318 ? -8.055 20.922 -3.125 1 96.06 318 VAL B O 1
ATOM 5715 N N . ARG B 1 319 ? -7.051 22.453 -4.41 1 95.75 319 ARG B N 1
ATOM 5716 C CA . ARG B 1 319 ? -6.184 21.453 -5.035 1 95.75 319 ARG B CA 1
ATOM 5717 C C . ARG B 1 319 ? -5.137 20.953 -4.051 1 95.75 319 ARG B C 1
ATOM 5719 O O . ARG B 1 319 ? -4.289 21.719 -3.588 1 95.75 319 ARG B O 1
ATOM 5726 N N . GLN B 1 320 ? -5.152 19.719 -3.727 1 97 320 GLN B N 1
ATOM 5727 C CA . GLN B 1 320 ? -4.191 19.156 -2.785 1 97 320 GLN B CA 1
ATOM 5728 C C . GLN B 1 320 ? -2.922 18.703 -3.504 1 97 320 GLN B C 1
ATOM 5730 O O . GLN B 1 320 ? -2.979 17.859 -4.395 1 97 320 GLN B O 1
ATOM 5735 N N . LEU B 1 321 ? -1.806 19.297 -3.137 1 97.19 321 LEU B N 1
ATOM 5736 C CA . LEU B 1 321 ? -0.493 18.891 -3.627 1 97.19 321 LEU B CA 1
ATOM 5737 C C . LEU B 1 321 ? 0.083 17.781 -2.773 1 97.19 321 LEU B C 1
ATOM 5739 O O . LEU B 1 321 ? 0.829 18.031 -1.824 1 97.19 321 LEU B O 1
ATOM 5743 N N . TRP B 1 322 ? -0.23 16.578 -3.145 1 97.56 322 TRP B N 1
ATOM 5744 C CA . TRP B 1 322 ? 0.107 15.375 -2.387 1 97.56 322 TRP B CA 1
ATOM 5745 C C . TRP B 1 322 ? 1.205 14.578 -3.088 1 97.56 322 TRP B C 1
ATOM 5747 O O . TRP B 1 322 ? 1.039 14.156 -4.234 1 97.56 322 TRP B O 1
ATOM 5757 N N . GLY B 1 323 ? 2.271 14.32 -2.418 1 97.75 323 GLY B N 1
ATOM 5758 C CA . GLY B 1 323 ? 3.432 13.695 -3.029 1 97.75 323 GLY B CA 1
ATOM 5759 C C . GLY B 1 323 ? 3.35 12.18 -3.047 1 97.75 323 GLY B C 1
ATOM 5760 O O . GLY B 1 323 ? 3.961 11.531 -3.896 1 97.75 323 GLY B O 1
ATOM 5761 N N . ASP B 1 324 ? 2.623 11.617 -2.115 1 97.5 324 ASP B N 1
ATOM 5762 C CA . ASP B 1 324 ? 2.566 10.164 -1.971 1 97.5 324 ASP B CA 1
ATOM 5763 C C . ASP B 1 324 ? 3.967 9.562 -1.926 1 97.5 324 ASP B C 1
ATOM 5765 O O . ASP B 1 324 ? 4.293 8.672 -2.711 1 97.5 324 ASP B O 1
ATOM 5769 N N . VAL B 1 325 ? 4.793 9.953 -1.082 1 98.31 325 VAL B N 1
ATOM 5770 C CA . VAL B 1 325 ? 6.184 9.531 -0.943 1 98.31 325 VAL B CA 1
ATOM 5771 C C . VAL B 1 325 ? 6.422 8.992 0.465 1 98.31 325 VAL B C 1
ATOM 5773 O O . VAL B 1 325 ? 5.59 9.172 1.354 1 98.31 325 VAL B O 1
ATOM 5776 N N . ARG B 1 326 ? 7.609 8.383 0.711 1 97.25 326 ARG B N 1
ATOM 5777 C CA . ARG B 1 326 ? 7.844 7.652 1.954 1 97.25 326 ARG B CA 1
ATOM 5778 C C . ARG B 1 326 ? 9.102 8.156 2.654 1 97.25 326 ARG B C 1
ATOM 5780 O O . ARG B 1 326 ? 9.484 7.629 3.703 1 97.25 326 ARG B O 1
ATOM 5787 N N . THR B 1 327 ? 9.766 9.156 2.111 1 97.56 327 THR B N 1
ATOM 5788 C CA . THR B 1 327 ? 10.984 9.688 2.723 1 97.56 327 THR B CA 1
ATOM 5789 C C . THR B 1 327 ? 10.938 11.211 2.783 1 97.56 327 THR B C 1
ATOM 5791 O O . THR B 1 327 ? 10.281 11.852 1.961 1 97.56 327 THR B O 1
ATOM 5794 N N . LEU B 1 328 ? 11.664 11.742 3.734 1 98.06 328 LEU B N 1
ATOM 5795 C CA . LEU B 1 328 ? 11.758 13.188 3.906 1 98.06 328 LEU B CA 1
ATOM 5796 C C . LEU B 1 328 ? 12.336 13.844 2.658 1 98.06 328 LEU B C 1
ATOM 5798 O O . LEU B 1 328 ? 11.82 14.867 2.197 1 98.06 328 LEU B O 1
ATOM 5802 N N . ASP B 1 329 ? 13.352 13.242 2.078 1 98.12 329 ASP B N 1
ATOM 5803 C CA . ASP B 1 329 ? 13.992 13.812 0.9 1 98.12 329 ASP B CA 1
ATOM 5804 C C . ASP B 1 329 ? 13.031 13.867 -0.283 1 98.12 329 ASP B C 1
ATOM 5806 O O . ASP B 1 329 ? 12.953 14.875 -0.981 1 98.12 329 ASP B O 1
ATOM 5810 N N . ALA B 1 330 ? 12.328 12.812 -0.442 1 98.31 330 ALA B N 1
ATOM 5811 C CA . ALA B 1 330 ? 11.375 12.773 -1.548 1 98.31 330 ALA B CA 1
ATOM 5812 C C . ALA B 1 330 ? 10.258 13.781 -1.34 1 98.31 330 ALA B C 1
ATOM 5814 O O . ALA B 1 330 ? 9.789 14.414 -2.297 1 98.31 330 ALA B O 1
ATOM 5815 N N . LEU B 1 331 ? 9.812 13.93 -0.124 1 98.69 331 LEU B N 1
ATOM 5816 C CA . LEU B 1 331 ? 8.773 14.898 0.192 1 98.69 331 LEU B CA 1
ATOM 5817 C C . LEU B 1 331 ? 9.258 16.312 -0.068 1 98.69 331 LEU B C 1
ATOM 5819 O O . LEU B 1 331 ? 8.555 17.109 -0.701 1 98.69 331 LEU B O 1
ATOM 5823 N N . ARG B 1 332 ? 10.438 16.609 0.36 1 98.25 332 ARG B N 1
ATOM 5824 C CA . ARG B 1 332 ? 11.047 17.922 0.137 1 98.25 332 ARG B CA 1
ATOM 5825 C C . ARG B 1 332 ? 11.141 18.234 -1.353 1 98.25 332 ARG B C 1
ATOM 5827 O O . ARG B 1 332 ? 10.734 19.312 -1.79 1 98.25 332 ARG B O 1
ATOM 5834 N N . ASP B 1 333 ? 11.656 17.25 -2.102 1 98 333 ASP B N 1
ATOM 5835 C CA . ASP B 1 333 ? 11.828 17.453 -3.537 1 98 333 ASP B CA 1
ATOM 5836 C C . ASP B 1 333 ? 10.484 17.688 -4.227 1 98 333 ASP B C 1
ATOM 5838 O O . ASP B 1 333 ? 10.375 18.562 -5.09 1 98 333 ASP B O 1
ATOM 5842 N N . TYR B 1 334 ? 9.57 16.906 -3.789 1 98.12 334 TYR B N 1
ATOM 5843 C CA . TYR B 1 334 ? 8.25 17.047 -4.398 1 98.12 334 TYR B CA 1
ATOM 5844 C C . TYR B 1 334 ? 7.652 18.422 -4.125 1 98.12 334 TYR B C 1
ATOM 5846 O O . TYR B 1 334 ? 7.227 19.109 -5.051 1 98.12 334 TYR B O 1
ATOM 5854 N N . LEU B 1 335 ? 7.57 18.844 -2.871 1 98.12 335 LEU B N 1
ATOM 5855 C CA . LEU B 1 335 ? 6.938 20.109 -2.494 1 98.12 335 LEU B CA 1
ATOM 5856 C C . LEU B 1 335 ? 7.707 21.297 -3.066 1 98.12 335 LEU B C 1
ATOM 5858 O O . LEU B 1 335 ? 7.105 22.281 -3.479 1 98.12 335 LEU B O 1
ATOM 5862 N N . HIS B 1 336 ? 9.039 21.188 -3.111 1 96.75 336 HIS B N 1
ATOM 5863 C CA . HIS B 1 336 ? 9.828 22.25 -3.746 1 96.75 336 HIS B CA 1
ATOM 5864 C C . HIS B 1 336 ? 9.406 22.438 -5.199 1 96.75 336 HIS B C 1
ATOM 5866 O O . HIS B 1 336 ? 9.258 23.578 -5.656 1 96.75 336 HIS B O 1
ATOM 5872 N N . ARG B 1 337 ? 9.219 21.328 -5.824 1 96.38 337 ARG B N 1
ATOM 5873 C CA . ARG B 1 337 ? 8.867 21.375 -7.238 1 96.38 337 ARG B CA 1
ATOM 5874 C C . ARG B 1 337 ? 7.473 21.969 -7.434 1 96.38 337 ARG B C 1
ATOM 5876 O O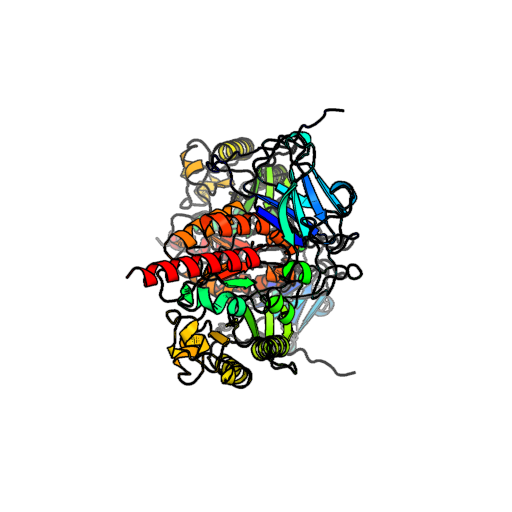 . ARG B 1 337 ? 7.277 22.859 -8.25 1 96.38 337 ARG B O 1
ATOM 5883 N N . VAL B 1 338 ? 6.543 21.578 -6.672 1 94.94 338 VAL B N 1
ATOM 5884 C CA . VAL B 1 338 ? 5.156 21.891 -6.984 1 94.94 338 VAL B CA 1
ATOM 5885 C C . VAL B 1 338 ? 4.805 23.266 -6.422 1 94.94 338 VAL B C 1
ATOM 5887 O O . VAL B 1 338 ? 3.939 23.969 -6.953 1 94.94 338 VAL B O 1
ATOM 5890 N N . ILE B 1 339 ? 5.395 23.688 -5.34 1 93.5 339 ILE B N 1
ATOM 5891 C CA . ILE B 1 339 ? 5.145 25.016 -4.781 1 93.5 339 ILE B CA 1
ATOM 5892 C C . ILE B 1 339 ? 5.824 26.062 -5.645 1 93.5 339 ILE B C 1
ATOM 5894 O O . ILE B 1 339 ? 5.27 27.156 -5.859 1 93.5 339 ILE B O 1
ATOM 5898 N N . GLY B 1 340 ? 6.961 25.703 -6.219 1 84.12 340 GLY B N 1
ATOM 5899 C CA . GLY B 1 340 ? 7.711 26.641 -7.047 1 84.12 340 GLY B CA 1
ATOM 5900 C C . GLY B 1 340 ? 7.137 26.797 -8.438 1 84.12 340 GLY B C 1
ATOM 5901 O O . GLY B 1 340 ? 7.371 27.812 -9.102 1 84.12 340 GLY B O 1
ATOM 5902 N N . SER B 1 341 ? 6.543 25.781 -8.984 1 78 341 SER B N 1
ATOM 5903 C CA . SER B 1 341 ? 6.098 25.781 -10.367 1 78 341 SER B CA 1
ATOM 5904 C C . SER B 1 341 ? 4.844 26.625 -10.555 1 78 341 SER B C 1
ATOM 5906 O O . SER B 1 341 ? 4.188 26.547 -11.594 1 78 341 SER B O 1
ATOM 5908 N N . GLY B 1 342 ? 4.602 27.422 -9.703 1 66.38 342 GLY B N 1
ATOM 5909 C CA . GLY B 1 342 ? 3.535 28.391 -9.922 1 66.38 342 GLY B CA 1
ATOM 5910 C C . GLY B 1 342 ? 2.162 27.859 -9.555 1 66.38 342 GLY B C 1
ATOM 5911 O O . GLY B 1 342 ? 1.162 28.219 -10.18 1 66.38 342 GLY B O 1
ATOM 5912 N N . ALA B 1 343 ? 2.041 26.938 -8.773 1 61.56 343 ALA B N 1
ATOM 5913 C CA . ALA B 1 343 ? 0.733 26.469 -8.32 1 61.56 343 ALA B CA 1
ATOM 5914 C C . ALA B 1 343 ? -0.158 27.625 -7.91 1 61.56 343 ALA B C 1
ATOM 5916 O O . ALA B 1 343 ? -1.372 27.594 -8.117 1 61.56 343 ALA B O 1
ATOM 5917 N N . SER B 1 344 ? 0.434 28.625 -7.594 1 63.59 344 SER B N 1
ATOM 5918 C CA . SER B 1 344 ? -0.298 29.781 -7.086 1 63.59 344 SER B CA 1
ATOM 5919 C C . SER B 1 344 ? -0.869 30.625 -8.227 1 63.59 344 SER B C 1
ATOM 5921 O O . SER B 1 344 ? -1.741 31.469 -8.008 1 63.59 344 SER B O 1
ATOM 5923 N N . SER B 1 345 ? -0.467 30.25 -9.359 1 63.53 345 SER B N 1
ATOM 5924 C CA . SER B 1 345 ? -0.961 31.031 -10.484 1 63.53 345 SER B CA 1
ATOM 5925 C C . SER B 1 345 ? -2.285 30.484 -11.008 1 63.53 345 SER B C 1
ATOM 5927 O O . SER B 1 345 ? -2.959 31.125 -11.812 1 63.53 345 SER B O 1
ATOM 5929 N N . GLN B 1 346 ? -2.66 29.469 -10.336 1 69.75 346 GLN B N 1
ATOM 5930 C CA . GLN B 1 346 ? -3.92 28.844 -10.75 1 69.75 346 GLN B CA 1
ATOM 5931 C C . GLN B 1 346 ? -5.109 29.531 -10.078 1 69.75 346 GLN B C 1
ATOM 5933 O O . GLN B 1 346 ? -4.965 30.141 -9.008 1 69.75 346 GLN B O 1
ATOM 5938 N N . PRO B 1 347 ? -6.156 29.516 -10.727 1 72.19 347 PRO B N 1
ATOM 5939 C CA . PRO B 1 347 ? -7.336 30.172 -10.164 1 72.19 347 PRO B CA 1
ATOM 5940 C C . PRO B 1 347 ? -7.785 29.547 -8.844 1 72.19 347 PRO B C 1
ATOM 5942 O O . PRO B 1 347 ? -8.312 30.25 -7.973 1 72.19 347 PRO B O 1
ATOM 5945 N N . SER B 1 348 ? -7.48 28.328 -8.766 1 81.88 348 SER B N 1
ATOM 5946 C CA . SER B 1 348 ? -7.914 27.656 -7.539 1 81.88 348 SER B CA 1
ATOM 5947 C C . SER B 1 348 ? -6.797 27.641 -6.5 1 81.88 348 SER B C 1
ATOM 5949 O O . SER B 1 348 ? -5.617 27.734 -6.844 1 81.88 348 SER B O 1
ATOM 5951 N N . ALA B 1 349 ? -7.18 27.688 -5.238 1 93.06 349 ALA B N 1
ATOM 5952 C CA . ALA B 1 349 ? -6.227 27.578 -4.141 1 93.06 349 ALA B CA 1
ATOM 5953 C C . ALA B 1 349 ? -5.664 26.156 -4.043 1 93.06 349 ALA B C 1
ATOM 5955 O O . ALA B 1 349 ? -6.262 25.203 -4.559 1 93.06 349 ALA B O 1
ATOM 5956 N N . HIS B 1 350 ? -4.477 26.109 -3.496 1 96.38 350 HIS B N 1
ATOM 5957 C CA . HIS B 1 350 ? -3.883 24.797 -3.281 1 96.38 350 HIS B CA 1
ATOM 5958 C C . HIS B 1 350 ? -3.49 24.594 -1.82 1 96.38 350 HIS B C 1
ATOM 5960 O O . HIS B 1 350 ? -3.377 25.562 -1.068 1 96.38 350 HIS B O 1
ATOM 5966 N N . ALA B 1 351 ? -3.424 23.391 -1.449 1 97.44 351 ALA B N 1
ATOM 5967 C CA . ALA B 1 351 ? -2.91 23 -0.14 1 97.44 351 ALA B CA 1
ATOM 5968 C C . ALA B 1 351 ? -1.7 22.078 -0.279 1 97.44 351 ALA B C 1
ATOM 5970 O O . ALA B 1 351 ? -1.794 21 -0.874 1 97.44 351 ALA B O 1
ATOM 5971 N N . ALA B 1 352 ? -0.539 22.531 0.182 1 98.25 352 ALA B N 1
ATOM 5972 C CA . ALA B 1 352 ? 0.623 21.641 0.279 1 98.25 352 ALA B CA 1
ATOM 5973 C C . ALA B 1 352 ? 0.433 20.609 1.379 1 98.25 352 ALA B C 1
ATOM 5975 O O . ALA B 1 352 ? 0.306 20.953 2.555 1 98.25 352 ALA B O 1
ATOM 5976 N N . MET B 1 353 ? 0.375 19.375 0.944 1 98.69 353 MET B N 1
ATOM 5977 C CA . MET B 1 353 ? 0.178 18.281 1.899 1 98.69 353 MET B CA 1
ATOM 5978 C C . MET B 1 353 ? 1.517 17.766 2.41 1 98.69 353 MET B C 1
ATOM 5980 O O . MET B 1 353 ? 2.162 16.953 1.747 1 98.69 353 MET B O 1
ATOM 5984 N N . ALA B 1 354 ? 1.912 18.141 3.617 1 98.75 354 ALA B N 1
ATOM 5985 C CA . ALA B 1 354 ? 3.232 17.844 4.172 1 98.75 354 ALA B CA 1
ATOM 5986 C C . ALA B 1 354 ? 3.209 16.578 5.008 1 98.75 354 ALA B C 1
ATOM 5988 O O . ALA B 1 354 ? 3.4 16.625 6.227 1 98.75 354 ALA B O 1
ATOM 5989 N N . GLU B 1 355 ? 3.031 15.438 4.355 1 98.62 355 GLU B N 1
ATOM 5990 C CA . GLU B 1 355 ? 2.941 14.156 5.043 1 98.62 355 GLU B CA 1
ATOM 5991 C C . GLU B 1 355 ? 3.607 13.047 4.23 1 98.62 355 GLU B C 1
ATOM 5993 O O . GLU B 1 355 ? 3.697 13.141 3.006 1 98.62 355 GLU B O 1
ATOM 5998 N N . LEU B 1 356 ? 4.121 12.07 4.98 1 98.5 356 LEU B N 1
ATOM 5999 C CA . LEU B 1 356 ? 4.531 10.82 4.348 1 98.5 356 LEU B CA 1
ATOM 6000 C C . LEU B 1 356 ? 3.346 9.867 4.199 1 98.5 356 LEU B C 1
ATOM 6002 O O . LEU B 1 356 ? 2.338 10.016 4.895 1 98.5 356 LEU B O 1
ATOM 6006 N N . THR B 1 357 ? 3.41 8.992 3.221 1 97.81 357 THR B N 1
ATOM 6007 C CA . THR B 1 357 ? 2.352 8.023 2.951 1 97.81 357 THR B CA 1
ATOM 6008 C C . THR B 1 357 ? 2.922 6.609 2.867 1 97.81 357 THR B C 1
ATOM 6010 O O . THR B 1 357 ? 3.641 6.277 1.922 1 97.81 357 THR B O 1
ATOM 6013 N N . PRO B 1 358 ? 2.596 5.734 3.842 1 96.94 358 PRO B N 1
ATOM 6014 C CA . PRO B 1 358 ? 3.131 4.371 3.809 1 96.94 358 PRO B CA 1
ATOM 6015 C C . PRO B 1 358 ? 2.484 3.512 2.725 1 96.94 358 PRO B C 1
ATOM 6017 O O . PRO B 1 358 ? 1.317 3.717 2.383 1 96.94 358 PRO B O 1
ATOM 6020 N N . ASN B 1 359 ? 3.236 2.562 2.148 1 95.56 359 ASN B N 1
ATOM 6021 C CA . ASN B 1 359 ? 2.678 1.535 1.275 1 95.56 359 ASN B CA 1
ATOM 6022 C C . ASN B 1 359 ? 2.432 0.232 2.031 1 95.56 359 ASN B C 1
ATOM 6024 O O . ASN B 1 359 ? 2.578 0.18 3.252 1 95.56 359 ASN B O 1
ATOM 6028 N N . ALA B 1 360 ? 2.031 -0.831 1.3 1 94.38 360 ALA B N 1
ATOM 6029 C CA . ALA B 1 360 ? 1.668 -2.096 1.934 1 94.38 360 ALA B CA 1
ATOM 6030 C C . ALA B 1 360 ? 2.846 -2.68 2.709 1 94.38 360 ALA B C 1
ATOM 6032 O O . ALA B 1 360 ? 2.678 -3.164 3.832 1 94.38 360 ALA B O 1
ATOM 6033 N N . TRP B 1 361 ? 4.047 -2.684 2.135 1 94.56 361 TRP B N 1
ATOM 6034 C CA . TRP B 1 361 ? 5.219 -3.264 2.789 1 94.56 361 TRP B CA 1
ATOM 6035 C C . TRP B 1 361 ? 5.598 -2.467 4.031 1 94.56 361 TRP B C 1
ATOM 6037 O O . TRP B 1 361 ? 6.039 -3.037 5.031 1 94.56 361 TRP B O 1
ATOM 6047 N N . ASP B 1 362 ? 5.402 -1.118 3.967 1 95.5 362 ASP B N 1
ATOM 6048 C CA . ASP B 1 362 ? 5.676 -0.28 5.129 1 95.5 362 ASP B CA 1
ATOM 6049 C C . ASP B 1 362 ? 4.797 -0.677 6.312 1 95.5 362 ASP B C 1
ATOM 6051 O O . ASP B 1 362 ? 5.242 -0.647 7.461 1 95.5 362 ASP B O 1
ATOM 6055 N N . VAL B 1 363 ? 3.592 -0.966 6 1 94.75 363 VAL B N 1
ATOM 6056 C CA . VAL B 1 363 ? 2.656 -1.36 7.047 1 94.75 363 VAL B CA 1
ATOM 6057 C C . VAL B 1 363 ? 3.002 -2.76 7.551 1 94.75 363 VAL B C 1
ATOM 6059 O O . VAL B 1 363 ? 3.088 -2.99 8.758 1 94.75 363 VAL B O 1
ATOM 6062 N N . VAL B 1 364 ? 3.258 -3.691 6.586 1 92.19 364 VAL B N 1
ATOM 6063 C CA . VAL B 1 364 ? 3.545 -5.086 6.914 1 92.19 364 VAL B CA 1
ATOM 6064 C C . VAL B 1 364 ? 4.758 -5.156 7.836 1 92.19 364 VAL B C 1
ATOM 6066 O O . VAL B 1 364 ? 4.762 -5.914 8.812 1 92.19 364 VAL B O 1
ATOM 6069 N N . LEU B 1 365 ? 5.73 -4.379 7.578 1 94.06 365 LEU B N 1
ATOM 6070 C CA . LEU B 1 365 ? 6.992 -4.469 8.297 1 94.06 365 LEU B CA 1
ATOM 6071 C C . LEU B 1 365 ? 7.086 -3.387 9.375 1 94.06 365 LEU B C 1
ATOM 6073 O O . LEU B 1 365 ? 8.055 -3.338 10.125 1 94.06 365 LEU B O 1
ATOM 6077 N N . ASP B 1 366 ? 6.047 -2.467 9.43 1 94.25 366 ASP B N 1
ATOM 6078 C CA . ASP B 1 366 ? 6.039 -1.306 10.312 1 94.25 366 ASP B CA 1
ATOM 6079 C C . ASP B 1 366 ? 7.328 -0.499 10.172 1 94.25 366 ASP B C 1
ATOM 6081 O O . ASP B 1 366 ? 7.898 -0.049 11.164 1 94.25 366 ASP B O 1
ATOM 6085 N N . GLN B 1 367 ? 7.766 -0.406 8.906 1 89.81 367 GLN B N 1
ATOM 6086 C CA . GLN B 1 367 ? 9.062 0.187 8.617 1 89.81 367 GLN B CA 1
ATOM 6087 C C . GLN B 1 367 ? 9.102 1.662 9.008 1 89.81 367 GLN B C 1
ATOM 6089 O O . GLN B 1 367 ? 10.125 2.168 9.461 1 89.81 367 GLN B O 1
ATOM 6094 N N . LEU B 1 368 ? 7.973 2.354 8.93 1 92.19 368 LEU B N 1
ATOM 6095 C CA . LEU B 1 368 ? 7.949 3.795 9.148 1 92.19 368 LEU B CA 1
ATOM 6096 C C . LEU B 1 368 ? 7.43 4.121 10.547 1 92.19 368 LEU B C 1
ATOM 6098 O O . LEU B 1 368 ? 7.348 5.293 10.93 1 92.19 368 LEU B O 1
ATOM 6102 N N . GLY B 1 369 ? 7.039 3.184 11.281 1 93.94 369 GLY B N 1
ATOM 6103 C CA . GLY B 1 369 ? 6.742 3.301 12.695 1 93.94 369 GLY B CA 1
ATOM 6104 C C . GLY B 1 369 ? 5.395 3.943 12.977 1 93.94 369 GLY B C 1
ATOM 6105 O O . GLY B 1 369 ? 5.121 4.363 14.102 1 93.94 369 GLY B O 1
ATOM 6106 N N . GLY B 1 370 ? 4.59 4.121 11.898 1 95.81 370 GLY B N 1
ATOM 6107 C CA . GLY B 1 370 ? 3.277 4.715 12.102 1 95.81 370 GLY B CA 1
ATOM 6108 C C . GLY B 1 370 ? 3.244 6.203 11.805 1 95.81 370 GLY B C 1
ATOM 6109 O O . GLY B 1 370 ? 4.285 6.816 11.562 1 95.81 370 GLY B O 1
ATOM 6110 N N . LEU B 1 371 ? 2.041 6.738 11.852 1 97.5 371 LEU B N 1
ATOM 6111 C CA . LEU B 1 371 ? 1.837 8.109 11.391 1 97.5 371 LEU B CA 1
ATOM 6112 C C . LEU B 1 371 ? 2.455 9.109 12.359 1 97.5 371 LEU B C 1
ATOM 6114 O O . LEU B 1 371 ? 2.936 10.164 11.945 1 97.5 371 LEU B O 1
ATOM 6118 N N . ARG B 1 372 ? 2.465 8.789 13.648 1 96.31 372 ARG B N 1
ATOM 6119 C CA . ARG B 1 372 ? 3.092 9.68 14.617 1 96.31 372 ARG B CA 1
ATOM 6120 C C . ARG B 1 372 ? 4.59 9.812 14.359 1 96.31 372 ARG B C 1
ATOM 6122 O O . ARG B 1 372 ? 5.121 10.922 14.312 1 96.31 372 ARG B O 1
ATOM 6129 N N . LYS B 1 373 ? 5.25 8.688 14.18 1 96.81 373 LYS B N 1
ATOM 6130 C CA . LYS B 1 373 ? 6.684 8.711 13.898 1 96.81 373 LYS B CA 1
ATOM 6131 C C . LYS B 1 373 ? 6.969 9.375 12.555 1 96.81 373 LYS B C 1
ATOM 6133 O O . LYS B 1 373 ? 7.949 10.109 12.422 1 96.81 373 LYS B O 1
ATOM 6138 N N . MET B 1 374 ? 6.141 9.07 11.617 1 98.31 374 MET B N 1
ATOM 6139 C CA . MET B 1 374 ? 6.285 9.695 10.305 1 98.31 374 MET B CA 1
ATOM 6140 C C . MET B 1 374 ? 6.141 11.211 10.406 1 98.31 374 MET B C 1
ATOM 6142 O O . MET B 1 374 ? 6.895 11.953 9.781 1 98.31 374 MET B O 1
ATOM 6146 N N . ALA B 1 375 ? 5.16 11.664 11.133 1 98.38 375 ALA B N 1
ATOM 6147 C CA . ALA B 1 375 ? 4.984 13.102 11.344 1 98.38 375 ALA B CA 1
ATOM 6148 C C . ALA B 1 375 ? 6.207 13.711 12.031 1 98.38 375 ALA B C 1
ATOM 6150 O O . ALA B 1 375 ? 6.684 14.773 11.633 1 98.38 375 ALA B O 1
ATOM 6151 N N . ASP B 1 376 ? 6.672 13.023 13.047 1 96.5 376 ASP B N 1
ATOM 6152 C CA . ASP B 1 376 ? 7.852 13.5 13.766 1 96.5 376 ASP B CA 1
ATOM 6153 C C . ASP B 1 376 ? 9.039 13.656 12.82 1 96.5 376 ASP B C 1
ATOM 6155 O O . ASP B 1 376 ? 9.859 14.562 12.992 1 96.5 376 ASP B O 1
ATOM 6159 N N . ALA B 1 377 ? 9.102 12.828 11.844 1 96.25 377 ALA B N 1
ATOM 6160 C CA . ALA B 1 377 ? 10.234 12.781 10.922 1 96.25 377 ALA B CA 1
ATOM 6161 C C . ALA B 1 377 ? 10.203 13.969 9.969 1 96.25 377 ALA B C 1
ATOM 6163 O O . ALA B 1 377 ? 11.25 14.391 9.453 1 96.25 377 ALA B O 1
ATOM 6164 N N . VAL B 1 378 ? 9.008 14.578 9.758 1 97.5 378 VAL B N 1
ATOM 6165 C CA . VAL B 1 378 ? 8.992 15.531 8.656 1 97.5 378 VAL B CA 1
ATOM 6166 C C . VAL B 1 378 ? 8.531 16.891 9.164 1 97.5 378 VAL B C 1
ATOM 6168 O O . VAL B 1 378 ? 8.812 17.922 8.539 1 97.5 378 VAL B O 1
ATOM 6171 N N . ASN B 1 379 ? 7.844 17 10.266 1 97.75 379 ASN B N 1
ATOM 6172 C CA . ASN B 1 379 ? 7.16 18.219 10.695 1 97.75 379 ASN B CA 1
ATOM 6173 C C . ASN B 1 379 ? 8.133 19.375 10.844 1 97.75 379 ASN B C 1
ATOM 6175 O O . ASN B 1 379 ? 7.875 20.484 10.359 1 97.75 379 ASN B O 1
ATOM 6179 N N . ALA B 1 380 ? 9.25 19.078 11.484 1 95.69 380 ALA B N 1
ATOM 6180 C CA . ALA B 1 380 ? 10.195 20.156 11.773 1 95.69 380 ALA B CA 1
ATOM 6181 C C . ALA B 1 380 ? 10.758 20.75 10.477 1 95.69 380 ALA B C 1
ATOM 6183 O O . ALA B 1 380 ? 10.672 21.953 10.258 1 95.69 380 ALA B O 1
ATOM 6184 N N . GLU B 1 381 ? 11.25 19.922 9.617 1 96.5 381 GLU B N 1
ATOM 6185 C CA . GLU B 1 381 ? 11.875 20.422 8.391 1 96.5 381 GLU B CA 1
ATOM 6186 C C . GLU B 1 381 ? 10.844 21.031 7.453 1 96.5 381 GLU B C 1
ATOM 6188 O O . GLU B 1 381 ? 11.117 22.062 6.816 1 96.5 381 GLU B O 1
ATOM 6193 N N . MET B 1 382 ? 9.703 20.438 7.355 1 98 382 MET B N 1
ATOM 6194 C CA . MET B 1 382 ? 8.656 20.984 6.492 1 98 382 MET B CA 1
ATOM 6195 C C . MET B 1 382 ? 8.242 22.375 6.953 1 98 382 MET B C 1
ATOM 6197 O O . MET B 1 382 ? 8.023 23.281 6.133 1 98 382 MET B O 1
ATOM 6201 N N . THR B 1 383 ? 8.117 22.547 8.227 1 97.44 383 THR B N 1
ATOM 6202 C CA . THR B 1 383 ? 7.73 23.844 8.766 1 97.44 383 THR B CA 1
ATOM 6203 C C . THR B 1 383 ? 8.836 24.875 8.547 1 97.44 383 THR B C 1
ATOM 6205 O O . THR B 1 383 ? 8.555 26.031 8.242 1 97.44 383 THR B O 1
ATOM 6208 N N . GLU B 1 384 ? 10.055 24.453 8.695 1 96.19 384 GLU B N 1
ATOM 6209 C CA . GLU B 1 384 ? 11.188 25.344 8.43 1 96.19 384 GLU B CA 1
ATOM 6210 C C . GLU B 1 384 ? 11.203 25.797 6.973 1 96.19 384 GLU B C 1
ATOM 6212 O O . GLU B 1 384 ? 11.43 26.969 6.684 1 96.19 384 GLU B O 1
ATOM 6217 N N . LEU B 1 385 ? 10.977 24.875 6.121 1 97.5 385 LEU B N 1
ATOM 6218 C CA . LEU B 1 385 ? 10.969 25.203 4.699 1 97.5 385 LEU B CA 1
ATOM 6219 C C . LEU B 1 385 ? 9.797 26.109 4.359 1 97.5 385 LEU B C 1
ATOM 6221 O O . LEU B 1 385 ? 9.914 27 3.506 1 97.5 385 LEU B O 1
ATOM 6225 N N . LEU B 1 386 ? 8.688 25.891 5.039 1 98.12 386 LEU B N 1
ATOM 6226 C CA . LEU B 1 386 ? 7.57 26.812 4.859 1 98.12 386 LEU B CA 1
ATOM 6227 C C . LEU B 1 386 ? 7.957 28.234 5.277 1 98.12 386 LEU B C 1
ATOM 6229 O O . LEU B 1 386 ? 7.73 29.188 4.535 1 98.12 386 LEU B O 1
ATOM 6233 N N . ARG B 1 387 ? 8.523 28.344 6.375 1 96.5 387 ARG B N 1
ATOM 6234 C CA . ARG B 1 387 ? 8.891 29.641 6.949 1 96.5 387 ARG B CA 1
ATOM 6235 C C . ARG B 1 387 ? 9.891 30.359 6.059 1 96.5 387 ARG B C 1
ATOM 6237 O O . ARG B 1 387 ? 9.742 31.562 5.797 1 96.5 387 ARG B O 1
ATOM 6244 N N . ASP B 1 388 ? 10.789 29.625 5.539 1 95.56 388 ASP B N 1
ATOM 6245 C CA . ASP B 1 388 ? 11.969 30.266 4.965 1 95.56 388 ASP B CA 1
ATOM 6246 C C . ASP B 1 388 ? 11.867 30.344 3.445 1 95.56 388 ASP B C 1
ATOM 6248 O O . ASP B 1 388 ? 12.5 31.203 2.818 1 95.56 388 ASP B O 1
ATOM 6252 N N . GLU B 1 389 ? 11.047 29.453 2.877 1 95.88 389 GLU B N 1
ATOM 6253 C CA . GLU B 1 389 ? 11.148 29.359 1.424 1 95.88 389 GLU B CA 1
ATOM 6254 C C . GLU B 1 389 ? 9.766 29.359 0.777 1 95.88 389 GLU B C 1
ATOM 6256 O O . GLU B 1 389 ? 9.562 29.969 -0.272 1 95.88 389 GLU B O 1
ATOM 6261 N N . TRP B 1 390 ? 8.812 28.719 1.362 1 96.88 390 TRP B N 1
ATOM 6262 C CA . TRP B 1 390 ? 7.641 28.328 0.586 1 96.88 390 TRP B CA 1
ATOM 6263 C C . TRP B 1 390 ? 6.453 29.234 0.892 1 96.88 390 TRP B C 1
ATOM 6265 O O . TRP B 1 390 ? 5.469 29.25 0.15 1 96.88 390 TRP B O 1
ATOM 6275 N N . ALA B 1 391 ? 6.484 30.062 1.925 1 96.31 391 ALA B N 1
ATOM 6276 C CA . ALA B 1 391 ? 5.32 30.75 2.475 1 96.31 391 ALA B CA 1
ATOM 6277 C C . ALA B 1 391 ? 4.66 31.641 1.423 1 96.31 391 ALA B C 1
ATOM 6279 O O . ALA B 1 391 ? 3.434 31.641 1.282 1 96.31 391 ALA B O 1
ATOM 6280 N N . ALA B 1 392 ? 5.43 32.344 0.624 1 93.56 392 ALA B N 1
ATOM 6281 C CA . ALA B 1 392 ? 4.918 33.312 -0.32 1 93.56 392 ALA B CA 1
ATOM 6282 C C . ALA B 1 392 ? 4.113 32.656 -1.432 1 93.56 392 ALA B C 1
ATOM 6284 O O . ALA B 1 392 ? 3.256 33.281 -2.053 1 93.56 392 ALA B O 1
ATOM 6285 N N . ASN B 1 393 ? 4.352 31.391 -1.619 1 94.19 393 ASN B N 1
ATOM 6286 C CA . ASN B 1 393 ? 3.729 30.703 -2.746 1 94.19 393 ASN B CA 1
ATOM 6287 C C . ASN B 1 393 ? 2.814 29.578 -2.279 1 94.19 393 ASN B C 1
ATOM 6289 O O . ASN B 1 393 ? 2.504 28.656 -3.049 1 94.19 393 ASN B O 1
ATOM 6293 N N . THR B 1 394 ? 2.443 29.578 -1.066 1 96.31 394 THR B N 1
ATOM 6294 C CA . THR B 1 394 ? 1.587 28.531 -0.509 1 96.31 394 THR B CA 1
ATOM 6295 C C . THR B 1 394 ? 0.274 29.125 -0.006 1 96.31 394 THR B C 1
ATOM 6297 O O . THR B 1 394 ? 0.271 30.141 0.685 1 96.31 394 THR B O 1
ATOM 6300 N N . ASN B 1 395 ? -0.846 28.531 -0.46 1 96.38 395 ASN B N 1
ATOM 6301 C CA . ASN B 1 395 ? -2.145 28.984 0.034 1 96.38 395 ASN B CA 1
ATOM 6302 C C . ASN B 1 395 ? -2.494 28.328 1.366 1 96.38 395 ASN B C 1
ATOM 6304 O O . ASN B 1 395 ? -2.74 29.016 2.357 1 96.38 395 ASN B O 1
ATOM 6308 N N . ALA B 1 396 ? -2.498 27.031 1.373 1 97.88 396 ALA B N 1
ATOM 6309 C CA . ALA B 1 396 ? -2.676 26.266 2.607 1 97.88 396 ALA B CA 1
ATOM 6310 C C . ALA B 1 396 ? -1.544 25.266 2.799 1 97.88 396 ALA B C 1
ATOM 6312 O O . ALA B 1 396 ? -0.953 24.797 1.825 1 97.88 396 ALA B O 1
ATOM 6313 N N . PHE B 1 397 ? -1.194 25.016 4.008 1 98.69 397 PHE B N 1
ATOM 6314 C CA . PHE B 1 397 ? -0.165 24.047 4.379 1 98.69 397 PHE B CA 1
ATOM 6315 C C . PHE B 1 397 ? -0.686 23.078 5.43 1 98.69 397 PHE B C 1
ATOM 6317 O O . PHE B 1 397 ? -0.895 23.469 6.586 1 98.69 397 PHE B O 1
ATOM 6324 N N . ALA B 1 398 ? -0.893 21.828 5 1 98.88 398 ALA B N 1
ATOM 6325 C CA . ALA B 1 398 ? -1.537 20.844 5.867 1 98.88 398 ALA B CA 1
ATOM 6326 C C . ALA B 1 398 ? -0.52 19.859 6.426 1 98.88 398 ALA B C 1
ATOM 6328 O O . ALA B 1 398 ? 0.331 19.359 5.691 1 98.88 398 ALA B O 1
ATOM 6329 N N . VAL B 1 399 ? -0.615 19.578 7.738 1 98.88 399 VAL B N 1
ATOM 6330 C CA . VAL B 1 399 ? 0.355 18.719 8.414 1 98.88 399 VAL B CA 1
ATOM 6331 C C . VAL B 1 399 ? -0.375 17.672 9.242 1 98.88 399 VAL B C 1
ATOM 6333 O O . VAL B 1 399 ? -1.58 17.781 9.477 1 98.88 399 VAL B O 1
ATOM 6336 N N . ASP B 1 400 ? 0.346 16.609 9.617 1 98.75 400 ASP B N 1
ATOM 6337 C CA . ASP B 1 400 ? -0.1 15.656 10.633 1 98.75 400 ASP B CA 1
ATOM 6338 C C . ASP B 1 400 ? 0.371 16.078 12.023 1 98.75 400 ASP B C 1
ATOM 6340 O O . ASP B 1 400 ? 1.492 16.562 12.188 1 98.75 400 ASP B O 1
ATOM 6344 N N . PHE B 1 401 ? -0.583 15.906 13.016 1 97.69 401 PHE B N 1
ATOM 6345 C CA . PHE B 1 401 ? -0.266 16.219 14.406 1 97.69 401 PHE B CA 1
ATOM 6346 C C . PHE B 1 401 ? 0.26 17.641 14.539 1 97.69 401 PHE B C 1
ATOM 6348 O O . PHE B 1 401 ? 1.408 17.844 14.93 1 97.69 401 PHE B O 1
ATOM 6355 N N . VAL B 1 402 ? -0.64 18.531 14.359 1 97.56 402 VAL B N 1
ATOM 6356 C CA . VAL B 1 402 ? -0.346 19.938 14.133 1 97.56 402 VAL B CA 1
ATOM 6357 C C . VAL B 1 402 ? 0.354 20.531 15.359 1 97.56 402 VAL B C 1
ATOM 6359 O O . VAL B 1 402 ? 1.201 21.422 15.234 1 97.56 402 VAL B O 1
ATOM 6362 N N . ARG B 1 403 ? 0.146 20.016 16.531 1 93.81 403 ARG B N 1
ATOM 6363 C CA . ARG B 1 403 ? 0.799 20.531 17.734 1 93.81 403 ARG B CA 1
ATOM 6364 C C . ARG B 1 403 ? 2.301 20.266 17.703 1 93.81 403 ARG B C 1
ATOM 6366 O O . ARG B 1 403 ? 3.064 20.891 18.438 1 93.81 403 ARG B O 1
ATOM 6373 N N . GLY B 1 404 ? 2.611 19.344 16.875 1 95.12 404 GLY B N 1
ATOM 6374 C CA . GLY B 1 404 ? 4.023 19.031 16.734 1 95.12 404 GLY B CA 1
ATOM 6375 C C . GLY B 1 404 ? 4.738 19.938 15.758 1 95.12 404 GLY B C 1
ATOM 6376 O O . GLY B 1 404 ? 5.895 19.703 15.406 1 95.12 404 GLY B O 1
ATOM 6377 N N . THR B 1 405 ? 4.078 20.969 15.305 1 96.94 405 THR B N 1
ATOM 6378 C CA . THR B 1 405 ? 4.629 21.922 14.344 1 96.94 405 THR B CA 1
ATOM 6379 C C . THR B 1 405 ? 4.41 23.359 14.812 1 96.94 405 THR B C 1
ATOM 6381 O O . THR B 1 405 ? 3.58 23.609 15.695 1 96.94 405 THR B O 1
ATOM 6384 N N . ASP B 1 406 ? 5.191 24.25 14.195 1 95.75 406 ASP B N 1
ATOM 6385 C CA . ASP B 1 406 ? 5.02 25.672 14.398 1 95.75 406 ASP B CA 1
ATOM 6386 C C . ASP B 1 406 ? 4.32 26.328 13.203 1 95.75 406 ASP B C 1
ATOM 6388 O O . ASP B 1 406 ? 4.488 27.516 12.945 1 95.75 406 ASP B O 1
ATOM 6392 N N . VAL B 1 407 ? 3.514 25.562 12.531 1 98.38 407 VAL B N 1
ATOM 6393 C CA . VAL B 1 407 ? 2.963 26 11.25 1 98.38 407 VAL B CA 1
ATOM 6394 C C . VAL B 1 407 ? 2.021 27.172 11.461 1 98.38 407 VAL B C 1
ATOM 6396 O O . VAL B 1 407 ? 1.96 28.094 10.625 1 98.38 407 VAL B O 1
ATOM 6399 N N . VAL B 1 408 ? 1.326 27.219 12.578 1 97.81 408 VAL B N 1
ATOM 6400 C CA . VAL B 1 408 ? 0.369 28.297 12.82 1 97.81 408 VAL B CA 1
ATOM 6401 C C . VAL B 1 408 ? 1.113 29.609 13.055 1 97.81 408 VAL B C 1
ATOM 6403 O O . VAL B 1 408 ? 0.788 30.625 12.445 1 97.81 408 VAL B O 1
ATOM 6406 N N . ARG B 1 409 ? 2.082 29.562 13.875 1 96.56 409 ARG B N 1
ATOM 6407 C CA . ARG B 1 409 ? 2.85 30.781 14.141 1 96.56 409 ARG B CA 1
ATOM 6408 C C . ARG B 1 409 ? 3.531 31.281 12.875 1 96.56 409 ARG B C 1
ATOM 6410 O O . ARG B 1 409 ? 3.564 32.5 12.617 1 96.56 409 ARG B O 1
ATOM 6417 N N . VAL B 1 410 ? 4.074 30.344 12.117 1 97.69 410 VAL B N 1
ATOM 6418 C CA . VAL B 1 410 ? 4.711 30.703 10.852 1 97.69 410 VAL B CA 1
ATOM 6419 C C . VAL B 1 410 ? 3.701 31.406 9.945 1 97.69 410 VAL B C 1
ATOM 6421 O O . VAL B 1 410 ? 3.998 32.469 9.367 1 97.69 410 VAL B O 1
ATOM 6424 N N . ALA B 1 411 ? 2.541 30.906 9.875 1 98.75 411 ALA B N 1
ATOM 6425 C CA . ALA B 1 411 ? 1.506 31.469 9.016 1 98.75 411 ALA B CA 1
ATOM 6426 C C . ALA B 1 411 ? 1.069 32.844 9.508 1 98.75 411 ALA B C 1
ATOM 6428 O O . ALA B 1 411 ? 0.94 33.781 8.719 1 98.75 411 ALA B O 1
ATOM 6429 N N . VAL B 1 412 ? 0.843 32.938 10.766 1 98.06 412 VAL B N 1
ATOM 6430 C CA . VAL B 1 412 ? 0.391 34.188 11.352 1 98.06 412 VAL B CA 1
ATOM 6431 C C . VAL B 1 412 ? 1.437 35.281 11.117 1 98.06 412 VAL B C 1
ATOM 6433 O O . VAL B 1 412 ? 1.104 36.375 10.68 1 98.06 412 VAL B O 1
ATOM 6436 N N . ASP B 1 413 ? 2.672 34.969 11.383 1 96.56 413 ASP B N 1
ATOM 6437 C CA . ASP B 1 413 ? 3.758 35.938 11.203 1 96.56 413 ASP B CA 1
ATOM 6438 C C . ASP B 1 413 ? 3.896 36.312 9.734 1 96.56 413 ASP B C 1
ATOM 6440 O O . ASP B 1 413 ? 4.059 37.5 9.414 1 96.56 413 ASP B O 1
ATOM 6444 N N . PHE B 1 414 ? 3.859 35.375 8.906 1 97.81 414 PHE B N 1
ATOM 6445 C CA . PHE B 1 414 ? 3.969 35.656 7.48 1 97.81 414 PHE B CA 1
ATOM 6446 C C . PHE B 1 414 ? 2.848 36.562 7.012 1 97.81 414 PHE B C 1
ATOM 6448 O O . PHE B 1 414 ? 3.094 37.531 6.293 1 97.81 414 PHE B O 1
ATOM 6455 N N . ASN B 1 415 ? 1.612 36.219 7.355 1 98.44 415 ASN B N 1
ATOM 6456 C CA . ASN B 1 415 ? 0.457 37 6.938 1 98.44 415 ASN B CA 1
ATOM 6457 C C . ASN B 1 415 ? 0.538 38.438 7.457 1 98.44 415 ASN B C 1
ATOM 6459 O O . ASN B 1 415 ? 0.182 39.375 6.75 1 98.44 415 ASN B O 1
ATOM 6463 N N . ARG B 1 416 ? 0.981 38.594 8.68 1 97.5 416 ARG B N 1
ATOM 6464 C CA . ARG B 1 416 ? 1.156 39.906 9.242 1 97.5 416 ARG B CA 1
ATOM 6465 C C . ARG B 1 416 ? 2.098 40.75 8.375 1 97.5 416 ARG B C 1
ATOM 6467 O O . ARG B 1 416 ? 1.767 41.875 7.996 1 97.5 416 ARG B O 1
ATOM 6474 N N . HIS B 1 417 ? 3.195 40.219 8.062 1 96.38 417 HIS B N 1
ATOM 6475 C CA . HIS B 1 417 ? 4.203 40.938 7.285 1 96.38 417 HIS B CA 1
ATOM 6476 C C . HIS B 1 417 ? 3.711 41.219 5.871 1 96.38 417 HIS B C 1
ATOM 6478 O O . HIS B 1 417 ? 3.904 42.312 5.348 1 96.38 417 HIS B O 1
ATOM 6484 N N . ARG B 1 418 ? 3.084 40.25 5.336 1 96.12 418 ARG B N 1
ATOM 6485 C CA . ARG B 1 418 ? 2.555 40.438 3.986 1 96.12 418 ARG B CA 1
ATOM 6486 C C . ARG B 1 418 ? 1.482 41.531 3.963 1 96.12 418 ARG B C 1
ATOM 6488 O O . ARG B 1 418 ? 1.432 42.344 3.037 1 96.12 418 ARG B O 1
ATOM 6495 N N . GLY B 1 419 ? 0.642 41.469 4.938 1 95.75 419 GLY B N 1
ATOM 6496 C CA . GLY B 1 419 ? -0.395 42.469 5.051 1 95.75 419 GLY B CA 1
ATOM 6497 C C . GLY B 1 419 ? 0.159 43.875 5.234 1 95.75 419 GLY B C 1
ATOM 6498 O O . GLY B 1 419 ? -0.323 44.844 4.613 1 95.75 419 GLY B O 1
ATOM 6499 N N . GLU B 1 420 ? 1.201 44 6.008 1 94.88 420 GLU B N 1
ATOM 6500 C CA . GLU B 1 420 ? 1.828 45.281 6.27 1 94.88 420 GLU B CA 1
ATOM 6501 C C . GLU B 1 420 ? 2.533 45.812 5.023 1 94.88 420 GLU B C 1
ATOM 6503 O O . GLU B 1 420 ? 2.469 47 4.73 1 94.88 420 GLU B O 1
ATOM 6508 N N . ARG B 1 421 ? 3.08 44.969 4.336 1 91.81 421 ARG B N 1
ATOM 6509 C CA . ARG B 1 421 ? 3.744 45.375 3.102 1 91.81 421 ARG B CA 1
ATOM 6510 C C . ARG B 1 421 ? 2.73 45.812 2.053 1 91.81 421 ARG B C 1
ATOM 6512 O O . ARG B 1 421 ? 2.965 46.781 1.327 1 91.81 421 ARG B O 1
ATOM 6519 N N . ALA B 1 422 ? 1.671 45.125 1.976 1 89.38 422 ALA B N 1
ATOM 6520 C CA . ALA B 1 422 ? 0.624 45.469 1.015 1 89.38 422 ALA B CA 1
ATOM 6521 C C . ALA B 1 422 ? -0.008 46.812 1.342 1 89.38 422 ALA B C 1
ATOM 6523 O O . ALA B 1 422 ? -0.323 47.594 0.44 1 89.38 422 ALA B O 1
ATOM 6524 N N . ARG B 1 423 ? -0.111 47.125 2.518 1 86.88 423 ARG B N 1
ATOM 6525 C CA . ARG B 1 423 ? -0.677 48.375 2.955 1 86.88 423 ARG B CA 1
ATOM 6526 C C . ARG B 1 423 ? 0.279 49.531 2.67 1 86.88 423 ARG B C 1
ATOM 6528 O O . ARG B 1 423 ? -0.147 50.625 2.244 1 86.88 423 ARG B O 1
ATOM 6535 N N . ALA B 1 424 ? 1.486 49.25 2.932 1 85.69 424 ALA B N 1
ATOM 6536 C CA . ALA B 1 424 ? 2.496 50.281 2.672 1 85.69 424 ALA B CA 1
ATOM 6537 C C . ALA B 1 424 ? 2.596 50.562 1.182 1 85.69 424 ALA B C 1
ATOM 6539 O O . ALA B 1 424 ? 2.809 51.719 0.791 1 85.69 424 ALA B O 1
ATOM 6540 N N . GLY B 1 425 ? 2.465 49.562 0.435 1 73.94 425 GLY B N 1
ATOM 6541 C CA . GLY B 1 425 ? 2.488 49.781 -1.003 1 73.94 425 GLY B CA 1
ATOM 6542 C C . GLY B 1 425 ? 1.286 50.562 -1.51 1 73.94 425 GLY B C 1
ATOM 6543 O O . GLY B 1 425 ? 1.407 51.375 -2.434 1 73.94 425 GLY B O 1
ATOM 6544 N N . ARG B 1 426 ? 0.171 50.562 -0.913 1 71.19 426 ARG B N 1
ATOM 6545 C CA . ARG B 1 426 ? -1.044 51.25 -1.31 1 71.19 426 ARG B CA 1
ATOM 6546 C C . ARG B 1 426 ? -1.016 52.719 -0.837 1 71.19 426 ARG B C 1
ATOM 6548 O O . ARG B 1 426 ? -1.571 53.594 -1.493 1 71.19 426 ARG B O 1
ATOM 6555 N N . SER B 1 427 ? -0.384 52.938 0.312 1 67.75 427 SER B N 1
ATOM 6556 C CA . SER B 1 427 ? -0.277 54.312 0.825 1 67.75 427 SER B CA 1
ATOM 6557 C C . SER B 1 427 ? 0.704 55.125 -0.001 1 67.75 427 SER B C 1
ATOM 6559 O O . SER B 1 427 ? 0.588 56.344 -0.069 1 67.75 427 SER B O 1
ATOM 6561 N N . ARG B 1 428 ? 1.559 54.562 -0.822 1 59.62 428 ARG B N 1
ATOM 6562 C CA . ARG B 1 428 ? 2.525 55.25 -1.661 1 59.62 428 ARG B CA 1
ATOM 6563 C C . ARG B 1 428 ? 1.967 55.5 -3.061 1 59.62 428 ARG B C 1
ATOM 6565 O O . ARG B 1 428 ? 2.477 56.344 -3.805 1 59.62 428 ARG B O 1
ATOM 6572 N N . ALA B 1 429 ? 0.937 54.812 -3.371 1 49.75 429 ALA B N 1
ATOM 6573 C CA . ALA B 1 429 ? 0.352 55.094 -4.688 1 49.75 429 ALA B CA 1
ATOM 6574 C C . ALA B 1 429 ? -0.771 56.094 -4.598 1 49.75 429 ALA B C 1
ATOM 6576 O O . ALA B 1 429 ? -0.967 56.906 -5.523 1 49.75 429 ALA B O 1
#

Radius of gyration: 34.27 Å; Cα contacts (8 Å, |Δi|>4): 1788; chains: 2; bounding box: 68×111×87 Å

pLDDT: mean 89.36, std 16.62, range [22.2, 98.94]